Protein 8TWD (pdb70)

Secondary structure (DSSP, 8-state):
----EEEEEEEEETTTTEEEEEEESSSEEEEEEETTS---TT-EEEEETTEEEETTEEE---EEEEEE--HHHHHHHHT-/----EEEEEEEE-TTT--EEEEEESSSEEEEEEE-SS---TT-EEEE-SSEEEETTEEEE-EEEEEEE--HHHHHHHHH-/--TTTT-EEEEE-SSHHHHHHHHHHHHHTT-EEEEESSHHHHHHHHHH---SEEEEE-SS-SS-HHHHHHHHHHHT----EEEEE-SS-HHHHHHHHHTT---EEESS---HHHHHHHHHHHHSTTGGGHHHHHHHHHHHHHHHTTS-HHHHHHHHHHTPPPSEEEETTEEEEEEE-S-TTS--EEEEEEESSSSEEEEEEEETTTTTHHHHHHHHHHHHHHHHHHHHHHHS----HHHHHHHHHHHHHHTT--S-B-EEEEEEETTTTEEEEEEEB-EEE-----EEP----BTSSS-------B---SSEEEEEEETTEEEEEEE-/--SSTT-EEEEE-S-HHHHHHHHHHHHHTT-EEEEESSHHHHHHHHHH---SEEEEES--TTTTTHHHHHHHHHTT----EEEE--SS-HHHHHHHHHHT-SEEE-S--TT-HHHHHHHHHHH-TTT--TTTTHHHHHHHHHHHHH--HHHHHHHHHHHPPPSEEEETTEEEEEEE---S--EEEEEE-SSSSEEEEEEEE-STTTHHHHHHHHHHHHSSHHHHHHHHHT-SS----HHHHHHHHHHHHHHHT--S---EEEEEEETTTTEEEEEEEB-EEEEE----EEE----SSSSS----------SSEEEEEEETTEEEEEEE-

Sequence (817 aa):
PHMKWIVIDTVIQPTCGISFSAIWGNMKMIIWYQSTIFLPPGSIFTPVKSGIILKDKEYPITIYHIAPFNKDLWSLLKSSPHMKWIVIDTVIQPTCGISFSAIWGNMKMIIWYQSTIFLPPGSIFTPVKSGIILKDKEYPITIYHIAPFNKDLWSLLKSSTQPLVGKQILIVEDEQVFRSLLDSWFSSLGATTVLAADGVDALELLGGFTPDLMICDIAMPRMNGLKLLEHIRNRGDQTPVLVISATENMADIAKALRLGVEDVLLKPVKDLNRLREMVFACLYPSMFNSRVEEEERLFRDWDAMVDNPAAAAKLLQELQPPVQQVISHCRVNYRQLVAADKPGLVLDIAALSENDLAFYCLDVTRAGHNGVLAALLLRALFNGLLQEQLAHQNPELGALLKQVNHLLRQANLPGQFPLLVGYYHRELKNLILVSAGLNATLGEQVQISNGVPLGTLGNAYLNQLSQRCDAWQCQIWGTGGRLRLMLSTQPLVGKQILIVEDEQVFRSLLDSWFSSLGATTVLAADGVDALELLGGFTPDLMICDIAMPRMNGLKLLEHIRNRGDQTPVLVISATENMADIAKALRLGVEDVLLKPVKDLNRLREMVFACLYPSMFNSRVEEEERLFRDWDAMVDNPAAAAKLLQELQPPVQQVISHCRVNYRQLADKPGLVLDIAALSENDLAFYCLDVTRAGHNGVLAALLLRALFNGLLQEQLAHQNQRLPELGALLKQVNHLLRQANLPGQFPLLVGYYHRELKNLILVSAGLNATLNTEHQVQISNVPLGTLGNALNQLSQRCDAWQCQIWGTGGRLRLMLS

Organism: Escherichia coli (strain K12) (NCBI:txid83333)

Foldseek 3Di:
DFFKKFFQAWFADPVDQWIWTFIDTPATKIWTWGNPDDHHGGFIWGDDDQWIQGPNDTGRIGTDDIGHDDPVVVVVRVVD/DFFKKFFQAWFQDPVVLWIWTWIGGVATKIWTWHFDDGRHGGAMWGADDQGIQGPNRGGGIDTPDIGGDDPVVVVVRVVD/DAPQAPFEEEEADADVVVQVVVVVVCVVNPHDYDYHNALVVVVVVVVPDPGQEYEHELPPHNDGSLVSLVVCVVVPVLHEYEYEEAPPPVVSVVSVVVRSYQYYYHPDDDCVVVVVLSVCCSNCVVVSCVVVVVVLVVVVVVCVPPPDLLVLQQVQLVPADDQWDQELNKTKGKDWDPDHPRDAWGKDKDHLDNFKIKMKIKGLPWQRSLSSVLSVVCVVPVSVLVVVVVVPDCPPCQVVLLVSLVVCVVPSRATFIWMKMWMAGQVQQKIKIATAQKWKWKQVIDTHDRHHTGNPPNGRPTDMDIRRHNKMKMWIDHPGTTMIMIID/DAPCAPFAEEEEDQDDVVQVVVVCVCVVNRYRYHYHHALVVVLVVVVPDVGQEYEEECPHVHCSRLNSLVVCVVVPHDREYEYEYADDPCVRVVSCVVSHHQYYHYPDPVVCLVVVLSVCCSNPVPPDPSVPCVVLVVVVVVCVVDPDLVVLFVVQVVPADDQWDAALNKTKGKDWDPPTNQKGKDKAALDSQKIKMKIKGLVQLPSLSSVLSVVCVVPPSVVQNVVCVPDPDNDSPCQVVLVVSLVVSVVVSRAGFIWMKMWMAGNVQQWIKIATAAKKKWKAQVHIDIHDGHRSRDPDGDDDIDGPRHNWMKMWIDDPRTIMIMIID

B-factor: mean 174.4, std 46.24, range [74.0, 338.53]

InterPro domains:
  IPR014448 Anti-adapter protein IraM [MF_01199] (1-107)
  IPR014448 Anti-adapter protein IraM [NF007393] (1-107)
  IPR014448 Anti-adapter protein IraM [PIRSF007036] (1-107)
  IPR038679 Signal transduction protein PmrD superfamily [G3DSA:2.40.50.650] (1-81)
  IPR044854 IraM/PmrD [PF11183] (1-72)

GO terms:
  GO:0005515 protein binding (F, IPI)
  GO:0042177 negative regulation of protein catabolic process (P, IDA)
  GO:0010350 cellular response to magnesium starvation (P, IEP)
  GO:0043856 anti-sigma factor antagonist activity (F, IDA)
  GO:0010350 cellular response to magnesium starvation (P, IMP)
  GO:0071468 cellular response to acidic pH (P, IMP)

Nearest PDB structures (foldseek):
  8twd-assembly2_D  TM=1.003E+00  e=4.367E-74  Escherichia coli
  8twd-assembly1_C  TM=9.162E-01  e=2.743E-58  Escherichia coli
  8t85-assembly1_A  TM=5.516E-01  e=2.992E-56  Escherichia coli
  6od1-assembly1_A  TM=5.900E-01  e=5.244E-55  Escherichia coli 907672
  6z4e-assembly1_A  TM=9.089E-01  e=9.647E-36  Escherichia coli

Radius of gyration: 30.52 Å; Cα contacts (8 Å, |Δi|>4): 1744; chains: 4; bounding box: 89×69×72 Å

Structure (mmCIF, N/CA/C/O backbone):
data_8TWD
#
_entry.id   8TWD
#
_cell.length_a   130.664
_cell.length_b   191.229
_cell.length_c   96.985
_cell.angle_alpha   90.000
_cell.angle_beta   90.000
_cell.angle_gamma   90.000
#
_symmetry.space_group_name_H-M   'C 2 2 21'
#
loop_
_entity.id
_entity.type
_entity.pdbx_description
1 polymer 'Anti-adapter protein IraM'
2 polymer 'Regulator of RpoS'
3 non-polymer 'ACETATE ION'
#
loop_
_atom_site.group_PDB
_atom_site.id
_atom_site.type_symbol
_atom_site.label_atom_id
_atom_site.label_alt_id
_atom_site.label_comp_id
_atom_site.label_asym_id
_atom_site.label_entity_id
_atom_site.label_seq_id
_atom_site.pdbx_PDB_ins_code
_atom_site.Cartn_x
_atom_site.Cartn_y
_atom_site.Cartn_z
_atom_site.occupancy
_atom_site.B_iso_or_equiv
_atom_site.auth_seq_id
_atom_site.auth_comp_id
_atom_site.auth_asym_id
_atom_site.auth_atom_id
_atom_site.pdbx_PDB_model_num
ATOM 1 N N . PRO A 1 2 ? 13.87657 18.30609 -9.31007 1.000 161.79595 -1 PRO A N 1
ATOM 2 C CA . PRO A 1 2 ? 15.20189 18.61105 -8.76063 1.000 157.14895 -1 PRO A CA 1
ATOM 3 C C . PRO A 1 2 ? 15.61707 17.66453 -7.63624 1.000 156.48567 -1 PRO A C 1
ATOM 4 O O . PRO A 1 2 ? 14.76543 17.07832 -6.96901 1.000 157.69791 -1 PRO A O 1
ATOM 15 N N . HIS A 1 3 ? 16.92520 17.52352 -7.43959 1.000 145.35333 0 HIS A N 1
ATOM 16 C CA . HIS A 1 3 ? 17.47700 16.66009 -6.40593 1.000 133.86848 0 HIS A CA 1
ATOM 17 C C . HIS A 1 3 ? 18.84562 17.20368 -6.02470 1.000 127.62431 0 HIS A C 1
ATOM 18 O O . HIS A 1 3 ? 19.61727 17.61112 -6.89688 1.000 130.55527 0 HIS A O 1
ATOM 32 N N . MET A 1 4 ? 19.14292 17.21018 -4.72722 1.000 122.66125 1 MET A N 1
ATOM 33 C CA . MET A 1 4 ? 20.43783 17.70107 -4.27540 1.000 120.47489 1 MET A CA 1
ATOM 34 C C . MET A 1 4 ? 21.55990 16.85349 -4.86282 1.000 120.20219 1 MET A C 1
ATOM 35 O O . MET A 1 4 ? 21.46537 15.62480 -4.92500 1.000 124.94320 1 MET A O 1
ATOM 49 N N . LYS A 1 5 ? 22.63298 17.51804 -5.28502 1.000 122.08384 2 LYS A N 1
ATOM 50 C CA . LYS A 1 5 ? 23.78018 16.86806 -5.91452 1.000 122.81753 2 LYS A CA 1
ATOM 51 C C . LYS A 1 5 ? 25.01446 17.15064 -5.06190 1.000 119.87391 2 LYS A C 1
ATOM 52 O O . LYS A 1 5 ? 25.75945 18.09972 -5.31581 1.000 139.17469 2 LYS A O 1
ATOM 71 N N . TRP A 1 6 ? 25.22969 16.31797 -4.05166 1.000 114.84261 3 TRP A N 1
ATOM 72 C CA . TRP A 1 6 ? 26.41959 16.40550 -3.22272 1.000 112.04755 3 TRP A CA 1
ATOM 73 C C . TRP A 1 6 ? 27.53357 15.56190 -3.82189 1.000 113.01276 3 TRP A C 1
ATOM 74 O O . TRP A 1 6 ? 27.28766 14.52245 -4.43810 1.000 113.73010 3 TRP A O 1
ATOM 95 N N . ILE A 1 7 ? 28.76768 16.00509 -3.60836 1.000 113.43850 4 ILE A N 1
ATOM 96 C CA . ILE A 1 7 ? 29.93455 15.39478 -4.22635 1.000 115.40965 4 ILE A CA 1
ATOM 97 C C . ILE A 1 7 ? 30.95061 15.05144 -3.15477 1.000 111.77708 4 ILE A C 1
ATOM 98 O O . ILE A 1 7 ? 31.29533 15.89382 -2.32386 1.000 125.68570 4 ILE A O 1
ATOM 114 N N . VAL A 1 8 ? 31.47655 13.83414 -3.21656 1.000 110.69746 5 VAL A N 1
ATOM 115 C CA . VAL A 1 8 ? 32.48660 13.38958 -2.26692 1.000 107.69261 5 VAL A CA 1
ATOM 116 C C . VAL A 1 8 ? 33.83740 13.93696 -2.71326 1.000 111.70551 5 VAL A C 1
ATOM 117 O O . VAL A 1 8 ? 34.34810 13.57314 -3.77434 1.000 115.82928 5 VAL A O 1
ATOM 130 N N . ILE A 1 9 ? 34.40132 14.84227 -1.91088 1.000 111.06706 6 ILE A N 1
ATOM 131 C CA . ILE A 1 9 ? 35.69375 15.43755 -2.22219 1.000 121.79240 6 ILE A CA 1
ATOM 132 C C . ILE A 1 9 ? 36.80794 14.41955 -2.02156 1.000 116.39491 6 ILE A C 1
ATOM 133 O O . ILE A 1 9 ? 37.77653 14.37584 -2.78991 1.000 119.51090 6 ILE A O 1
ATOM 149 N N . ASP A 1 10 ? 36.69990 13.60420 -0.97503 1.000 113.55548 7 ASP A N 1
ATOM 150 C CA . ASP A 1 10 ? 37.70961 12.60894 -0.63419 1.000 112.82036 7 ASP A CA 1
ATOM 151 C C . ASP A 1 10 ? 37.10275 11.67259 0.40408 1.000 114.52653 7 ASP A C 1
ATOM 152 O O . ASP A 1 10 ? 36.01998 11.92756 0.93796 1.000 124.80150 7 ASP A O 1
ATOM 161 N N . THR A 1 11 ? 37.80796 10.57688 0.67756 1.000 113.71486 8 THR A N 1
ATOM 162 C CA . THR A 1 11 ? 37.34186 9.60128 1.65331 1.000 111.82410 8 THR A CA 1
ATOM 163 C C . THR A 1 11 ? 38.53202 8.86073 2.24237 1.000 119.97087 8 THR A C 1
ATOM 164 O O . THR A 1 11 ? 39.50904 8.58556 1.54100 1.000 122.42169 8 THR A O 1
ATOM 175 N N . VAL A 1 12 ? 38.44096 8.54717 3.53462 1.000 119.47542 9 VAL A N 1
ATOM 176 C CA . VAL A 1 12 ? 39.44129 7.75169 4.23563 1.000 119.05814 9 VAL A CA 1
ATOM 177 C C . VAL A 1 12 ? 38.72461 6.65068 5.00213 1.000 119.17266 9 VAL A C 1
ATOM 178 O O . VAL A 1 12 ? 37.68176 6.88949 5.62184 1.000 125.96312 9 VAL A O 1
ATOM 191 N N . ILE A 1 13 ? 39.28467 5.44548 4.95738 1.000 130.53116 10 ILE A N 1
ATOM 192 C CA . ILE A 1 13 ? 38.73471 4.28581 5.64663 1.000 135.77343 10 ILE A CA 1
ATOM 193 C C . ILE A 1 13 ? 39.79173 3.76290 6.60620 1.000 141.25085 10 ILE A C 1
ATOM 194 O O . ILE A 1 13 ? 40.94474 3.55130 6.21221 1.000 145.90167 10 ILE A O 1
ATOM 210 N N . GLN A 1 14 ? 39.39803 3.55775 7.86234 1.000 144.07786 11 GLN A N 1
ATOM 211 C CA . GLN A 1 14 ? 40.32049 3.10977 8.89409 1.000 159.39956 11 GLN A CA 1
ATOM 212 C C . GLN A 1 14 ? 40.12257 1.62607 9.15068 1.000 179.17041 11 GLN A C 1
ATOM 213 O O . GLN A 1 14 ? 39.02859 1.22909 9.58079 1.000 172.85764 11 GLN A O 1
ATOM 227 N N . PRO A 1 15 ? 41.11953 0.77006 8.89695 1.000 193.53009 12 PRO A N 1
ATOM 228 C CA . PRO A 1 15 ? 40.94695 -0.65025 9.23442 1.000 197.72851 12 PRO A CA 1
ATOM 229 C C . PRO A 1 15 ? 40.94703 -0.91132 10.72905 1.000 209.12717 12 PRO A C 1
ATOM 230 O O . PRO A 1 15 ? 40.29017 -1.86214 11.17273 1.000 210.60570 12 PRO A O 1
ATOM 241 N N . THR A 1 16 ? 41.68080 -0.10384 11.50911 1.000 225.18074 13 THR A N 1
ATOM 242 C CA . THR A 1 16 ? 41.63924 -0.23218 12.96406 1.000 234.56510 13 THR A CA 1
ATOM 243 C C . THR A 1 16 ? 40.19862 -0.31895 13.43064 1.000 229.56399 13 THR A C 1
ATOM 244 O O . THR A 1 16 ? 39.80522 -1.25874 14.13223 1.000 235.59961 13 THR A O 1
ATOM 255 N N . CYS A 1 17 ? 39.38818 0.65318 13.02313 1.000 182.11187 14 CYS A N 1
ATOM 256 C CA . CYS A 1 17 ? 37.94859 0.61285 13.18862 1.000 176.64265 14 CYS A CA 1
ATOM 257 C C . CYS A 1 17 ? 37.32520 0.01333 11.92912 1.000 166.01223 14 CYS A C 1
ATOM 258 O O . CYS A 1 17 ? 38.00973 -0.57551 11.08786 1.000 179.08128 14 CYS A O 1
ATOM 266 N N . GLY A 1 18 ? 36.00900 0.14267 11.80090 1.000 128.55197 15 GLY A N 1
ATOM 267 C CA . GLY A 1 18 ? 35.31830 -0.17801 10.56935 1.000 131.28067 15 GLY A CA 1
ATOM 268 C C . GLY A 1 18 ? 34.60538 1.03687 10.00962 1.000 132.31501 15 GLY A C 1
ATOM 269 O O . GLY A 1 18 ? 33.44060 0.94416 9.61351 1.000 121.69760 15 GLY A O 1
ATOM 273 N N . ILE A 1 19 ? 35.27879 2.18729 10.00304 1.000 152.23920 16 ILE A N 1
ATOM 274 C CA . ILE A 1 19 ? 34.64316 3.46885 9.71772 1.000 142.04390 16 ILE A CA 1
ATOM 275 C C . ILE A 1 19 ? 35.16511 4.01080 8.39987 1.000 138.38841 16 ILE A C 1
ATOM 276 O O . ILE A 1 19 ? 36.33099 3.81940 8.04252 1.000 141.29726 16 ILE A O 1
ATOM 292 N N . SER A 1 20 ? 34.28176 4.69233 7.66845 1.000 112.60590 17 SER A N 1
ATOM 293 C CA . SER A 1 20 ? 34.64870 5.48575 6.50498 1.000 106.85368 17 SER A CA 1
ATOM 294 C C . SER A 1 20 ? 34.42909 6.95489 6.84383 1.000 113.74688 17 SER A C 1
ATOM 295 O O . SER A 1 20 ? 33.31906 7.35130 7.22379 1.000 112.65182 17 SER A O 1
ATOM 303 N N . PHE A 1 21 ? 35.48945 7.74942 6.72816 1.000 127.10852 18 PHE A N 1
ATOM 304 C CA . PHE A 1 21 ? 35.41727 9.19441 6.88888 1.000 115.29153 18 PHE A CA 1
ATOM 305 C C . PHE A 1 21 ? 35.43779 9.81593 5.50082 1.000 114.48624 18 PHE A C 1
ATOM 306 O O . PHE A 1 21 ? 36.37944 9.58896 4.73252 1.000 116.95078 18 PHE A O 1
ATOM 323 N N . SER A 1 22 ? 34.40678 10.58888 5.17958 1.000 111.53463 19 SER A N 1
ATOM 324 C CA . SER A 1 22 ? 34.31728 11.25414 3.88876 1.000 108.52991 19 SER A CA 1
ATOM 325 C C . SER A 1 22 ? 34.14677 12.75185 4.08547 1.000 110.89644 19 SER A C 1
ATOM 326 O O . SER A 1 22 ? 33.25324 13.19366 4.81657 1.000 102.09999 19 SER A O 1
ATOM 334 N N . ALA A 1 23 ? 35.01916 13.52196 3.44416 1.000 120.13338 20 ALA A N 1
ATOM 335 C CA . ALA A 1 23 ? 34.82159 14.95295 3.27298 1.000 112.58014 20 ALA A CA 1
ATOM 336 C C . ALA A 1 23 ? 33.98731 15.14651 2.01431 1.000 112.35567 20 ALA A C 1
ATOM 337 O O . ALA A 1 23 ? 34.36746 14.67797 0.93777 1.000 117.61662 20 ALA A O 1
ATOM 344 N N . ILE A 1 24 ? 32.84200 15.80766 2.15271 1.000 109.46825 21 ILE A N 1
ATOM 345 C CA . ILE A 1 24 ? 31.90160 15.96154 1.05471 1.000 118.70452 21 ILE A CA 1
ATOM 346 C C . ILE A 1 24 ? 31.49909 17.42464 0.94814 1.000 120.39129 21 ILE A C 1
ATOM 347 O O . ILE A 1 24 ? 31.57810 18.19304 1.90802 1.000 117.64116 21 ILE A O 1
ATOM 363 N N . TRP A 1 25 ? 31.06084 17.79934 -0.24836 1.000 129.90431 22 TRP A N 1
ATOM 364 C CA . TRP A 1 25 ? 30.54573 19.12725 -0.53763 1.000 121.65349 22 TRP A CA 1
ATOM 365 C C . TRP A 1 25 ? 29.07486 19.00895 -0.90146 1.000 127.39554 22 TRP A C 1
ATOM 366 O O . TRP A 1 25 ? 28.72004 18.28995 -1.84155 1.000 133.61682 22 TRP A O 1
ATOM 387 N N . GLY A 1 26 ? 28.22537 19.70453 -0.15646 1.000 134.86559 23 GLY A N 1
ATOM 388 C CA . GLY A 1 26 ? 26.85991 19.92589 -0.58110 1.000 136.12690 23 GLY A CA 1
ATOM 389 C C . GLY A 1 26 ? 26.70053 21.39368 -0.90369 1.000 138.74062 23 GLY A C 1
ATOM 390 O O . GLY A 1 26 ? 27.14900 21.86044 -1.95492 1.000 142.29882 23 GLY A O 1
ATOM 394 N N . ASN A 1 27 ? 26.07219 22.13462 0.00076 1.000 159.44576 24 ASN A N 1
ATOM 395 C CA . ASN A 1 27 ? 26.17278 23.58485 -0.01148 1.000 146.91786 24 ASN A CA 1
ATOM 396 C C . ASN A 1 27 ? 27.38359 24.07596 0.76883 1.000 138.21348 24 ASN A C 1
ATOM 397 O O . ASN A 1 27 ? 27.69699 25.26970 0.71673 1.000 147.94624 24 ASN A O 1
ATOM 408 N N . MET A 1 28 ? 28.06105 23.18242 1.48592 1.000 129.47310 25 MET A N 1
ATOM 409 C CA . MET A 1 28 ? 29.27690 23.51070 2.21549 1.000 120.07015 25 MET A CA 1
ATOM 410 C C . MET A 1 28 ? 30.02896 22.21384 2.47338 1.000 106.05555 25 MET A C 1
ATOM 411 O O . MET A 1 28 ? 29.52002 21.11786 2.22720 1.000 111.81623 25 MET A O 1
ATOM 425 N N . LYS A 1 29 ? 31.24872 22.35193 2.98009 1.000 98.54066 26 LYS A N 1
ATOM 426 C CA . LYS A 1 29 ? 32.08583 21.19355 3.25048 1.000 105.15721 26 LYS A CA 1
ATOM 427 C C . LYS A 1 29 ? 31.70507 20.56907 4.58538 1.000 119.50164 26 LYS A C 1
ATOM 428 O O . LYS A 1 29 ? 31.47118 21.27082 5.57411 1.000 102.46043 26 LYS A O 1
ATOM 447 N N . MET A 1 30 ? 31.62618 19.23881 4.59767 1.000 114.89391 27 MET A N 1
ATOM 448 C CA . MET A 1 30 ? 31.26186 18.47693 5.78103 1.000 103.10472 27 MET A CA 1
ATOM 449 C C . MET A 1 30 ? 32.15314 17.24899 5.87932 1.000 103.84328 27 MET A C 1
ATOM 450 O O . MET A 1 30 ? 32.63233 16.73355 4.86763 1.000 111.72426 27 MET A O 1
ATOM 464 N N . ILE A 1 31 ? 32.36423 16.78067 7.10749 1.000 101.02407 28 ILE A N 1
ATOM 465 C CA . ILE A 1 31 ? 32.97761 15.48569 7.37109 1.000 90.59090 28 ILE A CA 1
ATOM 466 C C . ILE A 1 31 ? 31.89429 14.56339 7.90845 1.000 91.90224 28 ILE A C 1
ATOM 467 O O . ILE A 1 31 ? 31.14436 14.93545 8.82363 1.000 90.21795 28 ILE A O 1
ATOM 483 N N . ILE A 1 32 ? 31.80834 13.36837 7.33320 1.000 92.93450 29 ILE A N 1
ATOM 484 C CA . ILE A 1 32 ? 30.85498 12.35231 7.75104 1.000 88.49444 29 ILE A CA 1
ATOM 485 C C . ILE A 1 32 ? 31.62956 11.10738 8.15285 1.000 92.62587 29 ILE A C 1
ATOM 486 O O . ILE A 1 32 ? 32.47297 10.61655 7.39108 1.000 101.34235 29 ILE A O 1
ATOM 502 N N . TRP A 1 33 ? 31.36541 10.62674 9.36230 1.000 90.10888 30 TRP A N 1
ATOM 503 C CA . TRP A 1 33 ? 31.85054 9.33974 9.83472 1.000 91.12769 30 TRP A CA 1
ATOM 504 C C . TRP A 1 33 ? 30.67807 8.38488 9.66671 1.000 91.68139 30 TRP A C 1
ATOM 505 O O . TRP A 1 33 ? 29.65092 8.54702 10.34083 1.000 96.71929 30 TRP A O 1
ATOM 526 N N . TYR A 1 34 ? 30.82265 7.40566 8.77383 1.000 108.58782 31 TYR A N 1
ATOM 527 C CA . TYR A 1 34 ? 29.74458 6.47988 8.47100 1.000 107.92484 31 TYR A CA 1
ATOM 528 C C . TYR A 1 34 ? 30.30400 5.06676 8.40064 1.000 93.33168 31 TYR A C 1
ATOM 529 O O . TYR A 1 34 ? 31.51327 4.84128 8.52209 1.000 93.92171 31 TYR A O 1
ATOM 547 N N . GLN A 1 35 ? 29.39993 4.11091 8.21168 1.000 94.32256 32 GLN A N 1
ATOM 548 C CA . GLN A 1 35 ? 29.77894 2.70848 8.15335 1.000 107.57050 32 GLN A CA 1
ATOM 549 C C . GLN A 1 35 ? 30.52761 2.40567 6.86315 1.000 95.70760 32 GLN A C 1
ATOM 550 O O . GLN A 1 35 ? 30.13759 2.84722 5.77848 1.000 98.57489 32 GLN A O 1
ATOM 564 N N . SER A 1 36 ? 31.60297 1.62407 6.98725 1.000 97.70900 33 SER A N 1
ATOM 565 C CA . SER A 1 36 ? 32.46172 1.34473 5.84394 1.000 97.81693 33 SER A CA 1
ATOM 566 C C . SER A 1 36 ? 31.73998 0.57846 4.74835 1.00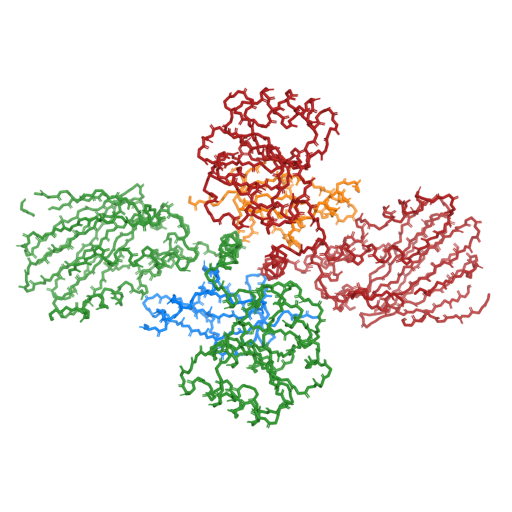0 98.17487 33 SER A C 1
ATOM 567 O O . SER A 1 36 ? 32.22794 0.54375 3.61270 1.000 111.72458 33 SER A O 1
ATOM 575 N N . THR A 1 37 ? 30.59464 -0.03347 5.06348 1.000 100.66475 34 THR A N 1
ATOM 576 C CA . THR A 1 37 ? 29.89895 -0.86996 4.09149 1.000 99.78944 34 THR A CA 1
ATOM 577 C C . THR A 1 37 ? 29.68279 -0.12037 2.78427 1.000 99.16407 34 THR A C 1
ATOM 578 O O . THR A 1 37 ? 29.95006 -0.64664 1.69803 1.000 105.42818 34 THR A O 1
ATOM 589 N N . ILE A 1 38 ? 29.20829 1.11800 2.87058 1.000 98.71351 35 ILE A N 1
ATOM 590 C CA . ILE A 1 38 ? 29.06880 1.95195 1.68531 1.000 98.28787 35 ILE A CA 1
ATOM 591 C C . ILE A 1 38 ? 30.42456 2.55589 1.35163 1.000 97.20349 35 ILE A C 1
ATOM 592 O O . ILE A 1 38 ? 31.09050 3.14373 2.21336 1.000 92.07784 35 ILE A O 1
ATOM 608 N N . PHE A 1 39 ? 30.83471 2.40998 0.09907 1.000 102.22647 36 PHE A N 1
ATOM 609 C CA . PHE A 1 39 ? 32.11190 2.91071 -0.38327 1.000 106.16752 36 PHE A CA 1
ATOM 610 C C . PHE A 1 39 ? 31.85204 4.06612 -1.34017 1.000 118.36249 36 PHE A C 1
ATOM 611 O O . PHE A 1 39 ? 31.20893 3.88196 -2.37980 1.000 113.59216 36 PHE A O 1
ATOM 628 N N . LEU A 1 40 ? 32.36003 5.25021 -0.99074 1.000 116.48528 37 LEU A N 1
ATOM 629 C CA . LEU A 1 40 ? 32.14507 6.47822 -1.75485 1.000 96.35641 37 LEU A CA 1
ATOM 630 C C . LEU A 1 40 ? 33.49435 7.00865 -2.21857 1.000 106.96368 37 LEU A C 1
ATOM 631 O O . LEU A 1 40 ? 34.14670 7.78294 -1.50032 1.000 113.96580 37 LEU A O 1
ATOM 647 N N . PRO A 1 41 ? 33.95151 6.63196 -3.40861 1.000 110.84447 38 PRO A N 1
ATOM 648 C CA . PRO A 1 41 ? 35.25644 7.10611 -3.87967 1.000 111.54167 38 PRO A CA 1
ATOM 649 C C . PRO A 1 41 ? 35.22822 8.59941 -4.14109 1.000 111.82893 38 PRO A C 1
ATOM 650 O O . PRO A 1 41 ? 34.15313 9.17965 -4.35672 1.000 103.97534 38 PRO A O 1
ATOM 661 N N . PRO A 1 42 ? 36.38602 9.26013 -4.12161 1.000 116.19756 39 PRO A N 1
ATOM 662 C CA . PRO A 1 42 ? 36.41130 10.69849 -4.41302 1.000 118.84756 39 PRO A CA 1
ATOM 663 C C . PRO A 1 42 ? 35.80694 10.99995 -5.77701 1.000 118.67911 39 PRO A C 1
ATOM 664 O O . PRO A 1 42 ? 36.02179 10.27324 -6.74945 1.000 122.15767 39 PRO A O 1
ATOM 675 N N . GLY A 1 43 ? 35.04486 12.09132 -5.83977 1.000 113.59662 40 GLY A N 1
ATOM 676 C CA . GLY A 1 43 ? 34.37263 12.49531 -7.05324 1.000 107.36791 40 GLY A CA 1
ATOM 677 C C . GLY A 1 43 ? 32.96156 11.97259 -7.20698 1.000 97.99548 40 GLY A C 1
ATOM 678 O O . GLY A 1 43 ? 32.25135 12.41303 -8.12018 1.000 106.71843 40 GLY A O 1
ATOM 682 N N . SER A 1 44 ? 32.52887 11.05889 -6.34217 1.000 98.13696 41 SER A N 1
ATOM 683 C CA . SER A 1 44 ? 31.18329 10.50970 -6.43445 1.000 98.88584 41 SER A CA 1
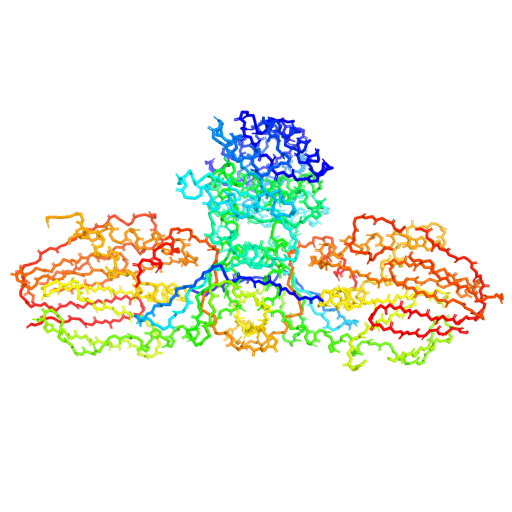ATOM 684 C C . SER A 1 44 ? 30.14868 11.58903 -6.14180 1.000 93.19966 41 SER A C 1
ATOM 685 O O . SER A 1 44 ? 30.26789 12.32480 -5.15778 1.000 101.06081 41 SER A O 1
ATOM 693 N N . ILE A 1 45 ? 29.12418 11.67324 -6.98836 1.000 91.90441 42 ILE A N 1
ATOM 694 C CA . ILE A 1 45 ? 28.02441 12.61694 -6.81612 1.000 99.35596 42 ILE A CA 1
ATOM 695 C C . ILE A 1 45 ? 26.80533 11.82305 -6.36812 1.000 95.55732 42 ILE A C 1
ATOM 696 O O . ILE A 1 45 ? 26.51249 10.76072 -6.93014 1.000 108.89275 42 ILE A O 1
ATOM 712 N N . PHE A 1 46 ? 26.10352 12.32476 -5.35367 1.000 98.30470 43 PHE A N 1
ATOM 713 C CA . PHE A 1 46 ? 24.98325 11.58659 -4.79147 1.000 102.15390 43 PHE A CA 1
ATOM 714 C C . PHE A 1 46 ? 23.96831 12.54689 -4.19136 1.000 96.22644 43 PHE A C 1
ATOM 715 O O . PHE A 1 46 ? 24.27106 13.70832 -3.90518 1.000 105.25063 43 PHE A O 1
ATOM 732 N N . THR A 1 47 ? 22.75768 12.02743 -3.97922 1.000 93.68618 44 THR A N 1
ATOM 733 C CA . THR A 1 47 ? 21.65208 12.78235 -3.40584 1.000 95.85097 44 THR A CA 1
ATOM 734 C C . THR A 1 47 ? 21.36540 12.28246 -1.99816 1.000 99.37860 44 THR A C 1
ATOM 735 O O . THR A 1 47 ? 21.05602 11.09426 -1.83128 1.000 108.24802 44 THR A O 1
ATOM 746 N N . PRO A 1 48 ? 21.45586 13.11375 -0.96169 1.000 110.81330 45 PRO A N 1
ATOM 747 C CA . PRO A 1 48 ? 21.11562 12.63816 0.38369 1.000 107.94172 45 PRO A CA 1
ATOM 748 C C . PRO A 1 48 ? 19.61652 12.45514 0.56328 1.000 98.87026 45 PRO A C 1
ATOM 749 O O . PRO A 1 48 ? 18.80091 13.10170 -0.09746 1.000 93.24697 45 PRO A O 1
ATOM 760 N N . VAL A 1 49 ? 19.26782 11.55334 1.48909 1.000 97.89623 46 VAL A N 1
ATOM 761 C CA . VAL A 1 49 ? 17.88650 11.23108 1.83209 1.000 100.53031 46 VAL A CA 1
ATOM 762 C C . VAL A 1 49 ? 17.90000 10.77641 3.28892 1.000 102.28561 46 VAL A C 1
ATOM 763 O O . VAL A 1 49 ? 18.95358 10.46585 3.85056 1.000 102.93319 46 VAL A O 1
ATOM 776 N N . LYS A 1 50 ? 16.71713 10.72531 3.90275 1.000 101.53359 47 LYS A N 1
ATOM 777 C CA . LYS A 1 50 ? 16.63298 10.34120 5.30720 1.000 100.58031 47 LYS A CA 1
ATOM 778 C C . LYS A 1 50 ? 17.28778 8.98299 5.52300 1.000 108.80742 47 LYS A C 1
ATOM 779 O O . LYS A 1 50 ? 16.76361 7.95317 5.08467 1.000 105.65997 47 LYS A O 1
ATOM 798 N N . SER A 1 51 ? 18.43192 8.98059 6.20617 1.000 119.01518 48 SER A N 1
ATOM 799 C CA . SER A 1 51 ? 19.17840 7.75783 6.49400 1.000 116.43826 48 SER A CA 1
ATOM 800 C C . SER A 1 51 ? 19.46126 6.96463 5.21807 1.000 103.67730 48 SER A C 1
ATOM 801 O O . SER A 1 51 ? 19.42672 5.73288 5.20747 1.000 107.61504 48 SER A O 1
ATOM 809 N N . GLY A 1 52 ? 19.76511 7.67262 4.13274 1.000 100.25334 49 GLY A N 1
ATOM 810 C CA . GLY A 1 52 ? 20.02794 6.99509 2.87233 1.000 92.97451 49 GLY A CA 1
ATOM 811 C C . GLY A 1 52 ? 20.67275 7.91705 1.86159 1.000 94.18203 49 GLY A C 1
ATOM 812 O O . GLY A 1 52 ? 20.73385 9.13592 2.04160 1.000 105.26281 49 GLY A O 1
ATOM 816 N N . ILE A 1 53 ? 21.14625 7.30975 0.77381 1.000 95.47267 50 ILE A N 1
ATOM 817 C CA . ILE A 1 53 ? 21.85924 8.03384 -0.27548 1.000 88.13838 50 ILE A CA 1
ATOM 818 C C . ILE A 1 53 ? 21.47814 7.45408 -1.62976 1.000 93.49137 50 ILE A C 1
ATOM 819 O O . ILE A 1 53 ? 21.66330 6.25741 -1.86435 1.000 123.58863 50 ILE A O 1
ATOM 835 N N . ILE A 1 54 ? 20.97581 8.29468 -2.52992 1.000 99.45080 51 ILE A N 1
ATOM 836 C CA . ILE A 1 54 ? 20.72684 7.88473 -3.90683 1.000 103.63812 51 ILE A CA 1
ATOM 837 C C . ILE A 1 54 ? 22.00390 8.14714 -4.69483 1.000 97.71540 51 ILE A C 1
ATOM 838 O O . ILE A 1 54 ? 22.39361 9.29884 -4.90357 1.000 91.12684 51 ILE A O 1
ATOM 854 N N . LEU A 1 55 ? 22.66003 7.07509 -5.12166 1.000 93.16752 52 LEU A N 1
ATOM 855 C CA . LEU A 1 55 ? 23.83185 7.15382 -5.98076 1.000 95.17837 52 LEU A CA 1
ATOM 856 C C . LEU A 1 55 ? 23.58273 6.27352 -7.19421 1.000 109.34645 52 LEU A C 1
ATOM 857 O O . LEU A 1 55 ? 23.17733 5.11488 -7.05071 1.000 101.01290 52 LEU A O 1
ATOM 873 N N . LYS A 1 56 ? 23.80064 6.83073 -8.38411 1.000 100.86170 53 LYS A N 1
ATOM 874 C CA . LYS A 1 56 ? 23.55165 6.10765 -9.62761 1.000 87.48280 53 LYS A CA 1
ATOM 875 C C . LYS A 1 56 ? 22.14130 5.52041 -9.63214 1.000 88.56696 53 LYS A C 1
ATOM 876 O O . LYS A 1 56 ? 21.91456 4.38584 -10.05639 1.000 98.45372 53 LYS A O 1
ATOM 895 N N . ASP A 1 57 ? 21.18424 6.30301 -9.13283 1.000 104.11012 54 ASP A N 1
ATOM 896 C CA . ASP A 1 57 ? 19.76689 5.95666 -9.11789 1.000 103.88801 54 ASP A CA 1
ATOM 897 C C . ASP A 1 57 ? 19.44757 4.76890 -8.21577 1.000 94.98159 54 ASP A C 1
ATOM 898 O O . ASP A 1 57 ? 18.36921 4.17747 -8.33549 1.000 97.21387 54 ASP A O 1
ATOM 907 N N . LYS A 1 58 ? 20.34976 4.41178 -7.30061 1.000 107.32077 55 LYS A N 1
ATOM 908 C CA . LYS A 1 58 ? 20.12367 3.34364 -6.33214 1.000 100.78125 55 LYS A CA 1
ATOM 909 C C . LYS A 1 58 ? 20.18026 3.93172 -4.92800 1.000 96.34400 55 LYS A C 1
ATOM 910 O O . LYS A 1 58 ? 21.11123 4.67760 -4.60769 1.000 115.70347 55 LYS A O 1
ATOM 929 N N . GLU A 1 59 ? 19.19489 3.59580 -4.09312 1.000 98.19799 56 GLU A N 1
ATOM 930 C CA . GLU A 1 59 ? 19.11487 4.12775 -2.73469 1.000 94.32094 56 GLU A CA 1
ATOM 931 C C . GLU A 1 59 ? 19.82801 3.17238 -1.78497 1.000 91.73618 56 GLU A C 1
ATOM 932 O O . GLU A 1 59 ? 19.30945 2.09719 -1.46744 1.000 116.21345 56 GLU A O 1
ATOM 944 N N . TYR A 1 60 ? 20.99764 3.56386 -1.33146 1.000 84.45788 57 TYR A N 1
ATOM 945 C CA . TYR A 1 60 ? 21.77188 2.79819 -0.36418 1.000 105.35513 57 TYR A CA 1
ATOM 946 C C . TYR A 1 60 ? 21.40686 3.24241 1.04438 1.000 93.47167 57 TYR A C 1
ATOM 947 O O . TYR A 1 60 ? 21.30861 4.44869 1.29632 1.000 106.51903 57 TYR A O 1
ATOM 965 N N . PRO A 1 61 ? 21.18768 2.32237 1.98400 1.000 117.07200 58 PRO A N 1
ATOM 966 C CA . PRO A 1 61 ? 20.99515 2.72228 3.38215 1.000 116.27474 58 PRO A CA 1
ATOM 967 C C . PRO A 1 61 ? 22.34771 3.02565 4.02531 1.000 122.73746 58 PRO A C 1
ATOM 968 O O . PRO A 1 61 ? 23.17725 2.13770 4.19672 1.000 128.26594 58 PRO A O 1
ATOM 979 N N . ILE A 1 62 ? 22.55431 4.29310 4.36461 1.000 130.89140 59 ILE A N 1
ATOM 980 C CA . ILE A 1 62 ? 23.81770 4.74096 4.94126 1.000 123.97040 59 ILE A CA 1
ATOM 981 C C . ILE A 1 62 ? 23.64345 4.86003 6.44828 1.000 120.01497 59 ILE A C 1
ATOM 982 O O . ILE A 1 62 ? 22.75374 5.57209 6.92765 1.000 104.24166 59 ILE A O 1
ATOM 998 N N . THR A 1 63 ? 24.49519 4.16237 7.19203 1.000 121.30283 60 THR A N 1
ATOM 999 C CA . THR A 1 63 ? 24.54719 4.29057 8.64121 1.000 112.48605 60 THR A CA 1
ATOM 1000 C C . THR A 1 63 ? 25.54883 5.38558 8.99125 1.000 105.32615 60 THR A C 1
ATOM 1001 O O . THR A 1 63 ? 26.74672 5.25227 8.71505 1.000 96.30210 60 THR A O 1
ATOM 1012 N N . ILE A 1 64 ? 25.05748 6.46924 9.58435 1.000 124.61238 61 ILE A N 1
ATOM 1013 C CA . ILE A 1 64 ? 25.87396 7.63407 9.90066 1.000 119.54252 61 ILE A CA 1
ATOM 1014 C C . ILE A 1 64 ? 26.23427 7.59355 11.37718 1.000 124.41653 61 ILE A C 1
ATOM 1015 O O . ILE A 1 64 ? 25.36084 7.40911 12.23440 1.000 128.00522 61 ILE A O 1
ATOM 1031 N N . TYR A 1 65 ? 27.52339 7.75252 11.67323 1.000 96.97176 62 TYR A N 1
ATOM 1032 C CA . TYR A 1 65 ? 27.98892 7.86973 13.04742 1.000 94.70162 62 TYR A CA 1
ATOM 1033 C C . TYR A 1 65 ? 28.08439 9.32802 13.47947 1.000 145.01508 62 TYR A C 1
ATOM 1034 O O . TYR A 1 65 ? 27.58328 9.69868 14.54661 1.000 80.14536 62 TYR A O 1
ATOM 1052 N N . HIS A 1 66 ? 28.72249 10.16378 12.65903 1.000 118.75401 63 HIS A N 1
ATOM 1053 C CA . HIS A 1 66 ? 28.94976 11.55769 13.01713 1.000 97.90624 63 HIS A CA 1
ATOM 1054 C C . HIS A 1 66 ? 28.85466 12.44724 11.78858 1.000 107.68393 63 HIS A C 1
ATOM 1055 O O . HIS A 1 66 ? 29.27256 12.06010 10.69563 1.000 102.79715 63 HIS A O 1
ATOM 1069 N N . ILE A 1 67 ? 28.30192 13.64188 11.98105 1.000 187.21466 64 ILE A N 1
ATOM 1070 C CA . ILE A 1 67 ? 28.25845 14.68258 10.96003 1.000 115.36197 64 ILE A CA 1
ATOM 1071 C C . ILE A 1 67 ? 28.83298 15.94687 11.57981 1.000 111.25181 64 ILE A C 1
ATOM 1072 O O . ILE A 1 67 ? 28.38043 16.38013 12.64526 1.000 107.53873 64 ILE A O 1
ATOM 1088 N N . ALA A 1 68 ? 29.83074 16.53132 10.92978 1.000 93.54980 65 ALA A N 1
ATOM 1089 C CA . ALA A 1 68 ? 30.51666 17.67819 11.50428 1.000 110.11696 65 ALA A CA 1
ATOM 1090 C C . ALA A 1 68 ? 30.93723 18.60371 10.37907 1.000 119.45136 65 ALA A C 1
ATOM 1091 O O . ALA A 1 68 ? 30.99647 18.18610 9.21669 1.000 125.66422 65 ALA A O 1
ATOM 1098 N N . PRO A 1 69 ? 31.21590 19.86945 10.67907 1.000 96.58547 66 PRO A N 1
ATOM 1099 C CA . PRO A 1 69 ? 31.82877 20.73121 9.66628 1.000 96.85649 66 PRO A CA 1
ATOM 1100 C C . PRO A 1 69 ? 33.22954 20.24481 9.33958 1.000 95.29393 66 PRO A C 1
ATOM 1101 O O . PRO A 1 69 ? 33.90036 19.60868 10.15708 1.000 94.42721 66 PRO A O 1
ATOM 1112 N N . PHE A 1 70 ? 33.66138 20.53528 8.11806 1.000 96.48777 67 PHE A N 1
ATOM 1113 C CA . PHE A 1 70 ? 34.97324 20.08899 7.67797 1.000 106.04507 67 PHE A CA 1
ATOM 1114 C C . PHE A 1 70 ? 36.06905 20.79476 8.46438 1.000 98.35106 67 PHE A C 1
ATOM 1115 O O . PHE A 1 70 ? 35.95655 21.97762 8.80008 1.000 102.16241 67 PHE A O 1
ATOM 1132 N N . ASN A 1 71 ? 37.13094 20.05109 8.76525 1.000 111.09857 68 ASN A N 1
ATOM 1133 C CA . ASN A 1 71 ? 38.30786 20.58609 9.43865 1.000 104.52918 68 ASN A CA 1
ATOM 1134 C C . ASN A 1 71 ? 39.53534 20.12618 8.67455 1.000 123.99637 68 ASN A C 1
ATOM 1135 O O . ASN A 1 71 ? 39.73239 18.92242 8.47422 1.000 137.64180 68 ASN A O 1
ATOM 1146 N N . LYS A 1 72 ? 40.35980 21.08233 8.25792 1.000 139.82373 69 LYS A N 1
ATOM 1147 C CA . LYS A 1 72 ? 41.54184 20.74812 7.47601 1.000 143.06072 69 LYS A CA 1
ATOM 1148 C C . LYS A 1 72 ? 42.51419 19.91337 8.29878 1.000 145.25980 69 LYS A C 1
ATOM 1149 O O . LYS A 1 72 ? 43.07696 18.92722 7.80421 1.000 147.45675 69 LYS A O 1
ATOM 1168 N N . ASP A 1 73 ? 42.69642 20.27629 9.57179 1.000 134.99840 70 ASP A N 1
ATOM 1169 C CA . ASP A 1 73 ? 43.61798 19.55361 10.44193 1.000 135.07789 70 ASP A CA 1
ATOM 1170 C C . ASP A 1 73 ? 43.14666 18.12603 10.68651 1.000 138.29182 70 ASP A C 1
ATOM 1171 O O . ASP A 1 73 ? 43.92222 17.17193 10.54658 1.000 139.83128 70 ASP A O 1
ATOM 1180 N N . LEU A 1 74 ? 41.87475 17.95899 11.05617 1.000 140.48917 71 LEU A N 1
ATOM 1181 C CA . LEU A 1 74 ? 41.36393 16.62337 11.34508 1.000 131.67167 71 LEU A CA 1
ATOM 1182 C C . LEU A 1 74 ? 41.40411 15.74251 10.10420 1.000 118.34810 71 LEU A C 1
ATOM 1183 O O . LEU A 1 74 ? 41.74784 14.55654 10.18408 1.000 130.04642 71 LEU A O 1
ATOM 1199 N N . TRP A 1 75 ? 41.04811 16.30216 8.94583 1.000 118.88929 72 TRP A N 1
ATOM 1200 C CA . TRP A 1 75 ? 41.06267 15.51096 7.72221 1.000 121.74344 72 TRP A CA 1
ATOM 1201 C C . TRP A 1 75 ? 42.48205 15.11414 7.33660 1.000 127.62977 72 TRP A C 1
ATOM 1202 O O . TRP A 1 75 ? 42.71803 13.98038 6.90286 1.000 138.47538 72 TRP A O 1
ATOM 1223 N N . SER A 1 76 ? 43.44193 16.03158 7.48008 1.000 128.70876 73 SER A N 1
ATOM 1224 C CA . SER A 1 76 ? 44.82868 15.67253 7.20476 1.000 129.58220 73 SER A CA 1
ATOM 1225 C C . SER A 1 76 ? 45.30544 14.58714 8.16109 1.000 138.68013 73 SER A C 1
ATOM 1226 O O . SER A 1 76 ? 46.05898 13.68852 7.76910 1.000 141.62948 73 SER A O 1
ATOM 1234 N N . LEU A 1 77 ? 44.87631 14.65617 9.42354 1.000 141.19078 74 LEU A N 1
ATOM 1235 C CA . LEU A 1 77 ? 45.22181 13.61016 10.38026 1.000 142.56328 74 LEU A CA 1
ATOM 1236 C C . LEU A 1 77 ? 44.65115 12.26390 9.95386 1.000 147.06199 74 LEU A C 1
ATOM 1237 O O . LEU A 1 77 ? 45.33641 11.23693 10.02870 1.000 148.55981 74 LEU A O 1
ATOM 1253 N N . LEU A 1 78 ? 43.39531 12.24897 9.50420 1.000 142.21249 75 LEU A N 1
ATOM 1254 C CA . LEU A 1 78 ? 42.80477 11.00441 9.02207 1.000 129.40691 75 LEU A CA 1
ATOM 1255 C C . LEU A 1 78 ? 43.57028 10.46447 7.81889 1.000 144.27826 75 LEU A C 1
ATOM 1256 O O . LEU A 1 78 ? 43.84539 9.26178 7.73747 1.000 154.28840 75 LEU A O 1
ATOM 1272 N N . LYS A 1 79 ? 43.93222 11.34235 6.87808 1.000 145.87262 76 LYS A N 1
ATOM 1273 C CA . LYS A 1 79 ? 44.62913 10.90696 5.67323 1.000 142.42087 76 LYS A CA 1
ATOM 1274 C C . LYS A 1 79 ? 46.02097 10.35722 5.96177 1.000 147.22949 76 LYS A C 1
ATOM 1275 O O . LYS A 1 79 ? 46.58035 9.65255 5.11465 1.000 143.12296 76 LYS A O 1
ATOM 1294 N N . SER A 1 80 ? 46.59414 10.66404 7.12574 1.000 138.42320 77 SER A N 1
ATOM 1295 C CA . SER A 1 80 ? 47.92964 10.20860 7.48276 1.000 137.66934 77 SER A CA 1
ATOM 1296 C C . SER A 1 80 ? 47.92140 8.87418 8.22183 1.000 154.95934 77 SER A C 1
ATOM 1297 O O . SER A 1 80 ? 48.85846 8.59047 8.97754 1.000 154.68838 77 SER A O 1
ATOM 1305 N N . SER A 1 81 ? 46.89005 8.05862 8.02850 1.000 156.86263 78 SER A N 1
ATOM 1306 C CA . SER A 1 81 ? 46.79958 6.76372 8.69403 1.000 159.63541 78 SER A CA 1
ATOM 1307 C C . SER A 1 81 ? 46.35722 5.68636 7.70946 1.000 154.18446 78 SER A C 1
ATOM 1308 O O . SER A 1 81 ? 46.56775 4.49598 7.94179 1.000 144.75735 78 SER A O 1
ATOM 1316 N N . PRO B 1 2 ? 25.03607 14.52170 28.69541 1.000 153.67085 -1 PRO B N 1
ATOM 1317 C CA . PRO B 1 2 ? 25.36578 13.47374 27.72333 1.000 145.69014 -1 PRO B CA 1
ATOM 1318 C C . PRO B 1 2 ? 24.31969 13.33762 26.62150 1.000 147.66365 -1 PRO B C 1
ATOM 1319 O O . PRO B 1 2 ? 24.66396 12.97044 25.49868 1.000 145.77634 -1 PRO B O 1
ATOM 1330 N N . HIS B 1 3 ? 23.06232 13.62751 26.94236 1.000 150.85168 0 HIS B N 1
ATOM 1331 C CA . HIS B 1 3 ? 21.97519 13.62094 25.97299 1.000 148.46284 0 HIS B CA 1
ATOM 1332 C C . HIS B 1 3 ? 21.51205 15.05291 25.74778 1.000 144.17304 0 HIS B C 1
ATOM 1333 O O . HIS B 1 3 ? 21.20220 15.76787 26.70654 1.000 146.94041 0 HIS B O 1
ATOM 1347 N N . MET B 1 4 ? 21.47433 15.46748 24.48517 1.000 127.92926 1 MET B N 1
ATOM 1348 C CA . MET B 1 4 ? 21.11537 16.84042 24.16028 1.000 123.65727 1 MET B CA 1
ATOM 1349 C C . MET B 1 4 ? 19.68001 17.12705 24.58553 1.000 117.53231 1 MET B C 1
ATOM 1350 O O . MET B 1 4 ? 18.82257 16.24054 24.59783 1.000 118.44616 1 MET B O 1
ATOM 1364 N N . LYS B 1 5 ? 19.42406 18.38211 24.95189 1.000 121.04866 2 LYS B N 1
ATOM 1365 C CA . LYS B 1 5 ? 18.13244 18.79164 25.48879 1.000 119.92736 2 LYS B CA 1
ATOM 1366 C C . LYS B 1 5 ? 17.64098 20.03529 24.76326 1.000 115.69057 2 LYS B C 1
ATOM 1367 O O . LYS B 1 5 ? 18.35306 21.04307 24.70002 1.000 116.94361 2 LYS B O 1
ATOM 1386 N N . TRP B 1 6 ? 16.42378 19.96000 24.22340 1.000 106.92187 3 TRP B N 1
ATOM 1387 C CA . TRP B 1 6 ? 15.78682 21.04703 23.49099 1.000 104.53201 3 TRP B CA 1
ATOM 1388 C C . TRP B 1 6 ? 14.46249 21.42176 24.15265 1.000 106.13442 3 TRP B C 1
ATOM 1389 O O . TRP B 1 6 ? 14.00329 20.76478 25.08863 1.000 120.15053 3 TRP B O 1
ATOM 1410 N N . ILE B 1 7 ? 13.83833 22.48681 23.64039 1.000 94.02623 4 ILE B N 1
ATOM 1411 C CA . ILE B 1 7 ? 12.63837 23.07664 24.22491 1.000 94.90211 4 ILE B CA 1
ATOM 1412 C C . ILE B 1 7 ? 11.60895 23.31629 23.12953 1.000 95.88593 4 ILE B C 1
ATOM 1413 O O . ILE B 1 7 ? 11.96183 23.72626 22.01925 1.000 102.88864 4 ILE B O 1
ATOM 1429 N N . VAL B 1 8 ? 10.33454 23.12297 23.46035 1.000 101.26891 5 VAL B N 1
ATOM 1430 C CA . VAL B 1 8 ? 9.22756 23.43776 22.56236 1.000 106.59920 5 VAL B CA 1
ATOM 1431 C C . VAL B 1 8 ? 8.70271 24.81643 22.95456 1.000 114.91416 5 VAL B C 1
ATOM 1432 O O . VAL B 1 8 ? 8.00980 24.96700 23.96433 1.000 118.64087 5 VAL B O 1
ATOM 1445 N N . ILE B 1 9 ? 9.02876 25.83398 22.15325 1.000 115.63603 6 ILE B N 1
ATOM 1446 C CA . ILE B 1 9 ? 8.53857 27.18247 22.42509 1.000 105.40923 6 ILE B CA 1
ATOM 1447 C C . ILE B 1 9 ? 7.01838 27.21579 22.34561 1.000 102.57026 6 ILE B C 1
ATOM 1448 O O . ILE B 1 9 ? 6.33838 27.69448 23.26004 1.000 115.41536 6 ILE B O 1
ATOM 1464 N N . ASP B 1 10 ? 6.46335 26.70023 21.25568 1.000 101.76466 7 ASP B N 1
ATOM 1465 C CA . ASP B 1 10 ? 5.01776 26.62697 21.08888 1.000 106.39598 7 ASP B CA 1
ATOM 1466 C C . ASP B 1 10 ? 4.74027 25.71233 19.90488 1.000 107.58985 7 ASP B C 1
ATOM 1467 O O . ASP B 1 10 ? 5.65776 25.27701 19.20361 1.000 96.80698 7 ASP B O 1
ATOM 1476 N N . THR B 1 11 ? 3.46117 25.42034 19.69281 1.000 109.19097 8 THR B N 1
ATOM 1477 C CA . THR B 1 11 ? 3.06689 24.50159 18.63691 1.000 97.56076 8 THR B CA 1
ATOM 1478 C C . THR B 1 11 ? 1.70879 24.91164 18.09466 1.000 103.52341 8 THR B C 1
ATOM 1479 O O . THR B 1 11 ? 0.81969 25.30506 18.85482 1.000 104.12128 8 THR B O 1
ATOM 1490 N N . VAL B 1 12 ? 1.56399 24.82126 16.77558 1.000 101.45578 9 VAL B N 1
ATOM 1491 C CA . VAL B 1 12 ? 0.31532 25.11989 16.08802 1.000 105.65512 9 VAL B CA 1
ATOM 1492 C C . VAL B 1 12 ? -0.10238 23.86864 15.33354 1.000 105.65839 9 VAL B C 1
ATOM 1493 O O . VAL B 1 12 ? 0.65748 23.35615 14.50104 1.000 101.24648 9 VAL B O 1
ATOM 1506 N N . ILE B 1 13 ? -1.30171 23.38030 15.62141 1.000 111.08454 10 ILE B N 1
ATOM 1507 C CA . ILE B 1 13 ? -1.85194 22.20078 14.96734 1.000 113.24531 10 ILE B CA 1
ATOM 1508 C C . ILE B 1 13 ? -2.77993 22.70888 13.86912 1.000 116.77418 10 ILE B C 1
ATOM 1509 O O . ILE B 1 13 ? -3.94384 23.03554 14.12277 1.000 118.42736 10 ILE B O 1
ATOM 1525 N N . GLN B 1 14 ? -2.26500 22.78563 12.65092 1.000 116.73591 11 GLN B N 1
ATOM 1526 C CA . GLN B 1 14 ? -3.08143 23.21487 11.52179 1.000 128.89518 11 GLN B CA 1
ATOM 1527 C C . GLN B 1 14 ? -4.02663 22.08555 11.14164 1.000 136.40893 11 GLN B C 1
ATOM 1528 O O . GLN B 1 14 ? -3.55815 21.00549 10.75272 1.000 142.64216 11 GLN B O 1
ATOM 1542 N N . PRO B 1 15 ? -5.34942 22.27000 11.23421 1.000 135.92888 12 PRO B N 1
ATOM 1543 C CA . PRO B 1 15 ? -6.26431 21.18011 10.86823 1.000 139.73149 12 PRO B CA 1
ATOM 1544 C C . PRO B 1 15 ? -6.44066 21.03781 9.36548 1.000 135.33092 12 PRO B C 1
ATOM 1545 O O . PRO B 1 15 ? -6.57288 19.92276 8.85067 1.000 133.37028 12 PRO B O 1
ATOM 1556 N N . THR B 1 16 ? -6.44147 22.16724 8.65272 1.000 138.96651 13 THR B N 1
ATOM 1557 C CA . THR B 1 16 ? -6.62265 22.12978 7.20533 1.000 133.38242 13 THR B CA 1
ATOM 1558 C C . THR B 1 16 ? -5.53486 21.30718 6.52835 1.000 122.80631 13 THR B C 1
ATOM 1559 O O . THR B 1 16 ? -5.76777 20.72387 5.46291 1.000 125.01902 13 THR B O 1
ATOM 1570 N N . CYS B 1 17 ? -4.34735 21.24687 7.13054 1.000 122.54535 14 CYS B N 1
ATOM 1571 C CA . CYS B 1 17 ? -3.23871 20.47627 6.59226 1.000 119.30892 14 CYS B CA 1
ATOM 1572 C C . CYS B 1 17 ? -3.01129 19.15826 7.31303 1.000 129.57739 14 CYS B C 1
ATOM 1573 O O . CYS B 1 17 ? -2.42326 18.24364 6.72696 1.000 136.01852 14 CYS B O 1
ATOM 1581 N N . GLY B 1 18 ? -3.43925 19.04344 8.56780 1.000 119.11314 15 GLY B N 1
ATOM 1582 C CA . GLY B 1 18 ? -2.94495 17.99830 9.42995 1.000 121.80644 15 GLY B CA 1
ATOM 1583 C C . GLY B 1 18 ? -1.51283 18.19156 9.86578 1.000 121.63656 15 GLY B C 1
ATOM 1584 O O . GLY B 1 18 ? -1.03582 17.43748 10.72340 1.000 131.44146 15 GLY B O 1
ATOM 1588 N N . ILE B 1 19 ? -0.81392 19.17879 9.31169 1.000 115.51832 16 ILE B N 1
ATOM 1589 C CA . ILE B 1 19 ? 0.55880 19.46646 9.69885 1.000 111.04908 16 ILE B CA 1
ATOM 1590 C C . ILE B 1 19 ? 0.55716 20.19609 11.03256 1.000 115.14870 16 ILE B C 1
ATOM 1591 O O . ILE B 1 19 ? -0.28952 21.05788 11.29832 1.000 122.70313 16 ILE B O 1
ATOM 1607 N N . SER B 1 20 ? 1.50915 19.83248 11.87582 1.000 106.33367 17 SER B N 1
ATOM 1608 C CA . SER B 1 20 ? 1.78384 20.49634 13.13765 1.000 101.89690 17 SER B CA 1
ATOM 1609 C C . SER B 1 20 ? 3.08029 21.27438 12.98989 1.000 101.20101 17 SER B C 1
ATOM 1610 O O . SER B 1 20 ? 4.09905 20.71680 12.56100 1.000 105.68239 17 SER B O 1
ATOM 1618 N N . PHE B 1 21 ? 3.03401 22.55687 13.33108 1.000 98.79117 18 PHE B N 1
ATOM 1619 C CA . PHE B 1 21 ? 4.18496 23.44436 13.24838 1.000 97.62706 18 PHE B CA 1
ATOM 1620 C C . PHE B 1 21 ? 4.64215 23.76259 14.66269 1.000 91.25753 18 PHE B C 1
ATOM 1621 O O . PHE B 1 21 ? 3.88016 24.33771 15.44896 1.000 87.77281 18 PHE B O 1
ATOM 1638 N N . SER B 1 22 ? 5.87744 23.38933 14.98406 1.000 88.77173 19 SER B N 1
ATOM 1639 C CA . SER B 1 22 ? 6.44498 23.65222 16.29917 1.000 99.31970 19 SER B CA 1
ATOM 1640 C C . SER B 1 22 ? 7.67927 24.53068 16.15950 1.000 94.83978 19 SER B C 1
ATOM 1641 O O . SER B 1 22 ? 8.59516 24.20759 15.39349 1.000 97.00586 19 SER B O 1
ATOM 1649 N N . ALA B 1 23 ? 7.68799 25.64342 16.89035 1.000 100.98210 20 ALA B N 1
ATOM 1650 C CA . ALA B 1 23 ? 8.88688 26.44220 17.09563 1.000 98.58682 20 ALA B CA 1
ATOM 1651 C C . ALA B 1 23 ? 9.65559 25.86577 18.27628 1.000 100.56114 20 ALA B C 1
ATOM 1652 O O . ALA B 1 23 ? 9.06782 25.52618 19.30601 1.000 98.30901 20 ALA B O 1
ATOM 1659 N N . ILE B 1 24 ? 10.96937 25.74195 18.12013 1.000 94.51910 21 ILE B N 1
ATOM 1660 C CA . ILE B 1 24 ? 11.78334 24.95746 19.04131 1.000 97.99558 21 ILE B CA 1
ATOM 1661 C C . ILE B 1 24 ? 13.10860 25.66058 19.28402 1.000 90.91450 21 ILE B C 1
ATOM 1662 O O . ILE B 1 24 ? 13.71664 26.21161 18.36060 1.000 95.76011 21 ILE B O 1
ATOM 1678 N N . TRP B 1 25 ? 13.55400 25.64048 20.53533 1.000 94.31036 22 TRP B N 1
ATOM 1679 C CA . TRP B 1 25 ? 14.86764 26.15194 20.90558 1.000 104.69004 22 TRP B CA 1
ATOM 1680 C C . TRP B 1 25 ? 15.76880 24.96967 21.23873 1.000 95.29969 22 TRP B C 1
ATOM 1681 O O . TRP B 1 25 ? 15.57684 24.30649 22.26190 1.000 106.77654 22 TRP B O 1
ATOM 1702 N N . GLY B 1 26 ? 16.74680 24.70799 20.37910 1.000 89.03298 23 GLY B N 1
ATOM 1703 C CA . GLY B 1 26 ? 17.82810 23.81546 20.74265 1.000 102.43716 23 GLY B CA 1
ATOM 1704 C C . GLY B 1 26 ? 19.00424 24.63189 21.23279 1.000 106.41601 23 GLY B C 1
ATOM 1705 O O . GLY B 1 26 ? 18.91678 25.30840 22.26185 1.000 122.52927 23 GLY B O 1
ATOM 1709 N N . ASN B 1 27 ? 20.11317 24.57752 20.50298 1.000 115.10475 24 ASN B N 1
ATOM 1710 C CA . ASN B 1 27 ? 21.13265 25.60780 20.62802 1.000 124.45585 24 ASN B CA 1
ATOM 1711 C C . ASN B 1 27 ? 20.74469 26.87223 19.87081 1.000 118.06276 24 ASN B C 1
ATOM 1712 O O . ASN B 1 27 ? 21.43116 27.89243 20.00092 1.000 118.26723 24 ASN B O 1
ATOM 1723 N N . MET B 1 28 ? 19.65819 26.82078 19.09947 1.000 122.27560 25 MET B N 1
ATOM 1724 C CA . MET B 1 28 ? 19.21436 27.91796 18.25191 1.000 121.67904 25 MET B CA 1
ATOM 1725 C C . MET B 1 28 ? 17.68828 27.91524 18.22079 1.000 117.38660 25 MET B C 1
ATOM 1726 O O . MET B 1 28 ? 17.03989 27.20526 18.99204 1.000 115.44585 25 MET B O 1
ATOM 1740 N N . LYS B 1 29 ? 17.11500 28.68623 17.29667 1.000 115.27615 26 LYS B N 1
ATOM 1741 C CA . LYS B 1 29 ? 15.67161 28.83845 17.15343 1.000 114.01421 26 LYS B CA 1
ATOM 1742 C C . LYS B 1 29 ? 15.25071 28.30670 15.79013 1.000 114.33516 26 LYS B C 1
ATOM 1743 O O . LYS B 1 29 ? 15.77474 28.75096 14.76350 1.000 120.34068 26 LYS B O 1
ATOM 1762 N N . MET B 1 30 ? 14.29537 27.37087 15.77657 1.000 109.09845 27 MET B N 1
ATOM 1763 C CA . MET B 1 30 ? 13.94728 26.63648 14.56665 1.000 100.26332 27 MET B CA 1
ATOM 1764 C C . MET B 1 30 ? 12.44104 26.42933 14.48752 1.000 99.00081 27 MET B C 1
ATOM 1765 O O . MET B 1 30 ? 11.71597 26.60877 15.46872 1.000 92.47799 27 MET B O 1
ATOM 1779 N N . ILE B 1 31 ? 11.97262 26.03185 13.29853 1.000 96.42928 28 ILE B N 1
ATOM 1780 C CA . ILE B 1 31 ? 10.59061 25.62240 13.07676 1.000 93.14204 28 ILE B CA 1
ATOM 1781 C C . ILE B 1 31 ? 10.59994 24.26595 12.38567 1.000 97.54284 28 ILE B C 1
ATOM 1782 O O . ILE B 1 31 ? 11.38436 24.04003 11.45599 1.000 98.81947 28 ILE B O 1
ATOM 1798 N N . ILE B 1 32 ? 9.72785 23.36316 12.83798 1.000 94.44945 29 ILE B N 1
ATOM 1799 C CA . ILE B 1 32 ? 9.57611 22.05006 12.22301 1.000 96.24986 29 ILE B CA 1
ATOM 1800 C C . ILE B 1 32 ? 8.11371 21.81484 11.87266 1.000 96.11391 29 ILE B C 1
ATOM 1801 O O . ILE B 1 32 ? 7.20974 22.12211 12.66177 1.000 94.79549 29 ILE B O 1
ATOM 1817 N N . TRP B 1 33 ? 7.89618 21.26799 10.67901 1.000 100.59260 30 TRP B N 1
ATOM 1818 C CA . TRP B 1 33 ? 6.59287 20.84565 10.19076 1.000 98.74787 30 TRP B CA 1
ATOM 1819 C C . TRP B 1 33 ? 6.57428 19.32238 10.23724 1.000 100.92832 30 TRP B C 1
ATOM 1820 O O . TRP B 1 33 ? 7.41143 18.67764 9.58885 1.000 103.25048 30 TRP B O 1
ATOM 1841 N N . TYR B 1 34 ? 5.61624 18.76154 10.97711 1.000 108.30559 31 TYR B N 1
ATOM 1842 C CA . TYR B 1 34 ? 5.55778 17.32879 11.23609 1.000 106.15385 31 TYR B CA 1
ATOM 1843 C C . TYR B 1 34 ? 4.13020 16.95789 11.60617 1.000 110.96946 31 TYR B C 1
ATOM 1844 O O . TYR B 1 34 ? 3.37516 17.79037 12.09950 1.000 124.15943 31 TYR B O 1
ATOM 1862 N N . GLN B 1 35 ? 3.78458 15.68654 11.42621 1.000 107.15761 32 GLN B N 1
ATOM 1863 C CA . GLN B 1 35 ? 2.56038 15.12686 11.98939 1.000 119.18712 32 GLN B CA 1
ATOM 1864 C C . GLN B 1 35 ? 2.93434 14.15907 13.10614 1.000 135.19124 32 GLN B C 1
ATOM 1865 O O . GLN B 1 35 ? 3.93939 13.44778 13.00536 1.000 130.53548 32 GLN B O 1
ATOM 1879 N N . SER B 1 36 ? 2.13444 14.13366 14.17260 1.000 168.58817 33 SER B N 1
ATOM 1880 C CA . SER B 1 36 ? 2.47439 13.33841 15.34777 1.000 179.70765 33 SER B CA 1
ATOM 1881 C C . SER B 1 36 ? 1.20795 12.99694 16.12656 1.000 183.19192 33 SER B C 1
ATOM 1882 O O . SER B 1 36 ? 0.10032 13.40823 15.76902 1.000 184.46313 33 SER B O 1
ATOM 1890 N N . THR B 1 37 ? 1.39237 12.22420 17.20260 1.000 189.40646 34 THR B N 1
ATOM 1891 C CA . THR B 1 37 ? 0.31680 11.81637 18.09794 1.000 194.28553 34 THR B CA 1
ATOM 1892 C C . THR B 1 37 ? 0.37115 12.56268 19.42561 1.000 192.41562 34 THR B C 1
ATOM 1893 O O . THR B 1 37 ? -0.60110 13.22066 19.80598 1.000 192.75934 34 THR B O 1
ATOM 1904 N N . ILE B 1 38 ? 1.48742 12.48128 20.15296 1.000 201.00709 35 ILE B N 1
ATOM 1905 C CA . ILE B 1 38 ? 1.67622 13.36569 21.29711 1.000 188.71024 35 ILE B CA 1
ATOM 1906 C C . ILE B 1 38 ? 1.88967 14.78387 20.77550 1.000 184.37393 35 ILE B C 1
ATOM 1907 O O . ILE B 1 38 ? 2.46771 14.99817 19.70064 1.000 180.16127 35 ILE B O 1
ATOM 1923 N N . PHE B 1 39 ? 1.40846 15.76638 21.53957 1.000 181.23627 36 PHE B N 1
ATOM 1924 C CA . PHE B 1 39 ? 1.26905 17.12394 21.02369 1.000 160.29846 36 PHE B CA 1
ATOM 1925 C C . PHE B 1 39 ? 2.56807 17.92541 21.02531 1.000 157.27262 36 PHE B C 1
ATOM 1926 O O . PHE B 1 39 ? 2.64387 18.93359 20.31646 1.000 157.32217 36 PHE B O 1
ATOM 1943 N N . LEU B 1 40 ? 3.59970 17.49449 21.75909 1.000 154.67197 37 LEU B N 1
ATOM 1944 C CA . LEU B 1 40 ? 4.79079 18.32129 21.94701 1.000 141.33912 37 LEU B CA 1
ATOM 1945 C C . LEU B 1 40 ? 4.37170 19.63661 22.59525 1.000 145.50917 37 LEU B C 1
ATOM 1946 O O . LEU B 1 40 ? 4.38517 20.68940 21.94380 1.000 143.04739 37 LEU B O 1
ATOM 1962 N N . PRO B 1 41 ? 3.98668 19.61264 23.86498 1.000 152.39916 38 PRO B N 1
ATOM 1963 C CA . PRO B 1 41 ? 3.41377 20.80433 24.49986 1.000 151.84287 38 PRO B CA 1
ATOM 1964 C C . PRO B 1 41 ? 4.43650 21.91780 24.62573 1.000 146.85223 38 PRO B C 1
ATOM 1965 O O . PRO B 1 41 ? 5.65071 21.66581 24.60275 1.000 143.61160 38 PRO B O 1
ATOM 1976 N N . PRO B 1 42 ? 3.98706 23.16829 24.74776 1.000 161.66504 39 PRO B N 1
ATOM 1977 C CA . PRO B 1 42 ? 4.93836 24.26736 24.94654 1.000 146.14652 39 PRO B CA 1
ATOM 1978 C C . PRO B 1 42 ? 5.69432 24.10886 26.25922 1.000 140.80304 39 PRO B C 1
ATOM 1979 O O . PRO B 1 42 ? 5.14546 23.65293 27.26493 1.000 146.86875 39 PRO B O 1
ATOM 1990 N N . GLY B 1 43 ? 6.97344 24.48468 26.23678 1.000 122.51825 40 GLY B N 1
ATOM 1991 C CA . GLY B 1 43 ? 7.80892 24.45969 27.41897 1.000 122.15690 40 GLY B CA 1
ATOM 1992 C C . GLY B 1 43 ? 8.45261 23.12744 27.73538 1.000 121.07484 40 GLY B C 1
ATOM 1993 O O . GLY B 1 43 ? 9.35870 23.08320 28.58007 1.000 109.67478 40 GLY B O 1
ATOM 1997 N N . SER B 1 44 ? 8.02925 22.04648 27.08344 1.000 127.30693 41 SER B N 1
ATOM 1998 C CA . SER B 1 44 ? 8.52499 20.71275 27.39321 1.000 124.03532 41 SER B CA 1
ATOM 1999 C C . SER B 1 44 ? 9.93306 20.50083 26.84697 1.000 110.98921 41 SER B C 1
ATOM 2000 O O . SER B 1 44 ? 10.35231 21.13460 25.87157 1.000 108.69846 41 SER B O 1
ATOM 2008 N N . ILE B 1 45 ? 10.66416 19.59686 27.49261 1.000 112.14812 42 ILE B N 1
ATOM 2009 C CA . ILE B 1 45 ? 12.03370 19.26207 27.12226 1.000 102.55575 42 ILE B CA 1
ATOM 2010 C C . ILE B 1 45 ? 12.02734 17.88101 26.48633 1.000 118.41937 42 ILE B C 1
ATOM 2011 O O . ILE B 1 45 ? 11.39341 16.95357 27.00453 1.000 129.51224 42 ILE B O 1
ATOM 2027 N N . PHE B 1 46 ? 12.73886 17.74598 25.37158 1.000 108.74380 43 PHE B N 1
ATOM 2028 C CA . PHE B 1 46 ? 12.84881 16.47995 24.66741 1.000 108.47788 43 PHE B CA 1
ATOM 2029 C C . PHE B 1 46 ? 14.28173 16.30893 24.18785 1.000 104.19801 43 PHE B C 1
ATOM 2030 O O . PHE B 1 46 ? 15.04588 17.27289 24.09417 1.000 109.32891 43 PHE B O 1
ATOM 2047 N N . THR B 1 47 ? 14.64230 15.05957 23.89612 1.000 107.04169 44 THR B N 1
ATOM 2048 C CA . THR B 1 47 ? 15.93321 14.74147 23.30264 1.000 104.14500 44 THR B CA 1
ATOM 2049 C C . THR B 1 47 ? 15.72347 14.30318 21.86227 1.000 103.04341 44 THR B C 1
ATOM 2050 O O . THR B 1 47 ? 15.08279 13.26663 21.63251 1.000 105.48068 44 THR B O 1
ATOM 2061 N N . PRO B 1 48 ? 16.21465 15.03767 20.86667 1.000 101.05231 45 PRO B N 1
ATOM 2062 C CA . PRO B 1 48 ? 16.07071 14.57215 19.48441 1.000 101.74684 45 PRO B CA 1
ATOM 2063 C C . PRO B 1 48 ? 16.87799 13.31022 19.24156 1.000 106.06486 45 PRO B C 1
ATOM 2064 O O . PRO B 1 48 ? 17.93261 13.08961 19.84162 1.000 110.44357 45 PRO B O 1
ATOM 2075 N N . VAL B 1 49 ? 16.36729 12.47548 18.34149 1.000 109.14058 46 VAL B N 1
ATOM 2076 C CA . VAL B 1 49 ? 17.01017 11.22203 17.96921 1.000 112.73878 46 VAL B CA 1
ATOM 2077 C C . VAL B 1 49 ? 16.70443 10.95194 16.50222 1.000 113.45237 46 VAL B C 1
ATOM 2078 O O . VAL B 1 49 ? 15.85806 11.60826 15.89085 1.000 114.56596 46 VAL B O 1
ATOM 2091 N N . LYS B 1 50 ? 17.40829 9.97232 15.92970 1.000 117.52254 47 LYS B N 1
ATOM 2092 C CA . LYS B 1 50 ? 17.32900 9.76031 14.48839 1.000 118.63602 47 LYS B CA 1
ATOM 2093 C C . LYS B 1 50 ? 15.89267 9.51679 14.04855 1.000 119.41317 47 LYS B C 1
ATOM 2094 O O . LYS B 1 50 ? 15.38282 10.18959 13.14635 1.000 137.47375 47 LYS B O 1
ATOM 2113 N N . SER B 1 51 ? 15.21625 8.56482 14.68609 1.000 112.63253 48 SER B N 1
ATOM 2114 C CA . SER B 1 51 ? 13.85007 8.25126 14.28747 1.000 121.16786 48 SER B CA 1
ATOM 2115 C C . SER B 1 51 ? 12.89360 9.36090 14.70694 1.000 93.82882 48 SER B C 1
ATOM 2116 O O . SER B 1 51 ? 12.20597 9.95616 13.86880 1.000 97.18291 48 SER B O 1
ATOM 2124 N N . GLY B 1 52 ? 12.83404 9.64903 16.00464 1.000 104.55813 49 GLY B N 1
ATOM 2125 C CA . GLY B 1 52 ? 11.90651 10.63378 16.52446 1.000 112.99527 49 GLY B CA 1
ATOM 2126 C C . GLY B 1 52 ? 12.48038 11.46933 17.64861 1.000 104.97750 49 GLY B C 1
ATOM 2127 O O . GLY B 1 52 ? 13.55981 12.05309 17.51136 1.000 102.67773 49 GLY B O 1
ATOM 2131 N N . ILE B 1 53 ? 11.75539 11.54382 18.76533 1.000 109.01633 50 ILE B N 1
ATOM 2132 C CA . ILE B 1 53 ? 12.21541 12.25489 19.94878 1.000 108.97809 50 ILE B CA 1
ATOM 2133 C C . ILE B 1 53 ? 12.11820 11.31570 21.14142 1.000 112.73941 50 ILE B C 1
ATOM 2134 O O . ILE B 1 53 ? 11.50776 10.24915 21.07438 1.000 125.58287 50 ILE B O 1
ATOM 2150 N N . ILE B 1 54 ? 12.71079 11.74526 22.25032 1.000 109.34564 51 ILE B N 1
ATOM 2151 C CA . ILE B 1 54 ? 12.59447 11.05712 23.52818 1.000 118.54592 51 ILE B CA 1
ATOM 2152 C C . ILE B 1 54 ? 12.08700 12.07852 24.53642 1.000 123.60770 51 ILE B C 1
ATOM 2153 O O . ILE B 1 54 ? 12.81269 13.01247 24.89893 1.000 127.18379 51 ILE B O 1
ATOM 2169 N N . LEU B 1 55 ? 10.84215 11.91187 24.97730 1.000 137.61767 52 LEU B N 1
ATOM 2170 C CA . LEU B 1 55 ? 10.22234 12.78395 25.96610 1.000 145.75183 52 LEU B CA 1
ATOM 2171 C C . LEU B 1 55 ? 9.62598 11.91566 27.06297 1.000 162.84549 52 LEU B C 1
ATOM 2172 O O . LEU B 1 55 ? 9.05445 10.85854 26.78327 1.000 170.64091 52 LEU B O 1
ATOM 2188 N N . LYS B 1 56 ? 9.76593 12.36006 28.31166 1.000 186.01090 53 LYS B N 1
ATOM 2189 C CA . LYS B 1 56 ? 9.30871 11.58909 29.46622 1.000 184.64620 53 LYS B CA 1
ATOM 2190 C C . LYS B 1 56 ? 9.97376 10.21576 29.51035 1.000 181.23687 53 LYS B C 1
ATOM 2191 O O . LYS B 1 56 ? 9.39374 9.24673 30.00736 1.000 180.52279 53 LYS B O 1
ATOM 2210 N N . ASP B 1 57 ? 11.18966 10.12053 28.97361 1.000 165.00725 54 ASP B N 1
ATOM 2211 C CA . ASP B 1 57 ? 11.96558 8.89159 28.84852 1.000 159.31623 54 ASP B CA 1
ATOM 2212 C C . ASP B 1 57 ? 11.33384 7.90092 27.87871 1.000 158.34483 54 ASP B C 1
ATOM 2213 O O . ASP B 1 57 ? 11.85095 6.78789 27.72959 1.000 163.28932 54 ASP B O 1
ATOM 2222 N N . LYS B 1 58 ? 10.24068 8.26348 27.21490 1.000 174.76707 55 LYS B N 1
ATOM 2223 C CA . LYS B 1 58 ? 9.61043 7.42710 26.20297 1.000 153.89087 55 LYS B CA 1
ATOM 2224 C C . LYS B 1 58 ? 9.98058 7.96032 24.82686 1.000 144.34790 55 LYS B C 1
ATOM 2225 O O . LYS B 1 58 ? 9.93637 9.17392 24.59363 1.000 136.64305 55 LYS B O 1
ATOM 2244 N N . GLU B 1 59 ? 10.36182 7.06019 23.92652 1.000 145.03028 56 GLU B N 1
ATOM 2245 C CA . GLU B 1 59 ? 10.69883 7.43857 22.56054 1.000 136.71554 56 GLU B CA 1
ATOM 2246 C C . GLU B 1 59 ? 9.43258 7.43364 21.71196 1.000 135.01864 56 GLU B C 1
ATOM 2247 O O . GLU B 1 59 ? 8.72357 6.42218 21.64689 1.000 141.44266 56 GLU B O 1
ATOM 2259 N N . TYR B 1 60 ? 9.15423 8.56330 21.06916 1.000 126.56516 57 TYR B N 1
ATOM 2260 C CA . TYR B 1 60 ? 8.00337 8.72443 20.20363 1.000 123.91788 57 TYR B CA 1
ATOM 2261 C C . TYR B 1 60 ? 8.48370 8.96209 18.77701 1.000 116.36973 57 TYR B C 1
ATOM 2262 O O . TYR B 1 60 ? 9.40128 9.77170 18.56576 1.000 120.23088 57 TYR B O 1
ATOM 2280 N N . PRO B 1 61 ? 7.91310 8.28516 17.77961 1.000 117.08327 58 PRO B N 1
ATOM 2281 C CA . PRO B 1 61 ? 8.35417 8.51016 16.39936 1.000 110.09014 58 PRO B CA 1
ATOM 2282 C C . PRO B 1 61 ? 7.89497 9.86175 15.88206 1.000 110.77790 58 PRO B C 1
ATOM 2283 O O . PRO B 1 61 ? 6.89437 10.42212 16.33634 1.000 122.27784 58 PRO B O 1
ATOM 2294 N N . ILE B 1 62 ? 8.64326 10.38628 14.91563 1.000 103.27001 59 ILE B N 1
ATOM 2295 C CA . ILE B 1 62 ? 8.32498 11.66809 14.30013 1.000 98.13533 59 ILE B CA 1
ATOM 2296 C C . ILE B 1 62 ? 8.51673 11.55374 12.79528 1.000 104.94291 59 ILE B C 1
ATOM 2297 O O . ILE B 1 62 ? 9.46754 10.92068 12.32358 1.000 106.58513 59 ILE B O 1
ATOM 2313 N N . THR B 1 63 ? 7.60941 12.17031 12.04402 1.000 115.69598 60 THR B N 1
ATOM 2314 C CA . THR B 1 63 ? 7.68110 12.23798 10.58676 1.000 114.77838 60 THR B CA 1
ATOM 2315 C C . THR B 1 63 ? 7.88254 13.70318 10.19724 1.000 115.88045 60 THR B C 1
ATOM 2316 O O . THR B 1 63 ? 6.92114 14.44244 9.98021 1.000 120.62238 60 THR B O 1
ATOM 2327 N N . ILE B 1 64 ? 9.14512 14.11448 10.10290 1.000 116.37245 61 ILE B N 1
ATOM 2328 C CA . ILE B 1 64 ? 9.48499 15.50067 9.79459 1.000 104.55596 61 ILE B CA 1
ATOM 2329 C C . ILE B 1 64 ? 9.13977 15.77739 8.33433 1.000 109.08784 61 ILE B C 1
ATOM 2330 O O . ILE B 1 64 ? 9.76687 15.22930 7.42387 1.000 105.34907 61 ILE B O 1
ATOM 2346 N N . TYR B 1 65 ? 8.13816 16.62847 8.10442 1.000 99.87547 62 TYR B N 1
ATOM 2347 C CA . TYR B 1 65 ? 7.91234 17.13526 6.75650 1.000 91.56281 62 TYR B CA 1
ATOM 2348 C C . TYR B 1 65 ? 8.98534 18.15171 6.37936 1.000 92.41516 62 TYR B C 1
ATOM 2349 O O . TYR B 1 65 ? 9.55016 18.09632 5.27972 1.000 87.49615 62 TYR B O 1
ATOM 2367 N N . HIS B 1 66 ? 9.28982 19.07990 7.28986 1.000 100.50562 63 HIS B N 1
ATOM 2368 C CA . HIS B 1 66 ? 10.24374 20.14400 6.99478 1.000 90.71498 63 HIS B CA 1
ATOM 2369 C C . HIS B 1 66 ? 10.90632 20.62468 8.27661 1.000 88.44455 63 HIS B C 1
ATOM 2370 O O . HIS B 1 66 ? 10.32266 20.55000 9.35859 1.000 100.41203 63 HIS B O 1
ATOM 2384 N N . ILE B 1 67 ? 12.13630 21.11541 8.14280 1.000 87.53770 64 ILE B N 1
ATOM 2385 C CA . ILE B 1 67 ? 12.82522 21.83044 9.21126 1.000 92.82530 64 ILE B CA 1
ATOM 2386 C C . ILE B 1 67 ? 13.46363 23.06656 8.59370 1.000 106.33692 64 ILE B C 1
ATOM 2387 O O . ILE B 1 67 ? 14.17569 22.96517 7.58763 1.000 107.08494 64 ILE B O 1
ATOM 2403 N N . ALA B 1 68 ? 13.19492 24.22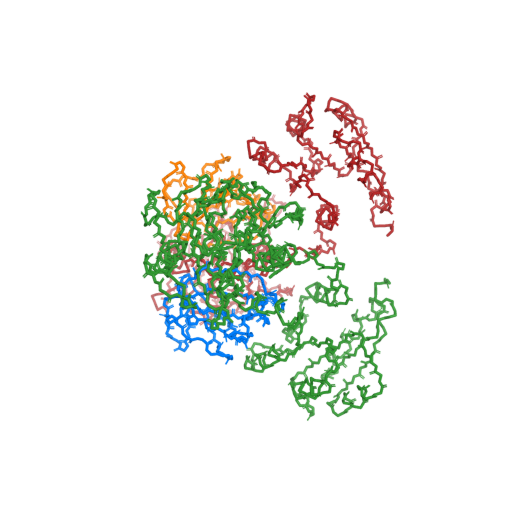523 9.17823 1.000 100.46362 65 ALA B N 1
ATOM 2404 C CA . ALA B 1 68 ? 13.64126 25.50470 8.65075 1.000 99.47126 65 ALA B CA 1
ATOM 2405 C C . ALA B 1 68 ? 14.07705 26.38158 9.79653 1.000 114.18131 65 ALA B C 1
ATOM 2406 O O . ALA B 1 68 ? 13.70634 26.14054 10.96071 1.000 103.60329 65 ALA B O 1
ATOM 2413 N N . PRO B 1 69 ? 14.89207 27.40429 9.54065 1.000 106.27550 66 PRO B N 1
ATOM 2414 C CA . PRO B 1 69 ? 15.19974 28.38062 10.58256 1.000 109.97713 66 PRO B CA 1
ATOM 2415 C C . PRO B 1 69 ? 13.95838 29.17961 10.94875 1.000 109.18827 66 PRO B C 1
ATOM 2416 O O . PRO B 1 69 ? 13.04961 29.37164 10.13621 1.000 108.08734 66 PRO B O 1
ATOM 2427 N N . PHE B 1 70 ? 13.92265 29.63097 12.19845 1.000 110.15375 67 PHE B N 1
ATOM 2428 C CA . PHE B 1 70 ? 12.73840 30.29856 12.71977 1.000 110.80705 67 PHE B CA 1
ATOM 2429 C C . PHE B 1 70 ? 12.52624 31.65036 12.04998 1.000 113.90508 67 PHE B C 1
ATOM 2430 O O . PHE B 1 70 ? 13.47785 32.38724 11.77699 1.000 119.54804 67 PHE B O 1
ATOM 2447 N N . ASN B 1 71 ? 11.26109 31.97544 11.79395 1.000 112.18612 68 ASN B N 1
ATOM 2448 C CA . ASN B 1 71 ? 10.87752 33.25373 11.20497 1.000 116.67549 68 ASN B CA 1
ATOM 2449 C C . ASN B 1 71 ? 9.71139 33.81508 12.00258 1.000 120.01558 68 ASN B C 1
ATOM 2450 O O . ASN B 1 71 ? 8.68545 33.14366 12.16048 1.000 111.02262 68 ASN B O 1
ATOM 2461 N N . LYS B 1 72 ? 9.87025 35.04006 12.50978 1.000 122.93633 69 LYS B N 1
ATOM 2462 C CA . LYS B 1 72 ? 8.81155 35.64349 13.31299 1.000 119.89467 69 LYS B CA 1
ATOM 2463 C C . LYS B 1 72 ? 7.56480 35.89955 12.47482 1.000 120.49307 69 LYS B C 1
ATOM 2464 O O . LYS B 1 72 ? 6.44524 35.65645 12.93545 1.000 116.02364 69 LYS B O 1
ATOM 2483 N N . ASP B 1 73 ? 7.73442 36.38091 11.24011 1.000 139.27513 70 ASP B N 1
ATOM 2484 C CA . ASP B 1 73 ? 6.58247 36.59752 10.36807 1.000 142.00157 70 ASP B CA 1
ATOM 2485 C C . ASP B 1 73 ? 5.88244 35.28331 10.04835 1.000 138.97123 70 ASP B C 1
ATOM 2486 O O . ASP B 1 73 ? 4.65531 35.17175 10.16631 1.000 139.51408 70 ASP B O 1
ATOM 2495 N N . LEU B 1 74 ? 6.65096 34.27062 9.64019 1.000 130.63533 71 LEU B N 1
ATOM 2496 C CA . LEU B 1 74 ? 6.04840 32.98222 9.31997 1.000 118.12181 71 LEU B CA 1
ATOM 2497 C C . LEU B 1 74 ? 5.34334 32.39417 10.53298 1.000 111.66865 71 LEU B C 1
ATOM 2498 O O . LEU B 1 74 ? 4.22658 31.87463 10.42034 1.000 113.92529 71 LEU B O 1
ATOM 2514 N N . TRP B 1 75 ? 5.98695 32.45134 11.70202 1.000 111.47934 72 TRP B N 1
ATOM 2515 C CA . TRP B 1 75 ? 5.37633 31.88059 12.89542 1.000 107.51077 72 TRP B CA 1
ATOM 2516 C C . TRP B 1 75 ? 4.11589 32.63634 13.29398 1.000 109.83583 72 TRP B C 1
ATOM 2517 O O . TRP B 1 75 ? 3.12776 32.02501 13.71212 1.000 103.42866 72 TRP B O 1
ATOM 2538 N N . SER B 1 76 ? 4.14275 33.96754 13.20686 1.000 117.50978 73 SER B N 1
ATOM 2539 C CA . SER B 1 76 ? 2.95135 34.74775 13.51594 1.000 111.83161 73 SER B CA 1
ATOM 2540 C C . SER B 1 76 ? 1.81441 34.38344 12.57428 1.000 121.41943 73 SER B C 1
ATOM 2541 O O . SER B 1 76 ? 0.65858 34.25181 12.99937 1.000 122.16478 73 SER B O 1
ATOM 2549 N N . LEU B 1 77 ? 2.12524 34.21104 11.28884 1.000 116.23728 74 LEU B N 1
ATOM 2550 C CA . LEU B 1 77 ? 1.10361 33.80720 10.33119 1.000 111.16275 74 LEU B CA 1
ATOM 2551 C C . LEU B 1 77 ? 0.53077 32.44173 10.68540 1.000 123.84293 74 LEU B C 1
ATOM 2552 O O . LEU B 1 77 ? -0.68904 32.24662 10.68227 1.000 128.82209 74 LEU B O 1
ATOM 2568 N N . LEU B 1 78 ? 1.40286 31.48189 11.00480 1.000 121.37615 75 LEU B N 1
ATOM 2569 C CA . LEU B 1 78 ? 0.93173 30.14783 11.36335 1.000 114.53781 75 LEU B CA 1
ATOM 2570 C C . LEU B 1 78 ? 0.05369 30.19941 12.60487 1.000 118.42806 75 LEU B C 1
ATOM 2571 O O . LEU B 1 78 ? -0.99317 29.54347 12.66819 1.000 122.55849 75 LEU B O 1
ATOM 2587 N N . LYS B 1 79 ? 0.46318 30.98630 13.59904 1.000 120.31324 76 LYS B N 1
ATOM 2588 C CA . LYS B 1 79 ? -0.31488 31.11379 14.82393 1.000 125.25291 76 LYS B CA 1
ATOM 2589 C C . LYS B 1 79 ? -1.68906 31.70352 14.53996 1.000 133.65101 76 LYS B C 1
ATOM 2590 O O . LYS B 1 79 ? -2.70150 31.21364 15.05558 1.000 134.14807 76 LYS B O 1
ATOM 2609 N N . SER B 1 80 ? -1.74461 32.74696 13.70600 1.000 138.57922 77 SER B N 1
ATOM 2610 C CA . SER B 1 80 ? -3.01120 33.41963 13.43304 1.000 132.44469 77 SER B CA 1
ATOM 2611 C C . SER B 1 80 ? -3.99821 32.49521 12.73279 1.000 136.31066 77 SER B C 1
ATOM 2612 O O . SER B 1 80 ? -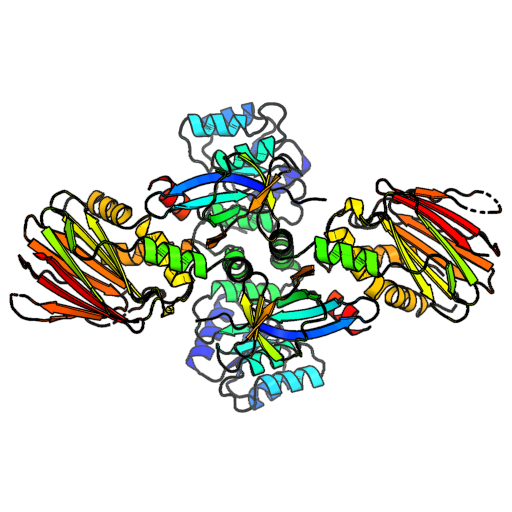5.19278 32.49217 13.05399 1.000 139.81663 77 SER B O 1
ATOM 2620 N N . SER B 1 81 ? -3.52232 31.71543 11.76686 1.000 151.30212 78 SER B N 1
ATOM 2621 C CA . SER B 1 81 ? -4.38411 30.83514 10.98452 1.000 156.76982 78 SER B CA 1
ATOM 2622 C C . SER B 1 81 ? -5.22590 29.92627 11.87610 1.000 152.25691 78 SER B C 1
ATOM 2623 O O . SER B 1 81 ? -4.70151 29.22678 12.74282 1.000 157.51406 78 SER B O 1
ATOM 2631 N N . THR C 2 2 ? 32.39144 52.00415 1.45209 1.000 195.37500 2 THR C N 1
ATOM 2632 C CA . THR C 2 2 ? 32.92139 51.55344 2.73492 1.000 192.51911 2 THR C CA 1
ATOM 2633 C C . THR C 2 2 ? 34.41022 51.22280 2.62505 1.000 193.05082 2 THR C C 1
ATOM 2634 O O . THR C 2 2 ? 34.99915 51.33731 1.54864 1.000 194.16607 2 THR C O 1
ATOM 2644 N N . GLN C 2 3 ? 35.01434 50.81076 3.74692 1.000 186.92172 3 GLN C N 1
ATOM 2645 C CA . GLN C 2 3 ? 36.44542 50.53890 3.79166 1.000 184.15717 3 GLN C CA 1
ATOM 2646 C C . GLN C 2 3 ? 36.78398 49.18902 4.41946 1.000 173.85631 3 GLN C C 1
ATOM 2647 O O . GLN C 2 3 ? 37.71798 49.10568 5.22710 1.000 177.18783 3 GLN C O 1
ATOM 2661 N N . PRO C 2 4 ? 36.07653 48.10677 4.07983 1.000 174.44615 4 PRO C N 1
ATOM 2662 C CA . PRO C 2 4 ? 36.43557 46.80378 4.65814 1.000 166.05316 4 PRO C CA 1
ATOM 2663 C C . PRO C 2 4 ? 37.67497 46.17819 4.03772 1.000 163.12955 4 PRO C C 1
ATOM 2664 O O . PRO C 2 4 ? 38.54549 45.66927 4.75121 1.000 167.45465 4 PRO C O 1
ATOM 2675 N N . LEU C 2 5 ? 37.76372 46.21733 2.70682 1.000 157.04733 5 LEU C N 1
ATOM 2676 C CA . LEU C 2 5 ? 38.82016 45.54721 1.95900 1.000 149.62676 5 LEU C CA 1
ATOM 2677 C C . LEU C 2 5 ? 39.97300 46.48600 1.62209 1.000 150.50852 5 LEU C C 1
ATOM 2678 O O . LEU C 2 5 ? 40.62920 46.31987 0.58809 1.000 147.09739 5 LEU C O 1
ATOM 2694 N N . VAL C 2 6 ? 40.22854 47.47566 2.48070 1.000 153.96933 6 VAL C N 1
ATOM 2695 C CA . VAL C 2 6 ? 41.33392 48.39733 2.25312 1.000 159.29769 6 VAL C CA 1
ATOM 2696 C C . VAL C 2 6 ? 42.62920 47.61181 2.12416 1.000 157.84187 6 VAL C C 1
ATOM 2697 O O . VAL C 2 6 ? 42.94495 46.75597 2.96045 1.000 152.06187 6 VAL C O 1
ATOM 2710 N N . GLY C 2 7 ? 43.38637 47.90042 1.07065 1.000 163.47958 7 GLY C N 1
ATOM 2711 C CA . GLY C 2 7 ? 44.65001 47.21506 0.85608 1.000 154.45605 7 GLY C CA 1
ATOM 2712 C C . GLY C 2 7 ? 44.50100 45.72017 0.68706 1.000 146.12087 7 GLY C C 1
ATOM 2713 O O . GLY C 2 7 ? 45.32863 44.95297 1.19515 1.000 151.24710 7 GLY C O 1
ATOM 2717 N N . LYS C 2 8 ? 43.45965 45.28737 -0.01611 1.000 151.14418 8 LYS C N 1
ATOM 2718 C CA . LYS C 2 8 ? 43.20994 43.87540 -0.28822 1.000 154.83292 8 LYS C CA 1
ATOM 2719 C C . LYS C 2 8 ? 43.37905 43.64721 -1.78673 1.000 150.28100 8 LYS C C 1
ATOM 2720 O O . LYS C 2 8 ? 42.47301 43.93796 -2.57358 1.000 150.54309 8 LYS C O 1
ATOM 2739 N N . GLN C 2 9 ? 44.53961 43.12706 -2.17917 1.000 154.99096 9 GLN C N 1
ATOM 2740 C CA . GLN C 2 9 ? 44.76892 42.78331 -3.57672 1.000 153.12219 9 GLN C CA 1
ATOM 2741 C C . GLN C 2 9 ? 43.95506 41.54504 -3.93009 1.000 147.21732 9 GLN C C 1
ATOM 2742 O O . GLN C 2 9 ? 44.15062 40.47543 -3.34268 1.000 146.75134 9 GLN C O 1
ATOM 2756 N N . ILE C 2 10 ? 43.04094 41.69030 -4.88564 1.000 142.20261 10 ILE C N 1
ATOM 2757 C CA . ILE C 2 10 ? 42.11537 40.62820 -5.25898 1.000 129.41557 10 ILE C CA 1
ATOM 2758 C C . ILE C 2 10 ? 42.15525 40.44446 -6.76810 1.000 114.51533 10 ILE C C 1
ATOM 2759 O O . ILE C 2 10 ? 41.98436 41.40825 -7.52061 1.000 134.07703 10 ILE C O 1
ATOM 2775 N N . LEU C 2 11 ? 42.36206 39.20726 -7.20646 1.000 108.18785 11 LEU C N 1
ATOM 2776 C CA . LEU C 2 11 ? 42.44442 38.86826 -8.62024 1.000 109.35612 11 LEU C CA 1
ATOM 2777 C C . LEU C 2 11 ? 41.16031 38.17375 -9.04915 1.000 111.08499 11 LEU C C 1
ATOM 2778 O O . LEU C 2 11 ? 40.69173 37.25221 -8.37322 1.000 123.94293 11 LEU C O 1
ATOM 2794 N N . ILE C 2 12 ? 40.59986 38.61740 -10.17028 1.000 110.06811 12 ILE C N 1
ATOM 2795 C CA . ILE C 2 12 ? 39.37810 38.05519 -10.73178 1.000 109.42656 12 ILE C CA 1
ATOM 2796 C C . ILE C 2 12 ? 39.70847 37.55497 -12.13095 1.000 112.22752 12 ILE C C 1
ATOM 2797 O O . ILE C 2 12 ? 40.00906 38.35470 -13.02700 1.000 119.17011 12 ILE C O 1
ATOM 2813 N N . VAL C 2 13 ? 39.63865 36.23706 -12.32333 1.000 123.23212 13 VAL C N 1
ATOM 2814 C CA . VAL C 2 13 ? 39.87287 35.62234 -13.62540 1.000 115.45329 13 VAL C CA 1
ATOM 2815 C C . VAL C 2 13 ? 38.54423 35.10998 -14.16179 1.000 116.55361 13 VAL C C 1
ATOM 2816 O O . VAL C 2 13 ? 38.14960 33.96983 -13.89549 1.000 135.45741 13 VAL C O 1
ATOM 2829 N N . GLU C 2 14 ? 37.85664 35.94447 -14.92847 1.000 119.85659 14 GLU C N 1
ATOM 2830 C CA . GLU C 2 14 ? 36.55024 35.62997 -15.48803 1.000 142.41019 14 GLU C CA 1
ATOM 2831 C C . GLU C 2 14 ? 36.59217 35.94438 -16.97516 1.000 162.60141 14 GLU C C 1
ATOM 2832 O O . GLU C 2 14 ? 37.33536 36.82286 -17.41509 1.000 169.66711 14 GLU C O 1
ATOM 2844 N N . ASP C 2 15 ? 35.80282 35.20415 -17.75284 1.000 164.11605 15 ASP C N 1
ATOM 2845 C CA . ASP C 2 15 ? 35.85670 35.29888 -19.20568 1.000 167.19973 15 ASP C CA 1
ATOM 2846 C C . ASP C 2 15 ? 34.68220 36.04132 -19.82032 1.000 170.91215 15 ASP C C 1
ATOM 2847 O O . ASP C 2 15 ? 34.83347 36.61120 -20.90223 1.000 175.17509 15 ASP C O 1
ATOM 2856 N N . GLU C 2 16 ? 33.52218 36.05130 -19.16896 1.000 163.54358 16 GLU C N 1
ATOM 2857 C CA . GLU C 2 16 ? 32.38419 36.83243 -19.63669 1.000 168.08343 16 GLU C CA 1
ATOM 2858 C C . GLU C 2 16 ? 32.49947 38.25588 -19.10184 1.000 168.44108 16 GLU C C 1
ATOM 2859 O O . GLU C 2 16 ? 32.65130 38.46231 -17.89353 1.000 166.53401 16 GLU C O 1
ATOM 2871 N N . GLN C 2 17 ? 32.41788 39.23374 -20.00690 1.000 170.51825 17 GLN C N 1
ATOM 2872 C CA . GLN C 2 17 ? 32.75447 40.60969 -19.65099 1.000 161.05261 17 GLN C CA 1
ATOM 2873 C C . GLN C 2 17 ? 31.77386 41.19361 -18.63890 1.000 160.60266 17 GLN C C 1
ATOM 2874 O O . GLN C 2 17 ? 32.17962 41.92782 -17.72717 1.000 159.74760 17 GLN C O 1
ATOM 2888 N N . VAL C 2 18 ? 30.48165 40.89410 -18.78416 1.000 159.93822 18 VAL C N 1
ATOM 2889 C CA . VAL C 2 18 ? 29.49466 41.43599 -17.85412 1.000 159.67606 18 VAL C CA 1
ATOM 2890 C C . VAL C 2 18 ? 29.77730 40.94712 -16.43855 1.000 171.76788 18 VAL C C 1
ATOM 2891 O O . VAL C 2 18 ? 29.73738 41.72557 -15.47661 1.000 169.96917 18 VAL C O 1
ATOM 2904 N N . PHE C 2 19 ? 30.06708 39.65198 -16.28594 1.000 173.88462 19 PHE C N 1
ATOM 2905 C CA . PHE C 2 19 ? 30.38007 39.12374 -14.96165 1.000 171.73880 19 PHE C CA 1
ATOM 2906 C C . PHE C 2 19 ? 31.67843 39.71972 -14.42656 1.000 165.12387 19 PHE C C 1
ATOM 2907 O O . PHE C 2 19 ? 31.79193 39.99003 -13.22409 1.000 159.67314 19 PHE C O 1
ATOM 2924 N N . ARG C 2 20 ? 32.66746 39.93602 -15.30109 1.000 172.79472 20 ARG C N 1
ATOM 2925 C CA . ARG C 2 20 ? 33.88027 40.63335 -14.88369 1.000 168.50470 20 ARG C CA 1
ATOM 2926 C C . ARG C 2 20 ? 33.53978 41.98233 -14.26044 1.000 162.50693 20 ARG C C 1
ATOM 2927 O O . ARG C 2 20 ? 34.00800 42.31594 -13.16387 1.000 151.95641 20 ARG C O 1
ATOM 2948 N N . SER C 2 21 ? 32.73245 42.78159 -14.96410 1.000 155.51255 21 SER C N 1
ATOM 2949 C CA . SER C 2 21 ? 32.39030 44.10522 -14.45396 1.000 149.30823 21 SER C CA 1
ATOM 2950 C C . SER C 2 21 ? 31.61703 44.00863 -13.14506 1.000 145.49302 21 SER C C 1
ATOM 2951 O O . SER C 2 21 ? 31.85974 44.78727 -12.21655 1.000 144.18664 21 SER C O 1
ATOM 2959 N N . LEU C 2 22 ? 30.67626 43.06637 -13.05141 1.000 154.17918 22 LEU C N 1
ATOM 2960 C CA . LEU C 2 22 ? 29.90797 42.92355 -11.81736 1.000 158.01529 22 LEU C CA 1
ATOM 2961 C C . LEU C 2 22 ? 30.82526 42.61944 -10.63713 1.000 142.72402 22 LEU C C 1
ATOM 2962 O O . LEU C 2 22 ? 30.72935 43.25299 -9.57651 1.000 135.13410 22 LEU C O 1
ATOM 2978 N N . LEU C 2 23 ? 31.73114 41.65144 -10.80863 1.000 148.90834 23 LEU C N 1
ATOM 2979 C CA . LEU C 2 23 ? 32.63606 41.28894 -9.72291 1.000 144.50673 23 LEU C CA 1
ATOM 2980 C C . LEU C 2 23 ? 33.54363 42.45397 -9.34771 1.000 145.30052 23 LEU C C 1
ATOM 2981 O O . LEU C 2 23 ? 33.76031 42.72431 -8.15880 1.000 139.48430 23 LEU C O 1
ATOM 2997 N N . ASP C 2 24 ? 34.08920 43.15547 -10.34539 1.000 143.18319 24 ASP C N 1
ATOM 2998 C CA . ASP C 2 24 ? 34.98725 44.26074 -10.03594 1.000 134.93506 24 ASP C CA 1
ATOM 2999 C C . ASP C 2 24 ? 34.25357 45.37332 -9.30088 1.000 137.89714 24 ASP C C 1
ATOM 3000 O O . ASP C 2 24 ? 34.78965 45.95782 -8.35499 1.000 138.51865 24 ASP C O 1
ATOM 3009 N N . SER C 2 25 ? 33.03096 45.69310 -9.72961 1.000 128.79252 25 SER C N 1
ATOM 3010 C CA . SER C 2 25 ? 32.27146 46.73562 -9.05049 1.000 129.70036 25 SER C CA 1
ATOM 3011 C C . SER C 2 25 ? 31.93606 46.32556 -7.62230 1.000 144.02619 25 SER C C 1
ATOM 3012 O O . SER C 2 25 ? 31.97737 47.15516 -6.70752 1.000 144.29563 25 SER C O 1
ATOM 3020 N N . TRP C 2 26 ? 31.59685 45.05153 -7.40779 1.000 150.23441 26 TRP C N 1
ATOM 3021 C CA . TRP C 2 26 ? 31.31094 44.59643 -6.04984 1.000 142.18779 26 TRP C CA 1
ATOM 3022 C C . TRP C 2 26 ? 32.54845 44.69493 -5.16270 1.000 133.88772 26 TRP C C 1
ATOM 3023 O O . TRP C 2 26 ? 32.46204 45.14352 -4.01301 1.000 120.34383 26 TRP C O 1
ATOM 3044 N N . PHE C 2 27 ? 33.71246 44.28884 -5.68122 1.000 138.86489 27 PHE C N 1
ATOM 3045 C CA . PHE C 2 27 ? 34.93085 44.31958 -4.87445 1.000 145.01201 27 PHE C CA 1
ATOM 3046 C C . PHE C 2 27 ? 35.40593 45.74766 -4.62257 1.000 158.09518 27 PHE C C 1
ATOM 3047 O O . PHE C 2 27 ? 35.91020 46.05598 -3.53590 1.000 155.17905 27 PHE C O 1
ATOM 3064 N N . SER C 2 28 ? 35.26910 46.63009 -5.61614 1.000 143.87786 28 SER C N 1
ATOM 3065 C CA . SER C 2 28 ? 35.69137 48.01529 -5.44291 1.000 141.07356 28 SER C CA 1
ATOM 3066 C C . SER C 2 28 ? 34.73017 48.78299 -4.54735 1.000 143.18765 28 SER C C 1
ATOM 3067 O O . SER C 2 28 ? 35.15052 49.69663 -3.82839 1.000 147.12518 28 SER C O 1
ATOM 3075 N N . SER C 2 29 ? 33.44260 48.43184 -4.57739 1.000 161.42401 29 SER C N 1
ATOM 3076 C CA . SER C 2 29 ? 32.49661 49.00686 -3.62892 1.000 166.34158 29 SER C CA 1
ATOM 3077 C C . SER C 2 29 ? 32.92856 48.73546 -2.19589 1.000 163.28589 29 SER C C 1
ATOM 3078 O O . SER C 2 29 ? 32.72175 49.57567 -1.31237 1.000 174.51277 29 SER C O 1
ATOM 3086 N N . LEU C 2 30 ? 33.53809 47.57842 -1.95072 1.000 169.19976 30 LEU C N 1
ATOM 3087 C CA . LEU C 2 30 ? 34.08934 47.23631 -0.64908 1.000 166.30957 30 LEU C CA 1
ATOM 3088 C C . LEU C 2 30 ? 35.54589 47.67255 -0.49871 1.000 160.39720 30 LEU C C 1
ATOM 3089 O O . LEU C 2 30 ? 36.18808 47.31296 0.49271 1.000 164.11576 30 LEU C O 1
ATOM 3105 N N . GLY C 2 31 ? 36.08120 48.42078 -1.46286 1.000 146.57631 31 GLY C N 1
ATOM 3106 C CA . GLY C 2 31 ? 37.38945 49.03225 -1.33430 1.000 144.52472 31 GLY C CA 1
ATOM 3107 C C . GLY C 2 31 ? 38.56820 48.19384 -1.77553 1.000 149.32489 31 GLY C C 1
ATOM 3108 O O . GLY C 2 31 ? 39.71368 48.60799 -1.55487 1.000 130.25925 31 GLY C O 1
ATOM 3112 N N . ALA C 2 32 ? 38.33474 47.04300 -2.40009 1.000 159.54018 32 ALA C N 1
ATOM 3113 C CA . ALA C 2 32 ? 39.42016 46.14053 -2.75746 1.000 147.35754 32 ALA C CA 1
ATOM 3114 C C . ALA C 2 32 ? 40.18725 46.64222 -3.97389 1.000 150.45883 32 ALA C C 1
ATOM 3115 O O . ALA C 2 32 ? 39.60701 47.20481 -4.90721 1.000 137.00618 32 ALA C O 1
ATOM 3122 N N . THR C 2 33 ? 41.50216 46.42547 -3.95785 1.000 145.68005 33 THR C N 1
ATOM 3123 C CA . THR C 2 33 ? 42.36188 46.70612 -5.10651 1.000 135.74221 33 THR C CA 1
ATOM 3124 C C . THR C 2 33 ? 42.29184 45.49885 -6.03325 1.000 130.25066 33 THR C C 1
ATOM 3125 O O . THR C 2 33 ? 42.90793 44.46213 -5.77220 1.000 130.33305 33 THR C O 1
ATOM 3136 N N . THR C 2 34 ? 41.54472 45.63036 -7.12353 1.000 128.25249 34 THR C N 1
ATOM 3137 C CA . THR C 2 34 ? 41.20420 44.49803 -7.97056 1.000 116.38236 34 THR C CA 1
ATOM 3138 C C . THR C 2 34 ? 42.02182 44.49599 -9.25284 1.000 117.86123 34 THR C C 1
ATOM 3139 O O . THR C 2 34 ? 42.24744 45.54226 -9.86746 1.000 130.29866 34 THR C O 1
ATOM 3150 N N . VAL C 2 35 ? 42.46225 43.30461 -9.64379 1.000 116.33811 35 VAL C N 1
ATOM 3151 C CA . VAL C 2 35 ? 43.09993 43.06026 -10.92984 1.000 118.04118 35 VAL C CA 1
ATOM 3152 C C . VAL C 2 35 ? 42.25143 42.03904 -11.67036 1.000 116.96084 35 VAL C C 1
ATOM 3153 O O . VAL C 2 35 ? 41.96408 40.96428 -11.13308 1.000 122.38242 35 VAL C O 1
ATOM 3166 N N . LEU C 2 36 ? 41.86166 42.36539 -12.89642 1.000 119.31425 36 LEU C N 1
ATOM 3167 C CA . LEU C 2 36 ? 40.96964 41.52329 -13.67768 1.000 119.49867 36 LEU C CA 1
ATOM 3168 C C . LEU C 2 36 ? 41.68900 40.96141 -14.89427 1.000 122.11889 36 LEU C C 1
ATOM 3169 O O . LEU C 2 36 ? 42.43836 41.67292 -15.57174 1.000 124.87871 36 LEU C O 1
ATOM 3185 N N . ALA C 2 37 ? 41.45076 39.68090 -15.16177 1.000 124.33152 37 ALA C N 1
ATOM 3186 C CA . ALA C 2 37 ? 41.95842 39.00096 -16.34075 1.000 125.06077 37 ALA C CA 1
ATOM 3187 C C . ALA C 2 37 ? 40.78931 38.38536 -17.09453 1.000 129.64190 37 ALA C C 1
ATOM 3188 O O . ALA C 2 37 ? 39.78004 37.99886 -16.49583 1.000 124.43709 37 ALA C O 1
ATOM 3195 N N . ALA C 2 38 ? 40.92841 38.31034 -18.41566 1.000 149.55227 38 ALA C N 1
ATOM 3196 C CA . ALA C 2 38 ? 39.91356 37.72208 -19.27632 1.000 160.71766 38 ALA C CA 1
ATOM 3197 C C . ALA C 2 38 ? 40.35942 36.41082 -19.90765 1.000 164.87461 38 ALA C C 1
ATOM 3198 O O . ALA C 2 38 ? 39.61337 35.84052 -20.71120 1.000 160.31933 38 ALA C O 1
ATOM 3205 N N . ASP C 2 39 ? 41.54227 35.91069 -19.55659 1.000 157.59450 39 ASP C N 1
ATOM 3206 C CA . ASP C 2 39 ? 42.12696 34.75777 -20.22573 1.000 170.10050 39 ASP C CA 1
ATOM 3207 C C . ASP C 2 39 ? 42.93807 33.95698 -19.21796 1.000 175.48713 39 ASP C C 1
ATOM 3208 O O . ASP C 2 39 ? 43.49049 34.50877 -18.26287 1.000 173.77832 39 ASP C O 1
ATOM 3217 N N . GLY C 2 40 ? 42.99623 32.64189 -19.44218 1.000 186.60036 40 GLY C N 1
ATOM 3218 C CA . GLY C 2 40 ? 43.74693 31.77610 -18.54577 1.000 174.63755 40 GLY C CA 1
ATOM 3219 C C . GLY C 2 40 ? 45.24598 32.01429 -18.59207 1.000 179.81929 40 GLY C C 1
ATOM 3220 O O . GLY C 2 40 ? 45.91089 32.03092 -17.55236 1.000 172.42262 40 GLY C O 1
ATOM 3224 N N . VAL C 2 41 ? 45.80566 32.17721 -19.79622 1.000 183.84075 41 VAL C N 1
ATOM 3225 C CA . VAL C 2 41 ? 47.23246 32.47591 -19.91342 1.000 183.23514 41 VAL C CA 1
ATOM 3226 C C . VAL C 2 41 ? 47.54043 33.82446 -19.27698 1.000 182.28146 41 VAL C C 1
ATOM 3227 O O . VAL C 2 41 ? 48.54799 33.98822 -18.57195 1.000 181.55865 41 VAL C O 1
ATOM 3240 N N . ASP C 2 42 ? 46.69444 34.81814 -19.54489 1.000 187.18681 42 ASP C N 1
ATOM 3241 C CA . ASP C 2 42 ? 46.82757 36.10628 -18.88283 1.000 186.28184 42 ASP C CA 1
ATOM 3242 C C . ASP C 2 42 ? 46.75998 35.93619 -17.37495 1.000 184.06496 42 ASP C C 1
ATOM 3243 O O . ASP C 2 42 ? 47.46755 36.62431 -16.63175 1.000 183.97804 42 ASP C O 1
ATOM 3252 N N . ALA C 2 43 ? 45.93691 34.99387 -16.90861 1.000 192.05525 43 ALA C N 1
ATOM 3253 C CA . ALA C 2 43 ? 45.88020 34.68642 -15.48476 1.000 189.33183 43 ALA C CA 1
ATOM 3254 C C . ALA C 2 43 ? 47.22235 34.16926 -14.98266 1.000 179.30613 43 ALA C C 1
ATOM 3255 O O . ALA C 2 43 ? 47.72672 34.61527 -13.94475 1.000 179.08116 43 ALA C O 1
ATOM 3262 N N . LEU C 2 44 ? 47.81478 33.22163 -15.71414 1.000 177.28447 44 LEU C N 1
ATOM 3263 C CA . LEU C 2 44 ? 49.10309 32.66130 -15.31482 1.000 175.26916 44 LEU C CA 1
ATOM 3264 C C . LEU C 2 44 ? 50.17038 33.74721 -15.24981 1.000 175.48338 44 LEU C C 1
ATOM 3265 O O . LEU C 2 44 ? 51.00674 33.76454 -14.33311 1.000 175.25786 44 LEU C O 1
ATOM 3281 N N . GLU C 2 45 ? 50.15776 34.66211 -16.22080 1.000 169.62477 45 GLU C N 1
ATOM 3282 C CA . GLU C 2 45 ? 51.12530 35.75580 -16.22775 1.000 165.81695 45 GLU C CA 1
ATOM 3283 C C . GLU C 2 45 ? 50.92291 36.68104 -15.03657 1.000 154.81344 45 GLU C C 1
ATOM 3284 O O . GLU C 2 45 ? 51.87157 36.99693 -14.30861 1.000 150.05328 45 GLU C O 1
ATOM 3296 N N . LEU C 2 46 ? 49.68812 37.15242 -14.84489 1.000 157.97772 46 LEU C N 1
ATOM 3297 C CA . LEU C 2 46 ? 49.38238 37.99760 -13.69987 1.000 150.75115 46 LEU C CA 1
ATOM 3298 C C . LEU C 2 46 ? 49.85726 37.34961 -12.41159 1.000 161.49055 46 LEU C C 1
ATOM 3299 O O . LEU C 2 46 ? 50.37344 38.02851 -11.51645 1.000 161.79787 46 LEU C O 1
ATOM 3315 N N . LEU C 2 47 ? 49.69125 36.02937 -12.30206 1.000 165.30652 47 LEU C N 1
ATOM 3316 C CA . LEU C 2 47 ? 50.11653 35.32678 -11.09628 1.000 160.20303 47 LEU C CA 1
ATOM 3317 C C . LEU C 2 47 ? 51.63003 35.36631 -10.94366 1.000 154.87876 47 LEU C C 1
ATOM 3318 O O . LEU C 2 47 ? 52.14771 35.68536 -9.86647 1.000 150.12894 47 LEU C O 1
ATOM 3334 N N . GLY C 2 48 ? 52.35662 35.03807 -12.01213 1.000 156.92067 48 GLY C N 1
ATOM 3335 C CA . GLY C 2 48 ? 53.79997 35.17513 -11.96594 1.000 156.61070 48 GLY C CA 1
ATOM 3336 C C . GLY C 2 48 ? 54.23093 36.57558 -11.58269 1.000 159.09997 48 GLY C C 1
ATOM 3337 O O . GLY C 2 48 ? 55.29619 36.76413 -10.98778 1.000 166.82964 48 GLY C O 1
ATOM 3341 N N . GLY C 2 49 ? 53.40953 37.57263 -11.90563 1.000 162.74200 49 GLY C N 1
ATOM 3342 C CA . GLY C 2 49 ? 53.73353 38.95505 -11.61978 1.000 154.52770 49 GLY C CA 1
ATOM 3343 C C . GLY C 2 49 ? 53.51673 39.37818 -10.18089 1.000 155.40036 49 GLY C C 1
ATOM 3344 O O . GLY C 2 49 ? 54.47895 39.72761 -9.49041 1.000 158.23371 49 GLY C O 1
ATOM 3348 N N . PHE C 2 50 ? 52.26826 39.35376 -9.71124 1.000 151.36085 50 PHE C N 1
ATOM 3349 C CA . PHE C 2 50 ? 51.92789 39.85466 -8.38660 1.000 151.00811 50 PHE C CA 1
ATOM 3350 C C . PHE C 2 50 ? 51.13938 38.80701 -7.61270 1.000 151.78178 50 PHE C C 1
ATOM 3351 O O . PHE C 2 50 ? 50.55488 37.88475 -8.18701 1.000 159.03219 50 PHE C O 1
ATOM 3368 N N . THR C 2 51 ? 51.13186 38.96864 -6.29001 1.000 150.87313 51 THR C N 1
ATOM 3369 C CA . THR C 2 51 ? 50.50097 38.01165 -5.38835 1.000 149.42222 51 THR C CA 1
ATOM 3370 C C . THR C 2 51 ? 49.21437 38.59649 -4.82399 1.000 147.40198 51 THR C C 1
ATOM 3371 O O . THR C 2 51 ? 49.27510 39.48936 -3.96222 1.000 145.23740 51 THR C O 1
ATOM 3382 N N . PRO C 2 52 ? 48.04075 38.14721 -5.26221 1.000 136.39480 52 PRO C N 1
ATOM 3383 C CA . PRO C 2 52 ? 46.79678 38.66807 -4.69084 1.000 137.37340 52 PRO C CA 1
ATOM 3384 C C . PRO C 2 52 ? 46.49048 38.01688 -3.35320 1.000 141.57941 52 PRO C C 1
ATOM 3385 O O . PRO C 2 52 ? 46.79041 36.84611 -3.11776 1.000 146.69449 52 PRO C O 1
ATOM 3396 N N . ASP C 2 53 ? 45.89445 38.81065 -2.45919 1.000 149.63212 53 ASP C N 1
ATOM 3397 C CA . ASP C 2 53 ? 45.48730 38.27048 -1.16627 1.000 150.14176 53 ASP C CA 1
ATOM 3398 C C . ASP C 2 53 ? 44.42088 37.19433 -1.33372 1.000 145.04217 53 ASP C C 1
ATOM 3399 O O . ASP C 2 53 ? 44.39520 36.21991 -0.57388 1.000 140.85975 53 ASP C O 1
ATOM 3408 N N . LEU C 2 54 ? 43.53971 37.35141 -2.31887 1.000 132.32477 54 LEU C N 1
ATOM 3409 C CA . LEU C 2 54 ? 42.50113 36.37801 -2.63296 1.000 121.46384 54 LEU C CA 1
ATOM 3410 C C . LEU C 2 54 ? 42.31958 36.35000 -4.14430 1.000 121.65316 54 LEU C C 1
ATOM 3411 O O . LEU C 2 54 ? 42.55575 37.35048 -4.82424 1.000 131.61035 54 LEU C O 1
ATOM 3427 N N . MET C 2 55 ? 41.89970 35.19772 -4.66926 1.000 111.73767 55 MET C N 1
ATOM 3428 C CA . MET C 2 55 ? 41.71679 35.01666 -6.10287 1.000 103.23805 55 MET C CA 1
ATOM 3429 C C . MET C 2 55 ? 40.35730 34.39385 -6.38099 1.000 101.76307 55 MET C C 1
ATOM 3430 O O . MET C 2 55 ? 39.85345 33.58785 -5.59512 1.000 120.81924 55 MET C O 1
ATOM 3444 N N . ILE C 2 56 ? 39.77376 34.77183 -7.51577 1.000 107.40016 56 ILE C N 1
ATOM 3445 C CA . ILE C 2 56 ? 38.53402 34.18758 -8.01235 1.000 109.59356 56 ILE C CA 1
ATOM 3446 C C . ILE C 2 56 ? 38.77298 33.74106 -9.44585 1.000 117.77138 56 ILE C C 1
ATOM 3447 O O . ILE C 2 56 ? 39.29030 34.51282 -10.26094 1.000 126.06492 56 ILE C O 1
ATOM 3463 N N . CYS C 2 57 ? 38.40348 32.49829 -9.74849 1.000 124.76226 57 CYS C N 1
ATOM 3464 C CA . CYS C 2 57 ? 38.59158 31.92405 -11.07066 1.000 122.14887 57 CYS C CA 1
ATOM 3465 C C . CYS C 2 57 ? 37.33067 31.19605 -11.50621 1.000 131.54259 57 CYS C C 1
ATOM 3466 O O . CYS C 2 57 ? 36.67187 30.53546 -10.69789 1.000 144.84857 57 CYS C O 1
ATOM 3474 N N . ASP C 2 58 ? 37.00971 31.31302 -12.79091 1.000 140.65622 58 ASP C N 1
ATOM 3475 C CA . ASP C 2 58 ? 35.88840 30.61223 -13.40240 1.000 163.54313 58 ASP C CA 1
ATOM 3476 C C . ASP C 2 58 ? 36.44601 29.58470 -14.37755 1.000 188.07902 58 ASP C C 1
ATOM 3477 O O . ASP C 2 58 ? 37.21233 29.93483 -15.28197 1.000 191.85096 58 ASP C O 1
ATOM 3486 N N . ILE C 2 59 ? 36.05730 28.32398 -14.19507 1.000 193.35298 59 ILE C N 1
ATOM 3487 C CA . ILE C 2 59 ? 36.51462 27.24050 -15.05724 1.000 205.85363 59 ILE C CA 1
ATOM 3488 C C . ILE C 2 59 ? 35.55604 27.10883 -16.23587 1.000 215.67231 59 ILE C C 1
ATOM 3489 O O . ILE C 2 59 ? 35.66647 26.17695 -17.04049 1.000 228.90251 59 ILE C O 1
ATOM 3505 N N . ALA C 2 60 ? 34.61935 28.04829 -16.35290 1.000 198.59897 60 ALA C N 1
ATOM 3506 C CA . ALA C 2 60 ? 33.62301 28.02878 -17.41788 1.000 200.57271 60 ALA C CA 1
ATOM 3507 C C . ALA C 2 60 ? 34.13920 28.83269 -18.60489 1.000 203.49883 60 ALA C C 1
ATOM 3508 O O . ALA C 2 60 ? 34.35621 30.04472 -18.49552 1.000 195.46547 60 ALA C O 1
ATOM 3515 N N . MET C 2 61 ? 34.34228 28.15139 -19.73009 1.000 219.63195 61 MET C N 1
ATOM 3516 C CA . MET C 2 61 ? 34.85393 28.74646 -20.95469 1.000 226.17446 61 MET C CA 1
ATOM 3517 C C . MET C 2 61 ? 36.10045 29.63382 -20.73553 1.000 226.11066 61 MET C C 1
ATOM 3518 O O . MET C 2 61 ? 36.11086 30.79081 -21.16085 1.000 225.88836 61 MET C O 1
ATOM 3532 N N . PRO C 2 62 ? 37.13977 29.11390 -20.10178 1.000 218.41158 62 PRO C N 1
ATOM 3533 C CA . PRO C 2 62 ? 38.42242 29.81971 -20.09836 1.000 216.62758 62 PRO C CA 1
ATOM 3534 C C . PRO C 2 62 ? 39.31168 29.31524 -21.22531 1.000 217.28550 62 PRO C C 1
ATOM 3535 O O . PRO C 2 62 ? 39.16680 28.19322 -21.71465 1.000 221.76196 62 PRO C O 1
ATOM 3546 N N . ARG C 2 63 ? 40.24629 30.17182 -21.63938 1.000 195.31522 63 ARG C N 1
ATOM 3547 C CA . ARG C 2 63 ? 41.23291 29.72601 -22.61781 1.000 199.10724 63 ARG C CA 1
ATOM 3548 C C . ARG C 2 63 ? 42.05606 28.57435 -22.05349 1.000 208.53664 63 ARG C C 1
ATOM 3549 O O . ARG C 2 63 ? 42.40403 27.63482 -22.77761 1.000 208.41592 63 ARG C O 1
ATOM 3570 N N . MET C 2 64 ? 42.37653 28.63176 -20.76219 1.000 219.08401 64 MET C N 1
ATOM 3571 C CA . MET C 2 64 ? 43.00133 27.52826 -20.04530 1.000 214.68614 64 MET C CA 1
ATOM 3572 C C . MET C 2 64 ? 42.11765 27.16991 -18.86089 1.000 211.10901 64 MET C C 1
ATOM 3573 O O . MET C 2 64 ? 41.70831 28.05405 -18.10073 1.000 209.06197 64 MET C O 1
ATOM 3587 N N . ASN C 2 65 ? 41.82728 25.87953 -18.71109 1.000 218.30764 65 ASN C N 1
ATOM 3588 C CA . ASN C 2 65 ? 40.91389 25.41801 -17.67344 1.000 216.35533 65 ASN C CA 1
ATOM 3589 C C . ASN C 2 65 ? 41.24589 26.05651 -16.33338 1.000 213.12771 65 ASN C C 1
ATOM 3590 O O . ASN C 2 65 ? 42.37511 25.95195 -15.84548 1.000 215.52024 65 ASN C O 1
ATOM 3601 N N . GLY C 2 66 ? 40.25595 26.72497 -15.74002 1.000 240.37933 66 GLY C N 1
ATOM 3602 C CA . GLY C 2 66 ? 40.44661 27.26657 -14.40768 1.000 249.70773 66 GLY C CA 1
ATOM 3603 C C . GLY C 2 66 ? 40.87766 26.21054 -13.41021 1.000 252.21067 66 GLY C C 1
ATOM 3604 O O . GLY C 2 66 ? 41.65964 26.49434 -12.49799 1.000 258.49381 66 GLY C O 1
ATOM 3608 N N . LEU C 2 67 ? 40.38347 24.97876 -13.57014 1.000 262.80495 67 LEU C N 1
ATOM 3609 C CA . LEU C 2 67 ? 40.88159 23.87830 -12.75113 1.000 262.93003 67 LEU C CA 1
ATOM 3610 C C . LEU C 2 67 ? 42.34411 23.58670 -13.06283 1.000 264.45731 67 LEU C C 1
ATOM 3611 O O . LEU C 2 67 ? 43.11131 23.23474 -12.16228 1.000 264.56030 67 LEU C O 1
ATOM 3627 N N . LYS C 2 68 ? 42.75884 23.75187 -14.32150 1.000 222.64418 68 LYS C N 1
ATOM 3628 C CA . LYS C 2 68 ? 44.17365 23.59861 -14.64777 1.000 218.11911 68 LYS C CA 1
ATOM 3629 C C . LYS C 2 68 ? 45.00188 24.75087 -14.08739 1.000 216.30162 68 LYS C C 1
ATOM 3630 O O . LYS C 2 68 ? 46.15754 24.55099 -13.69520 1.000 217.50445 68 LYS C O 1
ATOM 3649 N N . LEU C 2 69 ? 44.43354 25.95811 -14.03692 1.000 210.32238 69 LEU C N 1
ATOM 3650 C CA . LEU C 2 69 ? 45.10177 27.06318 -13.35308 1.000 209.45561 69 LEU C CA 1
ATOM 3651 C C . LEU C 2 69 ? 45.28709 26.75146 -11.87149 1.000 208.84763 69 LEU C C 1
ATOM 3652 O O . LEU C 2 69 ? 46.34845 27.02745 -11.29350 1.000 202.60198 69 LEU C O 1
ATOM 3668 N N . LEU C 2 70 ? 44.26285 26.16749 -11.24255 1.000 218.14298 70 LEU C N 1
ATOM 3669 C CA . LEU C 2 70 ? 44.40298 25.68830 -9.87100 1.000 213.48035 70 LEU C CA 1
ATOM 3670 C C . LEU C 2 70 ? 45.50921 24.64816 -9.76324 1.000 212.37065 70 LEU C C 1
ATOM 3671 O O . LEU C 2 70 ? 46.30181 24.66510 -8.81332 1.000 206.07210 70 LEU C O 1
ATOM 3687 N N . GLU C 2 71 ? 45.55578 23.71510 -10.71593 1.000 226.07686 71 GLU C N 1
ATOM 3688 C CA . GLU C 2 71 ? 46.60614 22.70420 -10.71427 1.000 220.93392 71 GLU C CA 1
ATOM 3689 C C . GLU C 2 71 ? 47.98138 23.35517 -10.74094 1.000 214.52721 71 GLU C C 1
ATOM 3690 O O . GLU C 2 71 ? 48.87781 22.96017 -9.98836 1.000 216.84909 71 GLU C O 1
ATOM 3702 N N . HIS C 2 72 ? 48.16092 24.36283 -11.59579 1.000 195.82764 72 HIS C N 1
ATOM 3703 C CA . HIS C 2 72 ? 49.43888 25.06588 -11.66253 1.000 187.45352 72 HIS C CA 1
ATOM 3704 C C . HIS C 2 72 ? 49.76718 25.73712 -10.33444 1.000 188.13382 72 HIS C C 1
ATOM 3705 O O . HIS C 2 72 ? 50.89815 25.64841 -9.83937 1.000 193.36784 72 HIS C O 1
ATOM 3719 N N . ILE C 2 73 ? 48.78200 26.41501 -9.73860 1.000 191.55230 73 ILE C N 1
ATOM 3720 C CA . ILE C 2 73 ? 49.02691 27.11775 -8.48090 1.000 191.27570 73 ILE C CA 1
ATOM 3721 C C . ILE C 2 73 ? 49.47593 26.13448 -7.40609 1.000 194.82164 73 ILE C C 1
ATOM 3722 O O . ILE C 2 73 ? 50.43084 26.38965 -6.66511 1.000 197.61470 73 ILE C O 1
ATOM 3738 N N . ARG C 2 74 ? 48.79119 24.99233 -7.30603 1.000 189.54537 74 ARG C N 1
ATOM 3739 C CA . ARG C 2 74 ? 49.16059 24.01799 -6.28257 1.000 195.83241 74 ARG C CA 1
ATOM 3740 C C . ARG C 2 74 ? 50.51726 23.39338 -6.58491 1.000 203.28913 74 ARG C C 1
ATOM 3741 O O . ARG C 2 74 ? 51.30246 23.12719 -5.66768 1.000 208.07260 74 ARG C O 1
ATOM 3762 N N . ASN C 2 75 ? 50.81161 23.15173 -7.86547 1.000 201.17126 75 ASN C N 1
ATOM 3763 C CA . ASN C 2 75 ? 52.12568 22.64146 -8.23533 1.000 206.39521 75 ASN C CA 1
ATOM 3764 C C . ASN C 2 75 ? 53.22485 23.60753 -7.82259 1.000 209.46233 75 ASN C C 1
ATOM 3765 O O . ASN C 2 75 ? 54.32887 23.17822 -7.46794 1.000 215.70851 75 ASN C O 1
ATOM 3776 N N . ARG C 2 76 ? 52.94602 24.91123 -7.86417 1.000 199.35630 76 ARG C N 1
ATOM 3777 C CA . ARG C 2 76 ? 53.90276 25.88722 -7.36186 1.000 198.75391 76 ARG C CA 1
ATOM 3778 C C . ARG C 2 76 ? 53.91232 25.96674 -5.84018 1.000 197.95757 76 ARG C C 1
ATOM 3779 O O . ARG C 2 76 ? 54.86518 26.50625 -5.26716 1.000 196.93738 76 ARG C O 1
ATOM 3800 N N . GLY C 2 77 ? 52.88159 25.44960 -5.17635 1.000 198.49519 77 GLY C N 1
ATOM 3801 C CA . GLY C 2 77 ? 52.82377 25.49136 -3.73185 1.000 197.33405 77 GLY C CA 1
ATOM 3802 C C . GLY C 2 77 ? 52.47595 26.83877 -3.14682 1.000 195.18858 77 GLY C C 1
ATOM 3803 O O . GLY C 2 77 ? 52.55195 27.00165 -1.92317 1.000 195.16860 77 GLY C O 1
ATOM 3807 N N . ASP C 2 78 ? 52.10214 27.81386 -3.98017 1.000 206.73548 78 ASP C N 1
ATOM 3808 C CA . ASP C 2 78 ? 51.68402 29.11081 -3.45963 1.000 199.47198 78 ASP C CA 1
ATOM 3809 C C . ASP C 2 78 ? 50.55922 28.94810 -2.44777 1.000 188.87796 78 ASP C C 1
ATOM 3810 O O . ASP C 2 78 ? 50.51855 29.64989 -1.43065 1.000 186.01927 78 ASP C O 1
ATOM 3819 N N . GLN C 2 79 ? 49.63812 28.01921 -2.70951 1.000 176.48724 79 GLN C N 1
ATOM 3820 C CA . GLN C 2 79 ? 48.53230 27.73002 -1.79915 1.000 177.23744 79 GLN C CA 1
ATOM 3821 C C . GLN C 2 79 ? 47.72634 28.98773 -1.49136 1.000 175.34831 79 GLN C C 1
ATOM 3822 O O . GLN C 2 79 ? 47.20103 29.15346 -0.38783 1.000 176.60782 79 GLN C O 1
ATOM 3836 N N . THR C 2 80 ? 47.63725 29.88316 -2.46961 1.000 174.03990 80 THR C N 1
ATOM 3837 C CA . THR C 2 80 ? 46.82700 31.08083 -2.33018 1.000 167.23575 80 THR C CA 1
ATOM 3838 C C . THR C 2 80 ? 45.34520 30.71116 -2.39035 1.000 160.76811 80 THR C C 1
ATOM 3839 O O . THR C 2 80 ? 44.96782 29.74099 -3.05187 1.000 162.69250 80 THR C O 1
ATOM 3850 N N . PRO C 2 81 ? 44.48354 31.45199 -1.69162 1.000 154.96163 81 PRO C N 1
ATOM 3851 C CA . PRO C 2 81 ? 43.04810 31.15621 -1.77303 1.000 148.44545 81 PRO C CA 1
ATOM 3852 C C . PRO C 2 81 ? 42.52773 31.27200 -3.19691 1.000 138.96571 81 PRO C C 1
ATOM 3853 O O . PRO C 2 81 ? 42.92807 32.15645 -3.95695 1.000 143.90384 81 PRO C O 1
ATOM 3864 N N . VAL C 2 82 ? 41.62391 30.36017 -3.55230 1.000 124.69192 82 VAL C N 1
ATOM 3865 C CA . VAL C 2 82 ? 40.98743 30.37291 -4.86319 1.000 111.41638 82 VAL C CA 1
ATOM 3866 C C . VAL C 2 82 ? 39.51843 30.00817 -4.70003 1.000 110.73131 82 VAL C C 1
ATOM 3867 O O . VAL C 2 82 ? 39.17548 28.83966 -4.48813 1.000 141.30895 82 VAL C O 1
ATOM 3880 N N . LEU C 2 83 ? 38.64621 31.00374 -4.79790 1.000 98.16652 83 LEU C N 1
ATOM 3881 C CA . LEU C 2 83 ? 37.20473 30.78878 -4.79300 1.000 107.14147 83 LEU C CA 1
ATOM 3882 C C . LEU C 2 83 ? 36.74817 30.58604 -6.23322 1.000 120.54539 83 LEU C C 1
ATOM 3883 O O . LEU C 2 83 ? 36.99270 31.44296 -7.08912 1.000 127.37661 83 LEU C O 1
ATOM 3899 N N . VAL C 2 84 ? 36.08277 29.45792 -6.50391 1.000 135.59893 84 VAL C N 1
ATOM 3900 C CA . VAL C 2 84 ? 35.74194 29.08362 -7.87123 1.000 136.71740 84 VAL C CA 1
ATOM 3901 C C . VAL C 2 84 ? 34.27290 29.37764 -8.15892 1.000 138.26474 84 VAL C C 1
ATOM 3902 O O . VAL C 2 84 ? 33.40451 29.40252 -7.26547 1.000 134.84959 84 VAL C O 1
ATOM 3915 N N . ILE C 2 85 ? 33.99614 29.59597 -9.44213 1.000 137.84263 85 ILE C N 1
ATOM 3916 C CA . ILE C 2 85 ? 32.65955 29.88375 -9.94164 1.000 153.46997 85 ILE C CA 1
ATOM 3917 C C . ILE C 2 85 ? 32.31715 28.84016 -10.99579 1.000 164.29972 85 ILE C C 1
ATOM 3918 O O . ILE C 2 85 ? 33.09887 28.61034 -11.92614 1.000 162.34655 85 ILE C O 1
ATOM 3934 N N . SER C 2 86 ? 31.16229 28.20460 -10.84285 1.000 183.39692 86 SER C N 1
ATOM 3935 C CA . SER C 2 86 ? 30.69494 27.20857 -11.80169 1.000 184.34323 86 SER C CA 1
ATOM 3936 C C . SER C 2 86 ? 29.16923 27.20455 -11.74625 1.000 194.65104 86 SER C C 1
ATOM 3937 O O . SER C 2 86 ? 28.55457 28.16528 -11.27389 1.000 200.99957 86 SER C O 1
ATOM 3945 N N . ALA C 2 87 ? 28.55373 26.14101 -12.26042 1.000 198.28508 87 ALA C N 1
ATOM 3946 C CA . ALA C 2 87 ? 27.10427 25.99823 -12.21324 1.000 204.34497 87 ALA C CA 1
ATOM 3947 C C . ALA C 2 87 ? 26.76528 24.58537 -11.75141 1.000 208.80641 87 ALA C C 1
ATOM 3948 O O . ALA C 2 87 ? 27.66272 23.80584 -11.38848 1.000 207.33986 87 ALA C O 1
ATOM 3955 N N . THR C 2 88 ? 25.47795 24.24681 -11.76083 1.000 224.23536 88 THR C N 1
ATOM 3956 C CA . THR C 2 88 ? 25.05045 22.90302 -11.39477 1.000 229.25061 88 THR C CA 1
ATOM 3957 C C . THR C 2 88 ? 25.63751 21.85418 -12.32893 1.000 223.22757 88 THR C C 1
ATOM 3958 O O . THR C 2 88 ? 25.60498 20.66144 -12.00847 1.000 218.02583 88 THR C O 1
ATOM 3969 N N . GLU C 2 89 ? 26.13958 22.27170 -13.48801 1.000 235.73462 89 GLU C N 1
ATOM 3970 C CA . GLU C 2 89 ? 26.86814 21.39286 -14.38507 1.000 233.32240 89 GLU C CA 1
ATOM 3971 C C . GLU C 2 89 ? 28.29766 21.20214 -13.88371 1.000 219.35737 89 GLU C C 1
ATOM 3972 O O . GLU C 2 89 ? 28.72571 21.80082 -12.89187 1.000 213.23406 89 GLU C O 1
ATOM 3984 N N . ASN C 2 90 ? 29.03665 20.33279 -14.57768 1.000 239.95549 90 ASN C N 1
ATOM 3985 C CA . ASN C 2 90 ? 30.44858 20.06091 -14.29893 1.000 235.33560 90 ASN C CA 1
ATOM 3986 C C . ASN C 2 90 ? 30.66110 19.77398 -12.81569 1.000 228.54906 90 ASN C C 1
ATOM 3987 O O . ASN C 2 90 ? 31.63852 20.20654 -12.20192 1.000 225.59729 90 ASN C O 1
ATOM 3998 N N . MET C 2 91 ? 29.73059 19.00735 -12.24537 1.000 197.48310 91 MET C N 1
ATOM 3999 C CA . MET C 2 91 ? 29.85530 18.57062 -10.86101 1.000 186.79946 91 MET C CA 1
ATOM 4000 C C . MET C 2 91 ? 31.22402 17.94807 -10.60677 1.000 181.52913 91 MET C C 1
ATOM 4001 O O . MET C 2 91 ? 31.84795 18.18878 -9.56379 1.000 181.13227 91 MET C O 1
ATOM 4015 N N . ALA C 2 92 ? 31.72212 17.16834 -11.56895 1.000 176.31604 92 ALA C N 1
ATOM 4016 C CA . ALA C 2 92 ? 33.04803 16.57432 -11.43461 1.000 173.15548 92 ALA C CA 1
ATOM 4017 C C . ALA C 2 92 ? 34.13434 17.64278 -11.37047 1.000 178.57703 92 ALA C C 1
ATOM 4018 O O . ALA C 2 92 ? 35.11170 17.49817 -10.62761 1.000 163.75073 92 ALA C O 1
ATOM 4025 N N . ASP C 2 93 ? 33.99777 18.71204 -12.15924 1.000 206.66650 93 ASP C N 1
ATOM 4026 C CA . ASP C 2 93 ? 34.97119 19.79865 -12.09248 1.000 201.69359 93 ASP C CA 1
ATOM 4027 C C . ASP C 2 93 ? 34.95005 20.47089 -10.72551 1.000 188.02412 93 ASP C C 1
ATOM 4028 O O . ASP C 2 93 ? 35.99976 20.85572 -10.19702 1.000 183.50999 93 ASP C O 1
ATOM 4037 N N . ILE C 2 94 ? 33.76011 20.63726 -10.14437 1.000 187.47385 94 ILE C N 1
ATOM 4038 C CA . ILE C 2 94 ? 33.66792 21.17804 -8.79165 1.000 179.91203 94 ILE C CA 1
ATOM 4039 C C . ILE C 2 94 ? 34.38589 20.25953 -7.81245 1.000 176.94039 94 ILE C C 1
ATOM 4040 O O . ILE C 2 94 ? 35.08926 20.72028 -6.90513 1.000 166.81039 94 ILE C O 1
ATOM 4056 N N . ALA C 2 95 ? 34.20449 18.94519 -7.97006 1.000 152.20106 95 ALA C N 1
ATOM 4057 C CA . ALA C 2 95 ? 34.93405 17.98923 -7.14250 1.000 152.82624 95 ALA C CA 1
ATOM 4058 C C . ALA C 2 95 ? 36.43617 18.19191 -7.27145 1.000 146.79087 95 ALA C C 1
ATOM 4059 O O . ALA C 2 95 ? 37.15315 18.28724 -6.27063 1.000 144.06752 95 ALA C O 1
ATOM 4066 N N . LYS C 2 96 ? 36.92816 18.23975 -8.51054 1.000 160.76300 96 LYS C N 1
ATOM 4067 C CA . LYS C 2 96 ? 38.36127 18.37330 -8.74308 1.000 157.11742 96 LYS C CA 1
ATOM 4068 C C . LYS C 2 96 ? 38.89242 19.65355 -8.11986 1.000 151.61426 96 LYS C C 1
ATOM 4069 O O . LYS C 2 96 ? 39.97067 19.66140 -7.51452 1.000 153.35190 96 LYS C O 1
ATOM 4088 N N . ALA C 2 97 ? 38.13654 20.74465 -8.24858 1.000 147.79648 97 ALA C N 1
ATOM 4089 C CA . ALA C 2 97 ? 38.50683 21.99149 -7.59295 1.000 148.61610 97 ALA C CA 1
ATOM 4090 C C . ALA C 2 97 ? 38.56703 21.81771 -6.08051 1.000 146.62048 97 ALA C C 1
ATOM 4091 O O . ALA C 2 97 ? 39.50436 22.29184 -5.42841 1.000 146.74571 97 ALA C O 1
ATOM 4098 N N . LEU C 2 98 ? 37.58071 21.12775 -5.50577 1.000 143.21090 98 LEU C N 1
ATOM 4099 C CA . LEU C 2 98 ? 37.55138 20.93880 -4.05855 1.000 130.40471 98 LEU C CA 1
ATOM 4100 C C . LEU C 2 98 ? 38.72727 20.09073 -3.58763 1.000 137.34088 98 LEU C C 1
ATOM 4101 O O . LEU C 2 98 ? 39.26651 20.31939 -2.49818 1.000 136.65916 98 LEU C O 1
ATOM 4117 N N . ARG C 2 99 ? 39.13607 19.10585 -4.38915 1.000 134.13431 99 ARG C N 1
ATOM 4118 C CA . ARG C 2 99 ? 40.33834 18.34639 -4.06502 1.000 132.66371 99 ARG C CA 1
ATOM 4119 C C . ARG C 2 99 ? 41.55754 19.25686 -4.06841 1.000 138.97880 99 ARG C C 1
ATOM 4120 O O . ARG C 2 99 ? 42.45781 19.11161 -3.23314 1.000 132.97877 99 ARG C O 1
ATOM 4141 N N . LEU C 2 100 ? 41.60633 20.19345 -5.01148 1.000 148.52221 100 LEU C N 1
ATOM 4142 C CA . LEU C 2 100 ? 42.56128 21.28542 -4.95126 1.000 141.19610 100 LEU C CA 1
ATOM 4143 C C . LEU C 2 100 ? 42.23022 22.19091 -3.76423 1.000 143.60650 100 LEU C C 1
ATOM 4144 O O . LEU C 2 100 ? 41.15248 22.11387 -3.16734 1.000 145.71653 100 LEU C O 1
ATOM 4160 N N . GLY C 2 101 ? 43.17549 23.05976 -3.41850 1.000 151.01965 101 GLY C N 1
ATOM 4161 C CA . GLY C 2 101 ? 43.03733 23.87659 -2.22708 1.000 147.69675 101 GLY C CA 1
ATOM 4162 C C . GLY C 2 101 ? 42.09990 25.06096 -2.36160 1.000 144.09173 101 GLY C C 1
ATOM 4163 O O . GLY C 2 101 ? 42.47114 26.18743 -2.01793 1.000 154.74893 101 GLY C O 1
ATOM 4167 N N . VAL C 2 102 ? 40.88172 24.82678 -2.85078 1.000 152.01783 102 VAL C N 1
ATOM 4168 C CA . VAL C 2 102 ? 39.90126 25.89420 -3.03333 1.000 144.29464 102 VAL C CA 1
ATOM 4169 C C . VAL C 2 102 ? 39.18371 26.16149 -1.71649 1.000 140.16614 102 VAL C C 1
ATOM 4170 O O . VAL C 2 102 ? 39.31296 25.39147 -0.75807 1.000 140.64872 102 VAL C O 1
ATOM 4183 N N . GLU C 2 103 ? 38.41798 27.25141 -1.66598 1.000 130.79477 103 GLU C N 1
ATOM 4184 C CA . GLU C 2 103 ? 37.79594 27.73250 -0.43868 1.000 128.31836 103 GLU C CA 1
ATOM 4185 C C . GLU C 2 103 ? 36.28938 27.53150 -0.40983 1.000 122.94858 103 GLU C C 1
ATOM 4186 O O . GLU C 2 103 ? 35.74496 27.08206 0.60313 1.000 127.43673 103 GLU C O 1
ATOM 4198 N N . ASP C 2 104 ? 35.59753 27.86350 -1.49252 1.000 117.15373 104 ASP C N 1
ATOM 4199 C CA . ASP C 2 104 ? 34.15899 27.65065 -1.60009 1.000 139.08115 104 ASP C CA 1
ATOM 4200 C C . ASP C 2 104 ? 33.80599 27.67914 -3.08478 1.000 135.92562 104 ASP C C 1
ATOM 4201 O O . ASP C 2 104 ? 34.69221 27.68191 -3.94578 1.000 116.85116 104 ASP C O 1
ATOM 4210 N N . VAL C 2 105 ? 32.50909 27.68633 -3.39239 1.000 126.94308 105 VAL C N 1
ATOM 4211 C CA . VAL C 2 105 ? 32.03577 27.62564 -4.77075 1.000 138.45713 105 VAL C CA 1
ATOM 4212 C C . VAL C 2 105 ? 30.79781 28.49768 -4.91339 1.000 146.93515 105 VAL C C 1
ATOM 4213 O O . VAL C 2 105 ? 30.02772 28.66623 -3.96310 1.000 144.89027 105 VAL C O 1
ATOM 4226 N N . LEU C 2 106 ? 30.60279 29.05729 -6.11255 1.000 153.61319 106 LEU C N 1
ATOM 4227 C CA . LEU C 2 106 ? 29.37929 29.81601 -6.36229 1.000 158.48327 106 LEU C CA 1
ATOM 4228 C C . LEU C 2 106 ? 28.76571 29.50601 -7.72200 1.000 168.37084 106 LEU C C 1
ATOM 4229 O O . LEU C 2 106 ? 29.47671 29.33855 -8.72021 1.000 165.80419 106 LEU C O 1
ATOM 4245 N N . LEU C 2 107 ? 27.43002 29.45398 -7.74443 1.000 180.59935 107 LEU C N 1
ATOM 4246 C CA . LEU C 2 107 ? 26.67634 29.23226 -8.97241 1.000 184.35620 107 LEU C CA 1
ATOM 4247 C C . LEU C 2 107 ? 26.82069 30.42733 -9.90817 1.000 189.60827 107 LEU C C 1
ATOM 4248 O O . LEU C 2 107 ? 26.91102 31.57617 -9.47290 1.000 193.73099 107 LEU C O 1
ATOM 4264 N N . LYS C 2 108 ? 26.83457 30.14255 -11.21116 1.000 198.33677 108 LYS C N 1
ATOM 4265 C CA . LYS C 2 108 ? 27.09742 31.18906 -12.19601 1.000 210.08559 108 LYS C CA 1
ATOM 4266 C C . LYS C 2 108 ? 26.15856 32.38239 -12.07104 1.000 210.67293 108 LYS C C 1
ATOM 4267 O O . LYS C 2 108 ? 26.64253 33.52233 -12.17825 1.000 212.02222 108 LYS C O 1
ATOM 4286 N N . PRO C 2 109 ? 24.85020 32.21817 -11.87440 1.000 199.69355 109 PRO C N 1
ATOM 4287 C CA . PRO C 2 109 ? 24.01002 33.39081 -11.60318 1.000 199.57796 109 PRO C CA 1
ATOM 4288 C C . PRO C 2 109 ? 24.48147 34.11242 -10.34789 1.000 203.82950 109 PRO C C 1
ATOM 4289 O O . PRO C 2 109 ? 24.91844 33.49255 -9.37747 1.000 209.83242 109 PRO C O 1
ATOM 4300 N N . VAL C 2 110 ? 24.41238 35.43928 -10.37661 1.000 214.89767 110 VAL C N 1
ATOM 4301 C CA . VAL C 2 110 ? 24.76616 36.21790 -9.19615 1.000 215.51139 110 VAL C CA 1
ATOM 4302 C C . VAL C 2 110 ? 23.47487 36.74730 -8.58547 1.000 216.30971 110 VAL C C 1
ATOM 4303 O O . VAL C 2 110 ? 23.00464 37.83777 -8.92801 1.000 219.49759 110 VAL C O 1
ATOM 4316 N N . LYS C 2 111 ? 22.89060 35.96510 -7.67934 1.000 210.88111 111 LYS C N 1
ATOM 4317 C CA . LYS C 2 111 ? 21.68866 36.34963 -6.95319 1.000 220.62221 111 LYS C CA 1
ATOM 4318 C C . LYS C 2 111 ? 21.97408 36.61999 -5.48314 1.000 220.46568 111 LYS C C 1
ATOM 4319 O O . LYS C 2 111 ? 21.61511 37.68273 -4.96582 1.000 223.13963 111 LYS C O 1
ATOM 4338 N N . ASP C 2 112 ? 22.63135 35.68126 -4.79565 1.000 235.75931 112 ASP C N 1
ATOM 4339 C CA . ASP C 2 112 ? 22.91411 35.81175 -3.36615 1.000 229.57029 112 ASP C CA 1
ATOM 4340 C C . ASP C 2 112 ? 24.25920 36.51029 -3.18786 1.000 222.87095 112 ASP C C 1
ATOM 4341 O O . ASP C 2 112 ? 25.30756 35.88853 -3.00008 1.000 218.91067 112 ASP C O 1
ATOM 4350 N N . LEU C 2 113 ? 24.21749 37.84405 -3.24800 1.000 250.96278 113 LEU C N 1
ATOM 4351 C CA . LEU C 2 113 ? 25.42646 38.62247 -3.00863 1.000 240.29432 113 LEU C CA 1
ATOM 4352 C C . LEU C 2 113 ? 25.83588 38.58598 -1.54222 1.000 220.12426 113 LEU C C 1
ATOM 4353 O O . LEU C 2 113 ? 27.02738 38.65994 -1.23850 1.000 208.41538 113 LEU C O 1
ATOM 4369 N N . ASN C 2 114 ? 24.87150 38.48741 -0.62386 1.000 210.76384 114 ASN C N 1
ATOM 4370 C CA . ASN C 2 114 ? 25.20415 38.47607 0.79789 1.000 206.29697 114 ASN C CA 1
ATOM 4371 C C . ASN C 2 114 ? 26.02537 37.24608 1.16277 1.000 202.72113 114 ASN C C 1
ATOM 4372 O O . ASN C 2 114 ? 26.96884 37.33197 1.95812 1.000 199.23839 114 ASN C O 1
ATOM 4383 N N . ARG C 2 115 ? 25.68950 36.09173 0.58727 1.000 194.55508 115 ARG C N 1
ATOM 4384 C CA . ARG C 2 115 ? 26.51383 34.90820 0.80261 1.000 188.60811 115 ARG C CA 1
ATOM 4385 C C . ARG C 2 115 ? 27.89258 35.07811 0.18122 1.000 173.39666 115 ARG C C 1
ATOM 4386 O O . ARG C 2 115 ? 28.88034 34.55330 0.70895 1.000 168.80249 115 ARG C O 1
ATOM 4407 N N . LEU C 2 116 ? 27.98427 35.82329 -0.92086 1.000 182.60333 116 LEU C N 1
ATOM 4408 C CA . LEU C 2 116 ? 29.29036 36.16174 -1.47375 1.000 173.61038 116 LEU C CA 1
ATOM 4409 C C . LEU C 2 116 ? 30.10114 36.99128 -0.48528 1.000 169.48104 116 LEU C C 1
ATOM 4410 O O . LEU C 2 116 ? 31.29416 36.74162 -0.28252 1.000 163.77922 116 LEU C O 1
ATOM 4426 N N . ARG C 2 117 ? 29.47313 38.00346 0.12404 1.000 168.74594 117 ARG C N 1
ATOM 4427 C CA . ARG C 2 117 ? 30.16770 38.79279 1.13606 1.000 163.03832 117 ARG C CA 1
ATOM 4428 C C . ARG C 2 117 ? 30.63115 37.89760 2.27583 1.000 162.36537 117 ARG C C 1
ATOM 4429 O O . ARG C 2 117 ? 31.76766 38.01005 2.75047 1.000 159.11738 117 ARG C O 1
ATOM 4450 N N . GLU C 2 118 ? 29.74945 37.00277 2.72519 1.000 169.71522 118 GLU C N 1
ATOM 4451 C CA . GLU C 2 118 ? 30.08434 36.07249 3.79740 1.000 158.05350 118 GLU C CA 1
ATOM 4452 C C . GLU C 2 118 ? 31.32688 35.26315 3.45159 1.000 155.73724 118 GLU C C 1
ATOM 4453 O O . GLU C 2 118 ? 32.27759 35.19446 4.23887 1.000 149.79893 118 GLU C O 1
ATOM 4465 N N . MET C 2 119 ? 31.33990 34.65084 2.26711 1.000 157.85436 119 MET C N 1
ATOM 4466 C CA . MET C 2 119 ? 32.46518 33.80443 1.88045 1.000 154.10484 119 MET C CA 1
ATOM 4467 C C . MET C 2 119 ? 33.74644 34.61287 1.70745 1.000 154.45678 119 MET C C 1
ATOM 4468 O O . MET C 2 119 ? 34.81987 34.18664 2.15445 1.000 156.68467 119 MET C O 1
ATOM 4482 N N . VAL C 2 120 ? 33.65662 35.78208 1.06937 1.000 157.72244 120 VAL C N 1
ATOM 4483 C CA . VAL C 2 120 ? 34.84361 36.59986 0.83544 1.000 159.01457 120 VAL C CA 1
ATOM 4484 C C . VAL C 2 120 ? 35.45425 37.04010 2.15909 1.000 160.22586 120 VAL C C 1
ATOM 4485 O O . VAL C 2 120 ? 36.67321 36.96703 2.35542 1.000 162.45554 120 VAL C O 1
ATOM 4498 N N . PHE C 2 121 ? 34.61725 37.51856 3.08437 1.000 161.37367 121 PHE C N 1
ATOM 4499 C CA . PHE C 2 121 ? 35.12281 37.93489 4.38752 1.000 164.20096 121 PHE C CA 1
ATOM 4500 C C . PHE C 2 121 ? 35.69110 36.75602 5.16523 1.000 181.44064 121 PHE C C 1
ATOM 4501 O O . PHE C 2 121 ? 36.74062 36.87716 5.80834 1.000 185.67566 121 PHE C O 1
ATOM 4518 N N . ALA C 2 122 ? 35.00813 35.60779 5.12910 1.000 203.54567 122 ALA C N 1
ATOM 4519 C CA . ALA C 2 122 ? 35.50819 34.43294 5.83211 1.000 202.45738 122 ALA C CA 1
ATOM 4520 C C . ALA C 2 122 ? 36.87659 34.02900 5.30503 1.000 207.74434 122 ALA C C 1
ATOM 4521 O O . ALA C 2 122 ? 37.73665 33.57276 6.06773 1.000 230.57212 122 ALA C O 1
ATOM 4528 N N . CYS C 2 123 ? 37.09584 34.18356 4.00022 1.000 165.92345 123 CYS C N 1
ATOM 4529 C CA . CYS C 2 123 ? 38.38954 33.83301 3.43063 1.000 163.02675 123 CYS C CA 1
ATOM 4530 C C . CYS C 2 123 ? 39.45641 34.87282 3.76370 1.000 174.21105 123 CYS C C 1
ATOM 4531 O O . CYS C 2 123 ? 40.59830 34.51443 4.07351 1.000 180.33515 123 CYS C O 1
ATOM 4539 N N . LEU C 2 124 ? 39.10371 36.16031 3.70886 1.000 191.25785 124 LEU C N 1
ATOM 4540 C CA . LEU C 2 124 ? 40.09497 37.21994 3.87178 1.000 182.08464 124 LEU C CA 1
ATOM 4541 C C . LEU C 2 124 ? 40.52488 37.41062 5.32122 1.000 181.00152 124 LEU C C 1
ATOM 4542 O O . LEU C 2 124 ? 41.68673 37.74859 5.57581 1.000 177.52361 124 LEU C O 1
ATOM 4558 N N . TYR C 2 125 ? 39.61827 37.21347 6.27535 1.000 182.54184 125 TYR C N 1
ATOM 4559 C CA . TYR C 2 125 ? 39.92878 37.30979 7.70117 1.000 186.35484 125 TYR C CA 1
ATOM 4560 C C . TYR C 2 125 ? 39.39298 36.06309 8.39629 1.000 197.90958 125 TYR C C 1
ATOM 4561 O O . TYR C 2 125 ? 38.45054 36.13800 9.19468 1.000 196.69488 125 TYR C O 1
ATOM 4579 N N . PRO C 2 126 ? 39.97369 34.89091 8.11342 1.000 261.72435 126 PRO C N 1
ATOM 4580 C CA . PRO C 2 126 ? 39.42178 33.65850 8.70278 1.000 261.66903 126 PRO C CA 1
ATOM 4581 C C . PRO C 2 126 ? 39.37883 33.69229 10.21939 1.000 260.81559 126 PRO C C 1
ATOM 4582 O O . PRO C 2 126 ? 38.42752 33.17906 10.81930 1.000 258.15890 126 PRO C O 1
ATOM 4593 N N . SER C 2 127 ? 40.38237 34.29287 10.86087 1.000 223.24735 127 SER C N 1
ATOM 4594 C CA . SER C 2 127 ? 40.37152 34.38644 12.31690 1.000 212.07060 127 SER C CA 1
ATOM 4595 C C . SER C 2 127 ? 39.21678 35.25686 12.79854 1.000 204.51154 127 SER C C 1
ATOM 4596 O O . SER C 2 127 ? 38.45860 34.86129 13.69299 1.000 203.00747 127 SER C O 1
ATOM 4604 N N . MET C 2 128 ? 39.06339 36.44553 12.20977 1.000 206.77536 128 MET C N 1
ATOM 4605 C CA . MET C 2 128 ? 37.95205 37.31546 12.57777 1.000 205.56258 128 MET C CA 1
ATOM 4606 C C . MET C 2 128 ? 36.61890 36.60431 12.37770 1.000 198.79751 128 MET C C 1
ATOM 4607 O O . MET C 2 128 ? 35.75950 36.60473 13.26666 1.000 194.89706 128 MET C O 1
ATOM 4621 N N . PHE C 2 129 ? 36.43877 35.97054 11.21783 1.000 181.70572 129 PHE C N 1
ATOM 4622 C CA . PHE C 2 129 ? 35.16535 35.37581 10.83351 1.000 175.73533 129 PHE C CA 1
ATOM 4623 C C . PHE C 2 129 ? 35.09813 33.88355 11.13573 1.000 178.10255 129 PHE C C 1
ATOM 4624 O O . PHE C 2 129 ? 34.36041 33.14762 10.47117 1.000 168.18583 129 PHE C O 1
ATOM 4641 N N . ASN C 2 130 ? 35.86243 33.41930 12.12704 1.000 189.29469 130 ASN C N 1
ATOM 4642 C CA . ASN C 2 130 ? 35.60871 32.10929 12.71572 1.000 181.75339 130 ASN C CA 1
ATOM 4643 C C . ASN C 2 130 ? 34.29443 32.07404 13.48390 1.000 168.73529 130 ASN C C 1
ATOM 4644 O O . ASN C 2 130 ? 33.93560 31.02540 14.03210 1.000 176.52547 130 ASN C O 1
ATOM 4655 N N . SER C 2 131 ? 33.58470 33.20299 13.54888 1.000 151.53065 131 SER C N 1
ATOM 4656 C CA . SER C 2 131 ? 32.18426 33.18136 13.94763 1.000 146.07742 131 SER C CA 1
ATOM 4657 C C . SER C 2 131 ? 31.39842 32.20108 13.08991 1.000 151.76815 131 SER C C 1
ATOM 4658 O O . SER C 2 131 ? 30.49224 31.51754 13.58184 1.000 158.12186 131 SER C O 1
ATOM 4666 N N . ARG C 2 132 ? 31.72295 32.12931 11.79617 1.000 157.90932 132 ARG C N 1
ATOM 4667 C CA . ARG C 2 132 ? 31.09500 31.13379 10.93667 1.000 142.28906 132 ARG C CA 1
ATOM 4668 C C . ARG C 2 132 ? 31.36013 29.73214 11.46479 1.000 140.74919 132 ARG C C 1
ATOM 4669 O O . ARG C 2 132 ? 30.45267 28.89992 11.52632 1.000 145.62180 132 ARG C O 1
ATOM 4690 N N . VAL C 2 133 ? 32.61013 29.45061 11.84233 1.000 147.17842 133 VAL C N 1
ATOM 4691 C CA . VAL C 2 133 ? 32.95134 28.12041 12.33666 1.000 145.96862 133 VAL C CA 1
ATOM 4692 C C . VAL C 2 133 ? 32.20389 27.82307 13.63006 1.000 134.58826 133 VAL C C 1
ATOM 4693 O O . VAL C 2 133 ? 31.72360 26.70606 13.84077 1.000 138.97134 133 VAL C O 1
ATOM 4706 N N . GLU C 2 134 ? 32.10914 28.80993 14.52233 1.000 145.41583 134 GLU C N 1
ATOM 4707 C CA . GLU C 2 134 ? 31.38489 28.61193 15.77830 1.000 142.51897 134 GLU C CA 1
ATOM 4708 C C . GLU C 2 134 ? 29.90791 28.31122 15.52097 1.000 137.53670 134 GLU C C 1
ATOM 4709 O O . GLU C 2 134 ? 29.33751 27.35952 16.08172 1.000 144.96786 134 GLU C O 1
ATOM 4721 N N . GLU C 2 135 ? 29.27145 29.11878 14.66785 1.000 127.36365 135 GLU C N 1
ATOM 4722 C CA . GLU C 2 135 ? 27.86909 28.89383 14.33251 1.000 132.86462 135 GLU C CA 1
ATOM 4723 C C . GLU C 2 135 ? 27.67837 27.52170 13.70300 1.000 133.86866 135 GLU C C 1
ATOM 4724 O O . GLU C 2 135 ? 26.73419 26.80039 14.04296 1.000 136.94192 135 GLU C O 1
ATOM 4736 N N . GLU C 2 136 ? 28.57443 27.13825 12.79321 1.000 135.55769 136 GLU C N 1
ATOM 4737 C CA . GLU C 2 136 ? 28.46786 25.83489 12.15082 1.000 112.59238 136 GLU C CA 1
ATOM 4738 C C . GLU C 2 136 ? 28.66082 24.70903 13.15601 1.000 109.89585 136 GLU C C 1
ATOM 4739 O O . GLU C 2 136 ? 28.00385 23.66951 13.05866 1.000 128.18659 136 GLU C O 1
ATOM 4751 N N . GLU C 2 137 ? 29.55871 24.88816 14.12380 1.000 115.76559 137 GLU C N 1
ATOM 4752 C CA . GLU C 2 137 ? 29.71747 23.88153 15.16561 1.000 106.03451 137 GLU C CA 1
ATOM 4753 C C . GLU C 2 137 ? 28.40636 23.67927 15.91055 1.000 110.61718 137 GLU C C 1
ATOM 4754 O O . GLU C 2 137 ? 27.97283 22.54390 16.13332 1.000 124.30611 137 GLU C O 1
ATOM 4766 N N . ARG C 2 138 ? 27.74729 24.77969 16.28388 1.000 122.27248 138 ARG C N 1
ATOM 4767 C CA . ARG C 2 138 ? 26.45763 24.65617 16.96336 1.000 121.04535 138 ARG C CA 1
ATOM 4768 C C . ARG C 2 138 ? 25.43485 23.95690 16.06933 1.000 119.09166 138 ARG C C 1
ATOM 4769 O O . ARG C 2 138 ? 24.70681 23.04931 16.51559 1.000 124.65968 138 ARG C O 1
ATOM 4790 N N . LEU C 2 139 ? 25.38205 24.35666 14.79620 1.000 110.01958 139 LEU C N 1
ATOM 4791 C CA . LEU C 2 139 ? 24.40927 23.78640 13.87246 1.000 118.66551 139 LEU C CA 1
ATOM 4792 C C . LEU C 2 139 ? 24.60890 22.28789 13.73701 1.000 112.42170 139 LEU C C 1
ATOM 4793 O O . LEU C 2 139 ? 23.64954 21.51662 13.78254 1.000 101.19345 139 LEU C O 1
ATOM 4809 N N . PHE C 2 140 ? 25.85808 21.85963 13.56088 1.000 106.44820 140 PHE C N 1
ATOM 4810 C CA . PHE C 2 140 ? 26.13133 20.44560 13.35435 1.000 100.89347 140 PHE C CA 1
ATOM 4811 C C . PHE C 2 140 ? 25.96963 19.65156 14.63791 1.000 102.57394 140 PHE C C 1
ATOM 4812 O O . PHE C 2 140 ? 25.61013 18.47521 14.58561 1.000 112.51472 140 PHE C O 1
ATOM 4829 N N . ARG C 2 141 ? 26.21045 20.26515 15.79558 1.000 100.50888 141 ARG C N 1
ATOM 4830 C CA . ARG C 2 141 ? 25.90806 19.57540 17.04327 1.000 99.49991 141 ARG C CA 1
ATOM 4831 C C . ARG C 2 141 ? 24.42284 19.25789 17.13275 1.000 99.61873 141 ARG C C 1
ATOM 4832 O O . ARG C 2 141 ? 24.04062 18.13269 17.47483 1.000 112.36333 141 ARG C O 1
ATOM 4853 N N . ASP C 2 142 ? 23.56631 20.22526 16.79760 1.000 104.54480 142 ASP C N 1
ATOM 4854 C CA . ASP C 2 142 ? 22.13253 19.93245 16.80113 1.000 100.44998 142 ASP C CA 1
ATOM 4855 C C . ASP C 2 142 ? 21.75779 18.96951 15.67629 1.000 98.37213 142 ASP C C 1
ATOM 4856 O O . ASP C 2 142 ? 20.89185 18.10458 15.85054 1.000 100.23205 142 ASP C O 1
ATOM 4865 N N . TRP C 2 143 ? 22.40938 19.10889 14.52133 1.000 103.32400 143 TRP C N 1
ATOM 4866 C CA . TRP C 2 143 ? 22.11955 18.29535 13.34353 1.000 101.38780 143 TRP C CA 1
ATOM 4867 C C . TRP C 2 143 ? 22.41432 16.82435 13.59560 1.000 101.00162 143 TRP C C 1
ATOM 4868 O O . TRP C 2 143 ? 21.58466 15.95038 13.31488 1.000 95.97494 143 TRP C O 1
ATOM 4889 N N . ASP C 2 144 ? 23.59530 16.53943 14.14282 1.000 97.07723 144 ASP C N 1
ATOM 4890 C CA . ASP C 2 144 ? 24.03767 15.17053 14.36927 1.000 96.06863 144 ASP C CA 1
ATOM 4891 C C . ASP C 2 144 ? 23.03180 14.39098 15.20046 1.000 97.78864 144 ASP C C 1
ATOM 4892 O O . ASP C 2 144 ? 22.90778 13.17344 15.03890 1.000 98.68023 144 ASP C O 1
ATOM 4901 N N . ALA C 2 145 ? 22.27961 15.07854 16.06190 1.000 105.64464 145 ALA C N 1
ATOM 4902 C CA . ALA C 2 145 ? 21.41626 14.39224 17.01605 1.000 100.89683 145 ALA C CA 1
ATOM 4903 C C . ALA C 2 145 ? 20.38503 13.51002 16.32376 1.000 101.19336 145 ALA C C 1
ATOM 4904 O O . ALA C 2 145 ? 20.06437 12.42246 16.81757 1.000 102.78830 145 ALA C O 1
ATOM 4911 N N . MET C 2 146 ? 19.84239 13.95974 15.19143 1.000 100.27345 146 MET C N 1
ATOM 4912 C CA . MET C 2 146 ? 18.72151 13.27920 14.55543 1.000 108.65223 146 MET C CA 1
ATOM 4913 C C . MET C 2 146 ? 19.06391 12.67725 13.19766 1.000 100.98972 146 MET C C 1
ATOM 4914 O O . MET C 2 146 ? 18.14864 12.32206 12.44563 1.000 102.54050 146 MET C O 1
ATOM 4928 N N . VAL C 2 147 ? 20.34816 12.55094 12.86343 1.000 101.16596 147 VAL C N 1
ATOM 4929 C CA . VAL C 2 147 ? 20.75318 11.90427 11.62025 1.000 102.13965 147 VAL C CA 1
ATOM 4930 C C . VAL C 2 147 ? 21.63925 10.70403 11.92597 1.000 100.85190 147 VAL C C 1
ATOM 4931 O O . VAL C 2 147 ? 21.65924 9.72602 11.17044 1.000 113.72352 147 VAL C O 1
ATOM 4944 N N . ASP C 2 148 ? 22.36685 10.76200 13.03522 1.000 98.20196 148 ASP C N 1
ATOM 4945 C CA . ASP C 2 148 ? 23.30273 9.70264 13.37373 1.000 97.67743 148 ASP C CA 1
ATOM 4946 C C . ASP C 2 148 ? 22.60592 8.60896 14.17210 1.000 109.18846 148 ASP C C 1
ATOM 4947 O O . ASP C 2 148 ? 21.55263 8.81918 14.77970 1.000 99.52692 148 ASP C O 1
ATOM 4956 N N . ASN C 2 149 ? 23.22300 7.42846 14.17045 1.000 118.97673 149 ASN C N 1
ATOM 4957 C CA . ASN C 2 149 ? 22.73747 6.27597 14.92079 1.000 117.77183 149 ASN C CA 1
ATOM 4958 C C . ASN C 2 149 ? 23.70440 6.01171 16.06661 1.000 118.60255 149 ASN C C 1
ATOM 4959 O O . ASN C 2 149 ? 24.69063 5.27834 15.89720 1.000 118.35656 149 ASN C O 1
ATOM 4970 N N . PRO C 2 150 ? 23.48092 6.59350 17.24944 1.000 105.97975 150 PRO C N 1
ATOM 4971 C CA . PRO C 2 150 ? 24.39366 6.31776 18.36877 1.000 95.41762 150 PRO C CA 1
ATOM 4972 C C . PRO C 2 150 ? 24.43323 4.85376 18.74293 1.000 112.39935 150 PRO C C 1
ATOM 4973 O O . PRO C 2 150 ? 25.46763 4.37217 19.21783 1.000 118.85979 150 PRO C O 1
ATOM 4984 N N . ALA C 2 151 ? 23.32913 4.12959 18.55115 1.000 120.80857 151 ALA C N 1
ATOM 4985 C CA . ALA C 2 151 ? 23.31501 2.70952 18.87820 1.000 103.09445 151 ALA C CA 1
ATOM 4986 C C . ALA C 2 151 ? 24.34732 1.95362 18.05214 1.000 102.97988 151 ALA C C 1
ATOM 4987 O O . ALA C 2 151 ? 25.09662 1.12578 18.58205 1.000 108.38762 151 ALA C O 1
ATOM 4994 N N . ALA C 2 152 ? 24.40371 2.22941 16.74589 1.000 109.06331 152 ALA C N 1
ATOM 4995 C CA . ALA C 2 152 ? 25.35143 1.52661 15.88681 1.000 103.66747 152 ALA C CA 1
ATOM 4996 C C . ALA C 2 152 ? 26.78893 1.83736 16.28334 1.000 100.55117 152 ALA C C 1
ATOM 4997 O O . ALA C 2 152 ? 27.64514 0.94553 16.29247 1.000 101.38675 152 ALA C O 1
ATOM 5004 N N . ALA C 2 153 ? 27.07730 3.09991 16.60652 1.000 107.34821 153 ALA C N 1
ATOM 5005 C CA . ALA C 2 153 ? 28.42538 3.45698 17.03587 1.000 107.17191 153 ALA C CA 1
ATOM 5006 C C . ALA C 2 153 ? 28.77762 2.78354 18.35666 1.000 105.67623 153 ALA C C 1
ATOM 5007 O O . ALA C 2 153 ? 29.90782 2.31781 18.54088 1.000 110.25336 153 ALA C O 1
ATOM 5014 N N . ALA C 2 154 ? 27.82611 2.72898 19.29090 1.000 104.39746 154 ALA C N 1
ATOM 5015 C CA . ALA C 2 154 ? 28.07776 2.05995 20.56229 1.000 111.93823 154 ALA C CA 1
ATOM 5016 C C . ALA C 2 154 ? 28.36266 0.58006 20.34756 1.000 119.61949 154 ALA C C 1
ATOM 5017 O O . ALA C 2 154 ? 29.29414 0.02178 20.94256 1.000 125.54597 154 ALA C O 1
ATOM 5024 N N . LYS C 2 155 ? 27.57627 -0.06538 19.48414 1.000 124.48501 155 LYS C N 1
ATOM 5025 C CA . LYS C 2 155 ? 27.79648 -1.47325 19.17491 1.000 105.26031 155 LYS C CA 1
ATOM 5026 C C . LYS C 2 155 ? 29.15949 -1.68580 18.52978 1.000 104.37734 155 LYS C C 1
ATOM 5027 O O . LYS C 2 155 ? 29.87292 -2.63733 18.86776 1.000 114.21517 155 LYS C O 1
ATOM 5046 N N . LEU C 2 156 ? 29.53749 -0.80927 17.59555 1.000 104.46442 156 LEU C N 1
ATOM 5047 C CA . LEU C 2 156 ? 30.84754 -0.91908 16.96208 1.000 101.78094 156 LEU C CA 1
ATOM 5048 C C . LEU C 2 156 ? 31.96481 -0.77614 17.98619 1.000 107.11025 156 LEU C C 1
ATOM 5049 O O . LEU C 2 156 ? 32.94010 -1.53569 17.96155 1.000 121.57923 156 LEU C O 1
ATOM 5065 N N . LEU C 2 157 ? 31.84174 0.19408 18.89542 1.000 115.25961 157 LEU C N 1
ATOM 5066 C CA . LEU C 2 157 ? 32.86204 0.37269 19.92301 1.000 113.22208 157 LEU C CA 1
ATOM 5067 C C . LEU C 2 157 ? 32.96534 -0.86391 20.80325 1.000 128.28126 157 LEU C C 1
ATOM 5068 O O . LEU C 2 157 ? 34.07022 -1.30899 21.13632 1.000 132.78050 157 LEU C O 1
ATOM 5084 N N . GLN C 2 158 ? 31.82164 -1.43617 21.18737 1.000 128.12861 158 GLN C N 1
ATOM 5085 C CA . GLN C 2 158 ? 31.84803 -2.65582 21.98750 1.000 120.10956 158 GLN C CA 1
ATOM 5086 C C . GLN C 2 158 ? 32.53711 -3.78427 21.23010 1.000 118.53026 158 GLN C C 1
ATOM 5087 O O . GLN C 2 158 ? 33.33077 -4.53683 21.80671 1.000 125.18331 158 GLN C O 1
ATOM 5101 N N . GLU C 2 159 ? 32.25505 -3.90643 19.92953 1.000 118.46951 159 GLU C N 1
ATOM 5102 C CA . GLU C 2 159 ? 32.83582 -4.98230 19.13280 1.000 110.09343 159 GLU C CA 1
ATOM 5103 C C . GLU C 2 159 ? 34.34485 -4.83314 18.97589 1.000 115.20139 159 GLU C C 1
ATOM 5104 O O . GLU C 2 159 ? 35.05857 -5.83938 18.89719 1.000 126.78148 159 GLU C O 1
ATOM 5116 N N . LEU C 2 160 ? 34.84974 -3.60210 18.93042 1.000 117.64602 160 LEU C N 1
ATOM 5117 C CA . LEU C 2 160 ? 36.25868 -3.36655 18.64147 1.000 126.38821 160 LEU C CA 1
ATOM 5118 C C . LEU C 2 160 ? 37.16062 -3.50776 19.86028 1.000 125.77661 160 LEU C C 1
ATOM 5119 O O . LEU C 2 160 ? 38.38243 -3.38874 19.71796 1.000 128.85197 160 LEU C O 1
ATOM 5135 N N . GLN C 2 161 ? 36.60516 -3.75884 21.04143 1.000 123.57793 161 GLN C N 1
ATOM 5136 C CA . GLN C 2 161 ? 37.42233 -3.78534 22.24372 1.000 131.63342 161 GLN C CA 1
ATOM 5137 C C . GLN C 2 161 ? 38.44988 -4.91418 22.16352 1.000 133.07663 161 GLN C C 1
ATOM 5138 O O . GLN C 2 161 ? 38.19375 -5.96104 21.55999 1.000 132.36036 161 GLN C O 1
ATOM 5152 N N . PRO C 2 162 ? 39.62157 -4.72780 22.76413 1.000 130.27977 162 PRO C N 1
ATOM 5153 C CA . PRO C 2 162 ? 40.69947 -5.69970 22.59896 1.000 149.23659 162 PRO C CA 1
ATOM 5154 C C . PRO C 2 162 ? 40.39436 -6.98363 23.34533 1.000 147.62768 162 PRO C C 1
ATOM 5155 O O . PRO C 2 162 ? 39.50681 -7.01704 24.21101 1.000 150.14735 162 PRO C O 1
ATOM 5166 N N . PRO C 2 163 ? 41.10689 -8.06381 23.03609 1.000 162.02413 163 PRO C N 1
ATOM 5167 C CA . PRO C 2 163 ? 40.88391 -9.32137 23.75707 1.000 171.23126 163 PRO C CA 1
ATOM 5168 C C . PRO C 2 163 ? 41.25541 -9.19101 25.22617 1.000 173.85496 163 PRO C C 1
ATOM 5169 O O . PRO C 2 163 ? 42.08755 -8.36599 25.61077 1.000 174.47583 163 PRO C O 1
ATOM 5180 N N . VAL C 2 164 ? 40.62032 -10.02687 26.05203 1.000 165.09544 164 VAL C N 1
ATOM 5181 C CA . VAL C 2 164 ? 40.83366 -9.95407 27.49519 1.000 154.29143 164 VAL C CA 1
ATOM 5182 C C . VAL C 2 164 ? 42.29794 -10.21266 27.82972 1.000 164.39246 164 VAL C C 1
ATOM 5183 O O . VAL C 2 164 ? 42.88794 -9.52254 28.66980 1.000 161.39224 164 VAL C O 1
ATOM 5196 N N . GLN C 2 165 ? 42.90492 -11.20758 27.18563 1.000 171.30716 165 GLN C N 1
ATOM 5197 C CA . GLN C 2 165 ? 44.29277 -11.57798 27.43355 1.000 177.57791 165 GLN C CA 1
ATOM 5198 C C . GLN C 2 165 ? 45.05541 -11.56178 26.11749 1.000 178.37453 165 GLN C C 1
ATOM 5199 O O . GLN C 2 165 ? 44.62239 -12.17953 25.13945 1.000 166.08718 165 GLN C O 1
ATOM 5213 N N . GLN C 2 166 ? 46.18443 -10.85361 26.09345 1.000 182.12853 166 GLN C N 1
ATOM 5214 C CA . GLN C 2 166 ? 46.98256 -10.73736 24.88041 1.000 188.56294 166 GLN C CA 1
ATOM 5215 C C . GLN C 2 166 ? 48.41745 -10.39388 25.25120 1.000 195.81035 166 GLN C C 1
ATOM 5216 O O . GLN C 2 166 ? 48.67659 -9.79642 26.29763 1.000 197.55101 166 GLN C O 1
ATOM 5230 N N . VAL C 2 167 ? 49.34444 -10.77021 24.37509 1.000 197.83144 167 VAL C N 1
ATOM 5231 C CA . VAL C 2 167 ? 50.75911 -10.45233 24.53261 1.000 203.49628 167 VAL C CA 1
ATOM 5232 C C . VAL C 2 167 ? 51.11719 -9.41510 23.47943 1.000 207.31735 167 VAL C C 1
ATOM 5233 O O . VAL C 2 167 ? 51.00416 -9.67612 22.27475 1.000 202.87853 167 VAL C O 1
ATOM 5246 N N . ILE C 2 168 ? 51.54787 -8.24162 23.93299 1.000 217.69214 168 ILE C N 1
ATOM 5247 C CA . ILE C 2 168 ? 51.90466 -7.13639 23.05149 1.000 217.52177 168 ILE C CA 1
ATOM 5248 C C . ILE C 2 168 ? 53.28568 -6.63411 23.44655 1.000 220.02298 168 ILE C C 1
ATOM 5249 O O . ILE C 2 168 ? 53.53705 -6.35942 24.62482 1.000 222.30049 168 ILE C O 1
ATOM 5265 N N . SER C 2 169 ? 54.17721 -6.51389 22.46017 1.000 216.30546 169 SER C N 1
ATOM 5266 C CA . SER C 2 169 ? 55.57088 -6.13649 22.69824 1.000 216.68456 169 SER C CA 1
ATOM 5267 C C . SER C 2 169 ? 56.22377 -7.08770 23.70075 1.000 221.46583 169 SER C C 1
ATOM 5268 O O . SER C 2 169 ? 56.92479 -6.67020 24.62456 1.000 222.65473 169 SER C O 1
ATOM 5276 N N . HIS C 2 170 ? 55.99082 -8.38837 23.49696 1.000 214.26809 170 HIS C N 1
ATOM 5277 C CA . HIS C 2 170 ? 56.39557 -9.44653 24.42091 1.000 213.21098 170 HIS C CA 1
ATOM 5278 C C . HIS C 2 170 ? 56.15122 -9.03493 25.86940 1.000 209.19297 170 HIS C C 1
ATOM 5279 O O . HIS C 2 170 ? 56.95264 -9.33982 26.75910 1.000 203.73314 170 HIS C O 1
ATOM 5293 N N . CYS C 2 171 ? 55.04211 -8.33810 26.10475 1.000 226.72931 171 CYS C N 1
ATOM 5294 C CA . CYS C 2 171 ? 54.53278 -8.06360 27.43929 1.000 226.23362 171 CYS C CA 1
ATOM 5295 C C . CYS C 2 171 ? 53.19401 -8.77031 27.58289 1.000 218.96712 171 CYS C C 1
ATOM 5296 O O . CYS C 2 171 ? 52.31188 -8.60591 26.73219 1.000 217.60686 171 CYS C O 1
ATOM 5304 N N . ARG C 2 172 ? 53.05211 -9.56463 28.63997 1.000 192.12171 172 ARG C N 1
ATOM 5305 C CA . ARG C 2 172 ? 51.74456 -10.10277 28.98390 1.000 191.67583 172 ARG C CA 1
ATOM 5306 C C . ARG C 2 172 ? 50.82110 -8.95765 29.37021 1.000 201.40777 172 ARG C C 1
ATOM 5307 O O . ARG C 2 172 ? 51.23177 -8.01352 30.04899 1.000 203.23967 172 ARG C O 1
ATOM 5328 N N . VAL C 2 173 ? 49.56941 -9.03284 28.92890 1.000 196.26580 173 VAL C N 1
ATOM 5329 C CA . VAL C 2 173 ? 48.59151 -7.98683 29.19061 1.000 194.03787 173 VAL C CA 1
ATOM 5330 C C . VAL C 2 173 ? 47.24139 -8.65015 29.40196 1.000 187.07289 173 VAL C C 1
ATOM 5331 O O . VAL C 2 173 ? 46.80145 -9.46007 28.57768 1.000 184.81684 173 VAL C O 1
ATOM 5344 N N . ASN C 2 174 ? 46.59701 -8.32444 30.51545 1.000 174.99256 174 ASN C N 1
ATOM 5345 C CA . ASN C 2 174 ? 45.24466 -8.78248 30.79217 1.000 171.14405 174 ASN C CA 1
ATOM 5346 C C . ASN C 2 174 ? 44.41757 -7.60712 31.28511 1.000 166.54436 174 ASN C C 1
ATOM 5347 O O . ASN C 2 174 ? 44.94044 -6.67782 31.90042 1.000 174.09882 174 ASN C O 1
ATOM 5358 N N . TYR C 2 175 ? 43.12185 -7.64390 30.99328 1.000 165.55410 175 TYR C N 1
ATOM 5359 C CA . TYR C 2 175 ? 42.21730 -6.63348 31.52192 1.000 170.00861 175 TYR C CA 1
ATOM 5360 C C . TYR C 2 175 ? 40.86940 -7.27604 31.80379 1.000 165.81831 175 TYR C C 1
ATOM 5361 O O . TYR C 2 175 ? 40.42756 -8.16386 31.07164 1.000 163.55219 175 TYR C O 1
ATOM 5379 N N . ARG C 2 176 ? 40.22686 -6.81436 32.87093 1.000 160.98637 176 ARG C N 1
ATOM 5380 C CA . ARG C 2 176 ? 38.92990 -7.34000 33.27520 1.000 163.57555 176 ARG C CA 1
ATOM 5381 C C . ARG C 2 176 ? 38.07615 -6.19561 33.79660 1.000 160.14468 176 ARG C C 1
ATOM 5382 O O . ARG C 2 176 ? 38.50294 -5.45377 34.68474 1.000 163.60026 176 ARG C O 1
ATOM 5403 N N . GLN C 2 177 ? 36.88472 -6.04426 33.22612 1.000 154.43787 177 GLN C N 1
ATOM 5404 C CA . GLN C 2 177 ? 35.93620 -5.01640 33.62906 1.000 163.43000 177 GLN C CA 1
ATOM 5405 C C . GLN C 2 177 ? 34.77383 -5.66892 34.36457 1.000 174.58119 177 GLN C C 1
ATOM 5406 O O . GLN C 2 177 ? 34.32855 -6.76005 33.99334 1.000 182.68637 177 GLN C O 1
ATOM 5420 N N . LEU C 2 178 ? 34.29001 -5.00086 35.41617 1.000 182.99482 178 LEU C N 1
ATOM 5421 C CA . LEU C 2 178 ? 33.18664 -5.51732 36.21417 1.000 190.41853 178 LEU C CA 1
ATOM 5422 C C . LEU C 2 178 ? 31.90526 -4.70183 36.09911 1.000 192.15886 178 LEU C C 1
ATOM 5423 O O . LEU C 2 178 ? 30.83728 -5.21934 36.44033 1.000 193.53871 178 LEU C O 1
ATOM 5439 N N . VAL C 2 179 ? 31.97388 -3.45286 35.62923 1.000 197.30344 179 VAL C N 1
ATOM 5440 C CA . VAL C 2 179 ? 30.74291 -2.71524 35.36307 1.000 204.64784 179 VAL C CA 1
ATOM 5441 C C . VAL C 2 179 ? 29.96133 -3.44096 34.26470 1.000 211.30839 179 VAL C C 1
ATOM 5442 O O . VAL C 2 179 ? 30.49450 -4.28692 33.53532 1.000 212.26833 179 VAL C O 1
ATOM 5455 N N . ALA C 2 180 ? 28.67304 -3.10933 34.15933 1.000 210.87591 180 ALA C N 1
ATOM 5456 C CA . ALA C 2 180 ? 27.78836 -3.75852 33.19837 1.000 209.80782 180 ALA C CA 1
ATOM 5457 C C . ALA C 2 180 ? 28.34396 -3.67603 31.78095 1.000 219.41218 180 ALA C C 1
ATOM 5458 O O . ALA C 2 180 ? 28.44803 -2.58701 31.20838 1.000 214.09204 180 ALA C O 1
ATOM 5465 N N . ALA C 2 181 ? 28.69630 -4.82453 31.20816 1.000 226.79623 181 ALA C N 1
ATOM 5466 C CA . ALA C 2 181 ? 29.21873 -4.87783 29.85421 1.000 224.32354 181 ALA C CA 1
ATOM 5467 C C . ALA C 2 181 ? 28.08347 -4.87184 28.82800 1.000 221.73004 181 ALA C C 1
ATOM 5468 O O . ALA C 2 181 ? 26.90417 -5.03418 29.15296 1.000 224.85777 181 ALA C O 1
ATOM 5475 N N . ASP C 2 182 ? 28.46781 -4.65665 27.56573 1.000 221.94396 182 ASP C N 1
ATOM 5476 C CA . ASP C 2 182 ? 27.56457 -4.53480 26.42185 1.000 223.65261 182 ASP C CA 1
ATOM 5477 C C . ASP C 2 182 ? 26.83216 -3.19497 26.40412 1.000 213.30515 182 ASP C C 1
ATOM 5478 O O . ASP C 2 182 ? 26.14346 -2.87444 25.43139 1.000 213.37555 182 ASP C O 1
ATOM 5487 N N . LYS C 2 183 ? 26.97897 -2.40468 27.46522 1.000 195.57825 183 LYS C N 1
ATOM 5488 C CA . LYS C 2 183 ? 26.56935 -1.00315 27.44945 1.000 196.46743 183 LYS C CA 1
ATOM 5489 C C . LYS C 2 183 ? 27.85056 -0.18686 27.54911 1.000 195.47236 183 LYS C C 1
ATOM 5490 O O . LYS C 2 183 ? 28.37032 0.01563 28.65724 1.000 191.30108 183 LYS C O 1
ATOM 5509 N N . PRO C 2 184 ? 28.40653 0.29458 26.43001 1.000 178.11070 184 PRO C N 1
ATOM 5510 C CA . PRO C 2 184 ? 29.79269 0.77481 26.45025 1.000 167.49018 184 PRO C CA 1
ATOM 5511 C C . PRO C 2 184 ? 30.01289 1.87463 27.46950 1.000 166.00407 184 PRO C C 1
ATOM 5512 O O . PRO C 2 184 ? 29.44706 2.97033 27.36060 1.000 174.82696 184 PRO C O 1
ATOM 5523 N N . GLY C 2 185 ? 30.82367 1.57199 28.47854 1.000 146.60954 185 GLY C N 1
ATOM 5524 C CA . GLY C 2 185 ? 31.21043 2.53959 29.48446 1.000 145.15213 185 GLY C CA 1
ATOM 5525 C C . GLY C 2 185 ? 32.70303 2.79229 29.45308 1.000 139.28772 185 GLY C C 1
ATOM 5526 O O . GLY C 2 185 ? 33.21192 3.39880 28.50630 1.000 146.33078 185 GLY C O 1
ATOM 5530 N N . LEU C 2 186 ? 33.41831 2.33927 30.48091 1.000 147.33866 186 LEU C N 1
ATOM 5531 C CA . LEU C 2 186 ? 34.87465 2.35187 30.42923 1.000 148.29272 186 LEU C CA 1
ATOM 5532 C C . LEU C 2 186 ? 35.34547 1.57252 29.20439 1.000 149.59729 186 LEU C C 1
ATOM 5533 O O . LEU C 2 186 ? 34.90240 0.44568 28.96250 1.000 162.03107 186 LEU C O 1
ATOM 5549 N N . VAL C 2 187 ? 36.24735 2.17546 28.43337 1.000 135.10952 187 VAL C N 1
ATOM 5550 C CA . VAL C 2 187 ? 36.71054 1.63132 27.16428 1.000 136.87033 187 VAL C CA 1
ATOM 5551 C C . VAL C 2 187 ? 38.22751 1.70654 27.13818 1.000 139.07440 187 VAL C C 1
ATOM 5552 O O . VAL C 2 187 ? 38.81580 2.69458 27.59257 1.000 142.04268 187 VAL C O 1
ATOM 5565 N N . LEU C 2 188 ? 38.85751 0.66817 26.59276 1.000 147.25377 188 LEU C N 1
ATOM 5566 C CA . LEU C 2 188 ? 40.30366 0.58320 26.55515 1.000 148.85620 188 LEU C CA 1
ATOM 5567 C C . LEU C 2 188 ? 40.81092 0.27083 25.15983 1.000 144.45206 188 LEU C C 1
ATOM 5568 O O . LEU C 2 188 ? 40.14808 -0.40940 24.37106 1.000 145.49203 188 LEU C O 1
ATOM 5584 N N . ASP C 2 189 ? 42.01697 0.75585 24.88362 1.000 139.07378 189 ASP C N 1
ATOM 5585 C CA . ASP C 2 189 ? 42.75253 0.34496 23.70099 1.000 153.12184 189 ASP C CA 1
ATOM 5586 C C . ASP C 2 189 ? 44.21561 0.16703 24.05859 1.000 157.01518 189 ASP C C 1
ATOM 5587 O O . ASP C 2 189 ? 44.79307 0.99438 24.77183 1.000 153.26640 189 ASP C O 1
ATOM 5596 N N . ILE C 2 190 ? 44.79838 -0.91338 23.54464 1.000 154.28316 190 ILE C N 1
ATOM 5597 C CA . ILE C 2 190 ? 46.20318 -1.24736 23.72621 1.000 160.62808 190 ILE C CA 1
ATOM 5598 C C . ILE C 2 190 ? 46.81172 -1.41529 22.34380 1.000 165.10348 190 ILE C C 1
ATOM 5599 O O . ILE C 2 190 ? 46.27816 -2.16025 21.51246 1.000 169.14346 190 ILE C O 1
ATOM 5615 N N . ALA C 2 191 ? 47.91998 -0.72711 22.10068 1.000 167.14468 191 ALA C N 1
ATOM 5616 C CA . ALA C 2 191 ? 48.60880 -0.79017 20.82554 1.000 178.40072 191 ALA C CA 1
ATOM 5617 C C . ALA C 2 191 ? 50.10054 -0.95584 21.06937 1.000 179.50836 191 ALA C C 1
ATOM 5618 O O . ALA C 2 191 ? 50.62580 -0.61599 22.13488 1.000 175.27521 191 ALA C O 1
ATOM 5625 N N . ALA C 2 192 ? 50.77199 -1.50789 20.06656 1.000 191.67999 192 ALA C N 1
ATOM 5626 C CA . ALA C 2 192 ? 52.21345 -1.69625 20.09088 1.000 194.37978 192 ALA C CA 1
ATOM 5627 C C . ALA C 2 192 ? 52.85948 -0.56866 19.29743 1.000 194.98654 192 ALA C C 1
ATOM 5628 O O . ALA C 2 192 ? 52.61240 -0.42930 18.09442 1.000 191.38702 192 ALA C O 1
ATOM 5635 N N . LEU C 2 193 ? 53.66719 0.24372 19.97596 1.000 199.18316 193 LEU C N 1
ATOM 5636 C CA . LEU C 2 193 ? 54.40898 1.29792 19.30100 1.000 199.62944 193 LEU C CA 1
ATOM 5637 C C . LEU C 2 193 ? 55.71408 0.79214 18.70513 1.000 201.49825 193 LEU C C 1
ATOM 5638 O O . LEU C 2 193 ? 56.27585 1.45182 17.82378 1.000 201.16404 193 LEU C O 1
ATOM 5654 N N . SER C 2 194 ? 56.19979 -0.35664 19.16109 1.000 193.30725 194 SER C N 1
ATOM 5655 C CA . SER C 2 194 ? 57.45437 -0.93066 18.68848 1.000 194.55804 194 SER C CA 1
ATOM 5656 C C . SER C 2 194 ? 57.56206 -2.33920 19.26050 1.000 194.07432 194 SER C C 1
ATOM 5657 O O . SER C 2 194 ? 56.64976 -2.82899 19.93403 1.000 192.02145 194 SER C O 1
ATOM 5665 N N . GLU C 2 195 ? 58.69610 -2.98905 18.98822 1.000 199.29598 195 GLU C N 1
ATOM 5666 C CA . GLU C 2 195 ? 58.94915 -4.31159 19.54578 1.000 199.42087 195 GLU C CA 1
ATOM 5667 C C . GLU C 2 195 ? 59.12276 -4.27984 21.05979 1.000 204.24212 195 GLU C C 1
ATOM 5668 O O . GLU C 2 195 ? 59.03106 -5.33150 21.70149 1.000 208.90101 195 GLU C O 1
ATOM 5680 N N . ASN C 2 196 ? 59.37566 -3.10404 21.64174 1.000 199.49330 196 ASN C N 1
ATOM 5681 C CA . ASN C 2 196 ? 59.54820 -2.96281 23.07950 1.000 194.71499 196 ASN C CA 1
ATOM 5682 C C . ASN C 2 196 ? 58.60953 -1.95095 23.71248 1.000 193.68779 196 ASN C C 1
ATOM 5683 O O . ASN C 2 196 ? 58.42743 -1.98659 24.93434 1.000 195.57129 196 ASN C O 1
ATOM 5694 N N . ASP C 2 197 ? 58.02382 -1.05308 22.92886 1.000 192.09399 197 ASP C N 1
ATOM 5695 C CA . ASP C 2 197 ? 57.13946 -0.01676 23.43639 1.000 187.18810 197 ASP C CA 1
ATOM 5696 C C . ASP C 2 197 ? 55.69662 -0.45416 23.24957 1.000 186.65244 197 ASP C C 1
ATOM 5697 O O . ASP C 2 197 ? 55.31903 -0.90914 22.16454 1.000 185.28107 197 ASP C O 1
ATOM 5706 N N . LEU C 2 198 ? 54.89834 -0.32433 24.30488 1.000 191.51657 198 LEU C N 1
ATOM 5707 C CA . LEU C 2 198 ? 53.46109 -0.52644 24.22343 1.000 186.03920 198 LEU C CA 1
ATOM 5708 C C . LEU C 2 198 ? 52.79078 0.68748 24.84479 1.000 181.08269 198 LEU C C 1
ATOM 5709 O O . LEU C 2 198 ? 53.37015 1.35480 25.70722 1.000 186.37408 198 LEU C O 1
ATOM 5725 N N . ALA C 2 199 ? 51.56421 0.96510 24.41514 1.000 172.76020 199 ALA C N 1
ATOM 5726 C CA . ALA C 2 199 ? 50.83606 2.11326 24.92802 1.000 171.63189 199 ALA C CA 1
ATOM 5727 C C . ALA C 2 199 ? 49.35970 1.76569 24.97945 1.000 167.07973 199 ALA C C 1
ATOM 5728 O O . ALA C 2 199 ? 48.91003 0.79035 24.37155 1.000 165.15939 199 ALA C O 1
ATOM 5735 N N . PHE C 2 200 ? 48.61088 2.56130 25.73456 1.000 167.87694 200 PHE C N 1
ATOM 5736 C CA . PHE C 2 200 ? 47.19050 2.29307 25.88536 1.000 167.80985 200 PHE C CA 1
ATOM 5737 C C . PHE C 2 200 ? 46.49020 3.54857 26.37483 1.000 167.20743 200 PHE C C 1
ATOM 5738 O O . PHE C 2 200 ? 47.10079 4.43495 26.98204 1.000 167.86562 200 PHE C O 1
ATOM 5755 N N . TYR C 2 201 ? 45.19186 3.60589 26.09497 1.000 173.24204 201 TYR C N 1
ATOM 5756 C CA . TYR C 2 201 ? 44.34188 4.67375 26.59961 1.000 172.14007 201 TYR C CA 1
ATOM 5757 C C . TYR C 2 201 ? 43.05185 4.08961 27.15887 1.000 167.61873 201 TYR C C 1
ATOM 5758 O O . TYR C 2 201 ? 42.58565 3.02451 26.73025 1.000 168.85186 201 TYR C O 1
ATOM 5776 N N . CYS C 2 202 ? 42.48601 4.81897 28.12335 1.000 131.49496 202 CYS C N 1
ATOM 5777 C CA . CYS C 2 202 ? 41.26876 4.43948 28.82898 1.000 136.91023 202 CYS C CA 1
ATOM 5778 C C . CYS C 2 202 ? 40.33405 5.63616 28.89653 1.000 138.86019 202 CYS C C 1
ATOM 5779 O O . CYS C 2 202 ? 40.70179 6.67487 29.44995 1.000 141.38482 202 CYS C O 1
ATOM 5787 N N . LEU C 2 203 ? 39.11528 5.47891 28.38483 1.000 140.19593 203 LEU C N 1
ATOM 5788 C CA . LEU C 2 203 ? 38.14486 6.56810 28.34313 1.000 138.30642 203 LEU C CA 1
ATOM 5789 C C . LEU C 2 203 ? 36.79538 6.09220 28.85804 1.000 133.23686 203 LEU C C 1
ATOM 5790 O O . LEU C 2 203 ? 36.32047 5.02546 28.46338 1.000 134.35455 203 LEU C O 1
ATOM 5806 N N . ASP C 2 204 ? 36.17302 6.88781 29.72617 1.000 129.57853 204 ASP C N 1
ATOM 5807 C CA . ASP C 2 204 ? 34.82264 6.60127 30.20952 1.000 134.46176 204 ASP C CA 1
ATOM 5808 C C . ASP C 2 204 ? 33.83971 7.35428 29.32147 1.000 132.46601 204 ASP C C 1
ATOM 5809 O O . ASP C 2 204 ? 33.58192 8.54310 29.52767 1.000 126.02451 204 ASP C O 1
ATOM 5818 N N . VAL C 2 205 ? 33.27703 6.65375 28.33071 1.000 131.08056 205 VAL C N 1
ATOM 5819 C CA . VAL C 2 205 ? 32.40085 7.29303 27.35146 1.000 123.10322 205 VAL C CA 1
ATOM 5820 C C . VAL C 2 205 ? 31.01093 7.57204 27.89367 1.000 126.77387 205 VAL C C 1
ATOM 5821 O O . VAL C 2 205 ? 30.15516 8.06727 27.14801 1.000 122.83072 205 VAL C O 1
ATOM 5834 N N . THR C 2 206 ? 30.75463 7.27025 29.16704 1.000 144.30300 206 THR C N 1
ATOM 5835 C CA . THR C 2 206 ? 29.44918 7.54417 29.75000 1.000 149.30129 206 THR C CA 1
ATOM 5836 C C . THR C 2 206 ? 29.23183 9.02342 30.03811 1.000 146.59803 206 THR C C 1
ATOM 5837 O O . THR C 2 206 ? 28.08883 9.42467 30.28003 1.000 153.21913 206 THR C O 1
ATOM 5848 N N . ARG C 2 207 ? 30.28887 9.83736 30.02403 1.000 130.25574 207 ARG C N 1
ATOM 5849 C CA . ARG C 2 207 ? 30.15750 11.25112 30.35653 1.000 135.72547 207 ARG C CA 1
ATOM 5850 C C . ARG C 2 207 ? 29.81110 12.10144 29.13950 1.000 127.78786 207 ARG C C 1
ATOM 5851 O O . ARG C 2 207 ? 28.95522 12.98819 29.22985 1.000 128.05080 207 ARG C O 1
ATOM 5872 N N . ALA C 2 208 ? 30.44427 11.84652 27.99881 1.000 125.72826 208 ALA C N 1
ATOM 5873 C CA . ALA C 2 208 ? 30.16711 12.60070 26.78438 1.000 120.40424 208 ALA C CA 1
ATOM 5874 C C . ALA C 2 208 ? 29.01410 12.02258 25.97342 1.000 123.60411 208 ALA C C 1
ATOM 5875 O O . ALA C 2 208 ? 28.62867 12.61990 24.96294 1.000 132.19660 208 ALA C O 1
ATOM 5882 N N . GLY C 2 209 ? 28.45559 10.88619 26.38609 1.000 128.99666 209 GLY C N 1
ATOM 5883 C CA . GLY C 2 209 ? 27.34539 10.31033 25.64489 1.000 124.53797 209 GLY C CA 1
ATOM 5884 C C . GLY C 2 209 ? 27.80195 9.76467 24.30610 1.000 114.24539 209 GLY C C 1
ATOM 5885 O O . GLY C 2 209 ? 28.89863 9.20970 24.17307 1.000 111.69111 209 GLY C O 1
ATOM 5889 N N . HIS C 2 210 ? 26.94848 9.92711 23.29148 1.000 105.53133 210 HIS C N 1
ATOM 5890 C CA . HIS C 2 210 ? 27.29540 9.44569 21.95877 1.000 107.25473 210 HIS C CA 1
ATOM 5891 C C . HIS C 2 210 ? 28.60939 10.05068 21.48293 1.000 111.85503 210 HIS C C 1
ATOM 5892 O O . HIS C 2 210 ? 29.45895 9.34602 20.92361 1.000 106.61279 210 HIS C O 1
ATOM 5906 N N . ASN C 2 211 ? 28.79783 11.35474 21.70236 1.000 118.37828 211 ASN C N 1
ATOM 5907 C CA . ASN C 2 211 ? 30.06598 11.98528 21.35227 1.000 116.56304 211 ASN C CA 1
ATOM 5908 C C . ASN C 2 211 ? 31.23317 11.22484 21.96640 1.000 114.98070 211 ASN C C 1
ATOM 5909 O O . ASN C 2 211 ? 32.23002 10.94575 21.28808 1.000 115.19748 211 ASN C O 1
ATOM 5920 N N . GLY C 2 212 ? 31.10726 10.84127 23.23869 1.000 120.83657 212 GLY C N 1
ATOM 5921 C CA . GLY C 2 212 ? 32.14403 10.03214 23.85764 1.000 120.80864 212 GLY C CA 1
ATOM 5922 C C . GLY C 2 212 ? 32.45843 8.79059 23.05177 1.000 122.53001 212 GLY C C 1
ATOM 5923 O O . GLY C 2 212 ? 33.61969 8.51939 22.73229 1.000 122.56393 212 GLY C O 1
ATOM 5927 N N . VAL C 2 213 ? 31.41946 8.04312 22.66540 1.000 121.60405 213 VAL C N 1
ATOM 5928 C CA . VAL C 2 213 ? 31.63216 6.88074 21.80698 1.000 115.60884 213 VAL C CA 1
ATOM 5929 C C . VAL C 2 213 ? 32.42545 7.29820 20.57762 1.000 116.53317 213 VAL C C 1
ATOM 5930 O O . VAL C 2 213 ? 33.47991 6.72722 20.26812 1.000 117.10428 213 VAL C O 1
ATOM 5943 N N . LEU C 2 214 ? 31.96254 8.35030 19.89747 1.000 111.13239 214 LEU C N 1
ATOM 5944 C CA . LEU C 2 214 ? 32.68466 8.83934 18.73031 1.000 106.01889 214 LEU C CA 1
ATOM 5945 C C . LEU C 2 214 ? 34.13090 9.13427 19.09953 1.000 111.34851 214 LEU C C 1
ATOM 5946 O O . LEU C 2 214 ? 35.06414 8.64927 18.44783 1.000 115.18247 214 LEU C O 1
ATOM 5962 N N . ALA C 2 215 ? 34.33159 9.87774 20.19237 1.000 109.56737 215 ALA C N 1
ATOM 5963 C CA . ALA C 2 215 ? 35.68597 10.17681 20.63907 1.000 116.45234 215 ALA C CA 1
ATOM 5964 C C . ALA C 2 215 ? 36.49413 8.89371 20.75623 1.000 122.50701 215 ALA C C 1
ATOM 5965 O O . ALA C 2 215 ? 37.57192 8.76549 20.16053 1.000 124.73870 215 ALA C O 1
ATOM 5972 N N . ALA C 2 216 ? 35.94273 7.90004 21.46142 1.000 118.93015 216 ALA C N 1
ATOM 5973 C CA . ALA C 2 216 ? 36.64364 6.63220 21.62253 1.000 120.58474 216 ALA C CA 1
ATOM 5974 C C . ALA C 2 216 ? 37.06062 6.08589 20.26685 1.000 119.59320 216 ALA C C 1
ATOM 5975 O O . ALA C 2 216 ? 38.23854 5.78397 20.03580 1.000 121.56891 216 ALA C O 1
ATOM 5982 N N . LEU C 2 217 ? 36.10929 6.01515 19.33356 1.000 111.72976 217 LEU C N 1
ATOM 5983 C CA . LEU C 2 217 ? 36.42654 5.52336 17.99974 1.000 109.45349 217 LEU C CA 1
ATOM 5984 C C . LEU C 2 217 ? 37.55606 6.33806 17.38921 1.000 128.19174 217 LEU C C 1
ATOM 5985 O O . LEU C 2 217 ? 38.57415 5.78284 16.95518 1.000 128.69679 217 LEU C O 1
ATOM 6001 N N . LEU C 2 218 ? 37.41916 7.66827 17.40389 1.000 117.87995 218 LEU C N 1
ATOM 6002 C CA . LEU C 2 218 ? 38.46968 8.51438 16.85064 1.000 114.35257 218 LEU C CA 1
ATOM 6003 C C . LEU C 2 218 ? 39.80320 8.18972 17.50552 1.000 132.62044 218 LEU C C 1
ATOM 6004 O O . LEU C 2 218 ? 40.82592 8.05856 16.82116 1.000 141.60108 218 LEU C O 1
ATOM 6020 N N . LEU C 2 219 ? 39.80202 8.00259 18.82808 1.000 141.16204 219 LEU C N 1
ATOM 6021 C CA . LEU C 2 219 ? 41.04075 7.65296 19.51188 1.000 140.18368 219 LEU C CA 1
ATOM 6022 C C . LEU C 2 219 ? 41.63286 6.37924 18.92471 1.000 147.49292 219 LEU C C 1
ATOM 6023 O O . LEU C 2 219 ? 42.79903 6.35636 18.51061 1.000 158.94971 219 LEU C O 1
ATOM 6039 N N . ARG C 2 220 ? 40.82230 5.31977 18.82494 1.000 138.62721 220 ARG C N 1
ATOM 6040 C CA . ARG C 2 220 ? 41.33627 4.06165 18.29799 1.000 139.40322 220 ARG C CA 1
ATOM 6041 C C . ARG C 2 220 ? 41.84308 4.22200 16.87427 1.000 139.36051 220 ARG C C 1
ATOM 6042 O O . ARG C 2 220 ? 42.68746 3.43543 16.43271 1.000 136.99733 220 ARG C O 1
ATOM 6063 N N . ALA C 2 221 ? 41.35047 5.22922 16.15041 1.000 155.52026 221 ALA C N 1
ATOM 6064 C CA . ALA C 2 221 ? 41.83762 5.46220 14.79855 1.000 152.48040 221 ALA C CA 1
ATOM 6065 C C . ALA C 2 221 ? 43.22454 6.08759 14.81031 1.000 156.03013 221 ALA C C 1
ATOM 6066 O O . ALA C 2 221 ? 44.08681 5.71262 14.00641 1.000 161.27414 221 ALA C O 1
ATOM 6073 N N . LEU C 2 222 ? 43.46292 7.03472 15.72361 1.000 153.96737 222 LEU C N 1
ATOM 6074 C CA . LEU C 2 222 ? 44.59821 7.93707 15.60845 1.000 153.72245 222 LEU C CA 1
ATOM 6075 C C . LEU C 2 222 ? 45.55366 7.92775 16.79308 1.000 160.03251 222 LEU C C 1
ATOM 6076 O O . LEU C 2 222 ? 46.69855 8.36894 16.62936 1.000 167.26907 222 LEU C O 1
ATOM 6092 N N . PHE C 2 223 ? 45.13163 7.44513 17.96613 1.000 161.27547 223 PHE C N 1
ATOM 6093 C CA . PHE C 2 223 ? 45.97278 7.52320 19.15875 1.000 166.13376 223 PHE C CA 1
ATOM 6094 C C . PHE C 2 223 ? 47.39005 7.04858 18.86389 1.000 173.79626 223 PHE C C 1
ATOM 6095 O O . PHE C 2 223 ? 48.35651 7.80708 19.01333 1.000 183.52215 223 PHE C O 1
ATOM 6112 N N . ASN C 2 224 ? 47.52375 5.79452 18.41733 1.000 166.28152 224 ASN C N 1
ATOM 6113 C CA . ASN C 2 224 ? 48.82085 5.25697 18.02487 1.000 169.95727 224 ASN C CA 1
ATOM 6114 C C . ASN C 2 224 ? 49.58897 6.29112 17.21439 1.000 173.20924 224 ASN C C 1
ATOM 6115 O O . ASN C 2 224 ? 50.62705 6.80588 17.65775 1.000 176.74858 224 ASN C O 1
ATOM 6126 N N . GLY C 2 225 ? 49.04355 6.66738 16.05928 1.000 211.81506 225 GLY C N 1
ATOM 6127 C CA . GLY C 2 225 ? 49.68639 7.65497 15.22235 1.000 215.59287 225 GLY C CA 1
ATOM 6128 C C . GLY C 2 225 ? 50.14744 8.86065 16.01929 1.000 218.33819 225 GLY C C 1
ATOM 6129 O O . GLY C 2 225 ? 51.33975 9.19132 16.02405 1.000 226.33397 225 GLY C O 1
ATOM 6133 N N . LEU C 2 226 ? 49.22344 9.48919 16.74587 1.000 190.01970 226 LEU C N 1
ATOM 6134 C CA . LEU C 2 226 ? 49.58256 10.70025 17.47645 1.000 193.45516 226 LEU C CA 1
ATOM 6135 C C . LEU C 2 226 ? 50.75222 10.43588 18.41282 1.000 197.64232 226 LEU C C 1
ATOM 6136 O O . LEU C 2 226 ? 51.74802 11.17034 18.40237 1.000 201.07697 226 LEU C O 1
ATOM 6152 N N . LEU C 2 227 ? 50.67182 9.36165 19.20283 1.000 179.82537 227 LEU C N 1
ATOM 6153 C CA . LEU C 2 227 ? 51.76134 9.08299 20.13142 1.000 182.34737 227 LEU C CA 1
ATOM 6154 C C . LEU C 2 227 ? 53.06238 8.92210 19.36224 1.000 185.61758 227 LEU C C 1
ATOM 6155 O O . LEU C 2 227 ? 54.08388 9.52429 19.71777 1.000 192.65420 227 LEU C O 1
ATOM 6171 N N . GLN C 2 228 ? 53.01596 8.19213 18.24512 1.000 192.00460 228 GLN C N 1
ATOM 6172 C CA . GLN C 2 228 ? 54.21717 8.00856 17.44153 1.000 193.20065 228 GLN C CA 1
ATOM 6173 C C . GLN C 2 228 ? 54.77556 9.35268 16.99751 1.000 195.35345 228 GLN C C 1
ATOM 6174 O O . GLN C 2 228 ? 55.99019 9.57907 17.06391 1.000 196.37328 228 GLN C O 1
ATOM 6188 N N . GLU C 2 229 ? 53.90080 10.28026 16.59773 1.000 189.94826 229 GLU C N 1
ATOM 6189 C CA . GLU C 2 229 ? 54.37996 11.60064 16.20486 1.000 191.18780 229 GLU C CA 1
ATOM 6190 C C . GLU C 2 229 ? 55.12568 12.27100 17.35477 1.000 193.14178 229 GLU C C 1
ATOM 6191 O O . GLU C 2 229 ? 56.21383 12.82441 17.15666 1.000 190.63616 229 GLU C O 1
ATOM 6203 N N . GLN C 2 230 ? 54.57608 12.20876 18.57296 1.000 191.89167 230 GLN C N 1
ATOM 6204 C CA . GLN C 2 230 ? 55.27857 12.80983 19.70224 1.000 191.39780 230 GLN C CA 1
ATOM 6205 C C . GLN C 2 230 ? 56.55253 12.04973 20.04125 1.000 191.29696 230 GLN C C 1
ATOM 6206 O O . GLN C 2 230 ? 57.45850 12.62298 20.65487 1.000 194.99628 230 GLN C O 1
ATOM 6220 N N . LEU C 2 231 ? 56.64088 10.77667 19.65678 1.000 209.21188 231 LEU C N 1
ATOM 6221 C CA . LEU C 2 231 ? 57.87941 10.02561 19.79836 1.000 217.89837 231 LEU C CA 1
ATOM 6222 C C . LEU C 2 231 ? 58.84092 10.27442 18.64505 1.000 220.03088 231 LEU C C 1
ATOM 6223 O O . LEU C 2 231 ? 60.01478 9.90297 18.74790 1.000 230.93828 231 LEU C O 1
ATOM 6239 N N . ALA C 2 232 ? 58.37474 10.89805 17.55918 1.000 198.68206 232 ALA C N 1
ATOM 6240 C CA . ALA C 2 232 ? 59.26329 11.20169 16.44307 1.000 199.53361 232 ALA C CA 1
ATOM 6241 C C . ALA C 2 232 ? 60.33979 12.19651 16.85159 1.000 200.33096 232 ALA C C 1
ATOM 6242 O O . ALA C 2 232 ? 61.51270 12.04006 16.49160 1.000 206.60664 232 ALA C O 1
ATOM 6249 N N . HIS C 2 233 ? 59.95689 13.23016 17.59659 1.000 196.42476 233 HIS C N 1
ATOM 6250 C CA . HIS C 2 233 ? 60.89038 14.26236 18.03878 1.000 199.14426 233 HIS C CA 1
ATOM 6251 C C . HIS C 2 233 ? 61.38059 13.92766 19.44737 1.000 197.82145 233 HIS C C 1
ATOM 6252 O O . HIS C 2 233 ? 61.00102 14.53506 20.44994 1.000 194.85681 233 HIS C O 1
ATOM 6266 N N . GLN C 2 234 ? 62.24260 12.91552 19.49148 1.000 197.20714 234 GLN C N 1
ATOM 6267 C CA . GLN C 2 234 ? 62.84996 12.42928 20.72355 1.000 195.88234 234 GLN C CA 1
ATOM 6268 C C . GLN C 2 234 ? 64.11212 11.67559 20.32610 1.000 194.74558 234 GLN C C 1
ATOM 6269 O O . GLN C 2 234 ? 64.34087 11.39941 19.14558 1.000 194.46652 234 GLN C O 1
ATOM 6283 N N . ASN C 2 235 ? 64.93960 11.37160 21.32502 1.000 193.32893 235 ASN C N 1
ATOM 6284 C CA . ASN C 2 235 ? 66.18365 10.62391 21.13283 1.000 197.43879 235 ASN C CA 1
ATOM 6285 C C . ASN C 2 235 ? 66.12709 9.64096 19.96443 1.000 205.13565 235 ASN C C 1
ATOM 6286 O O . ASN C 2 235 ? 65.33958 8.69662 19.96734 1.000 208.00506 235 ASN C O 1
ATOM 6297 N N . PRO C 2 239 ? 57.06878 8.98743 26.55213 1.000 176.16995 239 PRO C N 1
ATOM 6298 C CA . PRO C 2 239 ? 57.18387 10.16122 27.42592 1.000 176.04038 239 PRO C CA 1
ATOM 6299 C C . PRO C 2 239 ? 56.31057 11.33028 26.98049 1.000 175.66337 239 PRO C C 1
ATOM 6300 O O . PRO C 2 239 ? 55.59254 11.21711 25.98678 1.000 178.10658 239 PRO C O 1
ATOM 6311 N N . GLU C 2 240 ? 56.39357 12.44284 27.71379 1.000 172.04840 240 GLU C N 1
ATOM 6312 C CA . GLU C 2 240 ? 55.63913 13.65758 27.42060 1.000 167.78149 240 GLU C CA 1
ATOM 6313 C C . GLU C 2 240 ? 54.19025 13.34779 27.05579 1.000 169.00749 240 GLU C C 1
ATOM 6314 O O . GLU C 2 240 ? 53.64329 13.91779 26.10596 1.000 171.20604 240 GLU C O 1
ATOM 6326 N N . LEU C 2 241 ? 53.55962 12.45268 27.82262 1.000 180.64009 241 LEU C N 1
ATOM 6327 C CA . LEU C 2 241 ? 52.16892 12.08907 27.57110 1.000 182.09831 241 LEU C CA 1
ATOM 6328 C C . LEU C 2 241 ? 51.23323 13.29458 27.63859 1.000 179.20165 241 LEU C C 1
ATOM 6329 O O . LEU C 2 241 ? 50.20464 13.32246 26.94639 1.000 182.28435 241 LEU C O 1
ATOM 6345 N N . GLY C 2 242 ? 51.55501 14.28764 28.47258 1.000 177.77043 242 GLY C N 1
ATOM 6346 C CA . GLY C 2 242 ? 50.65273 15.41754 28.64503 1.000 178.12696 242 GLY C CA 1
ATOM 6347 C C . GLY C 2 242 ? 50.35491 16.13884 27.34305 1.000 176.82011 242 GLY C C 1
ATOM 6348 O O . GLY C 2 242 ? 49.20778 16.52906 27.08535 1.000 177.88373 242 GLY C O 1
ATOM 6352 N N . ALA C 2 243 ? 51.38187 16.34475 26.51890 1.000 188.02079 243 ALA C N 1
ATOM 6353 C CA . ALA C 2 243 ? 51.16469 16.93540 25.20516 1.000 190.06002 243 ALA C CA 1
ATOM 6354 C C . ALA C 2 243 ? 50.20519 16.08707 24.38319 1.000 189.55955 243 ALA C C 1
ATOM 6355 O O . ALA C 2 243 ? 49.39347 16.62002 23.61979 1.000 184.72163 243 ALA C O 1
ATOM 6362 N N . LEU C 2 244 ? 50.28475 14.76083 24.52237 1.000 199.82242 244 LEU C N 1
ATOM 6363 C CA . LEU C 2 244 ? 49.33965 13.89486 23.82550 1.000 195.81497 244 LEU C CA 1
ATOM 6364 C C . LEU C 2 244 ? 47.91734 14.13190 24.31535 1.000 187.08833 244 LEU C C 1
ATOM 6365 O O . LEU C 2 244 ? 46.97676 14.15911 23.51571 1.000 180.98730 244 LEU C O 1
ATOM 6381 N N . LEU C 2 245 ? 47.73589 14.29598 25.62850 1.000 174.65547 245 LEU C N 1
ATOM 6382 C CA . LEU C 2 245 ? 46.39743 14.58243 26.14159 1.000 173.25492 245 LEU C CA 1
ATOM 6383 C C . LEU C 2 245 ? 45.86197 15.89927 25.58861 1.000 170.60969 245 LEU C C 1
ATOM 6384 O O . LEU C 2 245 ? 44.69014 15.99172 25.19935 1.000 169.30074 245 LEU C O 1
ATOM 6400 N N . LYS C 2 246 ? 46.70079 16.93592 25.55733 1.000 175.15001 246 LYS C N 1
ATOM 6401 C CA . LYS C 2 246 ? 46.23854 18.21546 25.02047 1.000 177.91409 246 LYS C CA 1
ATOM 6402 C C . LYS C 2 246 ? 45.92025 18.10408 23.53172 1.000 164.73103 246 LYS C C 1
ATOM 6403 O O . LYS C 2 246 ? 44.93984 18.68692 23.04959 1.000 152.22197 246 LYS C O 1
ATOM 6422 N N . GLN C 2 247 ? 46.74545 17.36642 22.78669 1.000 175.05945 247 GLN C N 1
ATOM 6423 C CA . GLN C 2 247 ? 46.48733 17.16137 21.36694 1.000 169.67540 247 GLN C CA 1
ATOM 6424 C C . GLN C 2 247 ? 45.19082 16.39349 21.15133 1.000 161.45836 247 GLN C C 1
ATOM 6425 O O . GLN C 2 247 ? 44.47555 16.63156 20.17467 1.000 152.48194 247 GLN C O 1
ATOM 6439 N N . VAL C 2 248 ? 44.87843 15.45590 22.04655 1.000 157.10075 248 VAL C N 1
ATOM 6440 C CA . VAL C 2 248 ? 43.60687 14.74301 21.97002 1.000 152.86402 248 VAL C CA 1
ATOM 6441 C C . VAL C 2 248 ? 42.44734 15.69243 22.24685 1.000 148.67714 248 VAL C C 1
ATOM 6442 O O . VAL C 2 248 ? 41.38802 15.60834 21.60896 1.000 141.88420 248 VAL C O 1
ATOM 6455 N N . ASN C 2 249 ? 42.61582 16.59102 23.21812 1.000 158.90236 249 ASN C N 1
ATOM 6456 C CA . ASN C 2 249 ? 41.60775 17.62110 23.45241 1.000 154.93928 249 ASN C CA 1
ATOM 6457 C C . ASN C 2 249 ? 41.36758 18.42776 22.18091 1.000 150.56383 249 ASN C C 1
ATOM 6458 O O . ASN C 2 249 ? 40.22098 18.67389 21.78357 1.000 153.48321 249 ASN C O 1
ATOM 6469 N N . HIS C 2 250 ? 42.45286 18.82053 21.50848 1.000 147.50413 250 HIS C N 1
ATOM 6470 C CA . HIS C 2 250 ? 42.31690 19.59469 20.27901 1.000 139.82094 250 HIS C CA 1
ATOM 6471 C C . HIS C 2 250 ? 41.70891 18.76694 19.15024 1.000 124.65700 250 HIS C C 1
ATOM 6472 O O . HIS C 2 250 ? 41.01209 19.31570 18.29274 1.000 122.26636 250 HIS C O 1
ATOM 6486 N N . LEU C 2 251 ? 41.97633 17.45999 19.11410 1.000 140.20431 251 LEU C N 1
ATOM 6487 C CA . LEU C 2 251 ? 41.31661 16.60067 18.13657 1.000 138.95503 251 LEU C CA 1
ATOM 6488 C C . LEU C 2 251 ? 39.81098 16.59973 18.35276 1.000 129.28682 251 LEU C C 1
ATOM 6489 O O . LEU C 2 251 ? 39.03355 16.85935 17.42730 1.000 127.17934 251 LEU C O 1
ATOM 6505 N N . LEU C 2 252 ? 39.38260 16.30951 19.58287 1.000 128.71464 252 LEU C N 1
ATOM 6506 C CA . LEU C 2 252 ? 37.95479 16.30288 19.87389 1.000 119.23444 252 LEU C CA 1
ATOM 6507 C C . LEU C 2 252 ? 37.33481 17.65696 19.57500 1.000 123.78988 252 LEU C C 1
ATOM 6508 O O . LEU C 2 252 ? 36.14402 17.73962 19.25803 1.000 123.20640 252 LEU C O 1
ATOM 6524 N N . ARG C 2 253 ? 38.12226 18.72721 19.69419 1.000 130.22766 253 ARG C N 1
ATOM 6525 C CA . ARG C 2 253 ? 37.63360 20.05107 19.32403 1.000 127.29793 253 ARG C CA 1
ATOM 6526 C C . ARG C 2 253 ? 37.48799 20.18692 17.81029 1.000 122.23976 253 ARG C C 1
ATOM 6527 O O . ARG C 2 253 ? 36.48684 20.72699 17.32447 1.000 121.42572 253 ARG C O 1
ATOM 6548 N N . GLN C 2 254 ? 38.46954 19.69468 17.04915 1.000 126.00583 254 GLN C N 1
ATOM 6549 C CA . GLN C 2 254 ? 38.40322 19.77710 15.59203 1.000 128.26087 254 GLN C CA 1
ATOM 6550 C C . GLN C 2 254 ? 37.19094 19.02445 15.05831 1.000 134.84862 254 GLN C C 1
ATOM 6551 O O . GLN C 2 254 ? 36.40683 19.56511 14.26921 1.000 129.48627 254 GLN C O 1
ATOM 6565 N N . ALA C 2 255 ? 37.03039 17.76735 15.46455 1.000 133.02299 255 ALA C N 1
ATOM 6566 C CA . ALA C 2 255 ? 35.74935 17.10198 15.29865 1.000 110.79431 255 ALA C CA 1
ATOM 6567 C C . ALA C 2 255 ? 34.72675 17.77724 16.20467 1.000 116.04932 255 ALA C C 1
ATOM 6568 O O . ALA C 2 255 ? 35.07422 18.46982 17.16376 1.000 131.53922 255 ALA C O 1
ATOM 6575 N N . ASN C 2 256 ? 33.45141 17.59169 15.88737 1.000 105.28242 256 ASN C N 1
ATOM 6576 C CA . ASN C 2 256 ? 32.39546 18.26146 16.64462 1.000 103.53499 256 ASN C CA 1
ATOM 6577 C C . ASN C 2 256 ? 31.97139 17.40471 17.83999 1.000 104.71855 256 ASN C C 1
ATOM 6578 O O . ASN C 2 256 ? 30.81007 17.03181 18.00921 1.000 107.21518 256 ASN C O 1
ATOM 6589 N N . LEU C 2 257 ? 32.95502 17.11435 18.69311 1.000 112.76230 257 LEU C N 1
ATOM 6590 C CA . LEU C 2 257 ? 32.77752 16.24611 19.85293 1.000 114.21944 257 LEU C CA 1
ATOM 6591 C C . LEU C 2 257 ? 32.92690 17.07439 21.12149 1.000 115.74933 257 LEU C C 1
ATOM 6592 O O . LEU C 2 257 ? 34.02526 17.15670 21.69131 1.000 120.70153 257 LEU C O 1
ATOM 6608 N N . PRO C 2 258 ? 31.86855 17.71898 21.59423 1.000 111.13637 258 PRO C N 1
ATOM 6609 C CA . PRO C 2 258 ? 31.93280 18.45672 22.85642 1.000 120.31409 258 PRO C CA 1
ATOM 6610 C C . PRO C 2 258 ? 31.70355 17.52052 24.03737 1.000 132.80573 258 PRO C C 1
ATOM 6611 O O . PRO C 2 258 ? 31.52508 16.31479 23.88733 1.000 130.96114 258 PRO C O 1
ATOM 6622 N N . GLY C 2 259 ? 31.69989 18.10920 25.22980 1.000 124.24099 259 GLY C N 1
ATOM 6623 C CA . GLY C 2 259 ? 31.44182 17.37545 26.45269 1.000 122.05590 259 GLY C CA 1
ATOM 6624 C C . GLY C 2 259 ? 32.71162 17.08463 27.22750 1.000 124.57403 259 GLY C C 1
ATOM 6625 O O . GLY C 2 259 ? 33.82087 17.48604 26.86236 1.000 124.61433 259 GLY C O 1
ATOM 6629 N N . GLN C 2 260 ? 32.52540 16.37115 28.33520 1.000 122.52497 260 GLN C N 1
ATOM 6630 C CA . GLN C 2 260 ? 33.63051 15.96834 29.19319 1.000 126.88256 260 GLN C CA 1
ATOM 6631 C C . GLN C 2 260 ? 34.15562 14.61083 28.74825 1.000 125.45599 260 GLN C C 1
ATOM 6632 O O . GLN C 2 260 ? 33.37954 13.70629 28.42701 1.000 133.09265 260 GLN C O 1
ATOM 6646 N N . PHE C 2 261 ? 35.48072 14.47813 28.72193 1.000 132.97543 261 PHE C N 1
ATOM 6647 C CA . PHE C 2 261 ? 36.15147 13.27364 28.23483 1.000 130.79712 261 PHE C CA 1
ATOM 6648 C C . PHE C 2 261 ? 37.18919 12.83538 29.25734 1.000 141.32717 261 PHE C C 1
ATOM 6649 O O . PHE C 2 261 ? 38.38759 13.10768 29.10295 1.000 144.98932 261 PHE C O 1
ATOM 6666 N N . PRO C 2 262 ? 36.76353 12.15347 30.32205 1.000 137.64195 262 PRO C N 1
ATOM 6667 C CA . PRO C 2 262 ? 37.72879 11.63522 31.30604 1.000 140.50952 262 PRO C CA 1
ATOM 6668 C C . PRO C 2 262 ? 38.61310 10.57242 30.67151 1.000 137.62257 262 PRO C C 1
ATOM 6669 O O . PRO C 2 262 ? 38.11784 9.56946 30.15496 1.000 137.25394 262 PRO C O 1
ATOM 6680 N N . LEU C 2 263 ? 39.92747 10.78653 30.72234 1.000 155.72269 263 LEU C N 1
ATOM 6681 C CA . LEU C 2 263 ? 40.87431 9.93780 30.01350 1.000 153.20168 263 LEU C CA 1
ATOM 6682 C C . LEU C 2 263 ? 42.04958 9.56349 30.90672 1.000 160.76753 263 LEU C C 1
ATOM 6683 O O . LEU C 2 263 ? 42.38612 10.26807 31.85975 1.000 164.94029 263 LEU C O 1
ATOM 6699 N N . LEU C 2 264 ? 42.64935 8.41950 30.59649 1.000 155.55924 264 LEU C N 1
ATOM 6700 C CA . LEU C 2 264 ? 43.91452 7.98259 31.16649 1.000 158.09287 264 LEU C CA 1
ATOM 6701 C C . LEU C 2 264 ? 44.78441 7.49980 30.01827 1.000 154.83715 264 LEU C C 1
ATOM 6702 O O . LEU C 2 264 ? 44.29302 6.83199 29.10478 1.000 154.92032 264 LEU C O 1
ATOM 6718 N N . VAL C 2 265 ? 46.06805 7.83162 30.05754 1.000 153.91409 265 VAL C N 1
ATOM 6719 C CA . VAL C 2 265 ? 46.99920 7.44062 29.00737 1.000 158.27461 265 VAL C CA 1
ATOM 6720 C C . VAL C 2 265 ? 48.22591 6.82797 29.66301 1.000 162.03970 265 VAL C C 1
ATOM 6721 O O . VAL C 2 265 ? 48.78680 7.40399 30.60647 1.000 169.60380 265 VAL C O 1
ATOM 6734 N N . GLY C 2 266 ? 48.63629 5.65340 29.17180 1.000 169.27137 266 GLY C N 1
ATOM 6735 C CA . GLY C 2 266 ? 49.76653 4.95609 29.72705 1.000 174.55149 266 GLY C CA 1
ATOM 6736 C C . GLY C 2 266 ? 50.68329 4.44466 28.63273 1.000 172.63624 266 GLY C C 1
ATOM 6737 O O . GLY C 2 266 ? 50.27190 4.21753 27.49281 1.000 167.45493 266 GLY C O 1
ATOM 6741 N N . TYR C 2 267 ? 51.94918 4.26479 29.01036 1.000 167.59197 267 TYR C N 1
ATOM 6742 C CA . TYR C 2 267 ? 52.99412 3.83271 28.08667 1.000 176.66431 267 TYR C CA 1
ATOM 6743 C C . TYR C 2 267 ? 54.00322 3.01629 28.87279 1.000 183.28109 267 TYR C C 1
ATOM 6744 O O . TYR C 2 267 ? 54.56624 3.51829 29.85054 1.000 183.54069 267 TYR C O 1
ATOM 6762 N N . TYR C 2 268 ? 54.22949 1.77189 28.46269 1.000 196.29889 268 TYR C N 1
ATOM 6763 C CA . TYR C 2 268 ? 55.19217 0.90837 29.12817 1.000 198.20647 268 TYR C CA 1
ATOM 6764 C C . TYR C 2 268 ? 56.28348 0.50007 28.15140 1.000 199.81899 268 TYR C C 1
ATOM 6765 O O . TYR C 2 268 ? 55.99483 0.01140 27.04965 1.000 202.88658 268 TYR C O 1
ATOM 6783 N N . HIS C 2 269 ? 57.53149 0.69857 28.56260 1.000 191.21488 269 HIS C N 1
ATOM 6784 C CA . HIS C 2 269 ? 58.69103 0.19607 27.84026 1.000 194.57122 269 HIS C CA 1
ATOM 6785 C C . HIS C 2 269 ? 59.23446 -1.00703 28.60359 1.000 199.82318 269 HIS C C 1
ATOM 6786 O O . HIS C 2 269 ? 59.58007 -0.89722 29.79134 1.000 204.19295 269 HIS C O 1
ATOM 6800 N N . ARG C 2 270 ? 59.28409 -2.15299 27.91570 1.000 200.37174 270 ARG C N 1
ATOM 6801 C CA . ARG C 2 270 ? 59.62169 -3.42219 28.55250 1.000 202.96768 270 ARG C CA 1
ATOM 6802 C C . ARG C 2 270 ? 61.09376 -3.48227 28.93517 1.000 215.56339 270 ARG C C 1
ATOM 6803 O O . ARG C 2 270 ? 61.43612 -3.83972 30.06817 1.000 219.46925 270 ARG C O 1
ATOM 6824 N N . GLU C 2 271 ? 61.98252 -3.14109 28.00079 1.000 230.75844 271 GLU C N 1
ATOM 6825 C CA . GLU C 2 271 ? 63.41022 -3.24874 28.27896 1.000 231.29746 271 GLU C CA 1
ATOM 6826 C C . GLU C 2 271 ? 63.85804 -2.20863 29.29750 1.000 231.54149 271 GLU C C 1
ATOM 6827 O O . GLU C 2 271 ? 64.78149 -2.46643 30.07828 1.000 231.96820 271 GLU C O 1
ATOM 6839 N N . LEU C 2 272 ? 63.22083 -1.04002 29.31038 1.000 242.88543 272 LEU C N 1
ATOM 6840 C CA . LEU C 2 272 ? 63.46578 -0.03626 30.33505 1.000 239.20906 272 LEU C CA 1
ATOM 6841 C C . LEU C 2 272 ? 62.63002 -0.27085 31.58592 1.000 230.99002 272 LEU C C 1
ATOM 6842 O O . LEU C 2 272 ? 62.71875 0.52293 32.52731 1.000 229.28273 272 LEU C O 1
ATOM 6858 N N . LYS C 2 273 ? 61.81923 -1.32816 31.60728 1.000 218.27973 273 LYS C N 1
ATOM 6859 C CA . LYS C 2 273 ? 60.99264 -1.69025 32.75814 1.000 218.05547 273 LYS C CA 1
ATOM 6860 C C . LYS C 2 273 ? 60.32869 -0.46040 33.36843 1.000 217.42892 273 LYS C C 1
ATOM 6861 O O . LYS C 2 273 ? 60.33105 -0.26122 34.58464 1.000 214.06216 273 LYS C O 1
ATOM 6880 N N . ASN C 2 274 ? 59.74804 0.37952 32.50809 1.000 227.96454 274 ASN C N 1
ATOM 6881 C CA . ASN C 2 274 ? 59.21071 1.65782 32.96281 1.000 225.87251 274 ASN C CA 1
ATOM 6882 C C . ASN C 2 274 ? 57.78325 1.85178 32.47598 1.000 219.40426 274 ASN C C 1
ATOM 6883 O O . ASN C 2 274 ? 57.48747 1.63304 31.29775 1.000 221.32937 274 ASN C O 1
ATOM 6894 N N . LEU C 2 275 ? 56.90989 2.27979 33.38729 1.000 188.44335 275 LEU C N 1
ATOM 6895 C CA . LEU C 2 275 ? 55.52690 2.62850 33.08561 1.000 187.09372 275 LEU C CA 1
ATOM 6896 C C . LEU C 2 275 ? 55.32332 4.10782 33.38395 1.000 184.10934 275 LEU C C 1
ATOM 6897 O O . LEU C 2 275 ? 55.68774 4.57733 34.46744 1.000 179.61772 275 LEU C O 1
ATOM 6913 N N . ILE C 2 276 ? 54.75184 4.84189 32.43021 1.000 176.37632 276 ILE C N 1
ATOM 6914 C CA . ILE C 2 276 ? 54.42471 6.25244 32.61679 1.000 175.04496 276 ILE C CA 1
ATOM 6915 C C . ILE C 2 276 ? 52.92692 6.42719 32.39749 1.000 178.70461 276 ILE C C 1
ATOM 6916 O O . ILE C 2 276 ? 52.36391 5.88322 31.43738 1.000 179.31599 276 ILE C O 1
ATOM 6932 N N . LEU C 2 277 ? 52.28577 7.17958 33.29622 1.000 188.80177 277 LEU C N 1
ATOM 6933 C CA . LEU C 2 277 ? 50.83491 7.29261 33.34098 1.000 190.24904 277 LEU C CA 1
ATOM 6934 C C . LEU C 2 277 ? 50.41041 8.72545 33.62180 1.000 189.32469 277 LEU C C 1
ATOM 6935 O O . LEU C 2 277 ? 51.02558 9.41400 34.44119 1.000 193.49130 277 LEU C O 1
ATOM 6951 N N . VAL C 2 278 ? 49.34755 9.16469 32.94711 1.000 187.49662 278 VAL C N 1
ATOM 6952 C CA . VAL C 2 278 ? 48.74627 10.46881 33.20624 1.000 184.98641 278 VAL C CA 1
ATOM 6953 C C . VAL C 2 278 ? 47.23255 10.32584 33.11613 1.000 173.61839 278 VAL C C 1
ATOM 6954 O O . VAL C 2 278 ? 46.71165 9.54125 32.31723 1.000 166.83058 278 VAL C O 1
ATOM 6967 N N . SER C 2 279 ? 46.52385 11.08095 33.95792 1.000 175.14640 279 SER C N 1
ATOM 6968 C CA . SER C 2 279 ? 45.07424 10.99970 34.05446 1.000 173.95722 279 SER C CA 1
ATOM 6969 C C . SER C 2 279 ? 44.46196 12.38997 34.06142 1.000 170.44421 279 SER C C 1
ATOM 6970 O O . SER C 2 279 ? 44.93938 13.28636 34.76465 1.000 173.55186 279 SER C O 1
ATOM 6978 N N . ALA C 2 280 ? 43.39485 12.55906 33.28200 1.000 172.27046 280 ALA C N 1
ATOM 6979 C CA . ALA C 2 280 ? 42.59730 13.78367 33.24898 1.000 173.96462 280 ALA C CA 1
ATOM 6980 C C . ALA C 2 280 ? 41.13622 13.34980 33.35356 1.000 174.60899 280 ALA C C 1
ATOM 6981 O O . ALA C 2 280 ? 40.48057 13.12841 32.33293 1.000 170.75020 280 ALA C O 1
ATOM 6988 N N . GLY C 2 281 ? 40.64118 13.20342 34.58375 1.000 189.24870 281 GLY C N 1
ATOM 6989 C CA . GLY C 2 281 ? 39.25183 12.85074 34.81052 1.000 192.72792 281 GLY C CA 1
ATOM 6990 C C . GLY C 2 281 ? 39.03178 11.52508 35.51462 1.000 189.80406 281 GLY C C 1
ATOM 6991 O O . GLY C 2 281 ? 38.15609 11.41798 36.37913 1.000 193.56026 281 GLY C O 1
ATOM 6995 N N . LEU C 2 282 ? 39.81764 10.50935 35.16158 1.000 170.09082 282 LEU C N 1
ATOM 6996 C CA . LEU C 2 282 ? 39.60719 9.15773 35.66393 1.000 164.07327 282 LEU C CA 1
ATOM 6997 C C . LEU C 2 282 ? 40.40376 8.90089 36.93571 1.000 173.22945 282 LEU C C 1
ATOM 6998 O O . LEU C 2 282 ? 41.57453 9.27826 37.04010 1.000 174.11082 282 LEU C O 1
ATOM 7014 N N . ASN C 2 283 ? 39.75815 8.24850 37.89955 1.000 174.81825 283 ASN C N 1
ATOM 7015 C CA . ASN C 2 283 ? 40.44991 7.76646 39.08502 1.000 169.63944 283 ASN C CA 1
ATOM 7016 C C . ASN C 2 283 ? 41.18628 6.47154 38.76269 1.000 174.16572 283 ASN C C 1
ATOM 7017 O O . ASN C 2 283 ? 40.80207 5.72709 37.85564 1.000 172.44373 283 ASN C O 1
ATOM 7028 N N . ALA C 2 284 ? 42.24019 6.19098 39.52290 1.000 229.08160 284 ALA C N 1
ATOM 7029 C CA . ALA C 2 284 ? 43.01647 4.98404 39.26529 1.000 229.16487 284 ALA C CA 1
ATOM 7030 C C . ALA C 2 284 ? 44.08877 4.82513 40.33240 1.000 232.39213 284 ALA C C 1
ATOM 7031 O O . ALA C 2 284 ? 44.48965 5.79140 40.98554 1.000 237.61635 284 ALA C O 1
ATOM 7038 N N . THR C 2 285 ? 44.55145 3.58439 40.48894 1.000 187.93887 285 THR C N 1
ATOM 7039 C CA . THR C 2 285 ? 45.61816 3.24324 41.41872 1.000 192.20819 285 THR C CA 1
ATOM 7040 C C . THR C 2 285 ? 46.48374 2.14575 40.81613 1.000 191.92827 285 THR C C 1
ATOM 7041 O O . THR C 2 285 ? 46.05283 1.40737 39.92835 1.000 191.39722 285 THR C O 1
ATOM 7052 N N . LEU C 2 286 ? 47.71038 2.04067 41.32020 1.000 194.77600 286 LEU C N 1
ATOM 7053 C CA . LEU C 2 286 ? 48.59866 0.93812 40.96174 1.000 195.19055 286 LEU C CA 1
ATOM 7054 C C . LEU C 2 286 ? 49.70903 0.79740 42.00009 1.000 201.53990 286 LEU C C 1
ATOM 7055 O O . LEU C 2 286 ? 50.38946 -0.22662 42.06156 1.000 202.07237 286 LEU C O 1
ATOM 7071 N N . GLY C 2 289 ? 52.86032 -4.12153 42.82576 1.000 209.32639 289 GLY C N 1
ATOM 7072 C CA . GLY C 2 289 ? 53.32207 -2.74730 42.86563 1.000 207.65522 289 GLY C CA 1
ATOM 7073 C C . GLY C 2 289 ? 54.36341 -2.50744 43.94095 1.000 204.04566 289 GLY C C 1
ATOM 7074 O O . GLY C 2 289 ? 54.77391 -3.43573 44.63928 1.000 214.62588 289 GLY C O 1
ATOM 7078 N N . GLU C 2 290 ? 54.78696 -1.25370 44.07429 1.000 191.98983 290 GLU C N 1
ATOM 7079 C CA . GLU C 2 290 ? 55.81622 -0.88211 45.03823 1.000 191.02216 290 GLU C CA 1
ATOM 7080 C C . GLU C 2 290 ? 55.24283 -0.05371 46.18287 1.000 188.87278 290 GLU C C 1
ATOM 7081 O O . GLU C 2 290 ? 54.07092 -0.18700 46.53322 1.000 189.46880 290 GLU C O 1
ATOM 7093 N N . GLN C 2 292 ? 51.75967 0.91934 46.58125 1.000 177.12385 292 GLN C N 1
ATOM 7094 C CA . GLN C 2 292 ? 50.70206 1.41841 45.71075 1.000 182.96940 292 GLN C CA 1
ATOM 7095 C C . GLN C 2 292 ? 50.84038 2.91926 45.47965 1.000 183.77028 292 GLN C C 1
ATOM 7096 O O . GLN C 2 292 ? 51.29367 3.65631 46.35593 1.000 168.14855 292 GLN C O 1
ATOM 7110 N N . VAL C 2 293 ? 50.44908 3.36417 44.28884 1.000 198.16850 293 VAL C N 1
ATOM 7111 C CA . VAL C 2 293 ? 50.37072 4.78100 43.95912 1.000 200.47724 293 VAL C CA 1
ATOM 7112 C C . VAL C 2 293 ? 49.01043 5.03875 43.32699 1.000 201.42290 293 VAL C C 1
ATOM 7113 O O . VAL C 2 293 ? 48.60930 4.32901 42.39776 1.000 206.35749 293 VAL C O 1
ATOM 7126 N N . GLN C 2 294 ? 48.30030 6.04187 43.83545 1.000 175.17485 294 GLN C N 1
ATOM 7127 C CA . GLN C 2 294 ? 47.00735 6.43143 43.28670 1.000 185.76588 294 GLN C CA 1
ATOM 7128 C C . GLN C 2 294 ? 47.22109 7.54088 42.26360 1.000 180.95282 294 GLN C C 1
ATOM 7129 O O . GLN C 2 294 ? 47.76258 8.60231 42.59450 1.000 182.83907 294 GLN C O 1
ATOM 7143 N N . ILE C 2 295 ? 46.80281 7.29133 41.02124 1.000 196.78258 295 ILE C N 1
ATOM 7144 C CA . ILE C 2 295 ? 46.94859 8.29025 39.97201 1.000 192.17480 295 ILE C CA 1
ATOM 7145 C C . ILE C 2 295 ? 46.04905 9.47833 40.28464 1.000 185.87312 295 ILE C C 1
ATOM 7146 O O . ILE C 2 295 ? 44.94499 9.32354 40.82644 1.000 187.34261 295 ILE C O 1
ATOM 7162 N N . SER C 2 296 ? 46.52295 10.67449 39.94465 1.000 195.16440 296 SER C N 1
ATOM 7163 C CA . SER C 2 296 ? 45.74228 11.88157 40.16914 1.000 194.65812 296 SER C CA 1
ATOM 7164 C C . SER C 2 296 ? 44.43809 11.83540 39.38276 1.000 193.85898 296 SER C C 1
ATOM 7165 O O . SER C 2 296 ? 44.37907 11.30536 38.26778 1.000 195.55348 296 SER C O 1
ATOM 7173 N N . ASN C 2 297 ? 43.38437 12.39392 39.97726 1.000 200.37894 297 ASN C N 1
ATOM 7174 C CA . ASN C 2 297 ? 42.07816 12.38910 39.32954 1.000 194.51379 297 ASN C CA 1
ATOM 7175 C C . ASN C 2 297 ? 42.11071 13.17803 38.02681 1.000 195.15738 297 ASN C C 1
ATOM 7176 O O . ASN C 2 297 ? 41.71196 12.67471 36.97015 1.000 195.41000 297 ASN C O 1
ATOM 7187 N N . GLY C 2 298 ? 42.58893 14.41751 38.08298 1.000 191.58311 298 GLY C N 1
ATOM 7188 C CA . GLY C 2 298 ? 42.68604 15.25226 36.90640 1.000 173.21714 298 GLY C CA 1
ATOM 7189 C C . GLY C 2 298 ? 41.35153 15.86226 36.52297 1.000 174.53878 298 GLY C C 1
ATOM 7190 O O . GLY C 2 298 ? 40.29609 15.54828 37.07599 1.000 172.69884 298 GLY C O 1
ATOM 7194 N N . VAL C 2 299 ? 41.40775 16.75781 35.54714 1.000 174.80036 299 VAL C N 1
ATOM 7195 C CA . VAL C 2 299 ? 40.23332 17.44362 35.01572 1.000 167.14011 299 VAL C CA 1
ATOM 7196 C C . VAL C 2 299 ? 39.94417 16.86646 33.63502 1.000 164.21908 299 VAL C C 1
ATOM 7197 O O . VAL C 2 299 ? 40.81770 16.91618 32.76092 1.000 164.21895 299 VAL C O 1
ATOM 7210 N N . PRO C 2 300 ? 38.74265 16.32169 33.38552 1.000 200.26821 300 PRO C N 1
ATOM 7211 C CA . PRO C 2 300 ? 38.47120 15.71519 32.07280 1.000 192.69130 300 PRO C CA 1
ATOM 7212 C C . PRO C 2 300 ? 38.80639 16.62068 30.89666 1.000 194.78972 300 PRO C C 1
ATOM 7213 O O . PRO C 2 300 ? 38.83671 17.84873 31.03036 1.000 200.57323 300 PRO C O 1
ATOM 7224 N N . LEU C 2 301 ? 39.07407 16.01244 29.74205 1.000 181.27697 301 LEU C N 1
ATOM 7225 C CA . LEU C 2 301 ? 39.37293 16.76550 28.53674 1.000 174.00755 301 LEU C CA 1
ATOM 7226 C C . LEU C 2 301 ? 38.10767 17.42344 27.99318 1.000 169.98240 301 LEU C C 1
ATOM 7227 O O . LEU C 2 301 ? 36.98470 17.13478 28.41844 1.000 165.00890 301 LEU C O 1
ATOM 7243 N N . GLY C 2 302 ? 38.30480 18.32543 27.03652 1.000 166.46509 302 GLY C N 1
ATOM 7244 C CA . GLY C 2 302 ? 37.22950 19.16157 26.56068 1.000 160.07121 302 GLY C CA 1
ATOM 7245 C C . GLY C 2 302 ? 36.86076 20.27492 27.50982 1.000 163.58908 302 GLY C C 1
ATOM 7246 O O . GLY C 2 302 ? 35.96128 21.06498 27.19679 1.000 159.72529 302 GLY C O 1
ATOM 7250 N N . THR C 2 303 ? 37.53223 20.35908 28.65712 1.000 166.03586 303 THR C N 1
ATOM 7251 C CA . THR C 2 303 ? 37.28469 21.37463 29.66709 1.000 171.39284 303 THR C CA 1
ATOM 7252 C C . THR C 2 303 ? 38.63073 21.89030 30.15457 1.000 176.46153 303 THR C C 1
ATOM 7253 O O . THR C 2 303 ? 39.67078 21.26566 29.93057 1.000 175.57666 303 THR C O 1
ATOM 7264 N N . LEU C 2 304 ? 38.60645 23.04927 30.81303 1.000 197.30289 304 LEU C N 1
ATOM 7265 C CA . LEU C 2 304 ? 39.78356 23.73086 31.35111 1.000 200.67852 304 LEU C CA 1
ATOM 7266 C C . LEU C 2 304 ? 40.66675 24.31072 30.25341 1.000 200.91503 304 LEU C C 1
ATOM 7267 O O . LEU C 2 304 ? 41.66071 24.98050 30.56377 1.000 204.69442 304 LEU C O 1
ATOM 7283 N N . GLY C 2 305 ? 40.33363 24.09559 28.98168 1.000 202.00262 305 GLY C N 1
ATOM 7284 C CA . GLY C 2 305 ? 41.18751 24.52725 27.89230 1.000 201.13591 305 GLY C CA 1
ATOM 7285 C C . GLY C 2 305 ? 42.37373 23.59917 27.73844 1.000 210.15680 305 GLY C C 1
ATOM 7286 O O . GLY C 2 305 ? 42.58871 23.01669 26.67141 1.000 203.11928 305 GLY C O 1
ATOM 7290 N N . ASN C 2 306 ? 43.14502 23.45043 28.81250 1.000 232.38789 306 ASN C N 1
ATOM 7291 C CA . ASN C 2 306 ? 44.28901 22.54582 28.83425 1.000 236.36615 306 ASN C CA 1
ATOM 7292 C C . ASN C 2 306 ? 44.45089 22.02383 30.25329 1.000 237.79221 306 ASN C C 1
ATOM 7293 O O . ASN C 2 306 ? 44.64535 22.81179 31.18450 1.000 234.78442 306 ASN C O 1
ATOM 7304 N N . ALA C 2 307 ? 44.36550 20.70011 30.41527 1.000 222.32523 307 ALA C N 1
ATOM 7305 C CA . ALA C 2 307 ? 44.42175 20.11232 31.75110 1.000 222.64102 307 ALA C CA 1
ATOM 7306 C C . ALA C 2 307 ? 45.76225 20.38540 32.42604 1.000 226.65071 307 ALA C C 1
ATOM 7307 O O . ALA C 2 307 ? 45.80511 20.73450 33.61180 1.000 227.49042 307 ALA C O 1
ATOM 7314 N N . TYR C 2 308 ? 46.86892 20.24146 31.69008 1.000 209.41848 308 TYR C N 1
ATOM 7315 C CA . TYR C 2 308 ? 48.20773 20.54918 32.19818 1.000 208.28168 308 TYR C CA 1
ATOM 7316 C C . TYR C 2 308 ? 48.49448 19.76695 33.48904 1.000 205.84728 308 TYR C C 1
ATOM 7317 O O . TYR C 2 308 ? 48.65352 20.32530 34.57473 1.000 206.28191 308 TYR C O 1
ATOM 7335 N N . LEU C 2 309 ? 48.55535 18.44054 33.34138 1.000 224.05775 309 LEU C N 1
ATOM 7336 C CA . LEU C 2 309 ? 48.63959 17.51015 34.46607 1.000 222.19929 309 LEU C CA 1
ATOM 7337 C C . LEU C 2 309 ? 49.99093 16.78580 34.47321 1.000 219.35495 309 LEU C C 1
ATOM 7338 O O . LEU C 2 309 ? 50.85786 17.03491 33.63268 1.000 227.85061 309 LEU C O 1
ATOM 7354 N N . ASN C 2 310 ? 50.16744 15.87243 35.44294 1.000 202.18409 310 ASN C N 1
ATOM 7355 C CA . ASN C 2 310 ? 51.46260 15.27463 35.74764 1.000 207.13166 310 ASN C CA 1
ATOM 7356 C C . ASN C 2 310 ? 51.60754 13.85903 35.17788 1.000 208.07030 310 ASN C C 1
ATOM 7357 O O . ASN C 2 310 ? 50.68371 13.29079 34.59138 1.000 202.33764 310 ASN C O 1
ATOM 7368 N N . GLN C 2 311 ? 52.80375 13.28500 35.37418 1.000 205.38287 311 GLN C N 1
ATOM 7369 C CA . GLN C 2 311 ? 53.14252 11.92511 34.95760 1.000 185.60947 311 GLN C CA 1
ATOM 7370 C C . GLN C 2 311 ? 53.70545 11.14626 36.14618 1.000 192.02854 311 GLN C C 1
ATOM 7371 O O . GLN C 2 311 ? 53.59502 11.60103 37.28894 1.000 194.52693 311 GLN C O 1
ATOM 7385 N N . LEU C 2 312 ? 54.29763 9.97542 35.89998 1.000 189.66713 312 LEU C N 1
ATOM 7386 C CA . LEU C 2 312 ? 54.88334 9.17720 36.97163 1.000 187.99645 312 LEU C CA 1
ATOM 7387 C C . LEU C 2 312 ? 55.67804 8.02135 36.38071 1.000 180.51621 312 LEU C C 1
ATOM 7388 O O . LEU C 2 312 ? 55.23523 7.40256 35.41652 1.000 174.01554 312 LEU C O 1
ATOM 7404 N N . SER C 2 313 ? 56.83241 7.71836 36.97825 1.000 200.31729 313 SER C N 1
ATOM 7405 C CA . SER C 2 313 ? 57.65149 6.57594 36.57886 1.000 191.75140 313 SER C CA 1
ATOM 7406 C C . SER C 2 313 ? 57.92972 5.72049 37.80705 1.000 193.22245 313 SER C C 1
ATOM 7407 O O . SER C 2 313 ? 58.49904 6.21213 38.78838 1.000 199.84766 313 SER C O 1
ATOM 7415 N N . GLN C 2 314 ? 57.53254 4.44733 37.75231 1.000 201.03911 314 GLN C N 1
ATOM 7416 C CA . GLN C 2 314 ? 57.73315 3.51542 38.85689 1.000 204.62364 314 GLN C CA 1
ATOM 7417 C C . GLN C 2 314 ? 58.90748 2.57143 38.64749 1.000 207.06112 314 GLN C C 1
ATOM 7418 O O . GLN C 2 314 ? 59.46782 2.07387 39.62942 1.000 211.38704 314 GLN C O 1
ATOM 7432 N N . ARG C 2 315 ? 59.29000 2.30744 37.39635 1.000 210.66107 315 ARG C N 1
ATOM 7433 C CA . ARG C 2 315 ? 60.47386 1.50532 37.08921 1.000 213.62189 315 ARG C CA 1
ATOM 7434 C C . ARG C 2 315 ? 60.31798 0.07389 37.60360 1.000 216.31542 315 ARG C C 1
ATOM 7435 O O . ARG C 2 315 ? 61.20996 -0.48315 38.24746 1.000 218.75354 315 ARG C O 1
ATOM 7456 N N . CYS C 2 316 ? 59.16568 -0.52277 37.31520 1.000 237.18267 316 CYS C N 1
ATOM 7457 C CA . CYS C 2 316 ? 58.87997 -1.90674 37.66395 1.000 239.64271 316 CYS C CA 1
ATOM 7458 C C . CYS C 2 316 ? 58.79860 -2.75845 36.40187 1.000 235.13675 316 CYS C C 1
ATOM 7459 O O . CYS C 2 316 ? 58.78001 -2.25179 35.27713 1.000 236.30222 316 CYS C O 1
ATOM 7467 N N . ASP C 2 317 ? 58.75126 -4.07480 36.60385 1.000 209.07448 317 ASP C N 1
ATOM 7468 C CA . ASP C 2 317 ? 58.63584 -5.03169 35.50963 1.000 212.57714 317 ASP C CA 1
ATOM 7469 C C . ASP C 2 317 ? 57.19968 -5.46220 35.25516 1.000 211.93961 317 ASP C C 1
ATOM 7470 O O . ASP C 2 317 ? 56.79777 -5.61839 34.09813 1.000 208.49435 317 ASP C O 1
ATOM 7479 N N . ALA C 2 318 ? 56.42373 -5.66355 36.31499 1.000 217.41924 318 ALA C N 1
ATOM 7480 C CA . ALA C 2 318 ? 55.02313 -6.04372 36.22011 1.000 219.37728 318 ALA C CA 1
ATOM 7481 C C . ALA C 2 318 ? 54.21315 -5.10410 37.09544 1.000 219.93095 318 ALA C C 1
ATOM 7482 O O . ALA C 2 318 ? 54.67580 -4.68951 38.16316 1.000 219.31720 318 ALA C O 1
ATOM 7489 N N . TRP C 2 319 ? 53.00767 -4.76634 36.64390 1.000 208.33418 319 TRP C N 1
ATOM 7490 C CA . TRP C 2 319 ? 52.19007 -3.80842 37.36886 1.000 203.72315 319 TRP C CA 1
ATOM 7491 C C . TRP C 2 319 ? 50.72375 -4.20048 37.29816 1.000 199.02149 319 TRP C C 1
ATOM 7492 O O . TRP C 2 319 ? 50.28124 -4.91477 36.39166 1.000 195.88283 319 TRP C O 1
ATOM 7513 N N . GLN C 2 320 ? 49.97910 -3.70989 38.28790 1.000 196.63824 320 GLN C N 1
ATOM 7514 C CA . GLN C 2 320 ? 48.54208 -3.92331 38.41288 1.000 186.92630 320 GLN C CA 1
ATOM 7515 C C . GLN C 2 320 ? 47.90513 -2.56028 38.64501 1.000 186.35198 320 GLN C C 1
ATOM 7516 O O . GLN C 2 320 ? 48.05939 -1.98270 39.72636 1.000 185.46851 320 GLN C O 1
ATOM 7530 N N . CYS C 2 321 ? 47.19641 -2.04188 37.64316 1.000 186.61553 321 CYS C N 1
ATOM 7531 C CA . CYS C 2 321 ? 46.55464 -0.73564 37.74311 1.000 181.68837 321 CYS C CA 1
ATOM 7532 C C . CYS C 2 321 ? 45.05141 -0.90272 37.57936 1.000 173.83404 321 CYS C C 1
ATOM 7533 O O . CYS C 2 321 ? 44.58552 -1.41534 36.55708 1.000 167.74618 321 CYS C O 1
ATOM 7541 N N . GLN C 2 322 ? 44.29949 -0.46730 38.58185 1.000 173.43608 322 GLN C N 1
ATOM 7542 C CA . GLN C 2 322 ? 42.84925 -0.39068 38.48775 1.000 166.63580 322 GLN C CA 1
ATOM 7543 C C . GLN C 2 322 ? 42.45172 1.02905 38.11062 1.000 166.14016 322 GLN C C 1
ATOM 7544 O O . GLN C 2 322 ? 42.99523 1.99877 38.64568 1.000 174.83578 322 GLN C O 1
ATOM 7558 N N . ILE C 2 323 ? 41.51668 1.14280 37.17124 1.000 169.41269 323 ILE C N 1
ATOM 7559 C CA . ILE C 2 323 ? 41.07417 2.42531 36.63627 1.000 162.08820 323 ILE C CA 1
ATOM 7560 C C . ILE C 2 323 ? 39.55729 2.46949 36.74641 1.000 160.23448 323 ILE C C 1
ATOM 7561 O O . ILE C 2 323 ? 38.86910 1.59459 36.20699 1.000 161.52292 323 ILE C O 1
ATOM 7577 N N . TRP C 2 324 ? 39.03398 3.47845 37.43889 1.000 162.24154 324 TRP C N 1
ATOM 7578 C CA . TRP C 2 324 ? 37.59638 3.59997 37.60787 1.000 161.62412 324 TRP C CA 1
ATOM 7579 C C . TRP C 2 324 ? 37.15665 5.04308 37.41966 1.000 162.92802 324 TRP C C 1
ATOM 7580 O O . TRP C 2 324 ? 37.87501 5.99092 37.75802 1.000 165.52412 324 TRP C O 1
ATOM 7601 N N . GLY C 2 325 ? 35.95788 5.18479 36.85466 1.000 162.94012 325 GLY C N 1
ATOM 7602 C CA . GLY C 2 325 ? 35.27671 6.45695 36.76879 1.000 162.48033 325 GLY C CA 1
ATOM 7603 C C . GLY C 2 325 ? 33.78853 6.24350 36.96011 1.000 155.54752 325 GLY C C 1
ATOM 7604 O O . GLY C 2 325 ? 33.31577 5.10898 37.06551 1.000 158.30283 325 GLY C O 1
ATOM 7608 N N . THR C 2 326 ? 33.05304 7.35512 36.97624 1.000 151.25030 326 THR C N 1
ATOM 7609 C CA . THR C 2 326 ? 31.62229 7.30347 37.25319 1.000 155.66594 326 THR C CA 1
ATOM 7610 C C . THR C 2 326 ? 30.85844 6.37643 36.31422 1.000 148.32073 326 THR C C 1
ATOM 7611 O O . THR C 2 326 ? 29.70436 6.04543 36.61068 1.000 150.47307 326 THR C O 1
ATOM 7622 N N . GLY C 2 327 ? 31.46241 5.94801 35.20643 1.000 169.40913 327 GLY C N 1
ATOM 7623 C CA . GLY C 2 327 ? 30.78466 5.08820 34.25750 1.000 178.01648 327 GLY C CA 1
ATOM 7624 C C . GLY C 2 327 ? 31.27564 3.65370 34.21072 1.000 175.2299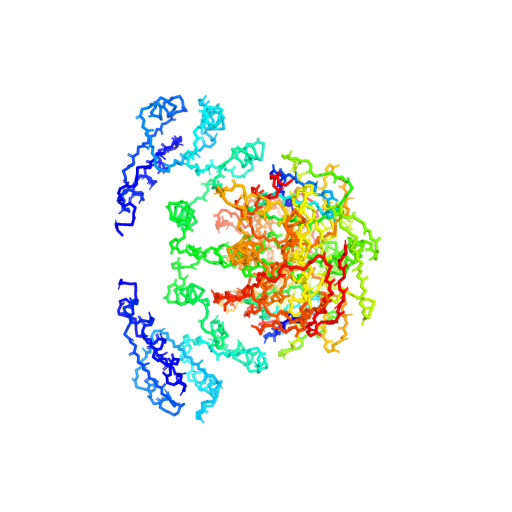1 327 GLY C C 1
ATOM 7625 O O . GLY C 2 327 ? 30.71925 2.84458 33.46149 1.000 179.48529 327 GLY C O 1
ATOM 7629 N N . GLY C 2 328 ? 32.30283 3.31106 34.98158 1.000 162.54032 328 GLY C N 1
ATOM 7630 C CA . GLY C 2 328 ? 32.80653 1.94626 34.94287 1.000 161.14589 328 GLY C CA 1
ATOM 7631 C C . GLY C 2 328 ? 33.96452 1.73693 35.89484 1.000 165.04573 328 GLY C C 1
ATOM 7632 O O . GLY C 2 328 ? 34.50027 2.68024 36.48770 1.000 168.06518 328 GLY C O 1
ATOM 7636 N N . ARG C 2 329 ? 34.34347 0.46554 36.02982 1.000 155.84141 329 ARG C N 1
ATOM 7637 C CA . ARG C 2 329 ? 35.50161 0.05747 36.81201 1.000 158.46933 329 ARG C CA 1
ATOM 7638 C C . ARG C 2 329 ? 36.23080 -1.04624 36.06251 1.000 156.32346 329 ARG C C 1
ATOM 7639 O O . ARG C 2 329 ? 35.59844 -1.96269 35.53078 1.000 156.79326 329 ARG C O 1
ATOM 7660 N N . LEU C 2 330 ? 37.55970 -0.97345 36.04330 1.000 171.49063 330 LEU C N 1
ATOM 7661 C CA . LEU C 2 330 ? 38.34702 -1.88479 35.22959 1.000 177.80309 330 LEU C CA 1
ATOM 7662 C C . LEU C 2 330 ? 39.67562 -2.17710 35.90745 1.000 181.49341 330 LEU C C 1
ATOM 7663 O O . LEU C 2 330 ? 40.17617 -1.36692 36.68887 1.000 182.96318 330 LEU C O 1
ATOM 7679 N N . ARG C 2 331 ? 40.25167 -3.33757 35.58898 1.000 170.52397 331 ARG C N 1
ATOM 7680 C CA . ARG C 2 331 ? 41.58938 -3.70377 36.02874 1.000 172.20121 331 ARG C CA 1
ATOM 7681 C C . ARG C 2 331 ? 42.45958 -4.01962 34.82027 1.000 168.02658 331 ARG C C 1
ATOM 7682 O O . ARG C 2 331 ? 41.99612 -4.65936 33.86944 1.000 163.53509 331 ARG C O 1
ATOM 7703 N N . LEU C 2 332 ? 43.72620 -3.59072 34.87618 1.000 187.23908 332 LEU C N 1
ATOM 7704 C CA . LEU C 2 332 ? 44.72158 -3.83425 33.84020 1.000 192.98031 332 LEU C CA 1
ATOM 7705 C C . LEU C 2 332 ? 45.97196 -4.40518 34.49661 1.000 194.85272 332 LEU C C 1
ATOM 7706 O O . LEU C 2 332 ? 46.37532 -3.95603 35.57510 1.000 201.23037 332 LEU C O 1
ATOM 7722 N N . MET C 2 333 ? 46.58294 -5.39166 33.84233 1.000 178.38594 333 MET C N 1
ATOM 7723 C CA . MET C 2 333 ? 47.66453 -6.17246 34.41831 1.000 178.14497 333 MET C CA 1
ATOM 7724 C C . MET C 2 333 ? 48.73995 -6.40159 33.37464 1.000 174.16871 333 MET C C 1
ATOM 7725 O O . MET C 2 333 ? 48.42992 -6.74724 32.22935 1.000 173.57460 333 MET C O 1
ATOM 7739 N N . LEU C 2 334 ? 49.99778 -6.23568 33.77953 1.000 190.37080 334 LEU C N 1
ATOM 7740 C CA . LEU C 2 334 ? 51.13339 -6.57360 32.93404 1.000 195.91838 334 LEU C CA 1
ATOM 7741 C C . LEU C 2 334 ? 52.09536 -7.43799 33.73083 1.000 206.27577 334 LEU C C 1
ATOM 7742 O O . LEU C 2 334 ? 52.53385 -7.04711 34.81986 1.000 203.68274 334 LEU C O 1
ATOM 7758 N N . SER C 2 335 ? 52.42467 -8.59980 33.17322 1.000 224.12283 335 SER C N 1
ATOM 7759 C CA . SER C 2 335 ? 53.33337 -9.55044 33.79494 1.000 218.51914 335 SER C CA 1
ATOM 7760 C C . SER C 2 335 ? 54.53142 -9.79640 32.88140 1.000 219.70440 335 SER C C 1
ATOM 7761 O O . SER C 2 335 ? 55.09614 -10.88939 32.85975 1.000 232.89165 335 SER C O 1
ATOM 7769 N N . THR D 2 2 ? 31.98409 51.99568 13.38466 1.000 189.98129 2 THR D N 1
ATOM 7770 C CA . THR D 2 2 ? 32.22577 52.96355 14.44823 1.000 197.08282 2 THR D CA 1
ATOM 7771 C C . THR D 2 2 ? 30.95784 53.76050 14.74913 1.000 195.62631 2 THR D C 1
ATOM 7772 O O . THR D 2 2 ? 30.70155 54.11467 15.90090 1.000 194.18635 2 THR D O 1
ATOM 7782 N N . GLN D 2 3 ? 30.16507 54.03721 13.70752 1.000 194.40279 3 GLN D N 1
ATOM 7783 C CA . GLN D 2 3 ? 28.90430 54.74947 13.87215 1.000 191.11784 3 GLN D CA 1
ATOM 7784 C C . GLN D 2 3 ? 27.71852 53.99119 13.28098 1.000 177.75771 3 GLN D C 1
ATOM 7785 O O . GLN D 2 3 ? 26.87470 54.60135 12.61106 1.000 167.43135 3 GLN D O 1
ATOM 7799 N N . PRO D 2 4 ? 27.59718 52.67140 13.50327 1.000 176.02137 4 PRO D N 1
ATOM 7800 C CA . PRO D 2 4 ? 26.42106 51.96068 12.98289 1.000 168.00680 4 PRO D CA 1
ATOM 7801 C C . PRO D 2 4 ? 25.19579 52.11579 13.86832 1.000 171.07026 4 PRO D C 1
ATOM 7802 O O . PRO D 2 4 ? 24.07226 52.24507 13.37161 1.000 167.46992 4 PRO D O 1
ATOM 7813 N N . LEU D 2 5 ? 25.40873 52.12260 15.18507 1.000 176.66694 5 LEU D N 1
ATOM 7814 C CA . LEU D 2 5 ? 24.32799 52.16308 16.15889 1.000 167.33780 5 LEU D CA 1
ATOM 7815 C C . LEU D 2 5 ? 24.13058 53.55248 16.74979 1.000 166.84349 5 LEU D C 1
ATOM 7816 O O . LEU D 2 5 ? 23.58952 53.68064 17.85341 1.000 164.93000 5 LEU D O 1
ATOM 7832 N N . VAL D 2 6 ? 24.56996 54.59545 16.04493 1.000 170.18778 6 VAL D N 1
ATOM 7833 C CA . VAL D 2 6 ? 24.32590 55.95058 16.51488 1.000 166.23423 6 VAL D CA 1
ATOM 7834 C C . VAL D 2 6 ? 22.82766 56.21480 16.51423 1.000 164.37877 6 VAL D C 1
ATOM 7835 O O . VAL D 2 6 ? 22.10885 55.84699 15.57555 1.000 167.37467 6 VAL D O 1
ATOM 7848 N N . GLY D 2 7 ? 22.34657 56.84724 17.58128 1.000 162.66338 7 GLY D N 1
ATOM 7849 C CA . GLY D 2 7 ? 20.93635 57.12882 17.72621 1.000 163.37953 7 GLY D CA 1
ATOM 7850 C C . GLY D 2 7 ? 20.11225 56.00022 18.30177 1.000 163.84454 7 GLY D C 1
ATOM 7851 O O . GLY D 2 7 ? 18.89160 56.15562 18.43768 1.000 160.53395 7 GLY D O 1
ATOM 7855 N N . LYS D 2 8 ? 20.73103 54.87279 18.64478 1.000 162.69425 8 LYS D N 1
ATOM 7856 C CA . LYS D 2 8 ? 20.02828 53.72583 19.20829 1.000 161.91472 8 LYS D CA 1
ATOM 7857 C C . LYS D 2 8 ? 20.23836 53.74156 20.71892 1.000 158.93317 8 LYS D C 1
ATOM 7858 O O . LYS D 2 8 ? 21.36514 53.57719 21.19912 1.000 156.93895 8 LYS D O 1
ATOM 7877 N N . GLN D 2 9 ? 19.15398 53.95137 21.46191 1.000 152.16076 9 GLN D N 1
ATOM 7878 C CA . GLN D 2 9 ? 19.18819 53.95803 22.92077 1.000 150.44982 9 GLN D CA 1
ATOM 7879 C C . GLN D 2 9 ? 19.02492 52.52448 23.40921 1.000 143.29017 9 GLN D C 1
ATOM 7880 O O . GLN D 2 9 ? 17.95277 51.92753 23.26384 1.000 140.45020 9 GLN D O 1
ATOM 7894 N N . ILE D 2 10 ? 20.08606 51.97318 23.99023 1.000 151.66528 10 ILE D N 1
ATOM 7895 C CA . ILE D 2 10 ? 20.14159 50.56562 24.36139 1.000 143.05292 10 ILE D CA 1
ATOM 7896 C C . ILE D 2 10 ? 20.23993 50.46078 25.87392 1.000 146.65093 10 ILE D C 1
ATOM 7897 O O . ILE D 2 10 ? 21.11131 51.08183 26.49258 1.000 150.83187 10 ILE D O 1
ATOM 7913 N N . LEU D 2 11 ? 19.34112 49.68026 26.46098 1.000 134.65310 11 LEU D N 1
ATOM 7914 C CA . LEU D 2 11 ? 19.32415 49.42441 27.89104 1.000 124.80594 11 LEU D CA 1
ATOM 7915 C C . LEU D 2 11 ? 19.99321 48.08805 28.18106 1.000 119.18120 11 LEU D C 1
ATOM 7916 O O . LEU D 2 11 ? 19.92468 47.14992 27.38327 1.000 121.06622 11 LEU D O 1
ATOM 7932 N N . ILE D 2 12 ? 20.66017 48.01655 29.32736 1.000 115.40514 12 ILE D N 1
ATOM 7933 C CA . ILE D 2 12 ? 21.34943 46.80972 29.76331 1.000 101.56517 12 ILE D CA 1
ATOM 7934 C C . ILE D 2 12 ? 20.99485 46.56015 31.22055 1.000 111.95142 12 ILE D C 1
ATOM 7935 O O . ILE D 2 12 ? 21.07746 47.47226 32.04961 1.000 120.89945 12 ILE D O 1
ATOM 7951 N N . VAL D 2 13 ? 20.59519 45.33019 31.52853 1.000 126.38833 13 VAL D N 1
ATOM 7952 C CA . VAL D 2 13 ? 20.21922 44.92694 32.87950 1.000 119.83474 13 VAL D CA 1
ATOM 7953 C C . VAL D 2 13 ? 21.02885 43.67573 33.19365 1.000 121.91641 13 VAL D C 1
ATOM 7954 O O . VAL D 2 13 ? 20.62417 42.56236 32.84089 1.000 133.06715 13 VAL D O 1
ATOM 7967 N N . GLU D 2 14 ? 22.16906 43.85176 33.85624 1.000 126.41066 14 GLU D N 1
ATOM 7968 C CA . GLU D 2 14 ? 23.11509 42.77550 34.11040 1.000 135.48903 14 GLU D CA 1
ATOM 7969 C C . GLU D 2 14 ? 23.53622 42.80623 35.57149 1.000 145.61683 14 GLU D C 1
ATOM 7970 O O . GLU D 2 14 ? 23.60566 43.86948 36.19381 1.000 155.39499 14 GLU D O 1
ATOM 7982 N N . ASP D 2 15 ? 23.81203 41.62104 36.11592 1.000 137.32835 15 ASP D N 1
ATOM 7983 C CA . ASP D 2 15 ? 24.21045 41.50063 37.51168 1.000 145.31171 15 ASP D CA 1
ATOM 7984 C C . ASP D 2 15 ? 25.71371 41.63916 37.70696 1.000 144.46583 15 ASP D C 1
ATOM 7985 O O . ASP D 2 15 ? 26.15166 42.15445 38.74198 1.000 146.59193 15 ASP D O 1
ATOM 7994 N N . GLU D 2 16 ? 26.50819 41.20537 36.73330 1.000 164.37657 16 GLU D N 1
ATOM 7995 C CA . GLU D 2 16 ? 27.95638 41.14446 36.87045 1.000 169.79363 16 GLU D CA 1
ATOM 7996 C C . GLU D 2 16 ? 28.59606 42.44012 36.39023 1.000 164.49449 16 GLU D C 1
ATOM 7997 O O . GLU D 2 16 ? 28.21703 42.98920 35.35204 1.000 157.93231 16 GLU D O 1
ATOM 8009 N N . GLN D 2 17 ? 29.57367 42.92658 37.15818 1.000 148.27236 17 GLN D N 1
ATOM 8010 C CA . GLN D 2 17 ? 30.21708 44.19216 36.82051 1.000 146.31127 17 GLN D CA 1
ATOM 8011 C C . GLN D 2 17 ? 30.93026 44.11014 35.47490 1.000 152.18979 17 GLN D C 1
ATOM 8012 O O . GLN D 2 17 ? 30.74109 44.96993 34.60418 1.000 149.02098 17 GLN D O 1
ATOM 8026 N N . VAL D 2 18 ? 31.76227 43.08087 35.28909 1.000 162.94841 18 VAL D N 1
ATOM 8027 C CA . VAL D 2 18 ? 32.63082 43.03000 34.11719 1.000 156.41248 18 VAL D CA 1
ATOM 8028 C C . VAL D 2 18 ? 31.81460 42.88877 32.83673 1.000 147.23418 18 VAL D C 1
ATOM 8029 O O . VAL D 2 18 ? 32.10251 43.54806 31.82992 1.000 144.41603 18 VAL D O 1
ATOM 8042 N N . PHE D 2 19 ? 30.79763 42.02345 32.84098 1.000 151.01485 19 PHE D N 1
ATOM 8043 C CA . PHE D 2 19 ? 29.95975 41.88133 31.65423 1.000 152.79276 19 PHE D CA 1
ATOM 8044 C C . PHE D 2 19 ? 29.23575 43.18589 31.34818 1.000 140.74345 19 PHE D C 1
ATOM 8045 O O . PHE D 2 19 ? 29.09555 43.57394 30.18154 1.000 135.98761 19 PHE D O 1
ATOM 8062 N N . ARG D 2 20 ? 28.76625 43.87220 32.39172 1.000 150.70624 20 ARG D N 1
ATOM 8063 C CA . ARG D 2 20 ? 28.08731 45.15129 32.21589 1.000 150.61970 20 ARG D CA 1
ATOM 8064 C C . ARG D 2 20 ? 29.00594 46.16674 31.54908 1.000 142.36098 20 ARG D C 1
ATOM 8065 O O . ARG D 2 20 ? 28.61404 46.84649 30.59153 1.000 134.49482 20 ARG D O 1
ATOM 8086 N N . SER D 2 21 ? 30.24708 46.26583 32.02966 1.000 140.05183 21 SER D N 1
ATOM 8087 C CA . SER D 2 21 ? 31.18713 47.21823 31.44748 1.000 135.05656 21 SER D CA 1
ATOM 8088 C C . SER D 2 21 ? 31.56637 46.82780 30.02357 1.000 137.34431 21 SER D C 1
ATOM 8089 O O . SER D 2 21 ? 31.75263 47.69951 29.16754 1.000 139.00294 21 SER D O 1
ATOM 8097 N N . LEU D 2 22 ? 31.70253 45.52680 29.75254 1.000 153.18842 22 LEU D N 1
ATOM 8098 C CA . LEU D 2 22 ? 32.02020 45.08434 28.39783 1.000 142.09653 22 LEU D CA 1
ATOM 8099 C C . LEU D 2 22 ? 30.90336 45.44861 27.42988 1.000 133.47188 22 LEU D C 1
ATOM 8100 O O . LEU D 2 22 ? 31.15620 45.95739 26.33123 1.000 132.49261 22 LEU D O 1
ATOM 8116 N N . LEU D 2 23 ? 29.65491 45.18963 27.82205 1.000 133.34081 23 LEU D N 1
ATOM 8117 C CA . LEU D 2 23 ? 28.53026 45.57283 26.97789 1.000 130.37569 23 LEU D CA 1
ATOM 8118 C C . LEU D 2 23 ? 28.48760 47.08150 26.78231 1.000 141.23651 23 LEU D C 1
ATOM 8119 O O . LEU D 2 23 ? 28.21832 47.56229 25.67747 1.000 138.17387 23 LEU D O 1
ATOM 8135 N N . ASP D 2 24 ? 28.74326 47.84717 27.84548 1.000 137.64745 24 ASP D N 1
ATOM 8136 C CA . ASP D 2 24 ? 28.73837 49.30018 27.71782 1.000 138.36886 24 ASP D CA 1
ATOM 8137 C C . ASP D 2 24 ? 29.79499 49.76545 26.72391 1.000 142.60001 24 ASP D C 1
ATOM 8138 O O . ASP D 2 24 ? 29.51800 50.59023 25.84720 1.000 146.04011 24 ASP D O 1
ATOM 8147 N N . SER D 2 25 ? 31.01894 49.24661 26.84925 1.000 145.78963 25 SER D N 1
ATOM 8148 C CA . SER D 2 25 ? 32.07951 49.62710 25.92301 1.000 149.86063 25 SER D CA 1
ATOM 8149 C C . SER D 2 25 ? 31.71044 49.25281 24.49622 1.000 157.04125 25 SER D C 1
ATOM 8150 O O . SER D 2 25 ? 31.89372 50.04608 23.56600 1.000 163.80826 25 SER D O 1
ATOM 8158 N N . TRP D 2 26 ? 31.17541 48.04911 24.30851 1.000 143.87086 26 TRP D N 1
ATOM 8159 C CA . TRP D 2 26 ? 30.81194 47.59832 22.97303 1.000 141.01408 26 TRP D CA 1
ATOM 8160 C C . TRP D 2 26 ? 29.74123 48.49580 22.36172 1.000 145.71983 26 TRP D C 1
ATOM 8161 O O . TRP D 2 26 ? 29.90732 49.01084 21.24955 1.000 151.17719 26 TRP D O 1
ATOM 8182 N N . PHE D 2 27 ? 28.64372 48.71743 23.08780 1.000 153.15008 27 PHE D N 1
ATOM 8183 C CA . PHE D 2 27 ? 27.53791 49.50241 22.54818 1.000 162.27143 27 PHE D CA 1
ATOM 8184 C C . PHE D 2 27 ? 27.93397 50.95866 22.32741 1.000 168.69079 27 PHE D C 1
ATOM 8185 O O . PHE D 2 27 ? 27.55307 51.56081 21.31635 1.000 167.23307 27 PHE D O 1
ATOM 8202 N N . SER D 2 28 ? 28.69177 51.54701 23.25813 1.000 168.61452 28 SER D N 1
ATOM 8203 C CA . SER D 2 28 ? 29.11825 52.93259 23.09676 1.000 170.33934 28 SER D CA 1
ATOM 8204 C C . SER D 2 28 ? 30.08129 53.07837 21.92731 1.000 171.93199 28 SER D C 1
ATOM 8205 O O . SER D 2 28 ? 30.03800 54.07866 21.20110 1.000 170.41596 28 SER D O 1
ATOM 8213 N N . SER D 2 29 ? 30.95772 52.08993 21.72928 1.000 169.80484 29 SER D N 1
ATOM 8214 C CA . SER D 2 29 ? 31.89109 52.14238 20.60975 1.000 174.70563 29 SER D CA 1
ATOM 8215 C C . SER D 2 29 ? 31.14490 52.24878 19.28680 1.000 175.87937 29 SER D C 1
ATOM 8216 O O . SER D 2 29 ? 31.55142 52.99644 18.39062 1.000 180.41363 29 SER D O 1
ATOM 8224 N N . LEU D 2 30 ? 30.04055 51.51089 19.15403 1.000 162.56130 30 LEU D N 1
ATOM 8225 C CA . LEU D 2 30 ? 29.19102 51.59818 17.97319 1.000 164.56238 30 LEU D CA 1
ATOM 8226 C C . LEU D 2 30 ? 28.35424 52.87074 17.95110 1.000 164.24411 30 LEU D C 1
ATOM 8227 O O . LEU D 2 30 ? 27.64639 53.10811 16.96574 1.000 163.57843 30 LEU D O 1
ATOM 8243 N N . GLY D 2 31 ? 28.40742 53.67860 19.00489 1.000 166.10117 31 GLY D N 1
ATOM 8244 C CA . GLY D 2 31 ? 27.66719 54.91826 19.06546 1.000 162.71230 31 GLY D CA 1
ATOM 8245 C C . GLY D 2 31 ? 26.35219 54.84605 19.80218 1.000 164.08998 31 GLY D C 1
ATOM 8246 O O . GLY D 2 31 ? 25.58764 55.81701 19.76261 1.000 161.19669 31 GLY D O 1
ATOM 8250 N N . ALA D 2 32 ? 26.06255 53.73522 20.47024 1.000 165.27307 32 ALA D N 1
ATOM 8251 C CA . ALA D 2 32 ? 24.79748 53.59177 21.16878 1.000 164.66709 32 ALA D CA 1
ATOM 8252 C C . ALA D 2 32 ? 24.83230 54.34121 22.49255 1.000 163.58222 32 ALA D C 1
ATOM 8253 O O . ALA D 2 32 ? 25.87454 54.45356 23.14577 1.000 161.41235 32 ALA D O 1
ATOM 8260 N N . THR D 2 33 ? 23.67564 54.86708 22.87823 1.000 162.28579 33 THR D N 1
ATOM 8261 C CA . THR D 2 33 ? 23.50177 55.48837 24.18401 1.000 161.18452 33 THR D CA 1
ATOM 8262 C C . THR D 2 33 ? 23.09618 54.39355 25.16356 1.000 161.36419 33 THR D C 1
ATOM 8263 O O . THR D 2 33 ? 21.99210 53.84525 25.07344 1.000 165.35819 33 THR D O 1
ATOM 8274 N N . THR D 2 34 ? 23.98807 54.07512 26.09433 1.000 145.01264 34 THR D N 1
ATOM 8275 C CA . THR D 2 34 ? 23.82423 52.92958 26.97510 1.000 133.82556 34 THR D CA 1
ATOM 8276 C C . THR D 2 34 ? 23.24672 53.37792 28.30847 1.000 135.67170 34 THR D C 1
ATOM 8277 O O . THR D 2 34 ? 23.70508 54.36625 28.89208 1.000 137.20630 34 THR D O 1
ATOM 8288 N N . VAL D 2 35 ? 22.23000 52.66024 28.77230 1.000 139.18486 35 VAL D N 1
ATOM 8289 C CA . VAL D 2 35 ? 21.71036 52.79425 30.12616 1.000 132.87830 35 VAL D CA 1
ATOM 8290 C C . VAL D 2 35 ? 21.82032 51.42434 30.77730 1.000 124.44516 35 VAL D C 1
ATOM 8291 O O . VAL D 2 35 ? 21.27376 50.44087 30.26166 1.000 121.57798 35 VAL D O 1
ATOM 8304 N N . LEU D 2 36 ? 22.53579 51.35552 31.89366 1.000 119.29604 36 LEU D N 1
ATOM 8305 C CA . LEU D 2 36 ? 22.82410 50.09743 32.56191 1.000 112.93562 36 LEU D CA 1
ATOM 8306 C C . LEU D 2 36 ? 22.14547 50.07017 33.92430 1.000 111.67054 36 LEU D C 1
ATOM 8307 O O . LEU D 2 36 ? 21.90300 51.11300 34.53854 1.000 122.89674 36 LEU D O 1
ATOM 8323 N N . ALA D 2 37 ? 21.83283 48.86262 34.38659 1.000 111.95128 37 ALA D N 1
ATOM 8324 C CA . ALA D 2 37 ? 21.16774 48.66723 35.66392 1.000 116.25319 37 ALA D CA 1
ATOM 8325 C C . ALA D 2 37 ? 21.78256 47.46424 36.36279 1.000 132.84919 37 ALA D C 1
ATOM 8326 O O . ALA D 2 37 ? 22.57998 46.71924 35.78534 1.000 133.59347 37 ALA D O 1
ATOM 8333 N N . ALA D 2 38 ? 21.40164 47.28535 37.62695 1.000 161.85356 38 ALA D N 1
ATOM 8334 C CA . ALA D 2 38 ? 21.88722 46.17915 38.43958 1.000 164.30975 38 ALA D CA 1
ATOM 8335 C C . ALA D 2 38 ? 20.78360 45.33446 39.05215 1.000 162.06934 38 ALA D C 1
ATOM 8336 O O . ALA D 2 38 ? 21.06488 44.20379 39.46661 1.000 168.70945 38 ALA D O 1
ATOM 8343 N N . ASP D 2 39 ? 19.54926 45.82982 39.12000 1.000 165.01458 39 ASP D N 1
ATOM 8344 C CA . ASP D 2 39 ? 18.44372 45.10274 39.72460 1.000 183.81035 39 ASP D CA 1
ATOM 8345 C C . ASP D 2 39 ? 17.20443 45.26330 38.85398 1.000 189.27427 39 ASP D C 1
ATOM 8346 O O . ASP D 2 39 ? 17.07724 46.21992 38.08622 1.000 186.28985 39 ASP D O 1
ATOM 8355 N N . GLY D 2 40 ? 16.28738 44.30224 38.98227 1.000 223.09637 40 GLY D N 1
ATOM 8356 C CA . GLY D 2 40 ? 15.13034 44.26782 38.09975 1.000 220.56639 40 GLY D CA 1
ATOM 8357 C C . GLY D 2 40 ? 14.17028 45.42591 38.30147 1.000 219.84332 40 GLY D C 1
ATOM 8358 O O . GLY D 2 40 ? 13.67724 46.00959 37.33019 1.000 217.47465 40 GLY D O 1
ATOM 8362 N N . VAL D 2 41 ? 13.87207 45.76357 39.55816 1.000 205.27632 41 VAL D N 1
ATOM 8363 C CA . VAL D 2 41 ? 12.93269 46.85167 39.81922 1.000 204.09866 41 VAL D CA 1
ATOM 8364 C C . VAL D 2 41 ? 13.50426 48.16614 39.31051 1.000 196.34481 41 VAL D C 1
ATOM 8365 O O . VAL D 2 41 ? 12.77577 49.01943 38.77994 1.000 195.89688 41 VAL D O 1
ATOM 8378 N N . ASP D 2 42 ? 14.81427 48.35976 39.48699 1.000 173.77913 42 ASP D N 1
ATOM 8379 C CA . ASP D 2 42 ? 15.48817 49.49918 38.88050 1.000 175.13197 42 ASP D CA 1
ATOM 8380 C C . ASP D 2 42 ? 15.09517 49.62257 37.41578 1.000 168.42115 42 ASP D C 1
ATOM 8381 O O . ASP D 2 42 ? 14.50379 50.62259 36.99867 1.000 163.30852 42 ASP D O 1
ATOM 8390 N N . ALA D 2 43 ? 15.38405 48.57789 36.63426 1.000 173.09982 43 ALA D N 1
ATOM 8391 C CA . ALA D 2 43 ? 15.11932 48.61450 35.20126 1.000 145.92261 43 ALA D CA 1
ATOM 8392 C C . ALA D 2 43 ? 13.64272 48.84093 34.91025 1.000 142.21514 43 ALA D C 1
ATOM 8393 O O . ALA D 2 43 ? 13.29410 49.50825 33.93022 1.000 142.56237 43 ALA D O 1
ATOM 8400 N N . LEU D 2 44 ? 12.75710 48.27950 35.73494 1.000 155.56549 44 LEU D N 1
ATOM 8401 C CA . LEU D 2 44 ? 11.32816 48.50038 35.52888 1.000 150.44876 44 LEU D CA 1
ATOM 8402 C C . LEU D 2 44 ? 10.99647 49.98725 35.61521 1.000 156.07685 44 LEU D C 1
ATOM 8403 O O . LEU D 2 44 ? 10.29861 50.53529 34.75183 1.000 156.82297 44 LEU D O 1
ATOM 8419 N N . GLU D 2 45 ? 11.52068 50.66784 36.63703 1.000 159.20743 45 GLU D N 1
ATOM 8420 C CA . GLU D 2 45 ? 11.27435 52.10586 36.75670 1.000 142.56202 45 GLU D CA 1
ATOM 8421 C C . GLU D 2 45 ? 11.93044 52.87568 35.60862 1.000 142.48548 45 GLU D C 1
ATOM 8422 O O . GLU D 2 45 ? 11.30860 53.76920 35.00535 1.000 148.78551 45 GLU D O 1
ATOM 8434 N N . LEU D 2 46 ? 13.17008 52.51452 35.26360 1.000 141.03532 46 LEU D N 1
ATOM 8435 C CA . LEU D 2 46 ? 13.85707 53.18385 34.16352 1.000 141.37327 46 LEU D CA 1
ATOM 8436 C C . LEU D 2 46 ? 13.02583 53.11477 32.89186 1.000 147.21198 46 LEU D C 1
ATOM 8437 O O . LEU D 2 46 ? 12.86580 54.11064 32.18084 1.000 153.58344 46 LEU D O 1
ATOM 8453 N N . LEU D 2 47 ? 12.49194 51.92922 32.58802 1.000 139.42935 47 LEU D N 1
ATOM 8454 C CA . LEU D 2 47 ? 11.65494 51.77219 31.40611 1.000 137.09706 47 LEU D CA 1
ATOM 8455 C C . LEU D 2 47 ? 10.36059 52.55456 31.54660 1.000 138.01633 47 LEU D C 1
ATOM 8456 O O . LEU D 2 47 ? 9.83768 53.07367 30.55209 1.000 137.76024 47 LEU D O 1
ATOM 8472 N N . GLY D 2 48 ? 9.83332 52.65184 32.76314 1.000 147.54627 48 GLY D N 1
ATOM 8473 C CA . GLY D 2 48 ? 8.74631 53.57931 32.99638 1.000 148.80557 48 GLY D CA 1
ATOM 8474 C C . GLY D 2 48 ? 9.09241 54.98008 32.53682 1.000 145.83039 48 GLY D C 1
ATOM 8475 O O . GLY D 2 48 ? 8.20782 55.74741 32.14626 1.000 142.24290 48 GLY D O 1
ATOM 8479 N N . GLY D 2 49 ? 10.38082 55.32923 32.56060 1.000 147.33057 49 GLY D N 1
ATOM 8480 C CA . GLY D 2 49 ? 10.80964 56.61917 32.04318 1.000 146.00471 49 GLY D CA 1
ATOM 8481 C C . GLY D 2 49 ? 11.58541 56.59595 30.73430 1.000 148.38216 49 GLY D C 1
ATOM 8482 O O . GLY D 2 49 ? 11.57198 57.57728 29.98566 1.000 144.24453 49 GLY D O 1
ATOM 8486 N N . PHE D 2 50 ? 12.25047 55.48264 30.43342 1.000 157.22038 50 PHE D N 1
ATOM 8487 C CA . PHE D 2 50 ? 13.20189 55.38548 29.32770 1.000 156.62558 50 PHE D CA 1
ATOM 8488 C C . PHE D 2 50 ? 12.66723 54.38529 28.31427 1.000 158.34766 50 PHE D C 1
ATOM 8489 O O . PHE D 2 50 ? 12.38332 53.23655 28.66500 1.000 160.07453 50 PHE D O 1
ATOM 8506 N N . THR D 2 51 ? 12.52191 54.82069 27.06542 1.000 156.39619 51 THR D N 1
ATOM 8507 C CA . THR D 2 51 ? 11.99163 53.95269 26.02110 1.000 159.97630 51 THR D CA 1
ATOM 8508 C C . THR D 2 51 ? 13.12769 53.58202 25.07548 1.000 158.69152 51 THR D C 1
ATOM 8509 O O . THR D 2 51 ? 13.26541 54.18937 24.00591 1.000 160.60291 51 THR D O 1
ATOM 8520 N N . PRO D 2 52 ? 13.95876 52.60002 25.42166 1.000 169.14762 52 PRO D N 1
ATOM 8521 C CA . PRO D 2 52 ? 15.11139 52.28457 24.57443 1.000 163.29449 52 PRO D CA 1
ATOM 8522 C C . PRO D 2 52 ? 14.66819 51.59290 23.29712 1.000 167.16934 52 PRO D C 1
ATOM 8523 O O . PRO D 2 52 ? 13.51977 51.17368 23.13948 1.000 175.33153 52 PRO D O 1
ATOM 8534 N N . ASP D 2 53 ? 15.60946 51.48949 22.36477 1.000 155.54662 53 ASP D N 1
ATOM 8535 C CA . ASP D 2 53 ? 15.37002 50.75298 21.13181 1.000 158.57071 53 ASP D CA 1
ATOM 8536 C C . ASP D 2 53 ? 15.64364 49.26517 21.30543 1.000 157.10008 53 ASP D C 1
ATOM 8537 O O . ASP D 2 53 ? 14.91791 48.43174 20.75230 1.000 155.81122 53 ASP D O 1
ATOM 8546 N N . LEU D 2 54 ? 16.67160 48.91818 22.07453 1.000 148.24972 54 LEU D N 1
ATOM 8547 C CA . LEU D 2 54 ? 16.98682 47.53551 22.39603 1.000 136.66413 54 LEU D CA 1
ATOM 8548 C C . LEU D 2 54 ? 17.24967 47.42284 23.88942 1.000 133.79439 54 LEU D C 1
ATOM 8549 O O . LEU D 2 54 ? 17.67512 48.38404 24.53658 1.000 144.96867 54 LEU D O 1
ATOM 8565 N N . MET D 2 55 ? 16.98816 46.23611 24.43243 1.000 121.87987 55 MET D N 1
ATOM 8566 C CA . MET D 2 55 ? 17.24628 45.96615 25.83944 1.000 121.06758 55 MET D CA 1
ATOM 8567 C C . MET D 2 55 ? 17.87365 44.59083 25.97663 1.000 116.21190 55 MET D C 1
ATOM 8568 O O . MET D 2 55 ? 17.25902 43.58353 25.60710 1.000 114.22923 55 MET D O 1
ATOM 8582 N N . ILE D 2 56 ? 19.07605 44.55559 26.50903 1.000 124.66528 56 ILE D N 1
ATOM 8583 C CA . ILE D 2 56 ? 19.68859 43.31198 26.95885 1.000 109.94627 56 ILE D CA 1
ATOM 8584 C C . ILE D 2 56 ? 19.21416 43.05515 28.38124 1.000 108.34166 56 ILE D C 1
ATOM 8585 O O . ILE D 2 56 ? 18.85458 43.97982 29.12054 1.000 119.13333 56 ILE D O 1
ATOM 8601 N N . CYS D 2 57 ? 19.20244 41.78869 28.77795 1.000 110.21109 57 CYS D N 1
ATOM 8602 C CA . CYS D 2 57 ? 18.70831 41.43772 30.09995 1.000 114.43789 57 CYS D CA 1
ATOM 8603 C C . CYS D 2 57 ? 19.20851 40.05399 30.47553 1.000 122.57138 57 CYS D C 1
ATOM 8604 O O . CYS D 2 57 ? 19.18593 39.13403 29.65513 1.000 125.15210 57 CYS D O 1
ATOM 8612 N N . ASP D 2 58 ? 19.64678 39.91697 31.72054 1.000 144.37508 58 ASP D N 1
ATOM 8613 C CA . ASP D 2 58 ? 20.11436 38.64725 32.25273 1.000 150.17947 58 ASP D CA 1
ATOM 8614 C C . ASP D 2 58 ? 19.00521 37.99937 33.06847 1.000 164.30205 58 ASP D C 1
ATOM 8615 O O . ASP D 2 58 ? 18.25621 38.68232 33.77294 1.000 171.23960 58 ASP D O 1
ATOM 8624 N N . ILE D 2 59 ? 18.89399 36.67592 32.95327 1.000 178.69874 59 ILE D N 1
ATOM 8625 C CA . ILE D 2 59 ? 17.93108 35.94275 33.76485 1.000 193.45806 59 ILE D CA 1
ATOM 8626 C C . ILE D 2 59 ? 18.41617 35.78527 35.20114 1.000 201.31164 59 ILE D C 1
ATOM 8627 O O . ILE D 2 59 ? 17.59520 35.59774 36.10780 1.000 211.70193 59 ILE D O 1
ATOM 8643 N N . ALA D 2 60 ? 19.72534 35.86675 35.43710 1.000 174.95744 60 ALA D N 1
ATOM 8644 C CA . ALA D 2 60 ? 20.28241 35.72028 36.78202 1.000 169.56166 60 ALA D CA 1
ATOM 8645 C C . ALA D 2 60 ? 20.27876 37.07783 37.48881 1.000 176.84165 60 ALA D C 1
ATOM 8646 O O . ALA D 2 60 ? 21.31539 37.67488 37.78612 1.000 181.99066 60 ALA D O 1
ATOM 8653 N N . MET D 2 61 ? 19.06712 37.56116 37.75537 1.000 207.35600 61 MET D N 1
ATOM 8654 C CA . MET D 2 61 ? 18.85327 38.81144 38.48675 1.000 211.61261 61 MET D CA 1
ATOM 8655 C C . MET D 2 61 ? 18.12913 38.49513 39.78832 1.000 231.48531 61 MET D C 1
ATOM 8656 O O . MET D 2 61 ? 16.89794 38.31989 39.78920 1.000 236.07459 61 MET D O 1
ATOM 8670 N N . PRO D 2 62 ? 18.83014 38.43398 40.92247 1.000 243.59371 62 PRO D N 1
ATOM 8671 C CA . PRO D 2 62 ? 18.17188 37.98346 42.16156 1.000 246.15664 62 PRO D CA 1
ATOM 8672 C C . PRO D 2 62 ? 16.91420 38.76006 42.51827 1.000 244.80262 62 PRO D C 1
ATOM 8673 O O . PRO D 2 62 ? 16.03144 38.21474 43.19387 1.000 243.09989 62 PRO D O 1
ATOM 8684 N N . ARG D 2 63 ? 16.79993 40.01424 42.08047 1.000 235.84913 63 ARG D N 1
ATOM 8685 C CA . ARG D 2 63 ? 15.67634 40.85532 42.48025 1.000 226.78733 63 ARG D CA 1
ATOM 8686 C C . ARG D 2 63 ? 14.41071 40.52670 41.69378 1.000 221.14200 63 ARG D C 1
ATOM 8687 O O . ARG D 2 63 ? 13.36039 40.24235 42.27932 1.000 222.65228 63 ARG D O 1
ATOM 8708 N N . MET D 2 64 ? 14.48936 40.57579 40.36375 1.000 216.34445 64 MET D N 1
ATOM 8709 C CA . MET D 2 64 ? 13.35199 40.29133 39.49993 1.000 223.86510 64 MET D CA 1
ATOM 8710 C C . MET D 2 64 ? 13.63173 39.18100 38.49603 1.000 215.62421 64 MET D C 1
ATOM 8711 O O . MET D 2 64 ? 12.71560 38.78494 37.76756 1.000 210.44650 64 MET D O 1
ATOM 8725 N N . ASN D 2 65 ? 14.86787 38.69015 38.42312 1.000 253.83685 65 ASN D N 1
ATOM 8726 C CA . ASN D 2 65 ? 15.29774 37.54325 37.62532 1.000 252.50485 65 ASN D CA 1
ATOM 8727 C C . ASN D 2 65 ? 15.05111 37.71637 36.13157 1.000 245.81235 65 ASN D C 1
ATOM 8728 O O . ASN D 2 65 ? 15.22547 36.75997 35.36762 1.000 244.35633 65 ASN D O 1
ATOM 8739 N N . GLY D 2 66 ? 14.66247 38.90609 35.68670 1.000 232.28395 66 GLY D N 1
ATOM 8740 C CA . GLY D 2 66 ? 14.49840 39.14460 34.26717 1.000 225.40660 66 GLY D CA 1
ATOM 8741 C C . GLY D 2 66 ? 13.18172 38.64719 33.70973 1.000 212.99134 66 GLY D C 1
ATOM 8742 O O . GLY D 2 66 ? 12.41357 39.42829 33.14092 1.000 203.21778 66 GLY D O 1
ATOM 8746 N N . LEU D 2 67 ? 12.90637 37.34792 33.85659 1.000 204.36603 67 LEU D N 1
ATOM 8747 C CA . LEU D 2 67 ? 11.66306 36.80418 33.32113 1.000 199.50903 67 LEU D CA 1
ATOM 8748 C C . LEU D 2 67 ? 10.45657 37.54888 33.88069 1.000 179.63043 67 LEU D C 1
ATOM 8749 O O . LEU D 2 67 ? 9.51261 37.85601 33.14550 1.000 173.22232 67 LEU D O 1
ATOM 8765 N N . LYS D 2 68 ? 10.46300 37.83505 35.18568 1.000 179.53017 68 LYS D N 1
ATOM 8766 C CA . LYS D 2 68 ? 9.36190 38.58505 35.78360 1.000 157.37618 68 LYS D CA 1
ATOM 8767 C C . LYS D 2 68 ? 9.30805 40.00684 35.23328 1.000 150.22040 68 LYS D C 1
ATOM 8768 O O . LYS D 2 68 ? 8.22009 40.55667 35.01280 1.000 148.27888 68 LYS D O 1
ATOM 8787 N N . LEU D 2 69 ? 10.47306 40.61480 34.99475 1.000 165.91138 69 LEU D N 1
ATOM 8788 C CA . LEU D 2 69 ? 10.50722 41.90906 34.32096 1.000 138.76638 69 LEU D CA 1
ATOM 8789 C C . LEU D 2 69 ? 9.82928 41.83125 32.95688 1.000 150.60834 69 LEU D C 1
ATOM 8790 O O . LEU D 2 69 ? 8.99654 42.67847 32.61676 1.000 144.62877 69 LEU D O 1
ATOM 8806 N N . LEU D 2 70 ? 10.17793 40.81698 32.15864 1.000 156.92750 70 LEU D N 1
ATOM 8807 C CA . LEU D 2 70 ? 9.60115 40.68551 30.82211 1.000 142.43314 70 LEU D CA 1
ATOM 8808 C C . LEU D 2 70 ? 8.10271 40.41532 30.89020 1.000 140.12345 70 LEU D C 1
ATOM 8809 O O . LEU D 2 70 ? 7.34285 40.88353 30.03248 1.000 142.49257 70 LEU D O 1
ATOM 8825 N N . GLU D 2 71 ? 7.65897 39.64734 31.88623 1.000 119.73254 71 GLU D N 1
ATOM 8826 C CA . GLU D 2 71 ? 6.22625 39.45898 32.08140 1.000 132.14359 71 GLU D CA 1
ATOM 8827 C C . GLU D 2 71 ? 5.54535 40.79430 32.34556 1.000 157.42743 71 GLU D C 1
ATOM 8828 O O . GLU D 2 71 ? 4.49615 41.09736 31.76598 1.000 165.60173 71 GLU D O 1
ATOM 8840 N N . HIS D 2 72 ? 6.14213 41.61344 33.21912 1.000 165.90516 72 HIS D N 1
ATOM 8841 C CA . HIS D 2 72 ? 5.62847 42.96080 33.44186 1.000 160.05404 72 HIS D CA 1
ATOM 8842 C C . HIS D 2 72 ? 5.51786 43.72261 32.12777 1.000 164.38264 72 HIS D C 1
ATOM 8843 O O . HIS D 2 72 ? 4.48641 44.33380 31.83118 1.000 175.50020 72 HIS D O 1
ATOM 8857 N N . ILE D 2 73 ? 6.58122 43.68740 31.32224 1.000 152.63151 73 ILE D N 1
ATOM 8858 C CA . ILE D 2 73 ? 6.61433 44.48435 30.09694 1.000 150.34681 73 ILE D CA 1
ATOM 8859 C C . ILE D 2 73 ? 5.50706 44.04461 29.14384 1.000 164.07198 73 ILE D C 1
ATOM 8860 O O . ILE D 2 73 ? 4.75441 44.87088 28.61427 1.000 170.35499 73 ILE D O 1
ATOM 8876 N N . ARG D 2 74 ? 5.39586 42.73412 28.90457 1.000 159.79162 74 ARG D N 1
ATOM 8877 C CA . ARG D 2 74 ? 4.45452 42.25479 27.89637 1.000 162.33253 74 ARG D CA 1
ATOM 8878 C C . ARG D 2 74 ? 3.01150 42.38908 28.37109 1.000 180.31431 74 ARG D C 1
ATOM 8879 O O . ARG D 2 74 ? 2.11880 42.69806 27.57344 1.000 187.00790 74 ARG D O 1
ATOM 8900 N N . ASN D 2 75 ? 2.75745 42.15962 29.66263 1.000 190.72117 75 ASN D N 1
ATOM 8901 C CA . ASN D 2 75 ? 1.39335 42.27094 30.16467 1.000 196.12914 75 ASN D CA 1
ATOM 8902 C C . ASN D 2 75 ? 0.86998 43.69886 30.09658 1.000 201.69890 75 ASN D C 1
ATOM 8903 O O . ASN D 2 75 ? -0.34862 43.90120 30.13273 1.000 208.15346 75 ASN D O 1
ATOM 8914 N N . ARG D 2 76 ? 1.75690 44.68689 29.99689 1.000 201.14754 76 ARG D N 1
ATOM 8915 C CA . ARG D 2 76 ? 1.36955 46.08154 29.84450 1.000 205.48685 76 ARG D CA 1
ATOM 8916 C C . ARG D 2 76 ? 1.38018 46.53040 28.38629 1.000 207.31307 76 ARG D C 1
ATOM 8917 O O . ARG D 2 76 ? 1.17197 47.71606 28.11214 1.000 212.84024 76 ARG D O 1
ATOM 8938 N N . GLY D 2 77 ? 1.62391 45.61038 27.44932 1.000 185.10126 77 GLY D N 1
ATOM 8939 C CA . GLY D 2 77 ? 1.44820 45.87232 26.03796 1.000 181.23428 77 GLY D CA 1
ATOM 8940 C C . GLY D 2 77 ? 2.67586 46.35375 25.29615 1.000 171.01040 77 GLY D C 1
ATOM 8941 O O . GLY D 2 77 ? 2.62274 46.47840 24.06580 1.000 169.31427 77 GLY D O 1
ATOM 8945 N N . ASP D 2 78 ? 3.77681 46.62473 25.98946 1.000 170.61287 78 ASP D N 1
ATOM 8946 C CA . ASP D 2 78 ? 4.97039 47.10840 25.31324 1.000 157.45609 78 ASP D CA 1
ATOM 8947 C C . ASP D 2 78 ? 5.56768 46.01530 24.42906 1.000 153.12386 78 ASP D C 1
ATOM 8948 O O . ASP D 2 78 ? 5.37096 44.81707 24.65081 1.000 154.21521 78 ASP D O 1
ATOM 8957 N N . GLN D 2 79 ? 6.30441 46.45129 23.40020 1.000 147.46028 79 GLN D N 1
ATOM 8958 C CA . GLN D 2 79 ? 6.89689 45.54070 22.42691 1.000 148.38812 79 GLN D CA 1
ATOM 8959 C C . GLN D 2 79 ? 8.36031 45.87008 22.15038 1.000 135.94790 79 GLN D C 1
ATOM 8960 O O . GLN D 2 79 ? 8.87978 45.50925 21.08909 1.000 144.77839 79 GLN D O 1
ATOM 8974 N N . THR D 2 80 ? 9.03316 46.54853 23.07185 1.000 147.27191 80 THR D N 1
ATOM 8975 C CA . THR D 2 80 ? 10.45030 46.83122 22.88997 1.000 149.26031 80 THR D CA 1
ATOM 8976 C C . THR D 2 80 ? 11.22081 45.51307 22.82308 1.000 141.67221 80 THR D C 1
ATOM 8977 O O . THR D 2 80 ? 10.99575 44.62791 23.66038 1.000 133.39411 80 THR D O 1
ATOM 8988 N N . PRO D 2 81 ? 12.11477 45.33268 21.84870 1.000 128.82138 81 PRO D N 1
ATOM 8989 C CA . PRO D 2 81 ? 12.79633 44.03959 21.71327 1.000 125.64566 81 PRO D CA 1
ATOM 8990 C C . PRO D 2 81 ? 13.75178 43.77300 22.86453 1.000 131.77484 81 PRO D C 1
ATOM 8991 O O . PRO D 2 81 ? 14.35353 44.68801 23.43251 1.000 142.94769 81 PRO D O 1
ATOM 9002 N N . VAL D 2 82 ? 13.89572 42.49030 23.19522 1.000 131.05524 82 VAL D N 1
ATOM 9003 C CA . VAL D 2 82 ? 14.69905 42.04919 24.32814 1.000 125.69357 82 VAL D CA 1
ATOM 9004 C C . VAL D 2 82 ? 15.68002 40.98671 23.85468 1.000 123.79941 82 VAL D C 1
ATOM 9005 O O . VAL D 2 82 ? 15.30149 40.07229 23.11428 1.000 131.38472 82 VAL D O 1
ATOM 9018 N N . LEU D 2 83 ? 16.93482 41.10746 24.28159 1.000 122.21490 83 LEU D N 1
ATOM 9019 C CA . LEU D 2 83 ? 17.94825 40.07058 24.09644 1.000 107.21346 83 LEU D CA 1
ATOM 9020 C C . LEU D 2 83 ? 18.24906 39.49919 25.47964 1.000 107.11981 83 LEU D C 1
ATOM 9021 O O . LEU D 2 83 ? 18.98112 40.10584 26.26729 1.000 128.92626 83 LEU D O 1
ATOM 9037 N N . VAL D 2 84 ? 17.67625 38.33933 25.77245 1.000 121.01403 84 VAL D N 1
ATOM 9038 C CA . VAL D 2 84 ? 17.83713 37.71395 27.07854 1.000 124.18628 84 VAL D CA 1
ATOM 9039 C C . VAL D 2 84 ? 19.18512 37.01253 27.14433 1.000 127.29629 84 VAL D C 1
ATOM 9040 O O . VAL D 2 84 ? 19.63836 36.40055 26.16890 1.000 132.32734 84 VAL D O 1
ATOM 9053 N N . ILE D 2 85 ? 19.82878 37.10193 28.30475 1.000 128.64259 85 ILE D N 1
ATOM 9054 C CA . ILE D 2 85 ? 21.08272 36.41326 28.57894 1.000 132.87913 85 ILE D CA 1
ATOM 9055 C C . ILE D 2 85 ? 20.80672 35.36818 29.64672 1.000 133.66664 85 ILE D C 1
ATOM 9056 O O . ILE D 2 85 ? 20.34368 35.69957 30.74557 1.000 125.74855 85 ILE D O 1
ATOM 9072 N N . SER D 2 86 ? 21.08897 34.11582 29.32671 1.000 152.78244 86 SER D N 1
ATOM 9073 C CA . SER D 2 86 ? 20.98972 33.01787 30.27177 1.000 170.05604 86 SER D CA 1
ATOM 9074 C C . SER D 2 86 ? 22.37434 32.39069 30.42365 1.000 186.87831 86 SER D C 1
ATOM 9075 O O . SER D 2 86 ? 23.37362 32.91061 29.91781 1.000 186.51869 86 SER D O 1
ATOM 9083 N N . ALA D 2 87 ? 22.42841 31.26736 31.13310 1.000 198.98554 87 ALA D N 1
ATOM 9084 C CA . ALA D 2 87 ? 23.68919 30.58546 31.38113 1.000 204.65858 87 ALA D CA 1
ATOM 9085 C C . ALA D 2 87 ? 23.44619 29.08730 31.45260 1.000 202.76168 87 ALA D C 1
ATOM 9086 O O . ALA D 2 87 ? 22.59051 28.63382 32.21685 1.000 202.95149 87 ALA D O 1
ATOM 9093 N N . THR D 2 88 ? 24.19865 28.32614 30.65584 1.000 198.04046 88 THR D N 1
ATOM 9094 C CA . THR D 2 88 ? 24.25766 26.86490 30.75390 1.000 204.29331 88 THR D CA 1
ATOM 9095 C C . THR D 2 88 ? 22.85494 26.30060 30.56540 1.000 198.53760 88 THR D C 1
ATOM 9096 O O . THR D 2 88 ? 22.27965 26.47521 29.47741 1.000 165.34621 88 THR D O 1
ATOM 9107 N N . GLU D 2 89 ? 22.27957 25.62667 31.56187 1.000 189.19420 89 GLU D N 1
ATOM 9108 C CA . GLU D 2 89 ? 20.95557 25.02258 31.48539 1.000 184.12787 89 GLU D CA 1
ATOM 9109 C C . GLU D 2 89 ? 20.05794 25.79086 32.44950 1.000 185.98210 89 GLU D C 1
ATOM 9110 O O . GLU D 2 89 ? 20.14430 25.62365 33.66867 1.000 186.84912 89 GLU D O 1
ATOM 9122 N N . ASN D 2 90 ? 19.22869 26.66550 31.89721 1.000 177.65939 90 ASN D N 1
ATOM 9123 C CA . ASN D 2 90 ? 18.15354 27.32777 32.61951 1.000 177.97072 90 ASN D CA 1
ATOM 9124 C C . ASN D 2 90 ? 16.85128 27.11707 31.86912 1.000 178.83375 90 ASN D C 1
ATOM 9125 O O . ASN D 2 90 ? 16.04071 28.03633 31.71402 1.000 182.45127 90 ASN D O 1
ATOM 9136 N N . MET D 2 91 ? 16.64865 25.88735 31.38018 1.000 182.89882 91 MET D N 1
ATOM 9137 C CA . MET D 2 91 ? 15.51680 25.60359 30.50442 1.000 177.26605 91 MET D CA 1
ATOM 9138 C C . MET D 2 91 ? 14.20889 26.05539 31.14786 1.000 177.22450 91 MET D C 1
ATOM 9139 O O . MET D 2 91 ? 13.33271 26.60617 30.47068 1.000 170.04995 91 MET D O 1
ATOM 9153 N N . ALA D 2 92 ? 14.07810 25.86488 32.46738 1.000 219.07078 92 ALA D N 1
ATOM 9154 C CA . ALA D 2 92 ? 12.89749 26.33719 33.18313 1.000 220.84930 92 ALA D CA 1
ATOM 9155 C C . ALA D 2 92 ? 12.71511 27.84433 33.06393 1.000 219.18663 92 ALA D C 1
ATOM 9156 O O . ALA D 2 92 ? 11.60234 28.34099 33.26816 1.000 219.81704 92 ALA D O 1
ATOM 9163 N N . ASP D 2 93 ? 13.77907 28.58174 32.75820 1.000 185.81683 93 ASP D N 1
ATOM 9164 C CA . ASP D 2 93 ? 13.70408 30.01880 32.52304 1.000 171.98420 93 ASP D CA 1
ATOM 9165 C C . ASP D 2 93 ? 13.84358 30.38897 31.05646 1.000 162.22559 93 ASP D C 1
ATOM 9166 O O . ASP D 2 93 ? 13.16288 31.30707 30.58395 1.000 157.18813 93 ASP D O 1
ATOM 9175 N N . ILE D 2 94 ? 14.70999 29.69056 30.32174 1.000 164.77237 94 ILE D N 1
ATOM 9176 C CA . ILE D 2 94 ? 14.92151 30.02094 28.91766 1.000 152.74574 94 ILE D CA 1
ATOM 9177 C C . ILE D 2 94 ? 13.65835 29.74084 28.11412 1.000 145.29873 94 ILE D C 1
ATOM 9178 O O . ILE D 2 94 ? 13.34376 30.46455 27.16300 1.000 132.56821 94 ILE D O 1
ATOM 9194 N N . ALA D 2 95 ? 12.91538 28.68964 28.47667 1.000 154.00393 95 ALA D N 1
ATOM 9195 C CA . ALA D 2 95 ? 11.65440 28.40636 27.79826 1.000 139.28053 95 ALA D CA 1
ATOM 9196 C C . ALA D 2 95 ? 10.66764 29.55207 27.97920 1.000 148.02194 95 ALA D C 1
ATOM 9197 O O . ALA D 2 95 ? 10.04155 30.00911 27.01402 1.000 131.41132 95 ALA D O 1
ATOM 9204 N N . LYS D 2 96 ? 10.51197 30.02687 29.21973 1.000 159.20924 96 LYS D N 1
ATOM 9205 C CA . LYS D 2 96 ? 9.62420 31.15598 29.46664 1.000 126.37053 96 LYS D CA 1
ATOM 9206 C C . LYS D 2 96 ? 10.07420 32.36950 28.66913 1.000 116.34215 96 LYS D C 1
ATOM 9207 O O . LYS D 2 96 ? 9.25344 33.06296 28.05915 1.000 116.31313 96 LYS D O 1
ATOM 9226 N N . ALA D 2 97 ? 11.38188 32.63252 28.65334 1.000 120.32263 97 ALA D N 1
ATOM 9227 C CA . ALA D 2 97 ? 11.89102 33.78930 27.92627 1.000 120.82419 97 ALA D CA 1
ATOM 9228 C C . ALA D 2 97 ? 11.56147 33.68778 26.44312 1.000 119.12625 97 ALA D C 1
ATOM 9229 O O . ALA D 2 97 ? 11.09596 34.65473 25.82890 1.000 123.05632 97 ALA D O 1
ATOM 9236 N N . LEU D 2 98 ? 11.78619 32.51178 25.85391 1.000 135.47167 98 LEU D N 1
ATOM 9237 C CA . LEU D 2 98 ? 11.50934 32.32486 24.43435 1.000 126.03523 98 LEU D CA 1
ATOM 9238 C C . LEU D 2 98 ? 10.02561 32.49544 24.14008 1.000 117.11966 98 LEU D C 1
ATOM 9239 O O . LEU D 2 98 ? 9.64944 33.07777 23.11588 1.000 113.13299 98 LEU D O 1
ATOM 9255 N N . ARG D 2 99 ? 9.16698 31.99377 25.03019 1.000 127.27725 99 ARG D N 1
ATOM 9256 C CA . ARG D 2 99 ? 7.72891 32.10298 24.81332 1.000 128.49682 99 ARG D CA 1
ATOM 9257 C C . ARG D 2 99 ? 7.23217 33.53375 24.98032 1.000 132.54426 99 ARG D C 1
ATOM 9258 O O . ARG D 2 99 ? 6.27180 33.93621 24.31376 1.000 136.26901 99 ARG D O 1
ATOM 9279 N N . LEU D 2 100 ? 7.86733 34.31377 25.85715 1.000 131.70753 100 LEU D N 1
ATOM 9280 C CA . LEU D 2 100 ? 7.36069 35.64697 26.16621 1.000 136.12100 100 LEU D CA 1
ATOM 9281 C C . LEU D 2 100 ? 7.49776 36.60180 24.98638 1.000 129.34393 100 LEU D C 1
ATOM 9282 O O . LEU D 2 100 ? 6.69604 37.53426 24.85498 1.000 123.49989 100 LEU D O 1
ATOM 9298 N N . GLY D 2 101 ? 8.48920 36.38981 24.12215 1.000 135.11734 101 GLY D N 1
ATOM 9299 C CA . GLY D 2 101 ? 8.69766 37.27004 22.98915 1.000 136.98954 101 GLY D CA 1
ATOM 9300 C C . GLY D 2 101 ? 10.11385 37.79216 22.85307 1.000 135.33559 101 GLY D C 1
ATOM 9301 O O . GLY D 2 101 ? 10.34396 38.80709 22.18872 1.000 140.66990 101 GLY D O 1
ATOM 9305 N N . VAL D 2 102 ? 11.07470 37.11363 23.48406 1.000 120.49775 102 VAL D N 1
ATOM 9306 C CA . VAL D 2 102 ? 12.47065 37.48656 23.30155 1.000 113.79750 102 VAL D CA 1
ATOM 9307 C C . VAL D 2 102 ? 12.86607 37.30627 21.83543 1.000 116.48648 102 VAL D C 1
ATOM 9308 O O . VAL D 2 102 ? 12.22258 36.57915 21.06857 1.000 127.57140 102 VAL D O 1
ATOM 9321 N N . GLU D 2 103 ? 13.94612 37.98482 21.44623 1.000 121.27057 103 GLU D N 1
ATOM 9322 C CA . GLU D 2 103 ? 14.49478 37.84150 20.10305 1.000 120.49647 103 GLU D CA 1
ATOM 9323 C C . GLU D 2 103 ? 15.52532 36.71617 20.00725 1.000 120.14360 103 GLU D C 1
ATOM 9324 O O . GLU D 2 103 ? 15.52607 35.96985 19.02267 1.000 137.75112 103 GLU D O 1
ATOM 9336 N N . ASP D 2 104 ? 16.40050 36.56762 20.99854 1.000 104.83710 104 ASP D N 1
ATOM 9337 C CA . ASP D 2 104 ? 17.36971 35.47383 21.00428 1.000 135.14042 104 ASP D CA 1
ATOM 9338 C C . ASP D 2 104 ? 17.78100 35.20170 22.44845 1.000 127.19379 104 ASP D C 1
ATOM 9339 O O . ASP D 2 104 ? 17.21807 35.77244 23.38954 1.000 131.40053 104 ASP D O 1
ATOM 9348 N N . VAL D 2 105 ? 18.76624 34.32116 22.62890 1.000 129.05395 105 VAL D N 1
ATOM 9349 C CA . VAL D 2 105 ? 19.19756 33.90207 23.95870 1.000 128.05208 105 VAL D CA 1
ATOM 9350 C C . VAL D 2 105 ? 20.70984 33.68850 23.95943 1.000 132.76323 105 VAL D C 1
ATOM 9351 O O . VAL D 2 105 ? 21.21481 32.80490 23.25885 1.000 160.65569 105 VAL D O 1
ATOM 9364 N N . LEU D 2 106 ? 21.41653 34.47414 24.75793 1.000 146.53786 106 LEU D N 1
ATOM 9365 C CA . LEU D 2 106 ? 22.84241 34.27390 24.95060 1.000 159.38853 106 LEU D CA 1
ATOM 9366 C C . LEU D 2 106 ? 23.08785 33.29343 26.09414 1.000 175.96041 106 LEU D C 1
ATOM 9367 O O . LEU D 2 106 ? 22.17085 32.88407 26.80978 1.000 177.38868 106 LEU D O 1
ATOM 9383 N N . LEU D 2 107 ? 24.34714 32.91373 26.25536 1.000 186.28574 107 LEU D N 1
ATOM 9384 C CA . LEU D 2 107 ? 24.78186 32.01411 27.31158 1.000 196.96429 107 LEU D CA 1
ATOM 9385 C C . LEU D 2 107 ? 25.77630 32.74690 28.20679 1.000 208.35761 107 LEU D C 1
ATOM 9386 O O . LEU D 2 107 ? 26.13775 33.89791 27.95663 1.000 221.40926 107 LEU D O 1
ATOM 9402 N N . LYS D 2 108 ? 26.20493 32.06807 29.26957 1.000 188.67652 108 LYS D N 1
ATOM 9403 C CA . LYS D 2 108 ? 27.18516 32.66058 30.17791 1.000 204.78015 108 LYS D CA 1
ATOM 9404 C C . LYS D 2 108 ? 28.43916 33.10975 29.44527 1.000 214.7082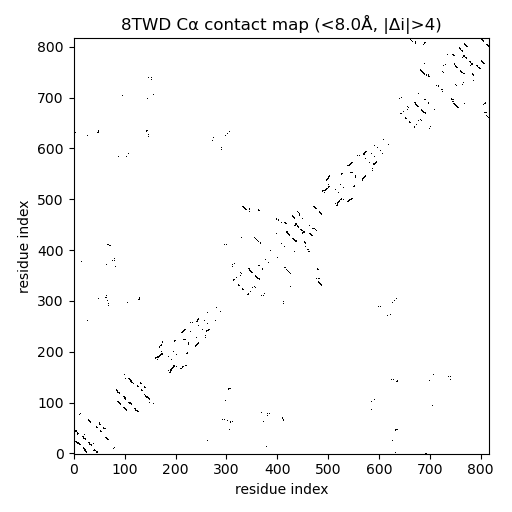1 108 LYS D C 1
ATOM 9405 O O . LYS D 2 108 ? 28.85641 34.26926 29.62750 1.000 206.40635 108 LYS D O 1
ATOM 9424 N N . PRO D 2 109 ? 29.08694 32.27851 28.62183 1.000 217.80270 109 PRO D N 1
ATOM 9425 C CA . PRO D 2 109 ? 30.24867 32.75124 27.85778 1.000 221.48795 109 PRO D CA 1
ATOM 9426 C C . PRO D 2 109 ? 29.85629 33.42477 26.55208 1.000 226.09595 109 PRO D C 1
ATOM 9427 O O . PRO D 2 109 ? 29.31204 32.77076 25.65649 1.000 232.02941 109 PRO D O 1
ATOM 9438 N N . VAL D 2 110 ? 30.11595 34.72748 26.43360 1.000 210.73432 110 VAL D N 1
ATOM 9439 C CA . VAL D 2 110 ? 29.87187 35.44977 25.18906 1.000 207.23747 110 VAL D CA 1
ATOM 9440 C C . VAL D 2 110 ? 31.13154 36.21410 24.79746 1.000 208.54401 110 VAL D C 1
ATOM 9441 O O . VAL D 2 110 ? 31.05651 37.27366 24.16548 1.000 212.40556 110 VAL D O 1
ATOM 9454 N N . LYS D 2 111 ? 32.29970 35.68933 25.17597 1.000 215.59743 111 LYS D N 1
ATOM 9455 C CA . LYS D 2 111 ? 33.54847 36.38890 24.89011 1.000 218.42495 111 LYS D CA 1
ATOM 9456 C C . LYS D 2 111 ? 33.76193 36.60465 23.39665 1.000 220.99429 111 LYS D C 1
ATOM 9457 O O . LYS D 2 111 ? 34.47585 37.53886 23.01517 1.000 220.81622 111 LYS D O 1
ATOM 9476 N N . ASP D 2 112 ? 33.16347 35.76988 22.54313 1.000 229.46451 112 ASP D N 1
ATOM 9477 C CA . ASP D 2 112 ? 33.34646 35.94002 21.10506 1.000 227.04479 112 ASP D CA 1
ATOM 9478 C C . ASP D 2 112 ? 32.82437 37.29491 20.64059 1.000 222.60442 112 ASP D C 1
ATOM 9479 O O . ASP D 2 112 ? 33.47209 37.97413 19.83535 1.000 223.42802 112 ASP D O 1
ATOM 9488 N N . LEU D 2 113 ? 31.63814 37.68564 21.11205 1.000 204.77330 113 LEU D N 1
ATOM 9489 C CA . LEU D 2 113 ? 31.03513 38.98916 20.84849 1.000 203.10273 113 LEU D CA 1
ATOM 9490 C C . LEU D 2 113 ? 30.54971 39.13029 19.40904 1.000 201.97439 113 LEU D C 1
ATOM 9491 O O . LEU D 2 113 ? 29.86021 40.10072 19.07910 1.000 196.77333 113 LEU D O 1
ATOM 9507 N N . ASN D 2 114 ? 30.88532 38.16949 18.54619 1.000 218.76094 114 ASN D N 1
ATOM 9508 C CA . ASN D 2 114 ? 30.34894 38.18890 17.18858 1.000 215.40785 114 ASN D CA 1
ATOM 9509 C C . ASN D 2 114 ? 28.91141 37.68086 17.16646 1.000 206.43970 114 ASN D C 1
ATOM 9510 O O . ASN D 2 114 ? 28.08070 38.18257 16.40002 1.000 202.48762 114 ASN D O 1
ATOM 9521 N N . ARG D 2 115 ? 28.60423 36.69849 18.01511 1.000 198.30642 115 ARG D N 1
ATOM 9522 C CA . ARG D 2 115 ? 27.23164 36.22044 18.16482 1.000 193.63241 115 ARG D CA 1
ATOM 9523 C C . ARG D 2 115 ? 26.31210 37.33950 18.64636 1.000 187.93103 115 ARG D C 1
ATOM 9524 O O . ARG D 2 115 ? 25.25592 37.59806 18.04880 1.000 185.67447 115 ARG D O 1
ATOM 9545 N N . LEU D 2 116 ? 26.71124 38.03284 19.71711 1.000 186.57559 116 LEU D N 1
ATOM 9546 C CA . LEU D 2 116 ? 25.93878 39.17751 20.19015 1.000 180.14804 116 LEU D CA 1
ATOM 9547 C C . LEU D 2 116 ? 25.84272 40.25256 19.11759 1.000 175.38339 116 LEU D C 1
ATOM 9548 O O . LEU D 2 116 ? 24.80232 40.90381 18.96889 1.000 168.42695 116 LEU D O 1
ATOM 9564 N N . ARG D 2 117 ? 26.94084 40.49023 18.40074 1.000 175.36554 117 ARG D N 1
ATOM 9565 C CA . ARG D 2 117 ? 26.94329 41.49216 17.34165 1.000 170.03960 117 ARG D CA 1
ATOM 9566 C C . ARG D 2 117 ? 25.87036 41.18924 16.30560 1.000 168.07490 117 ARG D C 1
ATOM 9567 O O . ARG D 2 117 ? 25.07612 42.06539 15.93957 1.000 157.98468 117 ARG D O 1
ATOM 9588 N N . GLU D 2 118 ? 25.83691 39.94654 15.81861 1.000 175.88676 118 GLU D N 1
ATOM 9589 C CA . GLU D 2 118 ? 24.83119 39.56493 14.83500 1.000 168.74164 118 GLU D CA 1
ATOM 9590 C C . GLU D 2 118 ? 23.42846 39.71601 15.40176 1.000 160.03779 118 GLU D C 1
ATOM 9591 O O . GLU D 2 118 ? 22.52840 40.22532 14.72285 1.000 144.67060 118 GLU D O 1
ATOM 9603 N N . MET D 2 119 ? 23.22180 39.27633 16.64632 1.000 164.67897 119 MET D N 1
ATOM 9604 C CA . MET D 2 119 ? 21.90497 39.41270 17.26159 1.000 152.83379 119 MET D CA 1
ATOM 9605 C C . MET D 2 119 ? 21.45920 40.87087 17.28074 1.000 153.10952 119 MET D C 1
ATOM 9606 O O . MET D 2 119 ? 20.34659 41.20180 16.85053 1.000 151.34368 119 MET D O 1
ATOM 9620 N N . VAL D 2 120 ? 22.32692 41.76097 17.76635 1.000 156.95864 120 VAL D N 1
ATOM 9621 C CA . VAL D 2 120 ? 21.95831 43.16722 17.90559 1.000 151.36720 120 VAL D CA 1
ATOM 9622 C C . VAL D 2 120 ? 21.68271 43.78247 16.54034 1.000 144.34361 120 VAL D C 1
ATOM 9623 O O . VAL D 2 120 ? 20.68787 44.49266 16.34943 1.000 139.34795 120 VAL D O 1
ATOM 9636 N N . PHE D 2 121 ? 22.56826 43.53274 15.57169 1.000 142.81297 121 PHE D N 1
ATOM 9637 C CA . PHE D 2 121 ? 22.40445 44.15099 14.26034 1.000 145.53097 121 PHE D CA 1
ATOM 9638 C C . PHE D 2 121 ? 21.14607 43.65606 13.56593 1.000 143.23058 121 PHE D C 1
ATOM 9639 O O . PHE D 2 121 ? 20.42199 44.44455 12.94735 1.000 156.42322 121 PHE D O 1
ATOM 9656 N N . ALA D 2 122 ? 20.86740 42.35590 13.65274 1.000 142.81818 122 ALA D N 1
ATOM 9657 C CA . ALA D 2 122 ? 19.64156 41.83155 13.06941 1.000 145.45992 122 ALA D CA 1
ATOM 9658 C C . ALA D 2 122 ? 18.41942 42.42097 13.75623 1.000 143.25965 122 ALA D C 1
ATOM 9659 O O . ALA D 2 122 ? 17.40201 42.69248 13.10725 1.000 140.96105 122 ALA D O 1
ATOM 9666 N N . CYS D 2 123 ? 18.49913 42.62376 15.07373 1.000 155.29274 123 CYS D N 1
ATOM 9667 C CA . CYS D 2 123 ? 17.36467 43.17230 15.80699 1.000 151.53714 123 CYS D CA 1
ATOM 9668 C C . CYS D 2 123 ? 17.08837 44.61565 15.40387 1.000 139.58536 123 CYS D C 1
ATOM 9669 O O . CYS D 2 123 ? 15.94608 44.97774 15.09790 1.000 131.74466 123 CYS D O 1
ATOM 9677 N N . LEU D 2 124 ? 18.12419 45.45630 15.39650 1.000 145.69368 124 LEU D N 1
ATOM 9678 C CA . LEU D 2 124 ? 17.92680 46.87692 15.13176 1.000 151.15780 124 LEU D CA 1
ATOM 9679 C C . LEU D 2 124 ? 17.69376 47.16280 13.65381 1.000 153.78118 124 LEU D C 1
ATOM 9680 O O . LEU D 2 124 ? 17.00631 48.13324 13.31744 1.000 158.39015 124 LEU D O 1
ATOM 9696 N N . TYR D 2 125 ? 18.24929 46.34474 12.76462 1.000 155.86504 125 TYR D N 1
ATOM 9697 C CA . TYR D 2 125 ? 18.11844 46.53370 11.32057 1.000 164.35649 125 TYR D CA 1
ATOM 9698 C C . TYR D 2 125 ? 17.67576 45.21068 10.70997 1.000 171.24678 125 TYR D C 1
ATOM 9699 O O . TYR D 2 125 ? 18.49270 44.46604 10.15078 1.000 178.89784 125 TYR D O 1
ATOM 9717 N N . PRO D 2 126 ? 16.37898 44.89309 10.78484 1.000 157.09540 126 PRO D N 1
ATOM 9718 C CA . PRO D 2 126 ? 15.92571 43.56476 10.33983 1.000 153.02352 126 PRO D CA 1
ATOM 9719 C C . PRO D 2 126 ? 16.30593 43.23222 8.91170 1.000 155.91330 126 PRO D C 1
ATOM 9720 O O . PRO D 2 126 ? 16.53292 42.05630 8.59813 1.000 162.04245 126 PRO D O 1
ATOM 9731 N N . SER D 2 127 ? 16.36840 44.23290 8.03170 1.000 173.96976 127 SER D N 1
ATOM 9732 C CA . SER D 2 127 ? 16.61042 44.02077 6.61110 1.000 179.79341 127 SER D CA 1
ATOM 9733 C C . SER D 2 127 ? 17.79602 44.84386 6.11951 1.000 194.26365 127 SER D C 1
ATOM 9734 O O . SER D 2 127 ? 17.84855 45.22927 4.94841 1.000 211.73812 127 SER D O 1
ATOM 9742 N N . MET D 2 128 ? 18.75821 45.12184 7.00085 1.000 200.04917 128 MET D N 1
ATOM 9743 C CA . MET D 2 128 ? 19.98783 45.78323 6.57307 1.000 204.63273 128 MET D CA 1
ATOM 9744 C C . MET D 2 128 ? 20.91366 44.78823 5.88498 1.000 208.66040 128 MET D C 1
ATOM 9745 O O . MET D 2 128 ? 21.31856 44.98541 4.73457 1.000 214.55867 128 MET D O 1
ATOM 9759 N N . PHE D 2 129 ? 21.25303 43.70996 6.58296 1.000 220.65344 129 PHE D N 1
ATOM 9760 C CA . PHE D 2 129 ? 22.06414 42.63522 6.03435 1.000 218.52209 129 PHE D CA 1
ATOM 9761 C C . PHE D 2 129 ? 21.56117 41.32449 6.62162 1.000 208.56665 129 PHE D C 1
ATOM 9762 O O . PHE D 2 129 ? 20.85547 41.30513 7.63242 1.000 206.60766 129 PHE D O 1
ATOM 9779 N N . ASN D 2 130 ? 21.93149 40.21687 5.96756 1.000 212.63811 130 ASN D N 1
ATOM 9780 C CA . ASN D 2 130 ? 21.64030 38.89091 6.50636 1.000 206.53469 130 ASN D CA 1
ATOM 9781 C C . ASN D 2 130 ? 22.33768 38.65569 7.83786 1.000 206.62847 130 ASN D C 1
ATOM 9782 O O . ASN D 2 130 ? 22.12312 37.60803 8.46435 1.000 203.82323 130 ASN D O 1
ATOM 9793 N N . SER D 2 131 ? 23.17343 39.59219 8.27644 1.000 218.71037 131 SER D N 1
ATOM 9794 C CA . SER D 2 131 ? 23.94654 39.47624 9.50702 1.000 200.26132 131 SER D CA 1
ATOM 9795 C C . SER D 2 131 ? 24.87892 38.26903 9.47542 1.000 191.58672 131 SER D C 1
ATOM 9796 O O . SER D 2 131 ? 25.31389 37.78601 10.52730 1.000 185.04330 131 SER D O 1
ATOM 9804 N N . ARG D 2 132 ? 25.18598 37.77162 8.27322 1.000 180.13031 132 ARG D N 1
ATOM 9805 C CA . ARG D 2 132 ? 25.99613 36.56761 8.07150 1.000 167.46365 132 ARG D CA 1
ATOM 9806 C C . ARG D 2 132 ? 25.47820 35.38813 8.88730 1.000 166.40519 132 ARG D C 1
ATOM 9807 O O . ARG D 2 132 ? 26.21435 34.43048 9.14985 1.000 151.63081 132 ARG D O 1
ATOM 9828 N N . VAL D 2 133 ? 24.21174 35.45612 9.28888 1.000 189.98273 133 VAL D N 1
ATOM 9829 C CA . VAL D 2 133 ? 23.54928 34.38138 10.01937 1.000 180.84598 133 VAL D CA 1
ATOM 9830 C C . VAL D 2 133 ? 22.49708 33.69802 9.17180 1.000 163.59822 133 VAL D C 1
ATOM 9831 O O . VAL D 2 133 ? 22.01833 32.61779 9.55324 1.000 183.88323 133 VAL D O 1
ATOM 9844 N N . GLU D 2 134 ? 22.14238 34.27154 8.02380 1.000 149.71680 134 GLU D N 1
ATOM 9845 C CA . GLU D 2 134 ? 21.26111 33.61412 7.07258 1.000 151.78183 134 GLU D CA 1
ATOM 9846 C C . GLU D 2 134 ? 21.96434 32.51433 6.28816 1.000 128.29111 134 GLU D C 1
ATOM 9847 O O . GLU D 2 134 ? 21.31239 31.83653 5.48851 1.000 140.03789 134 GLU D O 1
ATOM 9859 N N . GLU D 2 135 ? 23.27204 32.32113 6.48800 1.000 135.21223 135 GLU D N 1
ATOM 9860 C CA . GLU D 2 135 ? 23.89291 31.07361 6.05880 1.000 135.20283 135 GLU D CA 1
ATOM 9861 C C . GLU D 2 135 ? 23.15948 29.88875 6.66948 1.000 128.52715 135 GLU D C 1
ATOM 9862 O O . GLU D 2 135 ? 23.13321 28.79174 6.09258 1.000 130.47537 135 GLU D O 1
ATOM 9874 N N . GLU D 2 136 ? 22.57480 30.08769 7.85258 1.000 126.17685 136 GLU D N 1
ATOM 9875 C CA . GLU D 2 136 ? 21.82968 29.01632 8.49068 1.000 123.72310 136 GLU D CA 1
ATOM 9876 C C . GLU D 2 136 ? 20.66934 28.55312 7.62489 1.000 117.48699 136 GLU D C 1
ATOM 9877 O O . GLU D 2 136 ? 20.24600 27.40555 7.75624 1.000 122.33315 136 GLU D O 1
ATOM 9889 N N . GLU D 2 137 ? 20.16308 29.39732 6.72104 1.000 112.57794 137 GLU D N 1
ATOM 9890 C CA . GLU D 2 137 ? 19.18100 28.91247 5.75485 1.000 106.64365 137 GLU D CA 1
ATOM 9891 C C . GLU D 2 137 ? 19.78871 27.83480 4.86448 1.000 111.02658 137 GLU D C 1
ATOM 9892 O O . GLU D 2 137 ? 19.15883 26.80656 4.59819 1.000 122.68648 137 GLU D O 1
ATOM 9904 N N . ARG D 2 138 ? 21.02265 28.05040 4.40845 1.000 130.94833 138 ARG D N 1
ATOM 9905 C CA . ARG D 2 138 ? 21.73268 27.04734 3.61593 1.000 133.93992 138 ARG D CA 1
ATOM 9906 C C . ARG D 2 138 ? 21.97132 25.77354 4.42683 1.000 130.19378 138 ARG D C 1
ATOM 9907 O O . ARG D 2 138 ? 21.70391 24.64559 3.95966 1.000 130.16786 138 ARG D O 1
ATOM 9928 N N . LEU D 2 139 ? 22.45128 25.93674 5.66277 1.000 122.39250 139 LEU D N 1
ATOM 9929 C CA . LEU D 2 139 ? 22.68544 24.77232 6.50909 1.000 103.25302 139 LEU D CA 1
ATOM 9930 C C . LEU D 2 139 ? 21.39551 23.99575 6.72895 1.000 90.33856 139 LEU D C 1
ATOM 9931 O O . LEU D 2 139 ? 21.39235 22.76270 6.68133 1.000 102.32427 139 LEU D O 1
ATOM 9947 N N . PHE D 2 140 ? 20.28534 24.69957 6.95643 1.000 89.08384 140 PHE D N 1
ATOM 9948 C CA . PHE D 2 140 ? 19.02006 24.01801 7.17974 1.000 84.54784 140 PHE D CA 1
ATOM 9949 C C . PHE D 2 140 ? 18.49021 23.38749 5.90699 1.000 92.80922 140 PHE D C 1
ATOM 9950 O O . PHE D 2 140 ? 17.77494 22.39209 5.97557 1.000 98.23470 140 PHE D O 1
ATOM 9967 N N . ARG D 2 141 ? 18.82163 23.93499 4.74181 1.000 106.70399 141 ARG D N 1
ATOM 9968 C CA . ARG D 2 141 ? 18.47225 23.23977 3.50868 1.000 109.07253 141 ARG D CA 1
ATOM 9969 C C . ARG D 2 141 ? 19.10438 21.85231 3.48993 1.000 105.34214 141 ARG D C 1
ATOM 9970 O O . ARG D 2 141 ? 18.41635 20.84066 3.28402 1.000 101.53065 141 ARG D O 1
ATOM 9991 N N . ASP D 2 142 ? 20.40848 21.77788 3.76788 1.000 105.80180 142 ASP D N 1
ATOM 9992 C CA . ASP D 2 142 ? 21.05815 20.46218 3.80922 1.000 97.48025 142 ASP D CA 1
ATOM 9993 C C . ASP D 2 142 ? 20.46895 19.58345 4.91786 1.000 94.99504 142 ASP D C 1
ATOM 9994 O O . ASP D 2 142 ? 20.12713 18.40673 4.69998 1.000 86.22892 142 ASP D O 1
ATOM 10003 N N . TRP D 2 143 ? 20.32906 20.15765 6.11360 1.000 104.76687 143 TRP D N 1
ATOM 10004 C CA . TRP D 2 143 ? 19.78763 19.44159 7.26460 1.000 90.37432 143 TRP D CA 1
ATOM 10005 C C . TRP D 2 143 ? 18.42225 18.85302 6.94840 1.000 90.86732 143 TRP D C 1
ATOM 10006 O O . TRP D 2 143 ? 18.16120 17.67402 7.21613 1.000 95.70491 143 TRP D O 1
ATOM 10027 N N . ASP D 2 144 ? 17.53839 19.66270 6.37252 1.000 96.16112 144 ASP D N 1
ATOM 10028 C CA . ASP D 2 144 ? 16.22012 19.18962 5.98925 1.000 94.86246 144 ASP D CA 1
ATOM 10029 C C . ASP D 2 144 ? 16.32953 18.06217 4.97903 1.000 100.60988 144 ASP D C 1
ATOM 10030 O O . ASP D 2 144 ? 15.60834 17.06275 5.07505 1.000 105.73554 144 ASP D O 1
ATOM 10039 N N . ALA D 2 145 ? 17.24320 18.19288 4.01280 1.000 106.75209 145 ALA D N 1
ATOM 10040 C CA . ALA D 2 145 ? 17.41707 17.12525 3.03596 1.000 109.42764 145 ALA D CA 1
ATOM 10041 C C . ALA D 2 145 ? 17.76357 15.80085 3.70314 1.000 105.14954 145 ALA D C 1
ATOM 10042 O O . ALA D 2 145 ? 17.36067 14.73897 3.21363 1.000 103.14760 145 ALA D O 1
ATOM 10049 N N . MET D 2 146 ? 18.50167 15.83437 4.81250 1.000 96.43461 146 MET D N 1
ATOM 10050 C CA . MET D 2 146 ? 18.95572 14.59192 5.42960 1.000 86.15297 146 MET D CA 1
ATOM 10051 C C . MET D 2 146 ? 17.97406 13.97572 6.42554 1.000 85.09427 146 MET D C 1
ATOM 10052 O O . MET D 2 146 ? 18.26434 12.89476 6.94850 1.000 87.48947 146 MET D O 1
ATOM 10066 N N . VAL D 2 147 ? 16.84755 14.62271 6.73249 1.000 83.13560 147 VAL D N 1
ATOM 10067 C CA . VAL D 2 147 ? 15.98332 14.10897 7.79269 1.000 84.02122 147 VAL D CA 1
ATOM 10068 C C . VAL D 2 147 ? 14.50814 14.10216 7.40626 1.000 81.28473 147 VAL D C 1
ATOM 10069 O O . VAL D 2 147 ? 13.68737 13.46477 8.07615 1.000 81.15142 147 VAL D O 1
ATOM 10082 N N . ASP D 2 148 ? 14.15402 14.79995 6.33371 1.000 114.99347 148 ASP D N 1
ATOM 10083 C CA . ASP D 2 148 ? 12.74588 14.96399 6.00349 1.000 114.69275 148 ASP D CA 1
ATOM 10084 C C . ASP D 2 148 ? 12.19162 13.72644 5.29592 1.000 115.23463 148 ASP D C 1
ATOM 10085 O O . ASP D 2 148 ? 12.92855 12.89601 4.75703 1.000 115.89147 148 ASP D O 1
ATOM 10094 N N . ASN D 2 149 ? 10.85865 13.61940 5.29900 1.000 100.23684 149 ASN D N 1
ATOM 10095 C CA . ASN D 2 149 ? 10.12994 12.49578 4.71181 1.000 96.15590 149 ASN D CA 1
ATOM 10096 C C . ASN D 2 149 ? 9.28475 13.02550 3.55832 1.000 93.56754 149 ASN D C 1
ATOM 10097 O O . ASN D 2 149 ? 8.05987 13.16962 3.69045 1.000 102.30704 149 ASN D O 1
ATOM 10108 N N . PRO D 2 150 ? 9.89807 13.31064 2.40556 1.000 87.07882 150 PRO D N 1
ATOM 10109 C CA . PRO D 2 150 ? 9.12111 13.89791 1.29822 1.000 95.28494 150 PRO D CA 1
ATOM 10110 C C . PRO D 2 150 ? 7.96703 13.02897 0.82073 1.000 97.75406 150 PRO D C 1
ATOM 10111 O O . PRO D 2 150 ? 6.94852 13.56560 0.36458 1.000 96.58213 150 PRO D O 1
ATOM 10122 N N . ALA D 2 151 ? 8.09700 11.70179 0.89513 1.000 96.41025 151 ALA D N 1
ATOM 10123 C CA . ALA D 2 151 ? 7.00732 10.83360 0.46021 1.000 99.72555 151 ALA D CA 1
ATOM 10124 C C . ALA D 2 151 ? 5.75347 11.06387 1.29476 1.000 106.79147 151 ALA D C 1
ATOM 10125 O O . ALA D 2 151 ? 4.64069 11.13834 0.75412 1.000 111.74772 151 ALA D O 1
ATOM 10132 N N . ALA D 2 152 ? 5.91019 11.16667 2.61544 1.000 106.60370 152 ALA D N 1
ATOM 10133 C CA . ALA D 2 152 ? 4.75675 11.40529 3.47566 1.000 101.75861 152 ALA D CA 1
ATOM 10134 C C . ALA D 2 152 ? 4.12444 12.75765 3.17590 1.000 105.75493 152 ALA D C 1
ATOM 10135 O O . ALA D 2 152 ? 2.89665 12.89692 3.20554 1.000 111.19871 152 ALA D O 1
ATOM 10142 N N . ALA D 2 153 ? 4.94969 13.76967 2.89236 1.000 110.14344 153 ALA D N 1
ATOM 10143 C CA . ALA D 2 153 ? 4.42431 15.07854 2.51614 1.000 105.14844 153 ALA D CA 1
ATOM 10144 C C . ALA D 2 153 ? 3.60486 14.99225 1.23391 1.000 109.97162 153 ALA D C 1
ATOM 10145 O O . ALA D 2 153 ? 2.51504 15.57139 1.13619 1.000 100.16322 153 ALA D O 1
ATOM 10152 N N . ALA D 2 154 ? 4.12208 14.27608 0.23140 1.000 112.69363 154 ALA D N 1
ATOM 10153 C CA . ALA D 2 154 ? 3.38954 14.12638 -1.02215 1.000 112.98473 154 ALA D CA 1
ATOM 10154 C C . ALA D 2 154 ? 2.06689 13.40399 -0.79878 1.000 118.03923 154 ALA D C 1
ATOM 10155 O O . ALA D 2 154 ? 1.03289 13.79246 -1.35884 1.000 124.38586 154 ALA D O 1
ATOM 10162 N N . LYS D 2 155 ? 2.08024 12.34623 0.01666 1.000 119.95587 155 LYS D N 1
ATOM 10163 C CA . LYS D 2 155 ? 0.84494 11.62180 0.30047 1.000 126.10599 155 LYS D CA 1
ATOM 10164 C C . LYS D 2 155 ? -0.16170 12.51117 1.01954 1.000 129.63173 155 LYS D C 1
ATOM 10165 O O . LYS D 2 155 ? -1.35442 12.50177 0.69236 1.000 135.69493 155 LYS D O 1
ATOM 10184 N N . LEU D 2 156 ? 0.29831 13.28717 2.00436 1.000 128.56981 156 LEU D N 1
ATOM 10185 C CA . LEU D 2 156 ? -0.60418 14.18933 2.71231 1.000 125.99755 156 LEU D CA 1
ATOM 10186 C C . LEU D 2 156 ? -1.20380 15.21453 1.75944 1.000 120.07363 156 LEU D C 1
ATOM 10187 O O . LEU D 2 156 ? -2.40585 15.49962 1.81843 1.000 118.00212 156 LEU D O 1
ATOM 10203 N N . LEU D 2 157 ? -0.38345 15.77294 0.86536 1.000 120.89771 157 LEU D N 1
ATOM 10204 C CA . LEU D 2 157 ? -0.89942 16.73460 -0.10355 1.000 121.23057 157 LEU D CA 1
ATOM 10205 C C . LEU D 2 157 ? -1.95040 16.09376 -1.00059 1.000 127.75714 157 LEU D C 1
ATOM 10206 O O . LEU D 2 157 ? -2.99449 16.69684 -1.27689 1.000 130.34863 157 LEU D O 1
ATOM 10222 N N . GLN D 2 158 ? -1.69357 14.86666 -1.46214 1.000 131.02266 158 GLN D N 1
ATOM 10223 C CA . GLN D 2 158 ? -2.66473 14.18008 -2.30815 1.000 133.01347 158 GLN D CA 1
ATOM 10224 C C . GLN D 2 158 ? -3.95583 13.88802 -1.55493 1.000 129.88006 158 GLN D C 1
ATOM 10225 O O . GLN D 2 158 ? -5.03683 13.88539 -2.15508 1.000 138.79860 158 GLN D O 1
ATOM 10239 N N . GLU D 2 159 ? -3.86660 13.62992 -0.24810 1.000 129.18980 159 GLU D N 1
ATOM 10240 C CA . GLU D 2 159 ? -5.07560 13.45060 0.54931 1.000 133.32306 159 GLU D CA 1
ATOM 10241 C C . GLU D 2 159 ? -5.89569 14.73408 0.60495 1.000 133.18544 159 GLU D C 1
ATOM 10242 O O . GLU D 2 159 ? -7.12562 14.70237 0.47979 1.000 135.23423 159 GLU D O 1
ATOM 10254 N N . LEU D 2 160 ? -5.22964 15.87601 0.78463 1.000 129.73180 160 LEU D N 1
ATOM 10255 C CA . LEU D 2 160 ? -5.92601 17.13861 0.98795 1.000 139.60879 160 LEU D CA 1
ATOM 10256 C C . LEU D 2 160 ? -6.64100 17.64027 -0.25983 1.000 147.75369 160 LEU D C 1
ATOM 10257 O O . LEU D 2 160 ? -7.41610 18.59690 -0.15752 1.000 156.69696 160 LEU D O 1
ATOM 10273 N N . GLN D 2 161 ? -6.41096 17.02974 -1.41767 1.000 136.97098 161 GLN D N 1
ATOM 10274 C CA . GLN D 2 161 ? -6.92779 17.58872 -2.65912 1.000 145.96244 161 GLN D CA 1
ATOM 10275 C C . GLN D 2 161 ? -8.44940 17.70283 -2.59362 1.000 153.57560 161 GLN D C 1
ATOM 10276 O O . GLN D 2 161 ? -9.11460 16.83491 -2.01558 1.000 156.45242 161 GLN D O 1
ATOM 10290 N N . PRO D 2 162 ? -9.03085 18.75172 -3.16962 1.000 184.74572 162 PRO D N 1
ATOM 10291 C CA . PRO D 2 162 ? -10.47454 18.97595 -3.02901 1.000 196.63058 162 PRO D CA 1
ATOM 10292 C C . PRO D 2 162 ? -11.27141 17.94891 -3.81059 1.000 197.48174 162 PRO D C 1
ATOM 10293 O O . PRO D 2 162 ? -10.74503 17.31447 -4.73718 1.000 195.58728 162 PRO D O 1
ATOM 10304 N N . PRO D 2 163 ? -12.54515 17.75807 -3.47286 1.000 181.64101 163 PRO D N 1
ATOM 10305 C CA . PRO D 2 163 ? -13.36155 16.78300 -4.20300 1.000 185.22783 163 PRO D CA 1
ATOM 10306 C C . PRO D 2 163 ? -13.57747 17.21112 -5.64633 1.000 185.21340 163 PRO D C 1
ATOM 10307 O O . PRO D 2 163 ? -13.46737 18.38628 -6.00356 1.000 182.92662 163 PRO D O 1
ATOM 10318 N N . VAL D 2 164 ? -13.88656 16.21900 -6.48438 1.000 191.41647 164 VAL D N 1
ATOM 10319 C CA . VAL D 2 164 ? -13.97395 16.45482 -7.92361 1.000 190.08167 164 VAL D CA 1
ATOM 10320 C C . VAL D 2 164 ? -15.01176 17.52783 -8.22592 1.000 191.53730 164 VAL D C 1
ATOM 10321 O O . VAL D 2 164 ? -14.75270 18.47272 -8.98059 1.000 190.85922 164 VAL D O 1
ATOM 10334 N N . GLN D 2 165 ? -16.20110 17.39655 -7.64369 1.000 192.01461 165 GLN D N 1
ATOM 10335 C CA . GLN D 2 165 ? -17.29561 18.32987 -7.86486 1.000 190.82732 165 GLN D CA 1
ATOM 10336 C C . GLN D 2 165 ? -17.90441 18.71271 -6.52506 1.000 193.91275 165 GLN D C 1
ATOM 10337 O O . GLN D 2 165 ? -18.10641 17.85764 -5.65705 1.000 183.38882 165 GLN D O 1
ATOM 10351 N N . GLN D 2 166 ? -18.18647 20.00257 -6.36025 1.000 193.39398 166 GLN D N 1
ATOM 10352 C CA . GLN D 2 166 ? -18.74204 20.52395 -5.11749 1.000 193.68631 166 GLN D CA 1
ATOM 10353 C C . GLN D 2 166 ? -19.37169 21.88091 -5.41551 1.000 193.47597 166 GLN D C 1
ATOM 10354 O O . GLN D 2 166 ? -19.43941 22.31629 -6.56849 1.000 197.58053 166 GLN D O 1
ATOM 10368 N N . VAL D 2 167 ? -19.84360 22.54540 -4.36330 1.000 204.01004 167 VAL D N 1
ATOM 10369 C CA . VAL D 2 167 ? -20.42667 23.87817 -4.46581 1.000 202.88607 167 VAL D CA 1
ATOM 10370 C C . VAL D 2 167 ? -19.78713 24.76314 -3.40620 1.000 207.74210 167 VAL D C 1
ATOM 10371 O O . VAL D 2 167 ? -19.66712 24.35977 -2.24384 1.000 213.43133 167 VAL D O 1
ATOM 10384 N N . ILE D 2 168 ? -19.37282 25.96128 -3.80906 1.000 191.15712 168 ILE D N 1
ATOM 10385 C CA . ILE D 2 168 ? -18.69164 26.89657 -2.91782 1.000 178.93151 168 ILE D CA 1
ATOM 10386 C C . ILE D 2 168 ? -19.08686 28.30996 -3.32010 1.000 181.45303 168 ILE D C 1
ATOM 10387 O O . ILE D 2 168 ? -19.08599 28.65072 -4.50709 1.000 182.83738 168 ILE D O 1
ATOM 10403 N N . SER D 2 169 ? -19.43822 29.12765 -2.32658 1.000 218.28172 169 SER D N 1
ATOM 10404 C CA . SER D 2 169 ? -19.88258 30.50293 -2.55608 1.000 212.57700 169 SER D CA 1
ATOM 10405 C C . SER D 2 169 ? -21.03360 30.54932 -3.55847 1.000 206.88866 169 SER D C 1
ATOM 10406 O O . SER D 2 169 ? -21.10833 31.43332 -4.41468 1.000 205.39940 169 SER D O 1
ATOM 10414 N N . HIS D 2 170 ? -21.94462 29.58326 -3.44584 1.000 188.92931 170 HIS D N 1
ATOM 10415 C CA . HIS D 2 170 ? -23.11809 29.47963 -4.30963 1.000 185.17187 170 HIS D CA 1
ATOM 10416 C C . HIS D 2 170 ? -22.74203 29.30881 -5.77681 1.000 184.31173 170 HIS D C 1
ATOM 10417 O O . HIS D 2 170 ? -23.52922 29.64573 -6.66721 1.000 181.81881 170 HIS D O 1
ATOM 10431 N N . CYS D 2 171 ? -21.54862 28.78436 -6.04200 1.000 197.36167 171 CYS D N 1
ATOM 10432 C CA . CYS D 2 171 ? -21.08329 28.49706 -7.39157 1.000 193.87680 171 CYS D CA 1
ATOM 10433 C C . CYS D 2 171 ? -20.71384 27.02347 -7.47442 1.000 193.66607 171 CYS D C 1
ATOM 10434 O O . CYS D 2 171 ? -20.03444 26.50022 -6.58489 1.000 196.76626 171 CYS D O 1
ATOM 10442 N N . ARG D 2 172 ? -21.16986 26.35802 -8.53153 1.000 195.52763 172 ARG D N 1
ATOM 10443 C CA . ARG D 2 172 ? -20.87041 24.94626 -8.74038 1.000 197.14056 172 ARG D CA 1
ATOM 10444 C C . ARG D 2 172 ? -19.48452 24.82149 -9.36085 1.000 195.90872 172 ARG D C 1
ATOM 10445 O O . ARG D 2 172 ? -19.23793 25.36306 -10.44463 1.000 195.94835 172 ARG D O 1
ATOM 10466 N N . VAL D 2 173 ? -18.58256 24.11557 -8.67606 1.000 213.73750 173 VAL D N 1
ATOM 10467 C CA . VAL D 2 173 ? -17.18027 24.02444 -9.06331 1.000 210.25870 173 VAL D CA 1
ATOM 10468 C C . VAL D 2 173 ? -16.82600 22.56249 -9.29709 1.000 207.23938 173 VAL D C 1
ATOM 10469 O O . VAL D 2 173 ? -17.03451 21.71723 -8.41782 1.000 208.06307 173 VAL D O 1
ATOM 10482 N N . ASN D 2 174 ? -16.26360 22.27488 -10.46947 1.000 193.64472 174 ASN D N 1
ATOM 10483 C CA . ASN D 2 174 ? -15.81116 20.93786 -10.82841 1.000 190.17212 174 ASN D CA 1
ATOM 10484 C C . ASN D 2 174 ? -14.38086 21.02416 -11.34739 1.000 181.40253 174 ASN D C 1
ATOM 10485 O O . ASN D 2 174 ? -13.93333 22.07952 -11.79660 1.000 181.60936 174 ASN D O 1
ATOM 10496 N N . TYR D 2 175 ? -13.65211 19.91017 -11.28142 1.000 172.82279 175 TYR D N 1
ATOM 10497 C CA . TYR D 2 175 ? -12.28493 19.91278 -11.79136 1.000 175.65131 175 TYR D CA 1
ATOM 10498 C C . TYR D 2 175 ? -11.80961 18.48721 -12.03755 1.000 176.41860 175 TYR D C 1
ATOM 10499 O O . TYR D 2 175 ? -12.23086 17.55181 -11.35441 1.000 178.39752 175 TYR D O 1
ATOM 10517 N N . ARG D 2 176 ? -10.93089 18.33670 -13.03139 1.000 192.51997 176 ARG D N 1
ATOM 10518 C CA . ARG D 2 176 ? -10.33654 17.03777 -13.34013 1.000 195.31465 176 ARG D CA 1
ATOM 10519 C C . ARG D 2 176 ? -8.99101 17.23036 -14.03025 1.000 193.68090 176 ARG D C 1
ATOM 10520 O O . ARG D 2 176 ? -8.76801 18.22871 -14.71435 1.000 189.98328 176 ARG D O 1
ATOM 10541 N N . GLN D 2 177 ? -8.10279 16.25036 -13.86409 1.000 191.40198 177 GLN D N 1
ATOM 10542 C CA . GLN D 2 177 ? -6.76402 16.30472 -14.44428 1.000 188.96109 177 GLN D CA 1
ATOM 10543 C C . GLN D 2 177 ? -6.40225 14.91485 -14.96549 1.000 190.00973 177 GLN D C 1
ATOM 10544 O O . GLN D 2 177 ? -7.24835 14.01850 -15.04248 1.000 192.99155 177 GLN D O 1
ATOM 10558 N N . LEU D 2 178 ? -5.13616 14.73967 -15.34003 1.000 187.70358 178 LEU D N 1
ATOM 10559 C CA . LEU D 2 178 ? -4.64895 13.45945 -15.85120 1.000 186.77789 178 LEU D CA 1
ATOM 10560 C C . LEU D 2 178 ? -3.15310 13.30339 -15.57714 1.000 179.18368 178 LEU D C 1
ATOM 10561 O O . LEU D 2 178 ? -2.33422 13.30909 -16.49841 1.000 168.19314 178 LEU D O 1
ATOM 10577 N N . ALA D 2 181 ? 0.12994 10.97142 -12.67756 1.000 215.86754 181 ALA D N 1
ATOM 10578 C CA . ALA D 2 181 ? 0.72486 9.64085 -12.67004 1.000 217.95656 181 ALA D CA 1
ATOM 10579 C C . ALA D 2 181 ? 0.88534 9.12457 -11.24372 1.000 219.04783 181 ALA D C 1
ATOM 10580 O O . ALA D 2 181 ? 1.98088 8.73306 -10.83997 1.000 227.45003 181 ALA D O 1
ATOM 10586 N N . ASP D 2 182 ? -0.21078 9.12347 -10.48340 1.000 219.40959 182 ASP D N 1
ATOM 10587 C CA . ASP D 2 182 ? -0.20507 8.63174 -9.10562 1.000 215.14149 182 ASP D CA 1
ATOM 10588 C C . ASP D 2 182 ? 0.84515 9.36756 -8.27404 1.000 206.53286 182 ASP D C 1
ATOM 10589 O O . ASP D 2 182 ? 1.62680 8.76651 -7.53366 1.000 204.87269 182 ASP D O 1
ATOM 10598 N N . LYS D 2 183 ? 0.85864 10.68802 -8.41035 1.000 207.00795 183 LYS D N 1
ATOM 10599 C CA . LYS D 2 183 ? 1.81377 11.53764 -7.71294 1.000 204.96272 183 LYS D CA 1
ATOM 10600 C C . LYS D 2 183 ? 1.27632 12.96198 -7.74041 1.000 202.91696 183 LYS D C 1
ATOM 10601 O O . LYS D 2 183 ? 0.31914 13.25480 -8.47043 1.000 205.29903 183 LYS D O 1
ATOM 10620 N N . PRO D 2 184 ? 1.87293 13.88208 -6.95111 1.000 199.34559 184 PRO D N 1
ATOM 10621 C CA . PRO D 2 184 ? 1.29168 15.22771 -6.81245 1.000 186.75875 184 PRO D CA 1
ATOM 10622 C C . PRO D 2 184 ? 0.89869 15.89919 -8.12092 1.000 186.95122 184 PRO D C 1
ATOM 10623 O O . PRO D 2 184 ? -0.26751 16.26678 -8.29734 1.000 193.89059 184 PRO D O 1
ATOM 10634 N N . GLY D 2 185 ? 1.84288 16.05709 -9.04490 1.000 168.07646 185 GLY D N 1
ATOM 10635 C CA . GLY D 2 185 ? 1.53620 16.77402 -10.27249 1.000 165.52891 185 GLY D CA 1
ATOM 10636 C C . GLY D 2 185 ? 1.10763 18.19795 -9.97931 1.000 160.23914 185 GLY D C 1
ATOM 10637 O O . GLY D 2 185 ? 1.70543 18.89500 -9.15143 1.000 156.08473 185 GLY D O 1
ATOM 10641 N N . LEU D 2 186 ? 0.05740 18.64418 -10.66585 1.000 153.25401 186 LEU D N 1
ATOM 10642 C CA . LEU D 2 186 ? -0.52678 19.95029 -10.39092 1.000 154.24164 186 LEU D CA 1
ATOM 10643 C C . LEU D 2 186 ? -1.50929 19.84497 -9.23058 1.000 158.02516 186 LEU D C 1
ATOM 10644 O O . LEU D 2 186 ? -2.30205 18.90155 -9.15640 1.000 154.98079 186 LEU D O 1
ATOM 10660 N N . VAL D 2 187 ? -1.46413 20.82444 -8.32950 1.000 162.01701 187 VAL D N 1
ATOM 10661 C CA . VAL D 2 187 ? -2.26129 20.81137 -7.10709 1.000 158.76288 187 VAL D CA 1
ATOM 10662 C C . VAL D 2 187 ? -3.14913 22.04631 -7.07530 1.000 156.94828 187 VAL D C 1
ATOM 10663 O O . VAL D 2 187 ? -2.65630 23.17143 -7.20261 1.000 155.04464 187 VAL D O 1
ATOM 10676 N N . LEU D 2 188 ? -4.44862 21.83452 -6.87473 1.000 150.64505 188 LEU D N 1
ATOM 10677 C CA . LEU D 2 188 ? -5.44118 22.90038 -6.85286 1.000 154.09017 188 LEU D CA 1
ATOM 10678 C C . LEU D 2 188 ? -6.04727 23.02546 -5.46145 1.000 155.77615 188 LEU D C 1
ATOM 10679 O O . LEU D 2 188 ? -6.26458 22.01935 -4.77945 1.000 155.07378 188 LEU D O 1
ATOM 10695 N N . ASP D 2 189 ? -6.31436 24.26131 -5.03954 1.000 156.52889 189 ASP D N 1
ATOM 10696 C CA . ASP D 2 189 ? -7.05219 24.50212 -3.80470 1.000 159.16344 189 ASP D CA 1
ATOM 10697 C C . ASP D 2 189 ? -7.98457 25.68620 -3.99911 1.000 161.18272 189 ASP D C 1
ATOM 10698 O O . ASP D 2 189 ? -7.54271 26.75721 -4.42939 1.000 158.46657 189 ASP D O 1
ATOM 10707 N N . ILE D 2 190 ? -9.26136 25.49118 -3.67023 1.000 159.67699 190 ILE D N 1
ATOM 10708 C CA . ILE D 2 190 ? -10.31093 26.48678 -3.86756 1.000 160.05328 190 ILE D CA 1
ATOM 10709 C C . ILE D 2 190 ? -10.98582 26.72240 -2.52367 1.000 155.82985 190 ILE D C 1
ATOM 10710 O O . ILE D 2 190 ? -11.51885 25.78174 -1.92076 1.000 155.86119 190 ILE D O 1
ATOM 10726 N N . ALA D 2 191 ? -10.97350 27.97076 -2.05957 1.000 167.81400 191 ALA D N 1
ATOM 10727 C CA . ALA D 2 191 ? -11.55409 28.34814 -0.78068 1.000 164.67585 191 ALA D CA 1
ATOM 10728 C C . ALA D 2 191 ? -12.54213 29.48265 -1.00516 1.000 168.21334 191 ALA D C 1
ATOM 10729 O O . ALA D 2 191 ? -12.51960 30.15226 -2.04073 1.000 175.20164 191 ALA D O 1
ATOM 10736 N N . ALA D 2 192 ? -13.42179 29.68804 -0.02673 1.000 169.99645 192 ALA D N 1
ATOM 10737 C CA . ALA D 2 192 ? -14.42524 30.74505 -0.08221 1.000 171.39328 192 ALA D CA 1
ATOM 10738 C C . ALA D 2 192 ? -13.92131 31.93729 0.72328 1.000 172.80772 192 ALA D C 1
ATOM 10739 O O . ALA D 2 192 ? -13.76002 31.84769 1.94474 1.000 176.19142 192 ALA D O 1
ATOM 10746 N N . LEU D 2 193 ? -13.66173 33.04953 0.03380 1.000 180.82176 193 LEU D N 1
ATOM 10747 C CA . LEU D 2 193 ? -13.30217 34.27979 0.72862 1.000 181.14437 193 LEU D CA 1
ATOM 10748 C C . LEU D 2 193 ? -14.49767 34.85985 1.47131 1.000 183.72585 193 LEU D C 1
ATOM 10749 O O . LEU D 2 193 ? -14.33620 35.44084 2.55057 1.000 182.53766 193 LEU D O 1
ATOM 10765 N N . SER D 2 194 ? -15.69417 34.70713 0.91768 1.000 195.51762 194 SER D N 1
ATOM 10766 C CA . SER D 2 194 ? -16.91920 35.16499 1.55681 1.000 199.54971 194 SER D CA 1
ATOM 10767 C C . SER D 2 194 ? -18.07498 34.36083 0.97129 1.000 204.16155 194 SER D C 1
ATOM 10768 O O . SER D 2 194 ? -17.86659 33.36624 0.26804 1.000 205.60197 194 SER D O 1
ATOM 10776 N N . GLU D 2 195 ? -19.30297 34.79219 1.26321 1.000 195.13342 195 GLU D N 1
ATOM 10777 C CA . GLU D 2 195 ? -20.46849 34.09807 0.72770 1.000 197.82640 195 GLU D CA 1
ATOM 10778 C C . GLU D 2 195 ? -20.50029 34.17196 -0.79367 1.000 197.99175 195 GLU D C 1
ATOM 10779 O O . GLU D 2 195 ? -20.90662 33.21315 -1.46076 1.000 199.34617 195 GLU D O 1
ATOM 10791 N N . ASN D 2 196 ? -20.08385 35.30708 -1.35965 1.000 226.23877 196 ASN D N 1
ATOM 10792 C CA . ASN D 2 196 ? -20.13867 35.53267 -2.79880 1.000 230.21573 196 ASN D CA 1
ATOM 10793 C C . ASN D 2 196 ? -18.76256 35.73912 -3.42175 1.000 225.76066 196 ASN D C 1
ATOM 10794 O O . ASN D 2 196 ? -18.67684 36.06703 -4.61104 1.000 235.36916 196 ASN D O 1
ATOM 10805 N N . ASP D 2 197 ? -17.68858 35.56560 -2.65674 1.000 189.00936 197 ASP D N 1
ATOM 10806 C CA . ASP D 2 197 ? -16.33220 35.60243 -3.18124 1.000 186.01834 197 ASP D CA 1
ATOM 10807 C C . ASP D 2 197 ? -15.67405 34.25088 -2.94287 1.000 182.76027 197 ASP D C 1
ATOM 10808 O O . ASP D 2 197 ? -15.96475 33.56881 -1.95500 1.000 183.32651 197 ASP D O 1
ATOM 10817 N N . LEU D 2 198 ? -14.78947 33.86153 -3.85695 1.000 193.54587 198 LEU D N 1
ATOM 10818 C CA . LEU D 2 198 ? -14.05422 32.61496 -3.69284 1.000 188.66609 198 LEU D CA 1
ATOM 10819 C C . LEU D 2 198 ? -12.77182 32.69116 -4.50745 1.000 182.87876 198 LEU D C 1
ATOM 10820 O O . LEU D 2 198 ? -12.77416 33.19628 -5.63112 1.000 187.75819 198 LEU D O 1
ATOM 10836 N N . ALA D 2 199 ? -11.68456 32.17566 -3.94037 1.000 159.56257 199 ALA D N 1
ATOM 10837 C CA . ALA D 2 199 ? -10.37553 32.26039 -4.56753 1.000 157.01320 199 ALA D CA 1
ATOM 10838 C C . ALA D 2 199 ? -9.72226 30.88996 -4.62442 1.000 151.85402 199 ALA D C 1
ATOM 10839 O O . ALA D 2 199 ? -9.88247 30.06549 -3.72053 1.000 156.18033 199 ALA D O 1
ATOM 10846 N N . PHE D 2 200 ? -8.96002 30.66561 -5.68817 1.000 149.22331 200 PHE D N 1
ATOM 10847 C CA . PHE D 2 200 ? -8.28891 29.39639 -5.89808 1.000 145.71055 200 PHE D CA 1
ATOM 10848 C C . PHE D 2 200 ? -6.85032 29.63593 -6.32072 1.000 138.63894 200 PHE D C 1
ATOM 10849 O O . PHE D 2 200 ? -6.47711 30.72627 -6.76441 1.000 143.40973 200 PHE D O 1
ATOM 10866 N N . TYR D 2 201 ? -6.04565 28.59029 -6.16976 1.000 135.55688 201 TYR D N 1
ATOM 10867 C CA . TYR D 2 201 ? -4.68374 28.61384 -6.67842 1.000 134.45835 201 TYR D CA 1
ATOM 10868 C C . TYR D 2 201 ? -4.29563 27.22073 -7.15066 1.000 137.37898 201 TYR D C 1
ATOM 10869 O O . TYR D 2 201 ? -4.68598 26.21208 -6.54968 1.000 144.86721 201 TYR D O 1
ATOM 10887 N N . CYS D 2 202 ? -3.53329 27.18600 -8.24190 1.000 130.48787 202 CYS D N 1
ATOM 10888 C CA . CYS D 2 202 ? -2.98349 25.96465 -8.81319 1.000 135.75916 202 CYS D CA 1
ATOM 10889 C C . CYS D 2 202 ? -1.46642 26.08116 -8.82169 1.000 138.03778 202 CYS D C 1
ATOM 10890 O O . CYS D 2 202 ? -0.92404 27.11419 -9.22724 1.000 148.20984 202 CYS D O 1
ATOM 10898 N N . LEU D 2 203 ? -0.78689 25.02503 -8.37930 1.000 141.43276 203 LEU D N 1
ATOM 10899 C CA . LEU D 2 203 ? 0.66052 25.03597 -8.22050 1.000 146.68843 203 LEU D CA 1
ATOM 10900 C C . LEU D 2 203 ? 1.27685 23.82192 -8.89798 1.000 141.02825 203 LEU D C 1
ATOM 10901 O O . LEU D 2 203 ? 0.69758 22.72931 -8.88824 1.000 138.70244 203 LEU D O 1
ATOM 10917 N N . ASP D 2 204 ? 2.45758 24.02851 -9.48637 1.000 136.75308 204 ASP D N 1
ATOM 10918 C CA . ASP D 2 204 ? 3.25378 22.96087 -10.09224 1.000 138.16691 204 ASP D CA 1
ATOM 10919 C C . ASP D 2 204 ? 4.39032 22.63762 -9.12599 1.000 131.61927 204 ASP D C 1
ATOM 10920 O O . ASP D 2 204 ? 5.39554 23.35073 -9.07218 1.000 132.38393 204 ASP D O 1
ATOM 10929 N N . VAL D 2 205 ? 4.23387 21.55199 -8.36772 1.000 125.86268 205 VAL D N 1
ATOM 10930 C CA . VAL D 2 205 ? 5.16157 21.22534 -7.28945 1.000 127.13571 205 VAL D CA 1
ATOM 10931 C C . VAL D 2 205 ? 6.31417 20.37820 -7.81178 1.000 127.81809 205 VAL D C 1
ATOM 10932 O O . VAL D 2 205 ? 7.12284 19.86378 -7.03266 1.000 127.55559 205 VAL D O 1
ATOM 10945 N N . THR D 2 206 ? 6.39551 20.23053 -9.13462 1.000 152.31185 206 THR D N 1
ATOM 10946 C CA . THR D 2 206 ? 7.40201 19.35280 -9.72606 1.000 154.07509 206 THR D CA 1
ATOM 10947 C C . THR D 2 206 ? 8.74243 20.05716 -9.90862 1.000 155.32253 206 THR D C 1
ATOM 10948 O O . THR D 2 206 ? 9.79540 19.44690 -9.69547 1.000 161.95454 206 THR D O 1
ATOM 10959 N N . ARG D 2 207 ? 8.72646 21.33414 -10.30080 1.000 141.56706 207 ARG D N 1
ATOM 10960 C CA . ARG D 2 207 ? 9.96287 22.07636 -10.52400 1.000 144.77848 207 ARG D CA 1
ATOM 10961 C C . ARG D 2 207 ? 10.64875 22.49266 -9.22923 1.000 142.87452 207 ARG D C 1
ATOM 10962 O O . ARG D 2 207 ? 11.82408 22.87254 -9.26466 1.000 143.23366 207 ARG D O 1
ATOM 10983 N N . ALA D 2 208 ? 9.94712 22.43766 -8.09819 1.000 140.61671 208 ALA D N 1
ATOM 10984 C CA . ALA D 2 208 ? 10.54282 22.66081 -6.78832 1.000 135.55163 208 ALA D CA 1
ATOM 10985 C C . ALA D 2 208 ? 10.77673 21.36461 -6.02376 1.000 130.78309 208 ALA D C 1
ATOM 10986 O O . ALA D 2 208 ? 11.31010 21.40438 -4.90997 1.000 125.49083 208 ALA D O 1
ATOM 10993 N N . GLY D 2 209 ? 10.39865 20.22369 -6.59443 1.000 129.69012 209 GLY D N 1
ATOM 10994 C CA . GLY D 2 209 ? 10.59078 18.96054 -5.90204 1.000 121.63407 209 GLY D CA 1
ATOM 10995 C C . GLY D 2 209 ? 9.85383 18.95386 -4.57858 1.000 115.79986 209 GLY D C 1
ATOM 10996 O O . GLY D 2 209 ? 8.66867 19.29489 -4.49780 1.000 118.36965 209 GLY D O 1
ATOM 11000 N N . HIS D 2 210 ? 10.56606 18.56479 -3.51880 1.000 116.69009 210 HIS D N 1
ATOM 11001 C CA . HIS D 2 210 ? 9.95793 18.50877 -2.19303 1.000 106.40901 210 HIS D CA 1
ATOM 11002 C C . HIS D 2 210 ? 9.48765 19.88598 -1.74138 1.000 103.68305 210 HIS D C 1
ATOM 11003 O O . HIS D 2 210 ? 8.41073 20.01999 -1.14330 1.000 107.51610 210 HIS D O 1
ATOM 11017 N N . ASN D 2 211 ? 10.28430 20.92273 -2.01207 1.000 107.24975 211 ASN D N 1
ATOM 11018 C CA . ASN D 2 211 ? 9.88392 22.27162 -1.63093 1.000 95.45108 211 ASN D CA 1
ATOM 11019 C C . ASN D 2 211 ? 8.58538 22.67630 -2.31213 1.000 103.20772 211 ASN D C 1
ATOM 11020 O O . ASN D 2 211 ? 7.83260 23.48968 -1.77028 1.000 100.73673 211 ASN D O 1
ATOM 11031 N N . GLY D 2 212 ? 8.29382 22.11103 -3.48486 1.000 112.94375 212 GLY D N 1
ATOM 11032 C CA . GLY D 2 212 ? 7.00115 22.36005 -4.10315 1.000 110.15652 212 GLY D CA 1
ATOM 11033 C C . GLY D 2 212 ? 5.85349 21.84981 -3.25364 1.000 107.25239 212 GLY D C 1
ATOM 11034 O O . GLY D 2 212 ? 4.85625 22.54654 -3.04404 1.000 110.41799 212 GLY D O 1
ATOM 11038 N N . VAL D 2 213 ? 5.98714 20.62449 -2.74100 1.000 106.20765 213 VAL D N 1
ATOM 11039 C CA . VAL D 2 213 ? 4.97045 20.06468 -1.85414 1.000 112.86108 213 VAL D CA 1
ATOM 11040 C C . VAL D 2 213 ? 4.86710 20.88674 -0.57433 1.000 108.52215 213 VAL D C 1
ATOM 11041 O O . VAL D 2 213 ? 3.76574 21.13652 -0.06310 1.000 106.50082 213 VAL D O 1
ATOM 11054 N N . LEU D 2 214 ? 6.01055 21.30338 -0.02355 1.000 106.73420 214 LEU D N 1
ATOM 11055 C CA . LEU D 2 214 ? 5.98306 22.11976 1.18774 1.000 102.89995 214 LEU D CA 1
ATOM 11056 C C . LEU D 2 214 ? 5.26205 23.44214 0.94661 1.000 100.61864 214 LEU D C 1
ATOM 11057 O O . LEU D 2 214 ? 4.47365 23.89162 1.78660 1.000 100.51382 214 LEU D O 1
ATOM 11073 N N . ALA D 2 215 ? 5.52766 24.08544 -0.19244 1.000 102.69568 215 ALA D N 1
ATOM 11074 C CA . ALA D 2 215 ? 4.83530 25.32490 -0.52569 1.000 103.07157 215 ALA D CA 1
ATOM 11075 C C . ALA D 2 215 ? 3.34191 25.09016 -0.70221 1.000 98.60350 215 ALA D C 1
ATOM 11076 O O . ALA D 2 215 ? 2.52263 25.91559 -0.28340 1.000 112.86640 215 ALA D O 1
ATOM 11083 N N . ALA D 2 216 ? 2.96766 23.97881 -1.33953 1.000 102.98828 216 ALA D N 1
ATOM 11084 C CA . ALA D 2 216 ? 1.55146 23.66997 -1.50885 1.000 111.63018 216 ALA D CA 1
ATOM 11085 C C . ALA D 2 216 ? 0.86053 23.52940 -0.15922 1.000 113.66102 216 ALA D C 1
ATOM 11086 O O . ALA D 2 216 ? -0.23496 24.06458 0.05464 1.000 124.08831 216 ALA D O 1
ATOM 11093 N N . LEU D 2 217 ? 1.48809 22.80025 0.76551 1.000 109.07971 217 LEU D N 1
ATOM 11094 C CA . LEU D 2 217 ? 0.91313 22.65047 2.09894 1.000 115.35859 217 LEU D CA 1
ATOM 11095 C C . LEU D 2 217 ? 0.82433 23.99530 2.81018 1.000 120.50743 217 LEU D C 1
ATOM 11096 O O . LEU D 2 217 ? -0.19257 24.31034 3.44372 1.000 126.46573 217 LEU D O 1
ATOM 11112 N N . LEU D 2 218 ? 1.87850 24.80792 2.70464 1.000 118.85310 218 LEU D N 1
ATOM 11113 C CA . LEU D 2 218 ? 1.88028 26.11588 3.34995 1.000 112.26903 218 LEU D CA 1
ATOM 11114 C C . LEU D 2 218 ? 0.74078 26.98084 2.82903 1.000 116.89773 218 LEU D C 1
ATOM 11115 O O . LEU D 2 218 ? 0.05970 27.65977 3.60654 1.000 127.55301 218 LEU D O 1
ATOM 11131 N N . LEU D 2 219 ? 0.51813 26.96553 1.51252 1.000 114.86730 219 LEU D N 1
ATOM 11132 C CA . LEU D 2 219 ? -0.58426 27.72545 0.93341 1.000 121.02318 219 LEU D CA 1
ATOM 11133 C C . LEU D 2 219 ? -1.92976 27.19362 1.40438 1.000 126.82876 219 LEU D C 1
ATOM 11134 O O . LEU D 2 219 ? -2.83391 27.97123 1.73098 1.000 131.86061 219 LEU D O 1
ATOM 11150 N N . ARG D 2 220 ? -2.08763 25.86650 1.43364 1.000 122.01562 220 ARG D N 1
ATOM 11151 C CA . ARG D 2 220 ? -3.30801 25.28983 1.98425 1.000 126.03438 220 ARG D CA 1
ATOM 11152 C C . ARG D 2 220 ? -3.54515 25.78492 3.40238 1.000 128.22733 220 ARG D C 1
ATOM 11153 O O . ARG D 2 220 ? -4.69638 25.96028 3.81908 1.000 130.21752 220 ARG D O 1
ATOM 11174 N N . ALA D 2 221 ? -2.47090 26.01893 4.15387 1.000 125.37247 221 ALA D N 1
ATOM 11175 C CA . ALA D 2 221 ? -2.61481 26.52025 5.51366 1.000 128.01112 221 ALA D CA 1
ATOM 11176 C C . ALA D 2 221 ? -2.99134 27.99566 5.53057 1.000 129.28629 221 ALA D C 1
ATOM 11177 O O . ALA D 2 221 ? -3.91658 28.39782 6.24380 1.000 134.92573 221 ALA D O 1
ATOM 11184 N N . LEU D 2 222 ? -2.27127 28.82442 4.76059 1.000 130.13496 222 LEU D N 1
ATOM 11185 C CA . LEU D 2 222 ? -2.50250 30.26974 4.71826 1.000 128.23487 222 LEU D CA 1
ATOM 11186 C C . LEU D 2 222 ? -2.57056 30.73744 3.26229 1.000 128.83007 222 LEU D C 1
ATOM 11187 O O . LEU D 2 222 ? -1.59037 31.26393 2.72945 1.000 130.97125 222 LEU D O 1
ATOM 11203 N N . PHE D 2 223 ? -3.73445 30.55580 2.62246 1.000 129.35828 223 PHE D N 1
ATOM 11204 C CA . PHE D 2 223 ? -4.01785 31.19618 1.34400 1.000 135.46961 223 PHE D CA 1
ATOM 11205 C C . PHE D 2 223 ? -5.21706 32.12395 1.42834 1.000 136.39757 223 PHE D C 1
ATOM 11206 O O . PHE D 2 223 ? -5.06285 33.34019 1.27975 1.000 138.73688 223 PHE D O 1
ATOM 11223 N N . ASN D 2 224 ? -6.40900 31.59235 1.72500 1.000 137.54919 224 ASN D N 1
ATOM 11224 C CA . ASN D 2 224 ? -7.57717 32.43940 1.90451 1.000 135.86155 224 ASN D CA 1
ATOM 11225 C C . ASN D 2 224 ? -7.40896 33.34091 3.11173 1.000 141.18975 224 ASN D C 1
ATOM 11226 O O . ASN D 2 224 ? -8.05923 34.38421 3.19098 1.000 152.18033 224 ASN D O 1
ATOM 11237 N N . GLY D 2 225 ? -6.54300 32.96328 4.05179 1.000 142.37692 225 GLY D N 1
ATOM 11238 C CA . GLY D 2 225 ? -6.25222 33.85398 5.15973 1.000 148.02476 225 GLY D CA 1
ATOM 11239 C C . GLY D 2 225 ? -5.59710 35.13806 4.69565 1.000 148.20875 225 GLY D C 1
ATOM 11240 O O . GLY D 2 225 ? -6.06795 36.23876 4.99801 1.000 155.29164 225 GLY D O 1
ATOM 11244 N N . LEU D 2 226 ? -4.52051 35.01362 3.91574 1.000 144.37102 226 LEU D N 1
ATOM 11245 C CA . LEU D 2 226 ? -3.82622 36.20117 3.43554 1.000 150.30702 226 LEU D CA 1
ATOM 11246 C C . LEU D 2 226 ? -4.67762 36.97466 2.44112 1.000 154.57556 226 LEU D C 1
ATOM 11247 O O . LEU D 2 226 ? -4.66935 38.20664 2.44114 1.000 157.89511 226 LEU D O 1
ATOM 11263 N N . LEU D 2 227 ? -5.39643 36.27321 1.56576 1.000 143.37531 227 LEU D N 1
ATOM 11264 C CA . LEU D 2 227 ? -6.22823 36.97022 0.59062 1.000 134.88974 227 LEU D CA 1
ATOM 11265 C C . LEU D 2 227 ? -7.38158 37.69348 1.27454 1.000 149.83919 227 LEU D C 1
ATOM 11266 O O . LEU D 2 227 ? -7.72965 38.81865 0.89579 1.000 168.39461 227 LEU D O 1
ATOM 11282 N N . GLN D 2 228 ? -7.97953 37.06967 2.29127 1.000 151.73037 228 GLN D N 1
ATOM 11283 C CA . GLN D 2 228 ? -9.04212 37.72740 3.03962 1.000 140.79345 228 GLN D CA 1
ATOM 11284 C C . GLN D 2 228 ? -8.50690 38.92314 3.81437 1.000 147.74494 228 GLN D C 1
ATOM 11285 O O . GLN D 2 228 ? -9.19037 39.94241 3.92363 1.000 167.66283 228 GLN D O 1
ATOM 11299 N N . GLU D 2 229 ? -7.28810 38.82825 4.35588 1.000 169.22060 229 GLU D N 1
ATOM 11300 C CA . GLU D 2 229 ? -6.71398 39.98659 5.03849 1.000 173.87858 229 GLU D CA 1
ATOM 11301 C C . GLU D 2 229 ? -6.30990 41.07836 4.05348 1.000 178.06656 229 GLU D C 1
ATOM 11302 O O . GLU D 2 229 ? -6.33027 42.26354 4.40150 1.000 187.05892 229 GLU D O 1
ATOM 11314 N N . GLN D 2 230 ? -5.91185 40.70194 2.83939 1.000 163.65249 230 GLN D N 1
ATOM 11315 C CA . GLN D 2 230 ? -5.58493 41.69003 1.81868 1.000 166.13302 230 GLN D CA 1
ATOM 11316 C C . GLN D 2 230 ? -6.83117 42.45315 1.39384 1.000 169.41391 230 GLN D C 1
ATOM 11317 O O . GLN D 2 230 ? -6.83899 43.68982 1.36655 1.000 172.67977 230 GLN D O 1
ATOM 11331 N N . LEU D 2 231 ? -7.90150 41.72548 1.06678 1.000 192.53928 231 LEU D N 1
ATOM 11332 C CA . LEU D 2 231 ? -9.19484 42.35642 0.83298 1.000 199.37326 231 LEU D CA 1
ATOM 11333 C C . LEU D 2 231 ? -9.71647 43.04353 2.09028 1.000 198.62070 231 LEU D C 1
ATOM 11334 O O . LEU D 2 231 ? -10.61892 43.88293 1.99830 1.000 208.68350 231 LEU D O 1
ATOM 11350 N N . ALA D 2 232 ? -9.15875 42.71015 3.25964 1.000 165.64622 232 ALA D N 1
ATOM 11351 C CA . ALA D 2 232 ? -9.57272 43.32371 4.51542 1.000 163.80272 232 ALA D CA 1
ATOM 11352 C C . ALA D 2 232 ? -8.95926 44.70165 4.72564 1.000 164.42934 232 ALA D C 1
ATOM 11353 O O . ALA D 2 232 ? -9.54808 45.53236 5.42262 1.000 163.93465 232 ALA D O 1
ATOM 11360 N N . HIS D 2 233 ? -7.78135 44.96537 4.16186 1.000 173.95064 233 HIS D N 1
ATOM 11361 C CA . HIS D 2 233 ? -7.10887 46.24255 4.35687 1.000 172.02241 233 HIS D CA 1
ATOM 11362 C C . HIS D 2 233 ? -7.39999 47.22794 3.23277 1.000 185.85083 233 HIS D C 1
ATOM 11363 O O . HIS D 2 233 ? -6.66270 48.20614 3.06521 1.000 196.77770 233 HIS D O 1
ATOM 11377 N N . GLN D 2 234 ? -8.46251 46.99113 2.46641 1.000 192.05942 234 GLN D N 1
ATOM 11378 C CA . GLN D 2 234 ? -8.88321 47.87732 1.39433 1.000 196.49687 234 GLN D CA 1
ATOM 11379 C C . GLN D 2 234 ? -10.30636 48.35947 1.64183 1.000 204.87086 234 GLN D C 1
ATOM 11380 O O . GLN D 2 234 ? -11.10386 47.68330 2.30072 1.000 205.61554 234 GLN D O 1
ATOM 11394 N N . ASN D 2 235 ? -10.61726 49.53526 1.10268 1.000 213.52004 235 ASN D N 1
ATOM 11395 C CA . ASN D 2 235 ? -11.98725 50.02344 1.02358 1.000 216.97317 235 ASN D CA 1
ATOM 11396 C C . ASN D 2 235 ? -12.71277 49.51773 -0.21837 1.000 216.88658 235 ASN D C 1
ATOM 11397 O O . ASN D 2 235 ? -13.91239 49.77328 -0.36663 1.000 221.11983 235 ASN D O 1
ATOM 11408 N N . GLN D 2 236 ? -12.01413 48.80949 -1.10483 1.000 217.24539 236 GLN D N 1
ATOM 11409 C CA . GLN D 2 236 ? -12.57256 48.29081 -2.34485 1.000 212.44577 236 GLN D CA 1
ATOM 11410 C C . GLN D 2 236 ? -12.24722 46.80837 -2.45619 1.000 209.75008 236 GLN D C 1
ATOM 11411 O O . GLN D 2 236 ? -11.18157 46.35863 -2.02678 1.000 208.55609 236 GLN D O 1
ATOM 11425 N N . ARG D 2 237 ? -13.17842 46.04848 -3.03792 1.000 212.30127 237 ARG D N 1
ATOM 11426 C CA . ARG D 2 237 ? -12.98158 44.61438 -3.25825 1.000 213.17152 237 ARG D CA 1
ATOM 11427 C C . ARG D 2 237 ? -12.12803 44.41516 -4.51269 1.000 207.25827 237 ARG D C 1
ATOM 11428 O O . ARG D 2 237 ? -12.57158 43.90514 -5.54418 1.000 203.64900 237 ARG D O 1
ATOM 11449 N N . LEU D 2 238 ? -10.86862 44.82976 -4.40183 1.000 213.67962 238 LEU D N 1
ATOM 11450 C CA . LEU D 2 238 ? -9.92882 44.78328 -5.51730 1.000 209.81646 238 LEU D CA 1
ATOM 11451 C C . LEU D 2 238 ? -8.90565 43.68421 -5.26401 1.000 208.38143 238 LEU D C 1
ATOM 11452 O O . LEU D 2 238 ? -8.04635 43.84269 -4.38266 1.000 207.90245 238 LEU D O 1
ATOM 11468 N N . PRO D 2 239 ? -8.94788 42.55791 -5.99110 1.000 186.36011 239 PRO D N 1
ATOM 11469 C CA . PRO D 2 239 ? -8.03829 41.44561 -5.66416 1.000 179.71461 239 PRO D CA 1
ATOM 11470 C C . PRO D 2 239 ? -6.56861 41.82511 -5.53178 1.000 174.03019 239 PRO D C 1
ATOM 11471 O O . PRO D 2 239 ? -5.91242 41.37525 -4.58242 1.000 174.66552 239 PRO D O 1
ATOM 11482 N N . GLU D 2 240 ? -6.03880 42.63337 -6.44405 1.000 184.61968 240 GLU D N 1
ATOM 11483 C CA . GLU D 2 240 ? -4.61591 42.97872 -6.48961 1.000 177.40013 240 GLU D CA 1
ATOM 11484 C C . GLU D 2 240 ? -3.74547 41.74668 -6.23053 1.000 173.50663 240 GLU D C 1
ATOM 11485 O O . GLU D 2 240 ? -2.92067 41.70437 -5.31734 1.000 151.73966 240 GLU D O 1
ATOM 11497 N N . LEU D 2 241 ? -3.94171 40.72893 -7.07099 1.000 167.25793 241 LEU D N 1
ATOM 11498 C CA . LEU D 2 241 ? -3.27698 39.44869 -6.85288 1.000 158.53733 241 LEU D CA 1
ATOM 11499 C C . LEU D 2 241 ? -1.76002 39.53654 -6.99640 1.000 154.53289 241 LEU D C 1
ATOM 11500 O O . LEU D 2 241 ? -1.05697 38.62594 -6.54402 1.000 160.30412 241 LEU D O 1
ATOM 11516 N N . GLY D 2 242 ? -1.23651 40.60120 -7.60732 1.000 153.74851 242 GLY D N 1
ATOM 11517 C CA . GLY D 2 242 ? 0.20827 40.75170 -7.68557 1.000 160.01494 242 GLY D CA 1
ATOM 11518 C C . GLY D 2 242 ? 0.85161 40.88346 -6.31822 1.000 147.34432 242 GLY D C 1
ATOM 11519 O O . GLY D 2 242 ? 1.89879 40.28438 -6.04818 1.000 149.56107 242 GLY D O 1
ATOM 11523 N N . ALA D 2 243 ? 0.23330 41.66961 -5.43468 1.000 143.61657 243 ALA D N 1
ATOM 11524 C CA . ALA D 2 243 ? 0.75229 41.80490 -4.07864 1.000 140.16198 243 ALA D CA 1
ATOM 11525 C C . ALA D 2 243 ? 0.69635 40.47647 -3.33633 1.000 135.56922 243 ALA D C 1
ATOM 11526 O O . ALA D 2 243 ? 1.62174 40.13271 -2.59179 1.000 126.53145 243 ALA D O 1
ATOM 11533 N N . LEU D 2 244 ? -0.38916 39.71982 -3.51829 1.000 145.26341 244 LEU D N 1
ATOM 11534 C CA . LEU D 2 244 ? -0.48293 38.40029 -2.90112 1.000 134.89063 244 LEU D CA 1
ATOM 11535 C C . LEU D 2 244 ? 0.62186 37.47911 -3.40803 1.000 131.08354 244 LEU D C 1
ATOM 11536 O O . LEU D 2 244 ? 1.21487 36.72302 -2.62966 1.000 133.53049 244 LEU D O 1
ATOM 11552 N N . LEU D 2 245 ? 0.91304 37.52405 -4.71119 1.000 125.01358 245 LEU D N 1
ATOM 11553 C CA . LEU D 2 245 ? 1.99932 36.70719 -5.24607 1.000 125.68447 245 LEU D CA 1
ATOM 11554 C C . LEU D 2 245 ? 3.33881 37.10909 -4.63742 1.000 127.97591 245 LEU D C 1
ATOM 11555 O O . LEU D 2 245 ? 4.16563 36.24896 -4.30038 1.000 138.39420 245 LEU D O 1
ATOM 11571 N N . LYS D 2 246 ? 3.57545 38.41589 -4.49816 1.000 125.98110 246 LYS D N 1
ATOM 11572 C CA . LYS D 2 246 ? 4.82123 38.87158 -3.88765 1.000 124.50142 246 LYS D CA 1
ATOM 11573 C C . LYS D 2 246 ? 4.92696 38.39541 -2.44294 1.000 125.15100 246 LYS D C 1
ATOM 11574 O O . LYS D 2 246 ? 5.99035 37.93487 -2.00278 1.000 13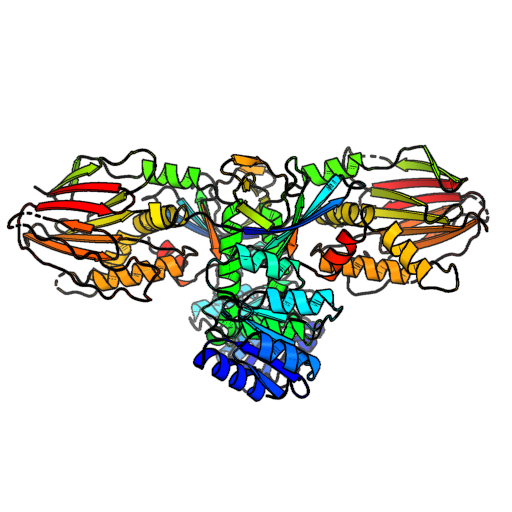3.24627 246 LYS D O 1
ATOM 11593 N N . GLN D 2 247 ? 3.82669 38.48819 -1.69327 1.000 129.75028 247 GLN D N 1
ATOM 11594 C CA . GLN D 2 247 ? 3.82502 38.00407 -0.31793 1.000 131.13350 247 GLN D CA 1
ATOM 11595 C C . GLN D 2 247 ? 4.11313 36.51122 -0.26251 1.000 123.72601 247 GLN D C 1
ATOM 11596 O O . GLN D 2 247 ? 4.82324 36.04137 0.63231 1.000 121.76490 247 GLN D O 1
ATOM 11610 N N . VAL D 2 248 ? 3.54487 35.74473 -1.19457 1.000 127.10302 248 VAL D N 1
ATOM 11611 C CA . VAL D 2 248 ? 3.78778 34.30555 -1.21406 1.000 122.41253 248 VAL D CA 1
ATOM 11612 C C . VAL D 2 248 ? 5.26114 34.01782 -1.46415 1.000 124.12324 248 VAL D C 1
ATOM 11613 O O . VAL D 2 248 ? 5.85496 33.14328 -0.82251 1.000 133.75266 248 VAL D O 1
ATOM 11626 N N . ASN D 2 249 ? 5.86773 34.72729 -2.41803 1.000 118.74175 249 ASN D N 1
ATOM 11627 C CA . ASN D 2 249 ? 7.29792 34.54934 -2.66050 1.000 123.33920 249 ASN D CA 1
ATOM 11628 C C . ASN D 2 249 ? 8.09879 34.85719 -1.39937 1.000 124.01186 249 ASN D C 1
ATOM 11629 O O . ASN D 2 249 ? 9.04039 34.12706 -1.04449 1.000 125.32761 249 ASN D O 1
ATOM 11640 N N . HIS D 2 250 ? 7.72599 35.92805 -0.69744 1.000 113.09393 250 HIS D N 1
ATOM 11641 C CA . HIS D 2 250 ? 8.43361 36.26688 0.53026 1.000 119.18206 250 HIS D CA 1
ATOM 11642 C C . HIS D 2 250 ? 8.27245 35.17263 1.57950 1.000 120.38662 250 HIS D C 1
ATOM 11643 O O . HIS D 2 250 ? 9.22900 34.83877 2.28307 1.000 117.58958 250 HIS D O 1
ATOM 11657 N N . LEU D 2 251 ? 7.06872 34.60946 1.70680 1.000 118.33969 251 LEU D N 1
ATOM 11658 C CA . LEU D 2 251 ? 6.86002 33.51493 2.65028 1.000 110.23416 251 LEU D CA 1
ATOM 11659 C C . LEU D 2 251 ? 7.73232 32.31998 2.29863 1.000 111.08106 251 LEU D C 1
ATOM 11660 O O . LEU D 2 251 ? 8.35327 31.70563 3.17184 1.000 114.59621 251 LEU D O 1
ATOM 11676 N N . LEU D 2 252 ? 7.76929 31.96231 1.01298 1.000 110.24594 252 LEU D N 1
ATOM 11677 C CA . LEU D 2 252 ? 8.59952 30.84158 0.59322 1.000 108.92100 252 LEU D CA 1
ATOM 11678 C C . LEU D 2 252 ? 10.04140 31.06413 1.01572 1.000 104.30606 252 LEU D C 1
ATOM 11679 O O . LEU D 2 252 ? 10.69201 30.15412 1.54281 1.000 103.65897 252 LEU D O 1
ATOM 11695 N N . ARG D 2 253 ? 10.55422 32.27838 0.81150 1.000 108.92163 253 ARG D N 1
ATOM 11696 C CA . ARG D 2 253 ? 11.89854 32.56724 1.29956 1.000 107.19747 253 ARG D CA 1
ATOM 11697 C C . ARG D 2 253 ? 11.96273 32.45497 2.82129 1.000 100.21521 253 ARG D C 1
ATOM 11698 O O . ARG D 2 253 ? 12.95369 31.96466 3.37563 1.000 96.81666 253 ARG D O 1
ATOM 11719 N N . GLN D 2 254 ? 10.91631 32.91493 3.51203 1.000 106.96895 254 GLN D N 1
ATOM 11720 C CA . GLN D 2 254 ? 10.89124 32.87089 4.97054 1.000 101.58847 254 GLN D CA 1
ATOM 11721 C C . GLN D 2 254 ? 10.87882 31.43786 5.48561 1.000 103.48505 254 GLN D C 1
ATOM 11722 O O . GLN D 2 254 ? 11.57605 31.11483 6.45532 1.000 103.04088 254 GLN D O 1
ATOM 11736 N N . ALA D 2 255 ? 10.07283 30.57313 4.86436 1.000 109.50124 255 ALA D N 1
ATOM 11737 C CA . ALA D 2 255 ? 10.06371 29.15686 5.20413 1.000 106.55138 255 ALA D CA 1
ATOM 11738 C C . ALA D 2 255 ? 11.31740 28.44319 4.72357 1.000 83.06249 255 ALA D C 1
ATOM 11739 O O . ALA D 2 255 ? 11.50296 27.26600 5.04861 1.000 84.23811 255 ALA D O 1
ATOM 11746 N N . ASN D 2 256 ? 12.17160 29.12650 3.96071 1.000 88.81325 256 ASN D N 1
ATOM 11747 C CA . ASN D 2 256 ? 13.39728 28.54015 3.42686 1.000 87.12697 256 ASN D CA 1
ATOM 11748 C C . ASN D 2 256 ? 13.06331 27.40385 2.46142 1.000 92.06241 256 ASN D C 1
ATOM 11749 O O . ASN D 2 256 ? 13.61747 26.30475 2.53374 1.000 100.92874 256 ASN D O 1
ATOM 11760 N N . LEU D 2 257 ? 12.13409 27.68490 1.54937 1.000 94.89990 257 LEU D N 1
ATOM 11761 C CA . LEU D 2 257 ? 11.74082 26.75122 0.50402 1.000 79.76511 257 LEU D CA 1
ATOM 11762 C C . LEU D 2 257 ? 12.17763 27.30884 -0.84489 1.000 91.17015 257 LEU D C 1
ATOM 11763 O O . LEU D 2 257 ? 11.37973 27.95034 -1.54086 1.000 101.80710 257 LEU D O 1
ATOM 11779 N N . PRO D 2 258 ? 13.43249 27.10528 -1.23916 1.000 93.62506 258 PRO D N 1
ATOM 11780 C CA . PRO D 2 258 ? 13.89556 27.64430 -2.52458 1.000 107.18699 258 PRO D CA 1
ATOM 11781 C C . PRO D 2 258 ? 13.36728 26.87215 -3.72097 1.000 106.25831 258 PRO D C 1
ATOM 11782 O O . PRO D 2 258 ? 12.60165 25.91372 -3.57442 1.000 103.50735 258 PRO D O 1
ATOM 11793 N N . GLY D 2 259 ? 13.77557 27.29462 -4.91218 1.000 134.50873 259 GLY D N 1
ATOM 11794 C CA . GLY D 2 259 ? 13.31366 26.70139 -6.15031 1.000 133.80215 259 GLY D CA 1
ATOM 11795 C C . GLY D 2 259 ? 12.26644 27.56123 -6.82978 1.000 137.23756 259 GLY D C 1
ATOM 11796 O O . GLY D 2 259 ? 11.89359 28.64263 -6.36594 1.000 138.27939 259 GLY D O 1
ATOM 11800 N N . GLN D 2 260 ? 11.78710 27.04929 -7.95940 1.000 136.69192 260 GLN D N 1
ATOM 11801 C CA . GLN D 2 260 ? 10.75772 27.69838 -8.75895 1.000 137.16664 260 GLN D CA 1
ATOM 11802 C C . GLN D 2 260 ? 9.38655 27.13668 -8.40804 1.000 132.82444 260 GLN D C 1
ATOM 11803 O O . GLN D 2 260 ? 9.23794 25.93337 -8.17991 1.000 133.48623 260 GLN D O 1
ATOM 11817 N N . PHE D 2 261 ? 8.38302 28.01450 -8.37173 1.000 122.95356 261 PHE D N 1
ATOM 11818 C CA . PHE D 2 261 ? 7.03061 27.66202 -7.93956 1.000 133.72506 261 PHE D CA 1
ATOM 11819 C C . PHE D 2 261 ? 6.01415 28.16889 -8.95281 1.000 132.49942 261 PHE D C 1
ATOM 11820 O O . PHE D 2 261 ? 5.37562 29.20947 -8.74155 1.000 145.89518 261 PHE D O 1
ATOM 11837 N N . PRO D 2 262 ? 5.83490 27.45851 -10.07038 1.000 156.31160 262 PRO D N 1
ATOM 11838 C CA . PRO D 2 262 ? 4.84587 27.90254 -11.06254 1.000 160.47968 262 PRO D CA 1
ATOM 11839 C C . PRO D 2 262 ? 3.43943 27.89840 -10.49075 1.000 158.58031 262 PRO D C 1
ATOM 11840 O O . PRO D 2 262 ? 2.86587 26.83522 -10.22433 1.000 155.78574 262 PRO D O 1
ATOM 11851 N N . LEU D 2 263 ? 2.87117 29.08838 -10.32198 1.000 152.49196 263 LEU D N 1
ATOM 11852 C CA . LEU D 2 263 ? 1.59139 29.26265 -9.65789 1.000 147.13901 263 LEU D CA 1
ATOM 11853 C C . LEU D 2 263 ? 0.62366 30.01493 -10.56006 1.000 142.12657 263 LEU D C 1
ATOM 11854 O O . LEU D 2 263 ? 1.02521 30.76345 -11.45756 1.000 142.24569 263 LEU D O 1
ATOM 11870 N N . LEU D 2 264 ? -0.66018 29.78590 -10.31954 1.000 139.91778 264 LEU D N 1
ATOM 11871 C CA . LEU D 2 264 ? -1.72903 30.48583 -11.01802 1.000 144.85821 264 LEU D CA 1
ATOM 11872 C C . LEU D 2 264 ? -2.83517 30.74356 -10.01076 1.000 146.46149 264 LEU D C 1
ATOM 11873 O O . LEU D 2 264 ? -3.42527 29.79450 -9.48642 1.000 147.39683 264 LEU D O 1
ATOM 11889 N N . VAL D 2 265 ? -3.11264 32.01526 -9.73932 1.000 143.77397 265 VAL D N 1
ATOM 11890 C CA . VAL D 2 265 ? -4.10566 32.39407 -8.74234 1.000 146.96041 265 VAL D CA 1
ATOM 11891 C C . VAL D 2 265 ? -5.32333 32.96169 -9.45792 1.000 145.80872 265 VAL D C 1
ATOM 11892 O O . VAL D 2 265 ? -5.21900 33.54997 -10.54145 1.000 152.59391 265 VAL D O 1
ATOM 11905 N N . GLY D 2 266 ? -6.49157 32.75994 -8.85173 1.000 149.17176 266 GLY D N 1
ATOM 11906 C CA . GLY D 2 266 ? -7.72432 33.29705 -9.38872 1.000 153.84863 266 GLY D CA 1
ATOM 11907 C C . GLY D 2 266 ? -8.68743 33.74891 -8.31090 1.000 158.83749 266 GLY D C 1
ATOM 11908 O O . GLY D 2 266 ? -8.82531 33.09160 -7.27549 1.000 163.03902 266 GLY D O 1
ATOM 11912 N N . TYR D 2 267 ? -9.35533 34.87465 -8.54808 1.000 153.94987 267 TYR D N 1
ATOM 11913 C CA . TYR D 2 267 ? -10.35145 35.43380 -7.64330 1.000 164.05743 267 TYR D CA 1
ATOM 11914 C C . TYR D 2 267 ? -11.67606 35.53375 -8.38548 1.000 154.03602 267 TYR D C 1
ATOM 11915 O O . TYR D 2 267 ? -11.71176 35.91005 -9.56102 1.000 164.27604 267 TYR D O 1
ATOM 11933 N N . TYR D 2 268 ? -12.76470 35.17963 -7.70749 1.000 187.44700 268 TYR D N 1
ATOM 11934 C CA . TYR D 2 268 ? -14.09339 35.20877 -8.29598 1.000 202.56300 268 TYR D CA 1
ATOM 11935 C C . TYR D 2 268 ? -15.03352 35.93104 -7.34798 1.000 208.03057 268 TYR D C 1
ATOM 11936 O O . TYR D 2 268 ? -15.01594 35.69574 -6.13439 1.000 208.05037 268 TYR D O 1
ATOM 11954 N N . HIS D 2 269 ? -15.85401 36.80376 -7.91895 1.000 195.32057 269 HIS D N 1
ATOM 11955 C CA . HIS D 2 269 ? -16.78553 37.65748 -7.18966 1.000 198.97754 269 HIS D CA 1
ATOM 11956 C C . HIS D 2 269 ? -18.18328 37.29776 -7.68360 1.000 205.94901 269 HIS D C 1
ATOM 11957 O O . HIS D 2 269 ? -18.70820 37.91929 -8.61007 1.000 209.71634 269 HIS D O 1
ATOM 11971 N N . ARG D 2 270 ? -18.78305 36.28361 -7.05226 1.000 225.36816 270 ARG D N 1
ATOM 11972 C CA . ARG D 2 270 ? -20.07302 35.77111 -7.50724 1.000 224.62412 270 ARG D CA 1
ATOM 11973 C C . ARG D 2 270 ? -21.13407 36.86225 -7.53220 1.000 226.45564 270 ARG D C 1
ATOM 11974 O O . ARG D 2 270 ? -22.09400 36.77510 -8.30662 1.000 228.78384 270 ARG D O 1
ATOM 11995 N N . GLU D 2 271 ? -20.97777 37.89440 -6.70282 1.000 233.62405 271 GLU D N 1
ATOM 11996 C CA . GLU D 2 271 ? -21.91475 39.01330 -6.71946 1.000 235.87540 271 GLU D CA 1
ATOM 11997 C C . GLU D 2 271 ? -22.02561 39.61307 -8.11710 1.000 240.53163 271 GLU D C 1
ATOM 11998 O O . GLU D 2 271 ? -23.13015 39.76651 -8.65344 1.000 244.91087 271 GLU D O 1
ATOM 12010 N N . LEU D 2 272 ? -20.88932 39.95446 -8.72616 1.000 256.98140 272 LEU D N 1
ATOM 12011 C CA . LEU D 2 272 ? -20.85467 40.49709 -10.07824 1.000 255.79729 272 LEU D CA 1
ATOM 12012 C C . LEU D 2 272 ? -20.29201 39.50460 -11.09236 1.000 245.84221 272 LEU D C 1
ATOM 12013 O O . LEU D 2 272 ? -20.05445 39.88079 -12.24549 1.000 256.37868 272 LEU D O 1
ATOM 12029 N N . LYS D 2 273 ? -20.07767 38.25177 -10.69251 1.000 236.63956 273 LYS D N 1
ATOM 12030 C CA . LYS D 2 273 ? -19.56105 37.20270 -11.57211 1.000 236.70987 273 LYS D CA 1
ATOM 12031 C C . LYS D 2 273 ? -18.33535 37.69256 -12.34488 1.000 231.50518 273 LYS D C 1
ATOM 12032 O O . LYS D 2 273 ? -18.30316 37.71091 -13.57725 1.000 229.27045 273 LYS D O 1
ATOM 12051 N N . ASN D 2 274 ? -17.31403 38.09109 -11.58920 1.000 222.76733 274 ASN D N 1
ATOM 12052 C CA . ASN D 2 274 ? -16.10052 38.67882 -12.14434 1.000 214.48346 274 ASN D CA 1
ATOM 12053 C C . ASN D 2 274 ? -14.91620 37.77259 -11.84011 1.000 211.35590 274 ASN D C 1
ATOM 12054 O O . ASN D 2 274 ? -14.57459 37.56234 -10.67123 1.000 214.33613 274 ASN D O 1
ATOM 12065 N N . LEU D 2 275 ? -14.28434 37.25552 -12.89200 1.000 211.68074 275 LEU D N 1
ATOM 12066 C CA . LEU D 2 275 ? -13.13252 36.36872 -12.77522 1.000 202.78628 275 LEU D CA 1
ATOM 12067 C C . LEU D 2 275 ? -11.85245 37.15785 -13.02285 1.000 196.70579 275 LEU D C 1
ATOM 12068 O O . LEU D 2 275 ? -11.72092 37.82536 -14.05449 1.000 199.53759 275 LEU D O 1
ATOM 12084 N N . ILE D 2 276 ? -10.91196 37.07440 -12.08090 1.000 180.76977 276 ILE D N 1
ATOM 12085 C CA . ILE D 2 276 ? -9.64251 37.79856 -12.14555 1.000 174.23928 276 ILE D CA 1
ATOM 12086 C C . ILE D 2 276 ? -8.53929 36.75928 -11.96529 1.000 169.22196 276 ILE D C 1
ATOM 12087 O O . ILE D 2 276 ? -8.30101 36.28972 -10.84620 1.000 170.66488 276 ILE D O 1
ATOM 12103 N N . LEU D 2 277 ? -7.85729 36.40421 -13.05322 1.000 163.77942 277 LEU D N 1
ATOM 12104 C CA . LEU D 2 277 ? -6.81340 35.38721 -13.03193 1.000 160.10529 277 LEU D CA 1
ATOM 12105 C C . LEU D 2 277 ? -5.44545 36.02341 -13.25507 1.000 157.31152 277 LEU D C 1
ATOM 12106 O O . LEU D 2 277 ? -5.30180 36.94138 -14.06806 1.000 160.99809 277 LEU D O 1
ATOM 12122 N N . VAL D 2 278 ? -4.44575 35.53092 -12.52064 1.000 141.89562 278 VAL D N 1
ATOM 12123 C CA . VAL D 2 278 ? -3.06082 35.97315 -12.64297 1.000 144.24540 278 VAL D CA 1
ATOM 12124 C C . VAL D 2 278 ? -2.18332 34.72924 -12.65267 1.000 147.68382 278 VAL D C 1
ATOM 12125 O O . VAL D 2 278 ? -2.52589 33.70581 -12.05158 1.000 146.21772 278 VAL D O 1
ATOM 12138 N N . SER D 2 279 ? -1.03832 34.81711 -13.32833 1.000 153.74666 279 SER D N 1
ATOM 12139 C CA . SER D 2 279 ? -0.13986 33.67977 -13.45316 1.000 157.88861 279 SER D CA 1
ATOM 12140 C C . SER D 2 279 ? 1.29498 34.10797 -13.19228 1.000 157.17312 279 SER D C 1
ATOM 12141 O O . SER D 2 279 ? 1.69897 35.22408 -13.52428 1.000 164.28405 279 SER D O 1
ATOM 12149 N N . ALA D 2 280 ? 2.05888 33.19791 -12.58897 1.000 150.06019 280 ALA D N 1
ATOM 12150 C CA . ALA D 2 280 ? 3.46961 33.38840 -12.28472 1.000 149.69449 280 ALA D CA 1
ATOM 12151 C C . ALA D 2 280 ? 4.23170 32.12164 -12.66383 1.000 149.36366 280 ALA D C 1
ATOM 12152 O O . ALA D 2 280 ? 4.94786 31.53012 -11.85486 1.000 150.05391 280 ALA D O 1
ATOM 12159 N N . GLY D 2 281 ? 4.02045 31.65498 -13.89306 1.000 153.86673 281 GLY D N 1
ATOM 12160 C CA . GLY D 2 281 ? 4.76570 30.53324 -14.42934 1.000 154.47369 281 GLY D CA 1
ATOM 12161 C C . GLY D 2 281 ? 3.87718 29.45465 -15.01119 1.000 155.27064 281 GLY D C 1
ATOM 12162 O O . GLY D 2 281 ? 4.18687 28.88388 -16.06228 1.000 155.87263 281 GLY D O 1
ATOM 12166 N N . LEU D 2 282 ? 2.76243 29.17129 -14.34586 1.000 150.89426 282 LEU D N 1
ATOM 12167 C CA . LEU D 2 282 ? 1.78334 28.26049 -14.91706 1.000 151.98886 282 LEU D CA 1
ATOM 12168 C C . LEU D 2 282 ? 1.04654 28.95271 -16.05417 1.000 166.06195 282 LEU D C 1
ATOM 12169 O O . LEU D 2 282 ? 0.84854 30.17062 -16.04558 1.000 159.29680 282 LEU D O 1
ATOM 12185 N N . ASN D 2 283 ? 0.64326 28.16622 -17.04204 1.000 198.27348 283 ASN D N 1
ATOM 12186 C CA . ASN D 2 283 ? -0.06073 28.68684 -18.20312 1.000 196.45886 283 ASN D CA 1
ATOM 12187 C C . ASN D 2 283 ? -1.50012 28.19785 -18.16592 1.000 194.87983 283 ASN D C 1
ATOM 12188 O O . ASN D 2 283 ? -1.81409 27.20637 -17.50773 1.000 193.95607 283 ASN D O 1
ATOM 12199 N N . ALA D 2 284 ? -2.38971 28.91046 -18.85039 1.000 185.63617 284 ALA D N 1
ATOM 12200 C CA . ALA D 2 284 ? -3.78425 28.48761 -18.80733 1.000 187.09050 284 ALA D CA 1
ATOM 12201 C C . ALA D 2 284 ? -4.60533 29.21400 -19.86135 1.000 192.59849 284 ALA D C 1
ATOM 12202 O O . ALA D 2 284 ? -4.20436 30.25414 -20.38878 1.000 203.45622 284 ALA D O 1
ATOM 12209 N N . THR D 2 285 ? -5.77223 28.63688 -20.15295 1.000 201.93518 285 THR D N 1
ATOM 12210 C CA . THR D 2 285 ? -6.71959 29.15184 -21.13170 1.000 208.98628 285 THR D CA 1
ATOM 12211 C C . THR D 2 285 ? -8.10302 29.25103 -20.49931 1.000 210.77538 285 THR D C 1
ATOM 12212 O O . THR D 2 285 ? -8.52788 28.33224 -19.79415 1.000 210.45617 285 THR D O 1
ATOM 12223 N N . LEU D 2 286 ? -8.80826 30.35442 -20.76904 1.000 208.73667 286 LEU D N 1
ATOM 12224 C CA . LEU D 2 286 ? -10.17358 30.59204 -20.30827 1.000 206.31722 286 LEU D CA 1
ATOM 12225 C C . LEU D 2 286 ? -11.16617 30.41396 -21.45757 1.000 214.80765 286 LEU D C 1
ATOM 12226 O O . LEU D 2 286 ? -10.80036 30.49599 -22.63076 1.000 220.96548 286 LEU D O 1
ATOM 12242 N N . ASN D 2 287 ? -12.43302 30.16452 -21.11106 1.000 214.18004 287 ASN D N 1
ATOM 12243 C CA . ASN D 2 287 ? -13.49369 30.07484 -22.11524 1.000 218.17868 287 ASN D CA 1
ATOM 12244 C C . ASN D 2 287 ? -14.85969 30.03868 -21.43268 1.000 215.48367 287 ASN D C 1
ATOM 12245 O O . ASN D 2 287 ? -14.96268 30.01443 -20.20141 1.000 211.22243 287 ASN D O 1
ATOM 12256 N N . THR D 2 288 ? -15.90846 29.99456 -22.26268 1.000 229.17622 288 THR D N 1
ATOM 12257 C CA . THR D 2 288 ? -17.31177 29.95537 -21.83283 1.000 226.33343 288 THR D CA 1
ATOM 12258 C C . THR D 2 288 ? -17.54104 30.75943 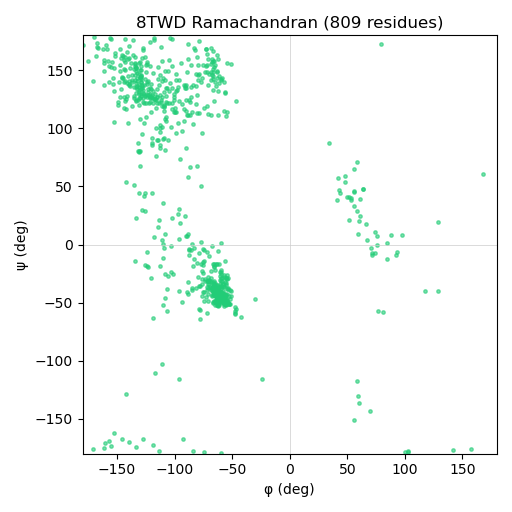-20.56010 1.000 213.37707 288 THR D C 1
ATOM 12259 O O . THR D 2 288 ? -17.40924 31.98207 -20.56232 1.000 213.14753 288 THR D O 1
ATOM 12270 N N . GLU D 2 290 ? -18.32106 35.35024 -24.01098 1.000 257.25330 290 GLU D N 1
ATOM 12271 C CA . GLU D 2 290 ? -17.16431 35.90483 -24.70572 1.000 257.69023 290 GLU D CA 1
ATOM 12272 C C . GLU D 2 290 ? -16.47704 34.82345 -25.53616 1.000 258.75189 290 GLU D C 1
ATOM 12273 O O . GLU D 2 290 ? -17.12175 33.87943 -25.99493 1.000 270.39153 290 GLU D O 1
ATOM 12285 N N . HIS D 2 291 ? -15.17061 34.97050 -25.72766 1.000 276.35055 291 HIS D N 1
ATOM 12286 C CA . HIS D 2 291 ? -14.35406 34.01453 -26.46144 1.000 278.12013 291 HIS D CA 1
ATOM 12287 C C . HIS D 2 291 ? -13.29951 33.42319 -25.52816 1.000 274.01635 291 HIS D C 1
ATOM 12288 O O . HIS D 2 291 ? -13.18333 33.80560 -24.36193 1.000 272.49200 291 HIS D O 1
ATOM 12302 N N . GLN D 2 292 ? -12.51632 32.48881 -26.06207 1.000 262.08470 292 GLN D N 1
ATOM 12303 C CA . GLN D 2 292 ? -11.48649 31.80569 -25.29180 1.000 249.36123 292 GLN D CA 1
ATOM 12304 C C . GLN D 2 292 ? -10.16988 32.56446 -25.39638 1.000 247.31080 292 GLN D C 1
ATOM 12305 O O . GLN D 2 292 ? -9.76490 32.98020 -26.48343 1.000 255.26127 292 GLN D O 1
ATOM 12319 N N . VAL D 2 293 ? -9.49984 32.73414 -24.25105 1.000 242.43216 293 VAL D N 1
ATOM 12320 C CA . VAL D 2 293 ? -8.25617 33.48796 -24.15312 1.000 233.17311 293 VAL D CA 1
ATOM 12321 C C . VAL D 2 293 ? -7.18397 32.58849 -23.54996 1.000 226.78113 293 VAL D C 1
ATOM 12322 O O . VAL D 2 293 ? -7.47527 31.61042 -22.85698 1.000 232.18372 293 VAL D O 1
ATOM 12335 N N . GLN D 2 294 ? -5.92769 32.93251 -23.82864 1.000 226.40877 294 GLN D N 1
ATOM 12336 C CA . GLN D 2 294 ? -4.77386 32.29824 -23.21219 1.000 224.44216 294 GLN D CA 1
ATOM 12337 C C . GLN D 2 294 ? -4.14313 33.23231 -22.18783 1.000 224.39569 294 GLN D C 1
ATOM 12338 O O . GLN D 2 294 ? -4.18372 34.45827 -22.32777 1.000 225.89717 294 GLN D O 1
ATOM 12352 N N . ILE D 2 295 ? -3.55069 32.63474 -21.16001 1.000 219.91557 295 ILE D N 1
ATOM 12353 C CA . ILE D 2 295 ? -2.90844 33.36923 -20.07809 1.000 213.99187 295 ILE D CA 1
ATOM 12354 C C . ILE D 2 295 ? -1.41928 33.46086 -20.37775 1.000 215.47321 295 ILE D C 1
ATOM 12355 O O . ILE D 2 295 ? -0.74456 32.43862 -20.55385 1.000 216.58029 295 ILE D O 1
ATOM 12371 N N . SER D 2 296 ? -0.91050 34.69198 -20.42087 1.000 206.85772 296 SER D N 1
ATOM 12372 C CA . SER D 2 296 ? 0.47438 34.96365 -20.77835 1.000 205.12225 296 SER D CA 1
ATOM 12373 C C . SER D 2 296 ? 1.45049 34.17635 -19.91625 1.000 196.63697 296 SER D C 1
ATOM 12374 O O . SER D 2 296 ? 1.12027 33.77241 -18.79647 1.000 191.81166 296 SER D O 1
ATOM 12382 N N . ASN D 2 297 ? 2.65377 33.95623 -20.43807 1.000 205.96688 297 ASN D N 1
ATOM 12383 C CA . ASN D 2 297 ? 3.70732 33.25906 -19.71201 1.000 207.31751 297 ASN D CA 1
ATOM 12384 C C . ASN D 2 297 ? 4.06129 33.99325 -18.42497 1.000 205.02510 297 ASN D C 1
ATOM 12385 O O . ASN D 2 297 ? 3.94698 35.21582 -18.34720 1.000 209.61081 297 ASN D O 1
ATOM 12396 N N . VAL D 2 299 ? 6.42590 34.45182 -14.64593 1.000 143.30515 299 VAL D N 1
ATOM 12397 C CA . VAL D 2 299 ? 7.67449 34.23915 -13.91964 1.000 148.83204 299 VAL D CA 1
ATOM 12398 C C . VAL D 2 299 ? 7.45652 33.22934 -12.78785 1.000 155.05726 299 VAL D C 1
ATOM 12399 O O . VAL D 2 299 ? 6.57388 33.41565 -11.95413 1.000 154.29530 299 VAL D O 1
ATOM 12412 N N . PRO D 2 300 ? 8.30667 32.18862 -12.71880 1.000 148.54770 300 PRO D N 1
ATOM 12413 C CA . PRO D 2 300 ? 7.98154 31.01968 -11.88824 1.000 147.04194 300 PRO D CA 1
ATOM 12414 C C . PRO D 2 300 ? 7.78228 31.25266 -10.39779 1.000 143.85619 300 PRO D C 1
ATOM 12415 O O . PRO D 2 300 ? 7.56249 30.28183 -9.67239 1.000 141.96935 300 PRO D O 1
ATOM 12426 N N . LEU D 2 301 ? 7.88585 32.48410 -9.90401 1.000 162.85133 301 LEU D N 1
ATOM 12427 C CA . LEU D 2 301 ? 7.58320 32.81232 -8.51446 1.000 165.30103 301 LEU D CA 1
ATOM 12428 C C . LEU D 2 301 ? 8.64990 32.34229 -7.53491 1.000 156.44838 301 LEU D C 1
ATOM 12429 O O . LEU D 2 301 ? 8.41329 32.35388 -6.32127 1.000 152.58626 301 LEU D O 1
ATOM 12445 N N . GLY D 2 302 ? 9.80871 31.90440 -8.02579 1.000 154.47245 302 GLY D N 1
ATOM 12446 C CA . GLY D 2 302 ? 10.91795 31.55950 -7.15766 1.000 157.81063 302 GLY D CA 1
ATOM 12447 C C . GLY D 2 302 ? 12.08559 32.50512 -7.34813 1.000 160.44642 302 GLY D C 1
ATOM 12448 O O . GLY D 2 302 ? 13.22586 32.17726 -7.00531 1.000 163.54638 302 GLY D O 1
ATOM 12452 N N . THR D 2 303 ? 11.80340 33.68810 -7.89323 1.000 166.69340 303 THR D N 1
ATOM 12453 C CA . THR D 2 303 ? 12.82049 34.64463 -8.30041 1.000 156.72273 303 THR D CA 1
ATOM 12454 C C . THR D 2 303 ? 12.52903 36.00423 -7.67902 1.000 163.42915 303 THR D C 1
ATOM 12455 O O . THR D 2 303 ? 11.44915 36.24873 -7.13205 1.000 158.90447 303 THR D O 1
ATOM 12466 N N . LEU D 2 304 ? 13.51812 36.89635 -7.75865 1.000 181.81826 304 LEU D N 1
ATOM 12467 C CA . LEU D 2 304 ? 13.37043 38.23727 -7.20887 1.000 182.03361 304 LEU D CA 1
ATOM 12468 C C . LEU D 2 304 ? 12.49141 39.12544 -8.08451 1.000 187.10944 304 LEU D C 1
ATOM 12469 O O . LEU D 2 304 ? 11.89672 40.08374 -7.57838 1.000 199.28483 304 LEU D O 1
ATOM 12485 N N . GLY D 2 305 ? 12.38688 38.82421 -9.37652 1.000 209.27167 305 GLY D N 1
ATOM 12486 C CA . GLY D 2 305 ? 11.58079 39.62915 -10.27155 1.000 208.62215 305 GLY D CA 1
ATOM 12487 C C . GLY D 2 305 ? 10.09351 39.50996 -9.98375 1.000 209.18957 305 GLY D C 1
ATOM 12488 O O . GLY D 2 305 ? 9.63859 38.66280 -9.21392 1.000 211.46511 305 GLY D O 1
ATOM 12492 N N . ASN D 2 306 ? 9.31869 40.39200 -10.61846 1.000 191.88376 306 ASN D N 1
ATOM 12493 C CA . ASN D 2 306 ? 7.87463 40.46259 -10.42783 1.000 193.55891 306 ASN D CA 1
ATOM 12494 C C . ASN D 2 306 ? 7.17058 40.32724 -11.77042 1.000 189.82258 306 ASN D C 1
ATOM 12495 O O . ASN D 2 306 ? 7.62791 40.88028 -12.77578 1.000 176.47624 306 ASN D O 1
ATOM 12506 N N . ALA D 2 307 ? 6.06309 39.58424 -11.76679 1.000 191.69968 307 ALA D N 1
ATOM 12507 C CA . ALA D 2 307 ? 5.25208 39.29694 -12.95104 1.000 195.25025 307 ALA D CA 1
ATOM 12508 C C . ALA D 2 307 ? 5.39513 40.31971 -14.07305 1.000 207.94792 307 ALA D C 1
ATOM 12509 O O . ALA D 2 307 ? 6.02197 40.03947 -15.09651 1.000 183.59315 307 ALA D O 1
ATOM 12516 N N . LEU D 2 309 ? 2.38396 41.38216 -14.04790 1.000 201.18636 309 LEU D N 1
ATOM 12517 C CA . LEU D 2 309 ? 1.16385 42.09672 -13.69199 1.000 205.01851 309 LEU D CA 1
ATOM 12518 C C . LEU D 2 309 ? 0.13458 41.93008 -14.80623 1.000 209.37582 309 LEU D C 1
ATOM 12519 O O . LEU D 2 309 ? -0.29834 42.90653 -15.41585 1.000 212.04845 309 LEU D O 1
ATOM 12535 N N . ASN D 2 310 ? -0.25102 40.68523 -15.07732 1.000 201.66037 310 ASN D N 1
ATOM 12536 C CA . ASN D 2 310 ? -1.17934 40.36396 -16.16010 1.000 198.58394 310 ASN D CA 1
ATOM 12537 C C . ASN D 2 310 ? -2.45318 39.78311 -15.54520 1.000 180.86287 310 ASN D C 1
ATOM 12538 O O . ASN D 2 310 ? -2.56427 38.57117 -15.34745 1.000 175.24096 310 ASN D O 1
ATOM 12549 N N . GLN D 2 311 ? -3.40949 40.65840 -15.24229 1.000 187.77254 311 GLN D N 1
ATOM 12550 C CA . GLN D 2 311 ? -4.70942 40.27238 -14.71687 1.000 175.76476 311 GLN D CA 1
ATOM 12551 C C . GLN D 2 311 ? -5.75782 40.37319 -15.82757 1.000 188.83241 311 GLN D C 1
ATOM 12552 O O . GLN D 2 311 ? -5.46127 40.76844 -16.95688 1.000 194.78375 311 GLN D O 1
ATOM 12566 N N . LEU D 2 312 ? -6.99885 39.99493 -15.50745 1.000 181.97711 312 LEU D N 1
ATOM 12567 C CA . LEU D 2 312 ? -8.07997 39.98756 -16.48917 1.000 186.44631 312 LEU D CA 1
ATOM 12568 C C . LEU D 2 312 ? -9.41571 40.18454 -15.78551 1.000 186.15845 312 LEU D C 1
ATOM 12569 O O . LEU D 2 312 ? -9.69486 39.49924 -14.79980 1.000 186.04489 312 LEU D O 1
ATOM 12585 N N . SER D 2 313 ? -10.24782 41.09045 -16.29966 1.000 192.93136 313 SER D N 1
ATOM 12586 C CA . SER D 2 313 ? -11.53582 41.40681 -15.68707 1.000 198.36890 313 SER D CA 1
ATOM 12587 C C . SER D 2 313 ? -12.72274 40.91734 -16.51412 1.000 204.54447 313 SER D C 1
ATOM 12588 O O . SER D 2 313 ? -13.77211 41.56235 -16.55373 1.000 212.14999 313 SER D O 1
ATOM 12596 N N . GLN D 2 314 ? -12.59209 39.76444 -17.17089 1.000 209.06246 314 GLN D N 1
ATOM 12597 C CA . GLN D 2 314 ? -13.67524 39.22911 -18.00919 1.000 211.61814 314 GLN D CA 1
ATOM 12598 C C . GLN D 2 314 ? -14.77047 38.63146 -17.12703 1.000 212.33549 314 GLN D C 1
ATOM 12599 O O . GLN D 2 314 ? -14.69899 37.46891 -16.73025 1.000 211.33487 314 GLN D O 1
ATOM 12613 N N . ARG D 2 315 ? -15.80949 39.42693 -16.84361 1.000 213.73141 315 ARG D N 1
ATOM 12614 C CA . ARG D 2 315 ? -16.93218 38.97642 -16.02243 1.000 213.93081 315 ARG D CA 1
ATOM 12615 C C . ARG D 2 315 ? -17.71825 37.91183 -16.77611 1.000 219.23050 315 ARG D C 1
ATOM 12616 O O . ARG D 2 315 ? -18.37439 38.20709 -17.78026 1.000 224.66463 315 ARG D O 1
ATOM 12637 N N . CYS D 2 316 ? -17.66604 36.67698 -16.28685 1.000 223.49275 316 CYS D N 1
ATOM 12638 C CA . CYS D 2 316 ? -18.33507 35.54850 -16.92120 1.000 226.07053 316 CYS D CA 1
ATOM 12639 C C . CYS D 2 316 ? -19.13625 34.80192 -15.86538 1.000 230.05652 316 CYS D C 1
ATOM 12640 O O . CYS D 2 316 ? -18.57075 34.32399 -14.87603 1.000 229.91614 316 CYS D O 1
ATOM 12648 N N . ASP D 2 317 ? -20.45389 34.71318 -16.07523 1.000 226.99074 317 ASP D N 1
ATOM 12649 C CA . ASP D 2 317 ? -21.32471 34.01611 -15.13218 1.000 227.36740 317 ASP D CA 1
ATOM 12650 C C . ASP D 2 317 ? -20.82979 32.59829 -14.87989 1.000 226.40858 317 ASP D C 1
ATOM 12651 O O . ASP D 2 317 ? -20.69430 32.16622 -13.72945 1.000 224.80494 317 ASP D O 1
ATOM 12660 N N . ALA D 2 318 ? -20.56136 31.85902 -15.95134 1.000 226.84816 318 ALA D N 1
ATOM 12661 C CA . ALA D 2 318 ? -19.96831 30.53278 -15.87950 1.000 211.21674 318 ALA D CA 1
ATOM 12662 C C . ALA D 2 318 ? -18.73379 30.52008 -16.76632 1.000 208.34459 318 ALA D C 1
ATOM 12663 O O . ALA D 2 318 ? -18.72270 31.14644 -17.83116 1.000 212.50715 318 ALA D O 1
ATOM 12670 N N . TRP D 2 319 ? -17.69155 29.81926 -16.32384 1.000 213.68434 319 TRP D N 1
ATOM 12671 C CA . TRP D 2 319 ? -16.44742 29.78076 -17.07253 1.000 209.50413 319 TRP D CA 1
ATOM 12672 C C . TRP D 2 319 ? -15.80674 28.40510 -16.98528 1.000 205.16013 319 TRP D C 1
ATOM 12673 O O . TRP D 2 319 ? -16.12898 27.58723 -16.11858 1.000 205.12435 319 TRP D O 1
ATOM 12694 N N . GLN D 2 320 ? -14.89920 28.16397 -17.92683 1.000 201.82690 320 GLN D N 1
ATOM 12695 C CA . GLN D 2 320 ? -14.08394 26.96100 -17.97907 1.000 198.02578 320 GLN D CA 1
ATOM 12696 C C . GLN D 2 320 ? -12.63242 27.37956 -18.15723 1.000 198.05759 320 GLN D C 1
ATOM 12697 O O . GLN D 2 320 ? -12.34176 28.36012 -18.85219 1.000 193.91171 320 GLN D O 1
ATOM 12711 N N . CYS D 2 321 ? -11.72532 26.64551 -17.52161 1.000 191.90982 321 CYS D N 1
ATOM 12712 C CA . CYS D 2 321 ? -10.31237 26.98490 -17.53868 1.000 185.93504 321 CYS D CA 1
ATOM 12713 C C . CYS D 2 321 ? -9.48216 25.71386 -17.59000 1.000 181.43456 321 CYS D C 1
ATOM 12714 O O . CYS D 2 321 ? -9.81758 24.71679 -16.94676 1.000 177.26874 321 CYS D O 1
ATOM 12722 N N . GLN D 2 322 ? -8.40715 25.75261 -18.36985 1.000 189.41708 322 GLN D N 1
ATOM 12723 C CA . GLN D 2 322 ? -7.40461 24.69658 -18.38096 1.000 177.24005 322 GLN D CA 1
ATOM 12724 C C . GLN D 2 322 ? -6.08146 25.29434 -17.93223 1.000 184.22354 322 GLN D C 1
ATOM 12725 O O . GLN D 2 322 ? -5.62122 26.27755 -18.51504 1.000 188.21287 322 GLN D O 1
ATOM 12739 N N . ILE D 2 323 ? -5.47726 24.70295 -16.90500 1.000 183.78496 323 ILE D N 1
ATOM 12740 C CA . ILE D 2 323 ? -4.20754 25.16526 -16.35499 1.000 182.39848 323 ILE D CA 1
ATOM 12741 C C . ILE D 2 323 ? -3.18756 24.05633 -16.54969 1.000 178.31826 323 ILE D C 1
ATOM 12742 O O . ILE D 2 323 ? -3.40103 22.92436 -16.09973 1.000 178.86596 323 ILE D O 1
ATOM 12758 N N . TRP D 2 324 ? -2.07660 24.38000 -17.19727 1.000 165.56886 324 TRP D N 1
ATOM 12759 C CA . TRP D 2 324 ? -1.03631 23.40335 -17.45082 1.000 163.77467 324 TRP D CA 1
ATOM 12760 C C . TRP D 2 324 ? 0.32845 23.96938 -17.09684 1.000 162.55124 324 TRP D C 1
ATOM 12761 O O . TRP D 2 324 ? 0.55898 25.18683 -17.12228 1.000 163.10332 324 TRP D O 1
ATOM 12782 N N . GLY D 2 325 ? 1.21741 23.04826 -16.74038 1.000 181.52686 325 GLY D N 1
ATOM 12783 C CA . GLY D 2 325 ? 2.61924 23.32376 -16.51662 1.000 179.23286 325 GLY D CA 1
ATOM 12784 C C . GLY D 2 325 ? 3.35699 22.02568 -16.75143 1.000 181.77440 325 GLY D C 1
ATOM 12785 O O . GLY D 2 325 ? 2.75144 20.98151 -17.00594 1.000 188.75496 325 GLY D O 1
ATOM 12789 N N . THR D 2 326 ? 4.68399 22.09438 -16.65232 1.000 171.16948 326 THR D N 1
ATOM 12790 C CA . THR D 2 326 ? 5.49351 20.91931 -16.95596 1.000 164.28117 326 THR D CA 1
ATOM 12791 C C . THR D 2 326 ? 5.09816 19.72759 -16.09029 1.000 162.84429 326 THR D C 1
ATOM 12792 O O . THR D 2 326 ? 5.24622 18.57599 -16.51613 1.000 158.22027 326 THR D O 1
ATOM 12803 N N . GLY D 2 327 ? 4.58157 19.98009 -14.88353 1.000 166.74819 327 GLY D N 1
ATOM 12804 C CA . GLY D 2 327 ? 4.20806 18.89953 -13.98883 1.000 165.28059 327 GLY D CA 1
ATOM 12805 C C . GLY D 2 327 ? 2.92465 18.18694 -14.35351 1.000 154.15747 327 GLY D C 1
ATOM 12806 O O . GLY D 2 327 ? 2.68920 17.07580 -13.86652 1.000 133.55155 327 GLY D O 1
ATOM 12810 N N . GLY D 2 328 ? 2.09440 18.79221 -15.18957 1.000 153.29754 328 GLY D N 1
ATOM 12811 C CA . GLY D 2 328 ? 0.84988 18.16749 -15.58709 1.000 161.72830 328 GLY D CA 1
ATOM 12812 C C . GLY D 2 328 ? -0.16148 19.19002 -16.06060 1.000 163.41928 328 GLY D C 1
ATOM 12813 O O . GLY D 2 328 ? 0.11110 20.39066 -16.13990 1.000 163.26473 328 GLY D O 1
ATOM 12817 N N . ARG D 2 329 ? -1.35393 18.67704 -16.36505 1.000 173.23845 329 ARG D N 1
ATOM 12818 C CA . ARG D 2 329 ? -2.45958 19.46987 -16.88255 1.000 177.60270 329 ARG D CA 1
ATOM 12819 C C . ARG D 2 329 ? -3.68065 19.30349 -15.98428 1.000 179.40205 329 ARG D C 1
ATOM 12820 O O . ARG D 2 329 ? -3.82703 18.29102 -15.29251 1.000 179.29228 329 ARG D O 1
ATOM 12841 N N . LEU D 2 330 ? -4.56062 20.30284 -15.99795 1.000 177.43370 330 LEU D N 1
ATOM 12842 C CA . LEU D 2 330 ? -5.71403 20.32079 -15.10884 1.000 181.96508 330 LEU D CA 1
ATOM 12843 C C . LEU D 2 330 ? -6.81248 21.16766 -15.73438 1.000 181.49717 330 LEU D C 1
ATOM 12844 O O . LEU D 2 330 ? -6.55101 22.04141 -16.56370 1.000 180.96341 330 LEU D O 1
ATOM 12860 N N . ARG D 2 331 ? -8.05357 20.90984 -15.31174 1.000 183.52554 331 ARG D N 1
ATOM 12861 C CA . ARG D 2 331 ? -9.23620 21.59473 -15.81112 1.000 183.40051 331 ARG D CA 1
ATOM 12862 C C . ARG D 2 331 ? -10.11780 21.96704 -14.62995 1.000 184.84601 331 ARG D C 1
ATOM 12863 O O . ARG D 2 331 ? -10.35070 21.13918 -13.74497 1.000 186.78180 331 ARG D O 1
ATOM 12884 N N . LEU D 2 332 ? -10.62148 23.20532 -14.64164 1.000 177.41845 332 LEU D N 1
ATOM 12885 C CA . LEU D 2 332 ? -11.47209 23.74706 -13.58785 1.000 179.70005 332 LEU D CA 1
ATOM 12886 C C . LEU D 2 332 ? -12.64633 24.48159 -14.22021 1.000 183.85875 332 LEU D C 1
ATOM 12887 O O . LEU D 2 332 ? -12.44811 25.37899 -15.04345 1.000 187.22618 332 LEU D O 1
ATOM 12903 N N . MET D 2 333 ? -13.86289 24.11647 -13.81899 1.000 184.43726 333 MET D N 1
ATOM 12904 C CA . MET D 2 333 ? -15.08918 24.68630 -14.35835 1.000 189.41499 333 MET D CA 1
ATOM 12905 C C . MET D 2 333 ? -15.93473 25.26218 -13.23118 1.000 195.51222 333 MET D C 1
ATOM 12906 O O . MET D 2 333 ? -16.07033 24.64489 -12.16863 1.000 197.61577 333 MET D O 1
ATOM 12920 N N . LEU D 2 334 ? -16.51489 26.43834 -13.47360 1.000 185.68527 334 LEU D N 1
ATOM 12921 C CA . LEU D 2 334 ? -17.40637 27.08897 -12.52501 1.000 188.01846 334 LEU D CA 1
ATOM 12922 C C . LEU D 2 334 ? -18.69819 27.47696 -13.22623 1.000 196.77136 334 LEU D C 1
ATOM 12923 O O . LEU D 2 334 ? -18.68472 27.88929 -14.39023 1.000 201.09435 334 LEU D O 1
ATOM 12939 N N . SER D 2 335 ? -19.80916 27.34685 -12.50986 1.000 203.37261 335 SER D N 1
ATOM 12940 C CA . SER D 2 335 ? -21.10820 27.74850 -13.04085 1.000 207.50289 335 SER D CA 1
ATOM 12941 C C . SER D 2 335 ? -21.98173 28.33943 -11.94087 1.000 205.75768 335 SER D C 1
ATOM 12942 O O . SER D 2 335 ? -21.74797 28.10139 -10.75769 1.000 204.39116 335 SER D O 1
#

Solvent-accessible surface area: 35293 Å² total; per-residue (Å²): 104,114,60,89,4,0,0,14,24,20,17,78,2,115,70,6,29,0,0,0,0,3,2,21,8,38,10,30,0,1,6,0,0,61,34,113,18,127,0,49,62,20,17,73,5,10,9,34,78,41,2,6,50,24,158,142,106,121,76,110,10,33,8,4,2,0,1,11,43,32,130,77,1,19,64,42,0,111,90,82,110,116,58,106,6,0,0,10,27,8,15,88,8,108,68,0,38,0,6,0,0,0,3,9,6,44,17,37,2,0,12,0,2,76,38,132,62,82,5,50,54,29,21,69,8,11,7,26,67,66,3,10,56,18,164,134,134,101,54,109,25,30,11,7,3,1,0,6,46,33,147,77,0,29,55,42,0,118,94,65,139,146,44,0,102,62,31,71,0,0,0,6,4,38,48,105,94,56,45,58,78,20,44,68,32,0,58,75,14,30,8,74,32,47,58,6,53,36,1,64,63,0,60,129,47,20,53,68,44,112,6,67,0,2,2,1,2,16,27,160,30,193,56,68,1,17,67,4,0,70,70,8,44,124,159,36,63,138,27,34,0,1,0,15,3,38,124,136,46,30,58,35,10,1,75,0,11,119,29,42,6,70,18,15,28,89,44,62,57,164,45,58,45,28,6,52,6,10,0,11,18,22,18,36,76,89,133,30,67,13,43,64,50,16,18,50,42,1,0,84,1,0,8,21,12,6,3,34,54,67,17,0,20,132,22,1,59,122,39,36,10,78,86,123,32,103,25,15,101,2,130,4,29,24,123,63,157,51,72,77,104,150,25,5,4,3,1,13,16,21,52,23,54,147,48,21,2,0,2,1,0,3,0,4,57,100,4,14,34,35,0,10,0,0,0,0,0,4,33,6,6,4,53,32,5,0,74,109,23,45,67,162,108,186,61,83,1,32,55,0,6,68,63,1,4,77,4,4,104,18,1,9,5,37,39,69,4,5,4,0,0,0,16,0,30,89,100,87,79,42,0,25,0,3,0,0,21,0,39,0,16,18,80,127,143,55,108,3,55,85,26,60,22,4,35,40,111,44,50,15,194,56,80,114,32,78,46,126,17,76,50,6,103,0,73,0,55,16,126,14,7,96,2,63,1,23,3,72,149,140,47,0,92,63,53,75,0,0,0,1,8,64,64,110,94,53,37,51,61,10,44,57,35,0,57,80,23,27,8,73,33,42,58,10,47,37,1,54,60,0,43,119,61,30,74,71,37,101,4,52,0,4,1,4,12,6,57,2,125,143,27,43,4,21,112,1,4,82,55,8,42,125,155,49,75,143,33,32,2,2,6,22,2,30,102,144,46,34,78,46,0,4,106,0,5,110,49,33,5,55,38,0,2,69,93,100,17,164,52,36,30,30,0,115,22,19,0,36,42,26,22,39,112,112,122,46,26,17,48,36,34,3,29,17,14,0,0,65,0,0,7,15,14,5,9,32,52,76,27,0,20,114,23,2,58,114,30,42,24,73,95,115,108,100,38,12,121,5,139,13,24,21,150,66,181,110,144,125,24,11,2,6,0,14,28,21,40,13,54,129,31,12,1,0,0,2,0,1,1,5,42,97,6,18,36,33,0,8,0,1,1,0,3,8,61,10,5,7,49,34,31,0,67,86,26,31,65,146,48,168,112,157,92,12,53,0,24,39,2,8,126,72,6,35,103,12,7,117,15,0,4,2,49,37,73,3,5,2,0,2,0,4,2,26,78,109,79,88,32,2,14,4,2,6,1,25,0,43,0,31,6,15,99,124,122,124,41,131,15,51,143,53,26,10,36,54,167,46,106,60,150,74,63,51,78,40,138,5,84,36,6,56,0,64,0,81,16,108,19,28,90,0,76,1,48,4,63